Protein AF-0000000087108874 (afdb_homodimer)

Organism: NCBI:txid702518

Radius of gyration: 39.35 Å; Cα contacts (8 Å, |Δi|>4): 2096; chains: 2; bounding box: 82×120×80 Å

InterPro domains:
  IPR002938 FAD-binding domain [PF01494] (26-197)
  IPR036188 FAD/NAD(P)-binding domain superfamily [G3DSA:3.50.50.60] (26-410)
  IPR036188 FAD/NAD(P)-binding domain superfamily [SSF51905] (26-401)
  IPR050493 FAD-dependent Monooxygenases in Biosynthesis and Metabolism [PTHR13789] (12-429)

Nearest PDB structures (foldseek):
  7kpq-assembly1_A  TM=8.717E-01  e=5.412E-35  Penicillium citrinum
  6pvi-assembly1_A  TM=8.562E-01  e=9.817E-35  Penicillium fellutanum
  6pvh-assembly1_A  TM=8.301E-01  e=3.230E-34  Penicillium fellutanum
  8gsm-assembly3_I  TM=8.287E-01  e=2.647E-29  Boreostereum vibrans
  7koe-assembly1_G  TM=6.432E-01  e=9.049E-18  Thermotoga maritima MSB8

Foldseek 3Di:
DLPDPDPDADADAAAALPQFLAAAFEEEEEALALLRLLLLQSLLNNRYAAEYEEQAAALQPQWFKAKAFQLQQSSLCNPPVRVLLVVQCLQFAQFAFWEWEAAQARHGADIGGPDSDPVRSSRIGMHIRRVNSVSSNVSSVVSPYHYHYNWAFDAKDWDDDPPPDTKIWTATPVGDIDIGQFYEFAHAQQGPCCCHWAVDDRDFFQLQKKKKKFKDWQDPVNCVPPLLVVLQAQNHKHWYKYFFAQKIKIWTHDPRSTMIMMMIMHGPPVPVPQDPLNRSVVRNHHVSVVSVVVPTDPVGMDMGGQTADAADQAQFYDDLQTRYGYAACRHQVADCLLSCRSSRSSLLSNQLSLLSRVCSSRRSLSRLLSCLACPQQSLQSSLVRLQRSVQRNHDDRDSVVCVVVVCQPDNFDDCLSNSDHSNVSCVVRSVVLSVCSVVVPDDGSVVSHDHHPDFTWHDDPPDPDIDTGDRDRPCHPHHSVRVVVVVVVVVVVVVPPPVPVVVD/DLPDPDPDADADAAAALPQFLAAAFEEEEEALALLRLLLLQSLLNNRYAYEYEYQAAALQPQWFKAKAFQLQQSSLCNPPVRVLLVVQLLQFAQFAFWEWEAAQARHGADIGGPDSDPVRSSRIGMHIRRVNSVSSNVSSVVSPYHYHYNWAFDAKDWDDDPPPDTKIWTATPVGDIDIGQFYEFAHAQQGPCCCHWAVDDPDFFQLQKKKKKFKDWQDPVNCVPPLLVVLQAQNHKHWYKYFFAQKIKIWTHDPRSGMIMMMIMHGPPVPVPQDPLNRSVVRNHHVSVVSVVVVTDPVGMDMGGQTADAADQAQFYDDLQTRYGYAQCRHQVADCLLSCRSSRSSLLSNLLSLLSRVCSSRRSLSRLLSCQACVQQSLQSSLVRLQRSVQRNHDDRDSVVCVVVVCQPDNFDDCLSNSDHSNVSCVVRSVVLSVCSVVVPDDGSVVSHDHHPDFTWHDDPPDPDIDTGDRDRPCHPARSVRVVVVVVVVVVVVPPPPVPPVVD

Structure (mmCIF, N/CA/C/O backbone):
data_AF-0000000087108874-model_v1
#
loop_
_entity.id
_entity.type
_entity.pdbx_description
1 polymer 'FAD-binding domain-containing protein'
#
loop_
_atom_site.group_PDB
_atom_site.id
_atom_site.type_symbol
_atom_site.label_atom_id
_atom_site.label_alt_id
_atom_site.label_comp_id
_atom_site.label_asym_id
_atom_site.label_entity_id
_atom_site.label_seq_id
_atom_site.pdbx_PDB_ins_code
_atom_site.Cartn_x
_atom_site.Cartn_y
_atom_site.Cartn_z
_atom_site.occupancy
_atom_site.B_iso_or_equiv
_atom_site.auth_seq_id
_atom_site.auth_comp_id
_atom_site.auth_asym_id
_atom_site.auth_atom_id
_atom_site.pdbx_PDB_model_num
ATOM 1 N N . MET A 1 1 ? 23.781 21.188 5.633 1 32.12 1 MET A N 1
ATOM 2 C CA . MET A 1 1 ? 24.422 20.688 6.84 1 32.12 1 MET A CA 1
ATOM 3 C C . MET A 1 1 ? 23.406 20.406 7.934 1 32.12 1 MET A C 1
ATOM 5 O O . MET A 1 1 ? 22.594 21.266 8.273 1 32.12 1 MET A O 1
ATOM 9 N N . ALA A 1 2 ? 23.219 19.141 8.094 1 44.31 2 ALA A N 1
ATOM 10 C CA . ALA A 1 2 ? 22.328 18.766 9.188 1 44.31 2 ALA A CA 1
ATOM 11 C C . ALA A 1 2 ? 22.609 19.594 10.43 1 44.31 2 ALA A C 1
ATOM 13 O O . ALA A 1 2 ? 23.75 19.672 10.891 1 44.31 2 ALA A O 1
ATOM 14 N N . GLU A 1 3 ? 21.812 20.672 10.625 1 58.19 3 GLU A N 1
ATOM 15 C CA . GLU A 1 3 ? 22 21.375 11.891 1 58.19 3 GLU A CA 1
ATOM 16 C C . GLU A 1 3 ? 21.969 20.422 13.07 1 58.19 3 GLU A C 1
ATOM 18 O O . GLU A 1 3 ? 21.219 19.422 13.055 1 58.19 3 GLU A O 1
ATOM 23 N N . ASN A 1 4 ? 23 20.375 13.859 1 59.94 4 ASN A N 1
ATOM 24 C CA . ASN A 1 4 ? 23.109 19.547 15.055 1 59.94 4 ASN A CA 1
ATOM 25 C C . ASN A 1 4 ? 22.031 19.906 16.078 1 59.94 4 ASN A C 1
ATOM 27 O O . ASN A 1 4 ? 21.656 21.078 16.219 1 59.94 4 ASN A O 1
ATOM 31 N N . PRO A 1 5 ? 21.375 18.859 16.547 1 70.12 5 PRO A N 1
ATOM 32 C CA . PRO A 1 5 ? 20.406 19.156 17.594 1 70.12 5 PRO A CA 1
ATOM 33 C C . PRO A 1 5 ? 21 19.969 18.734 1 70.12 5 PRO A C 1
ATOM 35 O O . PRO A 1 5 ? 22.203 19.859 19.016 1 70.12 5 PRO A O 1
ATOM 38 N N . PRO A 1 6 ? 20.188 20.875 19.203 1 70 6 PRO A N 1
ATOM 39 C CA . PRO A 1 6 ? 20.672 21.578 20.391 1 70 6 PRO A CA 1
ATOM 40 C C . PRO A 1 6 ? 21.016 20.625 21.547 1 70 6 PRO A C 1
ATOM 42 O O . PRO A 1 6 ? 20.391 19.562 21.672 1 70 6 PRO A O 1
ATOM 45 N N . THR A 1 7 ? 22.047 20.75 22.203 1 63.59 7 THR A N 1
ATOM 46 C CA . THR A 1 7 ? 22.547 19.938 23.297 1 63.59 7 THR A CA 1
ATOM 47 C C . THR A 1 7 ? 21.5 19.766 24.375 1 63.59 7 THR A C 1
ATOM 49 O O . THR A 1 7 ? 21.312 18.656 24.906 1 63.59 7 THR A O 1
ATOM 52 N N . THR A 1 8 ? 20.797 20.875 24.734 1 74.31 8 THR A N 1
ATOM 53 C CA . THR A 1 8 ? 19.719 20.812 25.703 1 74.31 8 THR A CA 1
ATOM 54 C C . THR A 1 8 ? 18.422 21.359 25.109 1 74.31 8 THR A C 1
ATOM 56 O O . THR A 1 8 ? 18.328 22.531 24.766 1 74.31 8 THR A O 1
ATOM 59 N N . PRO A 1 9 ? 17.484 20.484 25.109 1 75.31 9 PRO A N 1
ATOM 60 C CA . PRO A 1 9 ? 16.219 20.953 24.547 1 75.31 9 PRO A CA 1
ATOM 61 C C . PRO A 1 9 ? 15.586 22.078 25.375 1 75.31 9 PRO A C 1
ATOM 63 O O . PRO A 1 9 ? 15.664 22.062 26.609 1 75.31 9 PRO A O 1
ATOM 66 N N . LEU A 1 10 ? 15.055 23.062 24.672 1 79.12 10 LEU A N 1
ATOM 67 C CA . LEU A 1 10 ? 14.328 24.125 25.344 1 79.12 10 LEU A CA 1
ATOM 68 C C . LEU A 1 10 ? 13.086 23.578 26.047 1 79.12 10 LEU A C 1
ATOM 70 O O . LEU A 1 10 ? 12.453 22.641 25.547 1 79.12 10 LEU A O 1
ATOM 74 N N . SER A 1 11 ? 12.922 24.016 27.266 1 77.44 11 SER A N 1
ATOM 75 C CA . SER A 1 11 ? 11.672 23.703 27.969 1 77.44 11 SER A CA 1
ATOM 76 C C . SER A 1 11 ? 10.945 24.984 28.391 1 77.44 11 SER A C 1
ATOM 78 O O . SER A 1 11 ? 11.547 25.859 29.016 1 77.44 11 SER A O 1
ATOM 80 N N . SER A 1 12 ? 9.727 25.062 27.938 1 82.69 12 SER A N 1
ATOM 81 C CA . SER A 1 12 ? 8.922 26.203 28.344 1 82.69 12 SER A CA 1
ATOM 82 C C . SER A 1 12 ? 8.18 25.922 29.656 1 82.69 12 SER A C 1
ATOM 84 O O . SER A 1 12 ? 7.727 24.797 29.891 1 82.69 12 SER A O 1
ATOM 86 N N . VAL A 1 13 ? 8.102 26.922 30.469 1 79.62 13 VAL A N 1
ATOM 87 C CA . VAL A 1 13 ? 7.434 26.75 31.75 1 79.62 13 VAL A CA 1
ATOM 88 C C . VAL A 1 13 ? 6.102 27.5 31.75 1 79.62 13 VAL A C 1
ATOM 90 O O . VAL A 1 13 ? 6.062 28.703 31.5 1 79.62 13 VAL A O 1
ATOM 93 N N . ALA A 1 14 ? 5.035 26.75 32.062 1 84.12 14 ALA A N 1
ATOM 94 C CA . ALA A 1 14 ? 3.711 27.375 32.125 1 84.12 14 ALA A CA 1
ATOM 95 C C . ALA A 1 14 ? 3.615 28.359 33.281 1 84.12 14 ALA A C 1
ATOM 97 O O . ALA A 1 14 ? 4.254 28.172 34.312 1 84.12 14 ALA A O 1
ATOM 98 N N . PRO A 1 15 ? 2.836 29.391 33 1 82.62 15 PRO A N 1
ATOM 99 C CA . PRO A 1 15 ? 2.625 30.312 34.125 1 82.62 15 PRO A CA 1
ATOM 100 C C . PRO A 1 15 ? 1.903 29.641 35.312 1 82.62 15 PRO A C 1
ATOM 102 O O . PRO A 1 15 ? 1.207 28.641 35.125 1 82.62 15 PRO A O 1
ATOM 105 N N . ASP A 1 16 ? 2.328 30.203 36.531 1 80.12 16 ASP A N 1
ATOM 106 C CA . ASP A 1 16 ? 1.62 29.781 37.719 1 80.12 16 ASP A CA 1
ATOM 107 C C . ASP A 1 16 ? 1.222 30.984 38.594 1 80.12 16 ASP A C 1
ATOM 109 O O . ASP A 1 16 ? 1.859 32.031 38.531 1 80.12 16 ASP A O 1
ATOM 113 N N . ALA A 1 17 ? 0.064 31.219 38.906 1 78.81 17 ALA A N 1
ATOM 114 C CA . ALA A 1 17 ? -0.542 32.375 39.594 1 78.81 17 ALA A CA 1
ATOM 115 C C . ALA A 1 17 ? 0.249 32.75 40.844 1 78.81 17 ALA A C 1
ATOM 117 O O . ALA A 1 17 ? -0.073 33.719 41.531 1 78.81 17 ALA A O 1
ATOM 118 N N . THR A 1 18 ? 1.306 32.062 41.219 1 74.75 18 THR A N 1
ATOM 119 C CA . THR A 1 18 ? 2.012 32.312 42.469 1 74.75 18 THR A CA 1
ATOM 120 C C . THR A 1 18 ? 2.664 33.688 42.438 1 74.75 18 THR A C 1
ATOM 122 O O . THR A 1 18 ? 2.633 34.406 43.438 1 74.75 18 THR A O 1
ATOM 125 N N . ASN A 1 19 ? 3.225 34.156 41.344 1 71.88 19 ASN A N 1
ATOM 126 C CA . ASN A 1 19 ? 3.859 35.469 41.25 1 71.88 19 ASN A CA 1
ATOM 127 C C . ASN A 1 19 ? 3.26 36.281 40.094 1 71.88 19 ASN A C 1
ATOM 129 O O . ASN A 1 19 ? 3.963 37.062 39.469 1 71.88 19 ASN A O 1
ATOM 133 N N . SER A 1 20 ? 1.943 36.188 40.125 1 83.56 20 SER A N 1
ATOM 134 C CA . SER A 1 20 ? 1.313 36.844 39 1 83.56 20 SER A CA 1
ATOM 135 C C . SER A 1 20 ? 1.12 38.344 39.25 1 83.56 20 SER A C 1
ATOM 137 O O . SER A 1 20 ? 0.797 38.75 40.375 1 83.56 20 SER A O 1
ATOM 139 N N . GLY A 1 21 ? 1.412 39.125 38.219 1 79.81 21 GLY A N 1
ATOM 140 C CA . GLY A 1 21 ? 1.289 40.562 38.344 1 79.81 21 GLY A CA 1
ATOM 141 C C . GLY A 1 21 ? -0.055 41.094 37.875 1 79.81 21 GLY A C 1
ATOM 142 O O . GLY A 1 21 ? -0.354 42.281 38 1 79.81 21 GLY A O 1
ATOM 143 N N . ALA A 1 22 ? -0.917 40.25 37.406 1 86 22 ALA A N 1
ATOM 144 C CA . ALA A 1 22 ? -2.158 40.75 36.812 1 86 22 ALA A CA 1
ATOM 145 C C . ALA A 1 22 ? -3.367 40 37.375 1 86 22 ALA A C 1
ATOM 147 O O . ALA A 1 22 ? -4.359 39.781 36.688 1 86 22 ALA A O 1
ATOM 148 N N . ILE A 1 23 ? -3.277 39.656 38.594 1 86.31 23 ILE A N 1
ATOM 149 C CA . ILE A 1 23 ? -4.375 38.938 39.219 1 86.31 23 ILE A CA 1
ATOM 150 C C . ILE A 1 23 ? -5.645 39.781 39.188 1 86.31 23 ILE A C 1
ATOM 152 O O . ILE A 1 23 ? -5.617 40.969 39.5 1 86.31 23 ILE A O 1
ATOM 156 N N . GLY A 1 24 ? -6.648 39.219 38.688 1 88.12 24 GLY A N 1
ATOM 157 C CA . GLY A 1 24 ? -7.949 39.844 38.688 1 88.12 24 GLY A CA 1
ATOM 158 C C . GLY A 1 24 ? -8.211 40.688 37.469 1 88.12 24 GLY A C 1
ATOM 159 O O . GLY A 1 24 ? -9.32 41.188 37.25 1 88.12 24 GLY A O 1
ATOM 160 N N . LEU A 1 25 ? -7.141 40.875 36.625 1 94.62 25 LEU A N 1
ATOM 161 C CA . LEU A 1 25 ? -7.363 41.594 35.375 1 94.62 25 LEU A CA 1
ATOM 162 C C . LEU A 1 25 ? -8.398 40.844 34.531 1 94.62 25 LEU A C 1
ATOM 164 O O . LEU A 1 25 ? -8.32 39.625 34.344 1 94.62 25 LEU A O 1
ATOM 168 N N . ARG A 1 26 ? -9.398 41.531 34.031 1 97.44 26 ARG A N 1
ATOM 169 C CA . ARG A 1 26 ? -10.438 40.906 33.25 1 97.44 26 ARG A CA 1
ATOM 170 C C . ARG A 1 26 ? -10.109 41 31.75 1 97.44 26 ARG A C 1
ATOM 172 O O . ARG A 1 26 ? -10.047 42.094 31.188 1 97.44 26 ARG A O 1
ATOM 179 N N . VAL A 1 27 ? -9.922 39.844 31.156 1 98.31 27 VAL A N 1
ATOM 180 C CA . VAL A 1 27 ? -9.508 39.719 29.766 1 98.31 27 VAL A CA 1
ATOM 181 C C . VAL A 1 27 ? -10.664 39.219 28.922 1 98.31 27 VAL A C 1
ATOM 183 O O . VAL A 1 27 ? -11.172 38.125 29.156 1 98.31 27 VAL A O 1
ATOM 186 N N . VAL A 1 28 ? -11.109 39.969 27.906 1 98.75 28 VAL A N 1
ATOM 187 C CA . VAL A 1 28 ? -12.125 39.562 26.938 1 98.75 28 VAL A CA 1
ATOM 188 C C . VAL A 1 28 ? -11.453 39.125 25.656 1 98.75 28 VAL A C 1
ATOM 190 O O . VAL A 1 28 ? -10.695 39.875 25.047 1 98.75 28 VAL A O 1
ATOM 193 N N . ILE A 1 29 ? -11.703 37.906 25.281 1 98.81 29 ILE A N 1
ATOM 194 C CA . ILE A 1 29 ? -11.086 37.344 24.094 1 98.81 29 ILE A CA 1
ATOM 195 C C . ILE A 1 29 ? -12.156 37.062 23.047 1 98.81 29 ILE A C 1
ATOM 197 O O . ILE A 1 29 ? -13.164 36.406 23.344 1 98.81 29 ILE A O 1
ATOM 201 N N . ILE A 1 30 ? -11.906 37.562 21.828 1 98.56 30 ILE A N 1
ATOM 202 C CA . ILE A 1 30 ? -12.844 37.344 20.734 1 98.56 30 ILE A CA 1
ATOM 203 C C . ILE A 1 30 ? -12.305 36.25 19.797 1 98.56 30 ILE A C 1
ATOM 205 O O . ILE A 1 30 ? -11.289 36.438 19.125 1 98.56 30 ILE A O 1
ATOM 209 N N . GLY A 1 31 ? -13.016 35.125 19.688 1 96.75 31 GLY A N 1
ATOM 210 C CA . GLY A 1 31 ? -12.594 34 18.875 1 96.75 31 GLY A CA 1
ATOM 211 C C . GLY A 1 31 ? -12 32.875 19.688 1 96.75 31 GLY A C 1
ATOM 212 O O . GLY A 1 31 ? -11.141 33.094 20.531 1 96.75 31 GLY A O 1
ATOM 213 N N . SER A 1 32 ? -12.438 31.688 19.422 1 95.12 32 SER A N 1
ATOM 214 C CA . SER A 1 32 ? -11.969 30.5 20.156 1 95.12 32 SER A CA 1
ATOM 215 C C . SER A 1 32 ? -11.062 29.641 19.281 1 95.12 32 SER A C 1
ATOM 217 O O . SER A 1 32 ? -11.086 28.406 19.391 1 95.12 32 SER A O 1
ATOM 219 N N . GLY A 1 33 ? -10.359 30.234 18.328 1 94.62 33 GLY A N 1
ATOM 220 C CA . GLY A 1 33 ? -9.289 29.5 17.656 1 94.62 33 GLY A CA 1
ATOM 221 C C . GLY A 1 33 ? -8.094 29.25 18.562 1 94.62 33 GLY A C 1
ATOM 222 O O . GLY A 1 33 ? -8.125 29.562 19.75 1 94.62 33 GLY A O 1
ATOM 223 N N . PHE A 1 34 ? -7.039 28.797 18.016 1 95.62 34 PHE A N 1
ATOM 224 C CA . PHE A 1 34 ? -5.902 28.391 18.828 1 95.62 34 PHE A CA 1
ATOM 225 C C . PHE A 1 34 ? -5.242 29.609 19.484 1 95.62 34 PHE A C 1
ATOM 227 O O . PHE A 1 34 ? -4.73 29.516 20.594 1 95.62 34 PHE A O 1
ATOM 234 N N . CYS A 1 35 ? -5.281 30.672 18.766 1 97.94 35 CYS A N 1
ATOM 235 C CA . CYS A 1 35 ? -4.754 31.891 19.391 1 97.94 35 CYS A CA 1
ATOM 236 C C . CYS A 1 35 ? -5.582 32.281 20.609 1 97.94 35 CYS A C 1
ATOM 238 O O . CYS A 1 35 ? -5.035 32.531 21.672 1 97.94 35 CYS A O 1
ATOM 240 N N . GLY A 1 36 ? -6.879 32.344 20.422 1 98.31 36 GLY A N 1
ATOM 241 C CA . GLY A 1 36 ? -7.773 32.688 21.516 1 98.31 36 GLY A CA 1
ATOM 242 C C . GLY A 1 36 ? -7.715 31.719 22.672 1 98.31 36 GLY A C 1
ATOM 243 O O . GLY A 1 36 ? -7.652 32.125 23.828 1 98.31 36 GLY A O 1
ATOM 244 N N . LEU A 1 37 ? -7.715 30.5 22.375 1 97.5 37 LEU A N 1
ATOM 245 C CA . LEU A 1 37 ? -7.695 29.469 23.406 1 97.5 37 LEU A CA 1
ATOM 246 C C . LEU A 1 37 ? -6.375 29.5 24.172 1 97.5 37 LEU A C 1
ATOM 248 O O . LEU A 1 37 ? -6.359 29.359 25.406 1 97.5 37 LEU A O 1
ATOM 252 N N . THR A 1 38 ? -5.305 29.625 23.453 1 98.44 38 THR A N 1
ATOM 253 C CA . THR A 1 38 ? -4.016 29.719 24.125 1 98.44 38 THR A CA 1
ATOM 254 C C . THR A 1 38 ? -3.957 30.953 25.031 1 98.44 38 THR A C 1
ATOM 256 O O . THR A 1 38 ? -3.494 30.875 26.172 1 98.44 38 THR A O 1
ATOM 259 N N . SER A 1 39 ? -4.422 32.062 24.516 1 98.69 39 SER A N 1
ATOM 260 C CA . SER A 1 39 ? -4.48 33.281 25.328 1 98.69 39 SER A CA 1
ATOM 261 C C . SER A 1 39 ? -5.309 33.031 26.578 1 98.69 39 SER A C 1
ATOM 263 O O . SER A 1 39 ? -4.91 33.469 27.672 1 98.69 39 SER A O 1
ATOM 265 N N . ALA A 1 40 ? -6.441 32.438 26.391 1 98.62 40 ALA A N 1
ATOM 266 C CA . ALA A 1 40 ? -7.352 32.156 27.516 1 98.62 40 ALA A CA 1
ATOM 267 C C . ALA A 1 40 ? -6.68 31.312 28.578 1 98.62 40 ALA A C 1
ATOM 269 O O . ALA A 1 40 ? -6.73 31.641 29.766 1 98.62 40 ALA A O 1
ATOM 270 N N . ILE A 1 41 ? -6.074 30.266 28.188 1 98.25 41 ILE A N 1
ATOM 271 C CA . ILE A 1 41 ? -5.438 29.328 29.109 1 98.25 41 ILE A CA 1
ATOM 272 C C . ILE A 1 41 ? -4.285 30.016 29.844 1 98.25 41 ILE A C 1
ATOM 274 O O . ILE A 1 41 ? -4.203 29.969 31.062 1 98.25 41 ILE A O 1
ATOM 278 N N . GLU A 1 42 ? -3.418 30.672 29.031 1 97.88 42 GLU A N 1
ATOM 279 C CA . GLU A 1 42 ? -2.242 31.328 29.609 1 97.88 42 GLU A CA 1
ATOM 280 C C . GLU A 1 42 ? -2.639 32.438 30.578 1 97.88 42 GLU A C 1
ATOM 282 O O . GLU A 1 42 ? -2.008 32.594 31.625 1 97.88 42 GLU A O 1
ATOM 287 N N . CYS A 1 43 ? -3.656 33.188 30.281 1 97.88 43 CYS A N 1
ATOM 288 C CA . CYS A 1 43 ? -4.145 34.219 31.172 1 97.88 43 CYS A CA 1
ATOM 289 C C . CYS A 1 43 ? -4.738 33.625 32.438 1 97.88 43 CYS A C 1
ATOM 291 O O . CYS A 1 43 ? -4.473 34.094 33.531 1 97.88 43 CYS A O 1
ATOM 293 N N . ARG A 1 44 ? -5.504 32.594 32.281 1 97.31 44 ARG A N 1
ATOM 294 C CA . ARG A 1 44 ? -6.098 31.953 33.438 1 97.31 44 ARG A CA 1
ATOM 295 C C . ARG A 1 44 ? -5.02 31.375 34.344 1 97.31 44 ARG A C 1
ATOM 297 O O . ARG A 1 44 ? -5.105 31.5 35.562 1 97.31 44 ARG A O 1
ATOM 304 N N . LEU A 1 45 ? -4.078 30.703 33.75 1 95.81 45 LEU A N 1
ATOM 305 C CA . LEU A 1 45 ? -2.973 30.156 34.531 1 95.81 45 LEU A CA 1
ATOM 306 C C . LEU A 1 45 ? -2.244 31.266 35.281 1 95.81 45 LEU A C 1
ATOM 308 O O . LEU A 1 45 ? -1.703 31.016 36.375 1 95.81 45 LEU A O 1
ATOM 312 N N . GLY A 1 46 ? -2.254 32.438 34.688 1 94.62 46 GLY A N 1
ATOM 313 C CA . GLY A 1 46 ? -1.638 33.594 35.344 1 94.62 46 GLY A CA 1
ATOM 314 C C . GLY A 1 46 ? -2.541 34.281 36.344 1 94.62 46 GLY A C 1
ATOM 315 O O . GLY A 1 46 ? -2.164 35.281 36.969 1 94.62 46 GLY A O 1
ATOM 316 N N . GLY A 1 47 ? -3.773 33.781 36.531 1 94.94 47 GLY A N 1
ATOM 317 C CA . GLY A 1 47 ? -4.664 34.281 37.562 1 94.94 47 GLY A CA 1
ATOM 318 C C . GLY A 1 47 ? -5.625 35.344 37.062 1 94.94 47 GLY A C 1
ATOM 319 O O . GLY A 1 47 ? -6.332 35.969 37.875 1 94.94 47 GLY A O 1
ATOM 320 N N . MET A 1 48 ? -5.695 35.562 35.844 1 97 48 MET A N 1
ATOM 321 C CA . MET A 1 48 ? -6.59 36.562 35.281 1 97 48 MET A CA 1
ATOM 322 C C . MET A 1 48 ? -7.988 36 35.062 1 97 48 MET A C 1
ATOM 324 O O . MET A 1 48 ? -8.172 34.781 35.062 1 97 48 MET A O 1
ATOM 328 N N . ASP A 1 49 ? -8.953 36.938 35.031 1 97.38 49 ASP A N 1
ATOM 329 C CA . ASP A 1 49 ? -10.328 36.531 34.719 1 97.38 49 ASP A CA 1
ATOM 330 C C . ASP A 1 49 ? -10.594 36.594 33.219 1 97.38 49 ASP A C 1
ATOM 332 O O . ASP A 1 49 ? -10.406 37.656 32.594 1 97.38 49 ASP A O 1
ATOM 336 N N . VAL A 1 50 ? -11.055 35.469 32.656 1 98.38 50 VAL A N 1
ATOM 337 C CA . VAL A 1 50 ? -11.086 35.406 31.219 1 98.38 50 VAL A CA 1
ATOM 338 C C . VAL A 1 50 ? -12.492 35.031 30.734 1 98.38 50 VAL A C 1
ATOM 340 O O . VAL A 1 50 ? -13.117 34.125 31.266 1 98.38 50 VAL A O 1
ATOM 343 N N . VAL A 1 51 ? -12.977 35.75 29.719 1 98.56 51 VAL A N 1
ATOM 344 C CA . VAL A 1 51 ? -14.188 35.406 28.984 1 98.56 51 VAL A CA 1
ATOM 345 C C . VAL A 1 51 ? -13.883 35.312 27.484 1 98.56 51 VAL A C 1
ATOM 347 O O . VAL A 1 51 ? -13.242 36.219 26.922 1 98.56 51 VAL A O 1
ATOM 350 N N . VAL A 1 52 ? -14.266 34.219 26.891 1 98.25 52 VAL A N 1
ATOM 351 C CA . VAL A 1 52 ? -14.094 34.031 25.453 1 98.25 52 VAL A CA 1
ATOM 352 C C . VAL A 1 52 ? -15.445 34.156 24.75 1 98.25 52 VAL A C 1
ATOM 354 O O . VAL A 1 52 ? -16.406 33.469 25.125 1 98.25 52 VAL A O 1
ATOM 357 N N . VAL A 1 53 ? -15.516 35 23.766 1 97.88 53 VAL A N 1
ATOM 358 C CA . VAL A 1 53 ? -16.719 35.156 22.953 1 97.88 53 VAL A CA 1
ATOM 359 C C . VAL A 1 53 ? -16.5 34.531 21.562 1 97.88 53 VAL A C 1
ATOM 361 O O . VAL A 1 53 ? -15.531 34.875 20.875 1 97.88 53 VAL A O 1
ATOM 364 N N . GLU A 1 54 ? -17.312 33.625 21.203 1 95.94 54 GLU A N 1
ATOM 365 C CA . GLU A 1 54 ? -17.156 32.875 19.953 1 95.94 54 GLU A CA 1
ATOM 366 C C . GLU A 1 54 ? -18.469 32.812 19.188 1 95.94 54 GLU A C 1
ATOM 368 O O . GLU A 1 54 ? -19.531 32.594 19.766 1 95.94 54 GLU A O 1
ATOM 373 N N . THR A 1 55 ? -18.328 33.062 17.906 1 94 55 THR A N 1
ATOM 374 C CA . THR A 1 55 ? -19.516 33.156 17.062 1 94 55 THR A CA 1
ATOM 375 C C . THR A 1 55 ? -20.125 31.766 16.828 1 94 55 THR A C 1
ATOM 377 O O . THR A 1 55 ? -21.344 31.641 16.703 1 94 55 THR A O 1
ATOM 380 N N . TYR A 1 56 ? -19.391 30.703 16.75 1 88.25 56 TYR A N 1
ATOM 381 C CA . TYR A 1 56 ? -19.906 29.375 16.453 1 88.25 56 TYR A CA 1
ATOM 382 C C . TYR A 1 56 ? -20.344 28.656 17.719 1 88.25 56 TYR A C 1
ATOM 384 O O . TYR A 1 56 ? -19.688 28.781 18.766 1 88.25 56 TYR A O 1
ATOM 392 N N . PRO A 1 57 ? -21.406 27.859 17.625 1 81.25 57 PRO A N 1
ATOM 393 C CA . PRO A 1 57 ? -21.938 27.188 18.812 1 81.25 57 PRO A CA 1
ATOM 394 C C . PRO A 1 57 ? -21.094 26 19.25 1 81.25 57 PRO A C 1
ATOM 396 O O . PRO A 1 57 ? -21.125 25.609 20.422 1 81.25 57 PRO A O 1
ATOM 399 N N . THR A 1 58 ? -20.719 25.234 18.125 1 66.5 58 THR A N 1
ATOM 400 C CA . THR A 1 58 ? -19.922 24.062 18.5 1 66.5 58 THR A CA 1
ATOM 401 C C . THR A 1 58 ? -18.562 24.109 17.828 1 66.5 58 THR A C 1
ATOM 403 O O . THR A 1 58 ? -18.406 24.672 16.734 1 66.5 58 THR A O 1
ATOM 406 N N . SER A 1 59 ? -17.531 23.906 18.547 1 54.28 59 SER A N 1
ATOM 407 C CA . SER A 1 59 ? -16.156 23.938 18.078 1 54.28 59 SER A CA 1
ATOM 408 C C . SER A 1 59 ? -15.828 22.734 17.203 1 54.28 59 SER A C 1
ATOM 410 O O . SER A 1 59 ? -14.789 22.688 16.547 1 54.28 59 SER A O 1
ATOM 412 N N . ARG A 1 60 ? -16.578 21.531 17.109 1 50.72 60 ARG A N 1
ATOM 413 C CA . ARG A 1 60 ? -16.125 20.188 16.781 1 50.72 60 ARG A CA 1
ATOM 414 C C . ARG A 1 60 ? -16.172 19.938 15.281 1 50.72 60 ARG A C 1
ATOM 416 O O . ARG A 1 60 ? -15.562 18.984 14.781 1 50.72 60 ARG A O 1
ATOM 423 N N . THR A 1 61 ? -17.094 20.703 14.547 1 51.22 61 THR A N 1
ATOM 424 C CA . THR A 1 61 ? -17.484 20.109 13.273 1 51.22 61 THR A CA 1
ATOM 425 C C . THR A 1 61 ? -16.422 20.375 12.211 1 51.22 61 THR A C 1
ATOM 427 O O . THR A 1 61 ? -16.516 19.859 11.094 1 51.22 61 THR A O 1
ATOM 430 N N . GLN A 1 62 ? -15.562 21.266 12.445 1 54.75 62 GLN A N 1
ATOM 431 C CA . GLN A 1 62 ? -14.75 21.641 11.289 1 54.75 62 GLN A CA 1
ATOM 432 C C . GLN A 1 62 ? -13.531 20.734 11.156 1 54.75 62 GLN A C 1
ATOM 434 O O . GLN A 1 62 ? -12.758 20.578 12.109 1 54.75 62 GLN A O 1
ATOM 439 N N . GLY A 1 63 ? -13.648 19.5 10.305 1 60.81 63 GLY A N 1
ATOM 440 C CA . GLY A 1 63 ? -12.711 18.406 10.492 1 60.81 63 GLY A CA 1
ATOM 441 C C . GLY A 1 63 ? -11.672 18.312 9.391 1 60.81 63 GLY A C 1
ATOM 442 O O . GLY A 1 63 ? -12.008 18.156 8.219 1 60.81 63 GLY A O 1
ATOM 443 N N . ASP A 1 64 ? -10.602 19.219 9.273 1 73.5 64 ASP A N 1
ATOM 444 C CA . ASP A 1 64 ? -9.438 18.922 8.438 1 73.5 64 ASP A CA 1
ATOM 445 C C . ASP A 1 64 ? -8.195 18.672 9.289 1 73.5 64 ASP A C 1
ATOM 447 O O . ASP A 1 64 ? -8.305 18.391 10.484 1 73.5 64 ASP A O 1
ATOM 451 N N . VAL A 1 65 ? -7.098 18.562 8.664 1 84.19 65 VAL A N 1
ATOM 452 C CA . VAL A 1 65 ? -5.824 18.266 9.312 1 84.19 65 VAL A CA 1
ATOM 453 C C . VAL A 1 65 ? -5.121 19.562 9.695 1 84.19 65 VAL A C 1
ATOM 455 O O . VAL A 1 65 ? -5.227 20.562 8.977 1 84.19 65 VAL A O 1
ATOM 458 N N . ILE A 1 66 ? -4.555 19.641 10.812 1 90.19 66 ILE A N 1
ATOM 459 C CA . ILE A 1 66 ? -3.775 20.781 11.266 1 90.19 66 ILE A CA 1
ATOM 460 C C . ILE A 1 66 ? -2.463 20.312 11.883 1 90.19 66 ILE A C 1
ATOM 462 O O . ILE A 1 66 ? -2.396 19.203 12.438 1 90.19 66 ILE A O 1
ATOM 466 N N . ASP A 1 67 ? -1.477 21.109 11.68 1 92.19 67 ASP A N 1
ATOM 467 C CA . ASP A 1 67 ? -0.166 20.766 12.234 1 92.19 67 ASP A CA 1
ATOM 468 C C . ASP A 1 67 ? 0.321 21.859 13.195 1 92.19 67 ASP A C 1
ATOM 470 O O . ASP A 1 67 ? 0.068 23.047 12.977 1 92.19 67 ASP A O 1
ATOM 474 N N . LEU A 1 68 ? 0.941 21.453 14.242 1 95.06 68 LEU A N 1
ATOM 475 C CA . LEU A 1 68 ? 1.652 22.312 15.18 1 95.06 68 LEU A CA 1
ATOM 476 C C . LEU A 1 68 ? 3.104 21.875 15.328 1 95.06 68 LEU A C 1
ATOM 478 O O . LEU A 1 68 ? 3.373 20.734 15.711 1 95.06 68 LEU A O 1
ATOM 482 N N . PHE A 1 69 ? 3.986 22.766 15.047 1 95.38 69 PHE A N 1
ATOM 483 C CA . PHE A 1 69 ? 5.406 22.469 15.164 1 95.38 69 PHE A CA 1
ATOM 484 C C . PHE A 1 69 ? 5.906 22.734 16.578 1 95.38 69 PHE A C 1
ATOM 486 O O . PHE A 1 69 ? 5.129 23.109 17.453 1 95.38 69 PHE A O 1
ATOM 493 N N . ALA A 1 70 ? 7.184 22.5 16.781 1 94.62 70 ALA A N 1
ATOM 494 C CA . ALA A 1 70 ? 7.773 22.453 18.109 1 94.62 70 ALA A CA 1
ATOM 495 C C . ALA A 1 70 ? 7.617 23.781 18.828 1 94.62 70 ALA A C 1
ATOM 497 O O . ALA A 1 70 ? 7.453 23.828 20.062 1 94.62 70 ALA A O 1
ATOM 498 N N . ASN A 1 71 ? 7.676 24.859 18.141 1 95.06 71 ASN A N 1
ATOM 499 C CA . ASN A 1 71 ? 7.57 26.172 18.766 1 95.06 71 ASN A CA 1
ATOM 500 C C . ASN A 1 71 ? 6.191 26.391 19.375 1 95.06 71 ASN A C 1
ATOM 502 O O . ASN A 1 71 ? 6.07 27 20.453 1 95.06 71 ASN A O 1
ATOM 506 N N . GLY A 1 72 ? 5.148 25.938 18.688 1 95.88 72 GLY A N 1
ATOM 507 C CA . GLY A 1 72 ? 3.814 25.984 19.266 1 95.88 72 GLY A CA 1
ATOM 508 C C . GLY A 1 72 ? 3.57 24.859 20.266 1 95.88 72 GLY A C 1
ATOM 509 O O . GLY A 1 72 ? 3.014 25.094 21.344 1 95.88 72 GLY A O 1
ATOM 510 N N . GLY A 1 73 ? 4.09 23.75 19.953 1 95.75 73 GLY A N 1
ATOM 511 C CA . GLY A 1 73 ? 3.854 22.562 20.766 1 95.75 73 GLY A CA 1
ATOM 512 C C . GLY A 1 73 ? 4.531 22.625 22.125 1 95.75 73 GLY A C 1
ATOM 513 O O . GLY A 1 73 ? 4.066 22 23.078 1 95.75 73 GLY A O 1
ATOM 514 N N . MET A 1 74 ? 5.602 23.344 22.234 1 95.19 74 MET A N 1
ATOM 515 C CA . MET A 1 74 ? 6.309 23.438 23.516 1 95.19 74 MET A CA 1
ATOM 516 C C . MET A 1 74 ? 5.434 24.078 24.578 1 95.19 74 MET A C 1
ATOM 518 O O . MET A 1 74 ? 5.566 23.781 25.766 1 95.19 74 MET A O 1
ATOM 522 N N . ILE A 1 75 ? 4.535 24.953 24.125 1 96.69 75 ILE A N 1
ATOM 523 C CA . ILE A 1 75 ? 3.584 25.578 25.047 1 96.69 75 ILE A CA 1
ATOM 524 C C . ILE A 1 75 ? 2.611 24.531 25.578 1 96.69 75 ILE A C 1
ATOM 526 O O . ILE A 1 75 ? 2.387 24.438 26.781 1 96.69 75 ILE A O 1
ATOM 530 N N . PHE A 1 76 ? 2.096 23.672 24.703 1 96.19 76 PHE A N 1
ATOM 531 C CA . PHE A 1 76 ? 1.208 22.578 25.094 1 96.19 76 PHE A CA 1
ATOM 532 C C . PHE A 1 76 ? 1.911 21.625 26.047 1 96.19 76 PHE A C 1
ATOM 534 O O . PHE A 1 76 ? 1.308 21.156 27.016 1 96.19 76 PHE A O 1
ATOM 541 N N . GLU A 1 77 ? 3.141 21.375 25.734 1 95.12 77 GLU A N 1
ATOM 542 C CA . GLU A 1 77 ? 3.947 20.453 26.531 1 95.12 77 GLU A CA 1
ATOM 543 C C . GLU A 1 77 ? 4.059 20.906 27.984 1 95.12 77 GLU A C 1
ATOM 545 O O . GLU A 1 77 ? 4.195 20.094 28.891 1 95.12 77 GLU A O 1
ATOM 550 N N . SER A 1 78 ? 3.924 22.172 28.219 1 95.44 78 SER A N 1
ATOM 551 C CA . SER A 1 78 ? 4.102 22.734 29.547 1 95.44 78 SER A CA 1
ATOM 552 C C . SER A 1 78 ? 2.797 22.719 30.344 1 95.44 78 SER A C 1
ATOM 554 O O . SER A 1 78 ? 2.803 22.891 31.562 1 95.44 78 SER A O 1
ATOM 556 N N . TRP A 1 79 ? 1.732 22.531 29.719 1 96.56 79 TRP A N 1
ATOM 557 C CA . TRP A 1 79 ? 0.431 22.656 30.375 1 96.56 79 TRP A CA 1
ATOM 558 C C . TRP A 1 79 ? 0.127 21.422 31.203 1 96.56 79 TRP A C 1
ATOM 560 O O . TRP A 1 79 ? 0.426 20.297 30.812 1 96.56 79 TRP A O 1
ATOM 570 N N . ASP A 1 80 ? -0.423 21.656 32.344 1 95.81 80 ASP A N 1
ATOM 571 C CA . ASP A 1 80 ? -0.933 20.625 33.25 1 95.81 80 ASP A CA 1
ATOM 572 C C . ASP A 1 80 ? 0.114 19.547 33.469 1 95.81 80 ASP A C 1
ATOM 574 O O . ASP A 1 80 ? -0.181 18.344 33.344 1 95.81 80 ASP A O 1
ATOM 578 N N . GLY A 1 81 ? 1.351 19.906 33.656 1 91.69 81 GLY A N 1
ATOM 579 C CA . GLY A 1 81 ? 2.434 18.984 33.969 1 91.69 81 GLY A CA 1
ATOM 580 C C . GLY A 1 81 ? 2.775 18.047 32.812 1 91.69 81 GLY A C 1
ATOM 581 O O . GLY A 1 81 ? 3.305 16.953 33.031 1 91.69 81 GLY A O 1
ATOM 582 N N . GLY A 1 82 ? 2.375 18.406 31.641 1 94 82 GLY A N 1
ATOM 583 C CA . GLY A 1 82 ? 2.693 17.594 30.484 1 94 82 GLY A CA 1
ATOM 584 C C . GLY A 1 82 ? 1.542 16.719 30.031 1 94 82 GLY A C 1
ATOM 585 O O . GLY A 1 82 ? 1.591 16.109 28.953 1 94 82 GLY A O 1
ATOM 586 N N . ARG A 1 83 ? 0.483 16.672 30.688 1 94.81 83 ARG A N 1
ATOM 587 C CA . ARG A 1 83 ? -0.623 15.75 30.422 1 94.81 83 ARG A CA 1
ATOM 588 C C . ARG A 1 83 ? -1.355 16.125 29.141 1 94.81 83 ARG A C 1
ATOM 590 O O . ARG A 1 83 ? -1.851 15.266 28.422 1 94.81 83 ARG A O 1
ATOM 597 N N . ILE A 1 84 ? -1.466 17.422 28.875 1 95.69 84 ILE A N 1
ATOM 598 C CA . ILE A 1 84 ? -2.143 17.875 27.672 1 95.69 84 ILE A CA 1
ATOM 599 C C . ILE A 1 84 ? -1.373 17.391 26.438 1 95.69 84 ILE A C 1
ATOM 601 O O . ILE A 1 84 ? -1.97 16.922 25.469 1 95.69 84 ILE A O 1
ATOM 605 N N . ALA A 1 85 ? -0.057 17.5 26.516 1 95.31 85 ALA A N 1
ATOM 606 C CA . ALA A 1 85 ? 0.785 17.047 25.422 1 95.31 85 ALA A CA 1
ATOM 607 C C . ALA A 1 85 ? 0.651 15.531 25.234 1 95.31 85 ALA A C 1
ATOM 609 O O . ALA A 1 85 ? 0.594 15.047 24.094 1 95.31 85 ALA A O 1
ATOM 610 N N . GLU A 1 86 ? 0.63 14.773 26.297 1 95.06 86 GLU A N 1
ATOM 611 C CA . GLU A 1 86 ? 0.491 13.32 26.219 1 95.06 86 GLU A CA 1
ATOM 612 C C . GLU A 1 86 ? -0.818 12.922 25.547 1 95.06 86 GLU A C 1
ATOM 614 O O . GLU A 1 86 ? -0.838 12.023 24.703 1 95.06 86 GLU A O 1
ATOM 619 N N . LYS A 1 87 ? -1.845 13.586 25.953 1 95.56 87 LYS A N 1
ATOM 620 C CA . LYS A 1 87 ? -3.152 13.305 25.375 1 95.56 87 LYS A CA 1
ATOM 621 C C . LYS A 1 87 ? -3.188 13.703 23.891 1 95.56 87 LYS A C 1
ATOM 623 O O . LYS A 1 87 ? -3.773 13 23.078 1 95.56 87 LYS A O 1
ATOM 628 N N . MET A 1 88 ? -2.602 14.82 23.625 1 95.81 88 MET A N 1
ATOM 629 C CA . MET A 1 88 ? -2.549 15.312 22.25 1 95.81 88 MET A CA 1
ATOM 630 C C . MET A 1 88 ? -1.834 14.312 21.344 1 95.81 88 MET A C 1
ATOM 632 O O . MET A 1 88 ? -2.271 14.062 20.219 1 95.81 88 MET A O 1
ATOM 636 N N . LEU A 1 89 ? -0.74 13.734 21.781 1 95.44 89 LEU A N 1
ATOM 637 C CA . LEU A 1 89 ? 0.059 12.797 21 1 95.44 89 LEU A CA 1
ATOM 638 C C . LEU A 1 89 ? -0.746 11.547 20.672 1 95.44 89 LEU A C 1
ATOM 640 O O . LEU A 1 89 ? -0.571 10.961 19.594 1 95.44 89 LEU A O 1
ATOM 644 N N . GLN A 1 90 ? -1.652 11.164 21.438 1 93.5 90 GLN A N 1
ATOM 645 C CA . GLN A 1 90 ? -2.436 9.945 21.25 1 93.5 90 GLN A CA 1
ATOM 646 C C . GLN A 1 90 ? -3.393 10.086 20.078 1 93.5 90 GLN A C 1
ATOM 648 O O . GLN A 1 90 ? -3.734 9.094 19.422 1 93.5 90 GLN A O 1
ATOM 653 N N . ILE A 1 91 ? -3.742 11.273 19.766 1 91.94 91 ILE A N 1
ATOM 654 C CA . ILE A 1 91 ? -4.73 11.453 18.703 1 91.94 91 ILE A CA 1
ATOM 655 C C . ILE A 1 91 ? -4.066 12.062 17.484 1 91.94 91 ILE A C 1
ATOM 657 O O . ILE A 1 91 ? -4.746 12.508 16.547 1 91.94 91 ILE A O 1
ATOM 661 N N . SER A 1 92 ? -2.74 12.188 17.484 1 94.81 92 SER A N 1
ATOM 662 C CA . SER A 1 92 ? -1.976 12.805 16.406 1 94.81 92 SER A CA 1
ATOM 663 C C . SER A 1 92 ? -1.149 11.766 15.656 1 94.81 92 SER A C 1
ATOM 665 O O . SER A 1 92 ? -1.112 10.594 16.047 1 94.81 92 SER A O 1
ATOM 667 N N . ILE A 1 93 ? -0.594 12.141 14.547 1 94.25 93 ILE A N 1
ATOM 668 C CA . ILE A 1 93 ? 0.405 11.344 13.852 1 94.25 93 ILE A CA 1
ATOM 669 C C . ILE A 1 93 ? 1.611 11.109 14.758 1 94.25 93 ILE A C 1
ATOM 671 O O . ILE A 1 93 ? 2.312 12.062 15.117 1 94.25 93 ILE A O 1
ATOM 675 N N . ASN A 1 94 ? 1.839 9.852 15.188 1 90.25 94 ASN A N 1
ATOM 676 C CA . ASN A 1 94 ? 2.879 9.594 16.172 1 90.25 94 ASN A CA 1
ATOM 677 C C . ASN A 1 94 ? 3.752 8.406 15.773 1 90.25 94 ASN A C 1
ATOM 679 O O . ASN A 1 94 ? 4.664 8.023 16.516 1 90.25 94 ASN A O 1
ATOM 683 N N . ARG A 1 95 ? 3.496 7.766 14.695 1 91.5 95 ARG A N 1
ATOM 684 C CA . ARG A 1 95 ? 4.305 6.66 14.188 1 91.5 95 ARG A CA 1
ATOM 685 C C . ARG A 1 95 ? 4.84 6.969 12.789 1 91.5 95 ARG A C 1
ATOM 687 O O . ARG A 1 95 ? 4.719 6.148 11.883 1 91.5 95 ARG A O 1
ATOM 694 N N . ASN A 1 96 ? 5.223 8.117 12.57 1 90.69 96 ASN A N 1
ATOM 695 C CA . ASN A 1 96 ? 5.738 8.57 11.281 1 90.69 96 ASN A CA 1
ATOM 696 C C . ASN A 1 96 ? 7.23 8.883 11.352 1 90.69 96 ASN A C 1
ATOM 698 O O . ASN A 1 96 ? 7.703 9.461 12.336 1 90.69 96 ASN A O 1
ATOM 702 N N . ASP A 1 97 ? 7.973 8.445 10.336 1 88.94 97 ASP A N 1
ATOM 703 C CA . ASP A 1 97 ? 9.414 8.688 10.344 1 88.94 97 ASP A CA 1
ATOM 704 C C . ASP A 1 97 ? 9.789 9.812 9.383 1 88.94 97 ASP A C 1
ATOM 706 O O . ASP A 1 97 ? 10.688 10.602 9.672 1 88.94 97 ASP A O 1
ATOM 710 N N . THR A 1 98 ? 9.117 9.828 8.281 1 93.06 98 THR A N 1
ATOM 711 C CA . THR A 1 98 ? 9.516 10.789 7.254 1 93.06 98 THR A CA 1
ATOM 712 C C . THR A 1 98 ? 8.289 11.422 6.602 1 93.06 98 THR A C 1
ATOM 714 O O . THR A 1 98 ? 7.188 10.875 6.68 1 93.06 98 THR A O 1
ATOM 717 N N . PHE A 1 99 ? 8.508 12.617 6.152 1 93.81 99 PHE A N 1
ATOM 718 C CA . PHE A 1 99 ? 7.586 13.281 5.242 1 93.81 99 PHE A CA 1
ATOM 719 C C . PHE A 1 99 ? 8 13.062 3.793 1 93.81 99 PHE A C 1
ATOM 721 O O . PHE A 1 99 ? 9.109 13.422 3.398 1 93.81 99 PHE A O 1
ATOM 728 N N . LYS A 1 100 ? 7.109 12.508 2.988 1 94.44 100 LYS A N 1
ATOM 729 C CA . LYS A 1 100 ? 7.48 12.102 1.636 1 94.44 100 LYS A CA 1
ATOM 730 C C . LYS A 1 100 ? 6.949 13.086 0.601 1 94.44 100 LYS A C 1
ATOM 732 O O . LYS A 1 100 ? 5.84 13.609 0.744 1 94.44 100 LYS A O 1
ATOM 737 N N . PHE A 1 101 ? 7.746 13.312 -0.45 1 94.5 101 PHE A N 1
ATOM 738 C CA . PHE A 1 101 ? 7.371 14.203 -1.547 1 94.5 101 PHE A CA 1
ATOM 739 C C . PHE A 1 101 ? 7.25 13.422 -2.852 1 94.5 101 PHE A C 1
ATOM 741 O O . PHE A 1 101 ? 8.125 12.625 -3.189 1 94.5 101 PHE A O 1
ATOM 748 N N . TYR A 1 102 ? 6.168 13.633 -3.488 1 94.69 102 TYR A N 1
ATOM 749 C CA . TYR A 1 102 ? 5.895 13.039 -4.789 1 94.69 102 TYR A CA 1
ATOM 750 C C . TYR A 1 102 ? 5.562 14.109 -5.824 1 94.69 102 TYR A C 1
ATOM 752 O O . TYR A 1 102 ? 5.137 15.211 -5.473 1 94.69 102 TYR A O 1
ATOM 760 N N . ASN A 1 103 ? 5.832 13.789 -7.098 1 93.75 103 ASN A N 1
ATOM 761 C CA . ASN A 1 103 ? 5.266 14.664 -8.125 1 93.75 103 ASN A CA 1
ATOM 762 C C . ASN A 1 103 ? 3.814 14.297 -8.43 1 93.75 103 ASN A C 1
ATOM 764 O O . ASN A 1 103 ? 3.258 13.383 -7.816 1 93.75 103 ASN A O 1
ATOM 768 N N . ALA A 1 104 ? 3.186 15.023 -9.328 1 92.38 104 ALA A N 1
ATOM 769 C CA . ALA A 1 104 ? 1.764 14.852 -9.617 1 92.38 104 ALA A CA 1
ATOM 770 C C . ALA A 1 104 ? 1.47 13.43 -10.102 1 92.38 104 ALA A C 1
ATOM 772 O O . ALA A 1 104 ? 0.402 12.883 -9.828 1 92.38 104 ALA A O 1
ATOM 773 N N . LYS A 1 105 ? 2.395 12.797 -10.734 1 89.88 105 LYS A N 1
ATOM 774 C CA . LYS A 1 105 ? 2.217 11.461 -11.297 1 89.88 105 LYS A CA 1
ATOM 775 C C . LYS A 1 105 ? 2.396 10.383 -10.234 1 89.88 105 LYS A C 1
ATOM 777 O O . LYS A 1 105 ? 2.152 9.203 -10.492 1 89.88 105 LYS A O 1
ATOM 782 N N . GLY A 1 106 ? 2.816 10.773 -9.062 1 92.38 106 GLY A N 1
ATOM 783 C CA . GLY A 1 106 ? 3.002 9.82 -7.977 1 92.38 106 GLY A CA 1
ATOM 784 C C . GLY A 1 106 ? 4.41 9.266 -7.906 1 92.38 106 GLY A C 1
ATOM 785 O O . GLY A 1 106 ? 4.66 8.273 -7.219 1 92.38 106 GLY A O 1
ATOM 786 N N . GLU A 1 107 ? 5.336 9.797 -8.648 1 91.81 107 GLU A N 1
ATOM 787 C CA . GLU A 1 107 ? 6.73 9.383 -8.562 1 91.81 107 GLU A CA 1
ATOM 788 C C . GLU A 1 107 ? 7.406 9.945 -7.316 1 91.81 107 GLU A C 1
ATOM 790 O O . GLU A 1 107 ? 7.238 11.125 -6.996 1 91.81 107 GLU A O 1
ATOM 795 N N . TYR A 1 108 ? 8.172 9.078 -6.691 1 93.25 108 TYR A N 1
ATOM 796 C CA . TYR A 1 108 ? 8.898 9.5 -5.496 1 93.25 108 TYR A CA 1
ATOM 797 C C . TYR A 1 108 ? 9.984 10.508 -5.848 1 93.25 108 TYR A C 1
ATOM 799 O O . TYR A 1 108 ? 10.789 10.273 -6.758 1 93.25 108 TYR A O 1
ATOM 807 N N . LEU A 1 109 ? 10.023 11.594 -5.082 1 93.19 109 LEU A N 1
ATOM 808 C CA . LEU A 1 109 ? 11.031 12.625 -5.316 1 93.19 109 LEU A CA 1
ATOM 809 C C . LEU A 1 109 ? 12.086 12.625 -4.211 1 93.19 109 LEU A C 1
ATOM 811 O O . LEU A 1 109 ? 13.273 12.477 -4.484 1 93.19 109 LEU A O 1
ATOM 815 N N . MET A 1 110 ? 11.641 12.766 -2.951 1 91.81 110 MET A N 1
ATOM 816 C CA . MET A 1 110 ? 12.523 12.797 -1.788 1 91.81 110 MET A CA 1
ATOM 817 C C . MET A 1 110 ? 11.727 12.641 -0.497 1 91.81 110 MET A C 1
ATOM 819 O O . MET A 1 110 ? 10.492 12.562 -0.527 1 91.81 110 MET A O 1
ATOM 823 N N . GLU A 1 111 ? 12.414 12.492 0.564 1 92 111 GLU A N 1
ATOM 824 C CA . GLU A 1 111 ? 11.773 12.484 1.872 1 92 111 GLU A CA 1
ATOM 825 C C . GLU A 1 111 ? 12.594 13.25 2.9 1 92 111 GLU A C 1
ATOM 827 O O . GLU A 1 111 ? 13.812 13.383 2.756 1 92 111 GLU A O 1
ATOM 832 N N . ASP A 1 112 ? 11.906 13.852 3.76 1 90.81 112 ASP A N 1
ATOM 833 C CA . ASP A 1 112 ? 12.5 14.586 4.875 1 90.81 112 ASP A CA 1
ATOM 834 C C . ASP A 1 112 ? 12.062 13.984 6.215 1 90.81 112 ASP A C 1
ATOM 836 O O . ASP A 1 112 ? 10.977 13.414 6.324 1 90.81 112 ASP A O 1
ATOM 840 N N . ALA A 1 113 ? 12.977 14.117 7.254 1 91.38 113 ALA A N 1
ATOM 841 C CA . ALA A 1 113 ? 12.625 13.609 8.578 1 91.38 113 ALA A CA 1
ATOM 842 C C . ALA A 1 113 ? 11.359 14.273 9.102 1 91.38 113 ALA A C 1
ATOM 844 O O . ALA A 1 113 ? 11.195 15.492 8.984 1 91.38 113 ALA A O 1
ATOM 845 N N . TRP A 1 114 ? 10.477 13.5 9.625 1 92.75 114 TRP A N 1
ATOM 846 C CA . TRP A 1 114 ? 9.25 14.047 10.195 1 92.75 114 TRP A CA 1
ATOM 847 C C . TRP A 1 114 ? 9.555 14.961 11.383 1 92.75 114 TRP A C 1
ATOM 849 O O . TRP A 1 114 ? 9.031 16.078 11.469 1 92.75 114 TRP A O 1
ATOM 859 N N . HIS A 1 115 ? 10.391 14.492 12.289 1 92.69 115 HIS A N 1
ATOM 860 C CA . HIS A 1 115 ? 10.922 15.297 13.383 1 92.69 115 HIS A CA 1
ATOM 861 C C . HIS A 1 115 ? 12.328 15.789 13.062 1 92.69 115 HIS A C 1
ATOM 863 O O . HIS A 1 115 ? 13.234 14.992 12.828 1 92.69 115 HIS A O 1
ATOM 869 N N . LYS A 1 116 ? 12.469 17.094 13.094 1 90.88 116 LYS A N 1
ATOM 870 C CA . LYS A 1 116 ? 13.797 17.641 12.828 1 90.88 116 LYS A CA 1
ATOM 871 C C . LYS A 1 116 ? 14.797 17.156 13.875 1 90.88 116 LYS A C 1
ATOM 873 O O . LYS A 1 116 ? 15.945 16.844 13.547 1 90.88 116 LYS A O 1
ATOM 878 N N . TYR A 1 117 ? 14.367 17.172 15.125 1 91.81 117 TYR A N 1
ATOM 879 C CA . TYR A 1 117 ? 15.164 16.688 16.25 1 91.81 117 TYR A CA 1
ATOM 880 C C . TYR A 1 117 ? 14.383 15.664 17.062 1 91.81 117 TYR A C 1
ATOM 882 O O . TYR A 1 117 ? 13.148 15.672 17.062 1 91.81 117 TYR A O 1
ATOM 890 N N . PRO A 1 118 ? 15.023 14.797 17.781 1 89.62 118 PRO A N 1
ATOM 891 C CA . PRO A 1 118 ? 14.344 13.734 18.547 1 89.62 118 PRO A CA 1
ATOM 892 C C . PRO A 1 118 ? 13.344 14.281 19.562 1 89.62 118 PRO A C 1
ATOM 894 O O . PRO A 1 118 ? 12.266 13.703 19.734 1 89.62 118 PRO A O 1
ATOM 897 N N . HIS A 1 119 ? 13.695 15.375 20.172 1 90.75 119 HIS A N 1
ATOM 898 C CA . HIS A 1 119 ? 12.836 15.883 21.234 1 90.75 119 HIS A CA 1
ATOM 899 C C . HIS A 1 119 ? 11.578 16.531 20.656 1 90.75 119 HIS A C 1
ATOM 901 O O . HIS A 1 119 ? 10.625 16.797 21.391 1 90.75 119 HIS A O 1
ATOM 907 N N . HIS A 1 120 ? 11.547 16.781 19.375 1 93.69 120 HIS A N 1
ATOM 908 C CA . HIS A 1 120 ? 10.344 17.312 18.734 1 93.69 120 HIS A CA 1
ATOM 909 C C . HIS A 1 120 ? 9.219 16.281 18.734 1 93.69 120 HIS A C 1
ATOM 911 O O . HIS A 1 120 ? 8.047 16.625 18.562 1 93.69 120 HIS A O 1
ATOM 917 N N . ALA A 1 121 ? 9.555 15.062 19 1 92.5 121 ALA A N 1
ATOM 918 C CA . ALA A 1 121 ? 8.562 13.992 19.016 1 92.5 121 ALA A CA 1
ATOM 919 C C . ALA A 1 121 ? 7.523 14.219 20.109 1 92.5 121 ALA A C 1
ATOM 921 O O . ALA A 1 121 ? 6.371 13.789 19.969 1 92.5 121 ALA A O 1
ATOM 922 N N . GLN A 1 122 ? 7.879 14.969 21.062 1 91.38 122 GLN A N 1
ATOM 923 C CA . GLN A 1 122 ? 6.977 15.18 22.188 1 91.38 122 GLN A CA 1
ATOM 924 C C . GLN A 1 122 ? 6.195 16.484 22.031 1 91.38 122 GLN A C 1
ATOM 926 O O . GLN A 1 122 ? 5.25 16.734 22.781 1 91.38 122 GLN A O 1
ATOM 931 N N . ARG A 1 123 ? 6.52 17.234 21.031 1 93.5 123 ARG A N 1
ATOM 932 C CA . ARG A 1 123 ? 5.879 18.547 21.016 1 93.5 123 ARG A CA 1
ATOM 933 C C . ARG A 1 123 ? 5.465 18.938 19.609 1 93.5 123 ARG A C 1
ATOM 935 O O . ARG A 1 123 ? 5.121 20.094 19.344 1 93.5 123 ARG A O 1
ATOM 942 N N . GLN A 1 124 ? 5.637 18.078 18.688 1 94.81 124 GLN A N 1
ATOM 943 C CA . GLN A 1 124 ? 5.066 18.281 17.359 1 94.81 124 GLN A CA 1
ATOM 944 C C . GLN A 1 124 ? 3.791 17.453 17.188 1 94.81 124 GLN A C 1
ATOM 946 O O . GLN A 1 124 ? 3.76 16.266 17.516 1 94.81 124 GLN A O 1
ATOM 951 N N . TYR A 1 125 ? 2.764 18.141 16.672 1 95.81 125 TYR A N 1
ATOM 952 C CA . TYR A 1 125 ? 1.469 17.484 16.562 1 95.81 125 TYR A CA 1
ATOM 953 C C . TYR A 1 125 ? 0.883 17.672 15.164 1 95.81 125 TYR A C 1
ATOM 955 O O . TYR A 1 125 ? 1.03 18.734 14.562 1 95.81 125 TYR A O 1
ATOM 963 N N . ALA A 1 126 ? 0.285 16.672 14.641 1 94.88 126 ALA A N 1
ATOM 964 C CA . ALA A 1 126 ? -0.5 16.719 13.414 1 94.88 126 ALA A CA 1
ATOM 965 C C . ALA A 1 126 ? -1.677 15.75 13.477 1 94.88 126 ALA A C 1
ATOM 967 O O . ALA A 1 126 ? -1.53 14.609 13.93 1 94.88 126 ALA A O 1
ATOM 968 N N . GLY A 1 127 ? -2.797 16.172 13.172 1 91.94 127 GLY A N 1
ATOM 969 C CA . GLY A 1 127 ? -3.982 15.336 13.242 1 91.94 127 GLY A CA 1
ATOM 970 C C . GLY A 1 127 ? -5.262 16.094 12.922 1 91.94 127 GLY A C 1
ATOM 971 O O . GLY A 1 127 ? -5.238 17.094 12.203 1 91.94 127 GLY A O 1
ATOM 972 N N . HIS A 1 128 ? -6.352 15.57 13.391 1 91.81 128 HIS A N 1
ATOM 973 C CA . HIS A 1 128 ? -7.66 16.156 13.125 1 91.81 128 HIS A CA 1
ATOM 974 C C . HIS A 1 128 ? -7.855 17.453 13.922 1 91.81 128 HIS A C 1
ATOM 976 O O . HIS A 1 128 ? -7.848 17.422 15.148 1 91.81 128 HIS A O 1
ATOM 982 N N . ARG A 1 129 ? -8.094 18.453 13.219 1 90.75 129 ARG A N 1
ATOM 983 C CA . ARG A 1 129 ? -8.203 19.781 13.805 1 90.75 129 ARG A CA 1
ATOM 984 C C . ARG A 1 129 ? -9.266 19.828 14.898 1 90.75 129 ARG A C 1
ATOM 986 O O . ARG A 1 129 ? -9.039 20.391 15.969 1 90.75 129 ARG A O 1
ATOM 993 N N . GLY A 1 130 ? -10.406 19.234 14.602 1 88.5 130 GLY A N 1
ATOM 994 C CA . GLY A 1 130 ? -11.508 19.266 15.547 1 88.5 130 GLY A CA 1
ATOM 995 C C . GLY A 1 130 ? -11.18 18.578 16.859 1 88.5 130 GLY A C 1
ATOM 996 O O . GLY A 1 130 ? -11.508 19.094 17.938 1 88.5 130 GLY A O 1
ATOM 997 N N . GLU A 1 131 ? -10.531 17.5 16.766 1 89.62 131 GLU A N 1
ATOM 998 C CA . GLU A 1 131 ? -10.172 16.766 17.969 1 89.62 131 GLU A CA 1
ATOM 999 C C . GLU A 1 131 ? -9.125 17.516 18.797 1 89.62 131 GLU A C 1
ATOM 1001 O O . GLU A 1 131 ? -9.219 17.562 20.031 1 89.62 131 GLU A O 1
ATOM 1006 N N . MET A 1 132 ? -8.203 18.078 18.188 1 92.62 132 MET A N 1
ATOM 1007 C CA . MET A 1 132 ? -7.16 18.828 18.875 1 92.62 132 MET A CA 1
ATOM 1008 C C . MET A 1 132 ? -7.73 20.078 19.516 1 92.62 132 MET A C 1
ATOM 1010 O O . MET A 1 132 ? -7.387 20.406 20.656 1 92.62 132 MET A O 1
ATOM 1014 N N . HIS A 1 133 ? -8.555 20.734 18.75 1 93.19 133 HIS A N 1
ATOM 1015 C CA . HIS A 1 133 ? -9.211 21.938 19.25 1 93.19 133 HIS A CA 1
ATOM 1016 C C . HIS A 1 133 ? -10.047 21.625 20.5 1 93.19 133 HIS A C 1
ATOM 1018 O O . HIS A 1 133 ? -10.008 22.391 21.469 1 93.19 133 HIS A O 1
ATOM 1024 N N . GLU A 1 134 ? -10.758 20.562 20.438 1 92.25 134 GLU A N 1
ATOM 1025 C CA . GLU A 1 134 ? -11.594 20.156 21.562 1 92.25 134 GLU A CA 1
ATOM 1026 C C . GLU A 1 134 ? -10.75 19.906 22.812 1 92.25 134 GLU A C 1
ATOM 1028 O O . GLU A 1 134 ? -11.148 20.281 23.906 1 92.25 134 GLU A O 1
ATOM 1033 N N . MET A 1 135 ? -9.688 19.359 22.641 1 93.06 135 MET A N 1
ATOM 1034 C CA . MET A 1 135 ? -8.805 19.062 23.766 1 93.06 135 MET A CA 1
ATOM 1035 C C . MET A 1 135 ? -8.336 20.344 24.438 1 93.06 135 MET A C 1
ATOM 1037 O O . MET A 1 135 ? -8.344 20.453 25.672 1 93.06 135 MET A O 1
ATOM 1041 N N . VAL A 1 136 ? -7.957 21.297 23.656 1 95.31 136 VAL A N 1
ATOM 1042 C CA . VAL A 1 136 ? -7.469 22.562 24.188 1 95.31 136 VAL A CA 1
ATOM 1043 C C . VAL A 1 136 ? -8.625 23.344 24.797 1 95.31 136 VAL A C 1
ATOM 1045 O O . VAL A 1 136 ? -8.477 23.969 25.859 1 95.31 136 VAL A O 1
ATOM 1048 N N . SER A 1 137 ? -9.734 23.312 24.156 1 95.12 137 SER A N 1
ATOM 1049 C CA . SER A 1 137 ? -10.922 23.984 24.656 1 95.12 137 SER A CA 1
ATOM 1050 C C . SER A 1 137 ? -11.359 23.422 26 1 95.12 137 SER A C 1
ATOM 1052 O O . SER A 1 137 ? -11.742 24.172 26.906 1 95.12 137 SER A O 1
ATOM 1054 N N . ASP A 1 138 ? -11.336 22.109 26.078 1 95.12 138 ASP A N 1
ATOM 1055 C CA . ASP A 1 138 ? -11.711 21.438 27.328 1 95.12 138 ASP A CA 1
ATOM 1056 C C . ASP A 1 138 ? -10.766 21.844 28.469 1 95.12 138 ASP A C 1
ATOM 1058 O O . ASP A 1 138 ? -11.203 22.047 29.594 1 95.12 138 ASP A O 1
ATOM 1062 N N . TYR A 1 139 ? -9.531 21.906 28.156 1 97.12 139 TYR A N 1
ATOM 1063 C CA . TYR A 1 139 ? -8.57 22.312 29.172 1 97.12 139 TYR A CA 1
ATOM 1064 C C . TYR A 1 139 ? -8.828 23.734 29.625 1 97.12 139 TYR A C 1
ATOM 1066 O O . TYR A 1 139 ? -8.805 24.031 30.828 1 97.12 139 TYR A O 1
ATOM 1074 N N . ALA A 1 140 ? -9.109 24.641 28.703 1 97.44 140 ALA A N 1
ATOM 1075 C CA . ALA A 1 140 ? -9.438 26.031 29.047 1 97.44 140 ALA A CA 1
ATOM 1076 C C . ALA A 1 140 ? -10.641 26.094 29.984 1 97.44 140 ALA A C 1
ATOM 1078 O O . ALA A 1 140 ? -10.625 26.812 30.969 1 97.44 140 ALA A O 1
ATOM 1079 N N . ALA A 1 141 ? -11.594 25.344 29.625 1 97 141 ALA A N 1
ATOM 1080 C CA . ALA A 1 141 ? -12.805 25.312 30.438 1 97 141 ALA A CA 1
ATOM 1081 C C . ALA A 1 141 ? -12.5 24.797 31.859 1 97 141 ALA A C 1
ATOM 1083 O O . ALA A 1 141 ? -13.039 25.328 32.844 1 97 141 ALA A O 1
ATOM 1084 N N . SER A 1 142 ? -11.695 23.828 31.922 1 97.44 142 SER A N 1
ATOM 1085 C CA . SER A 1 142 ? -11.359 23.234 33.219 1 97.44 142 SER A CA 1
ATOM 1086 C C . SER A 1 142 ? -10.625 24.219 34.094 1 97.44 142 SER A C 1
ATOM 1088 O O . SER A 1 142 ? -10.633 24.094 35.312 1 97.44 142 SER A O 1
ATOM 1090 N N . LEU A 1 143 ? -10.008 25.234 33.5 1 97 143 LEU A N 1
ATOM 1091 C CA . LEU A 1 143 ? -9.258 26.234 34.25 1 97 143 LEU A CA 1
ATOM 1092 C C . LEU A 1 143 ? -10.18 27.375 34.688 1 97 143 LEU A C 1
ATOM 1094 O O . LEU A 1 143 ? -9.742 28.281 35.406 1 97 143 LEU A O 1
ATOM 1098 N N . GLY A 1 144 ? -11.453 27.359 34.219 1 97 144 GLY A N 1
ATOM 1099 C CA . GLY A 1 144 ? -12.414 28.359 34.656 1 97 144 GLY A CA 1
ATOM 1100 C C . GLY A 1 144 ? -12.664 29.438 33.625 1 97 144 GLY A C 1
ATOM 1101 O O . GLY A 1 144 ? -13.273 30.453 33.906 1 97 144 GLY A O 1
ATOM 1102 N N . VAL A 1 145 ? -12.227 29.25 32.406 1 97.69 145 VAL A N 1
ATOM 1103 C CA . VAL A 1 145 ? -12.531 30.188 31.344 1 97.69 145 VAL A CA 1
ATOM 1104 C C . VAL A 1 145 ? -14.039 30.188 31.078 1 97.69 145 VAL A C 1
ATOM 1106 O O . VAL A 1 145 ? -14.664 29.141 31 1 97.69 145 VAL A O 1
ATOM 1109 N N . GLU A 1 146 ? -14.578 31.359 31.016 1 97.69 146 GLU A N 1
ATOM 1110 C CA . GLU A 1 146 ? -15.984 31.5 30.641 1 97.69 146 GLU A CA 1
ATOM 1111 C C . GLU A 1 146 ? -16.141 31.609 29.125 1 97.69 146 GLU A C 1
ATOM 1113 O O . GLU A 1 146 ? -15.531 32.469 28.484 1 97.69 146 GLU A O 1
ATOM 1118 N N . PHE A 1 147 ? -16.984 30.719 28.625 1 96.88 147 PHE A N 1
ATOM 1119 C CA . PHE A 1 147 ? -17.219 30.75 27.188 1 96.88 147 PHE A CA 1
ATOM 1120 C C . PHE A 1 147 ? -18.609 31.281 26.875 1 96.88 147 PHE A C 1
ATOM 1122 O O . PHE A 1 147 ? -19.594 30.844 27.484 1 96.88 147 PHE A O 1
ATOM 1129 N N . ARG A 1 148 ? -18.672 32.281 26.062 1 96.88 148 ARG A N 1
ATOM 1130 C CA . ARG A 1 148 ? -19.922 32.75 25.453 1 96.88 148 ARG A CA 1
ATOM 1131 C C . ARG A 1 148 ? -19.984 32.312 23.984 1 96.88 148 ARG A C 1
ATOM 1133 O O . ARG A 1 148 ? -19.656 33.094 23.094 1 96.88 148 ARG A O 1
ATOM 1140 N N . LEU A 1 149 ? -20.562 31.156 23.812 1 94 149 LEU A N 1
ATOM 1141 C CA . LEU A 1 149 ? -20.609 30.547 22.484 1 94 149 LEU A CA 1
ATOM 1142 C C . LEU A 1 149 ? -21.875 30.984 21.734 1 94 149 LEU A C 1
ATOM 1144 O O . LEU A 1 149 ? -22.891 31.328 22.359 1 94 149 LEU A O 1
ATOM 1148 N N . GLY A 1 150 ? -21.781 30.953 20.438 1 93.94 150 GLY A N 1
ATOM 1149 C CA . GLY A 1 150 ? -22.922 31.359 19.625 1 93.94 150 GLY A CA 1
ATOM 1150 C C . GLY A 1 150 ? -23.172 32.844 19.641 1 93.94 150 GLY A C 1
ATOM 1151 O O . GLY A 1 150 ? -24.266 33.312 19.297 1 93.94 150 GLY A O 1
ATOM 1152 N N . GLU A 1 151 ? -22.25 33.625 20.094 1 95.81 151 GLU A N 1
ATOM 1153 C CA . GLU A 1 151 ? -22.344 35.094 20.172 1 95.81 151 GLU A CA 1
ATOM 1154 C C . GLU A 1 151 ? -21.5 35.75 19.078 1 95.81 151 GLU A C 1
ATOM 1156 O O . GLU A 1 151 ? -20.281 35.625 19.078 1 95.81 151 GLU A O 1
ATOM 1161 N N . THR A 1 152 ? -22.172 36.469 18.234 1 96.31 152 THR A N 1
ATOM 1162 C CA . THR A 1 152 ? -21.484 37.125 17.156 1 96.31 152 THR A CA 1
ATOM 1163 C C . THR A 1 152 ? -21.188 38.594 17.516 1 96.31 152 THR A C 1
ATOM 1165 O O . THR A 1 152 ? -22.109 39.375 17.734 1 96.31 152 THR A O 1
ATOM 1168 N N . VAL A 1 153 ? -19.953 38.875 17.562 1 98 153 VAL A N 1
ATOM 1169 C CA . VAL A 1 153 ? -19.547 40.25 17.859 1 98 153 VAL A CA 1
ATOM 1170 C C . VAL A 1 153 ? -19.844 41.156 16.672 1 98 153 VAL A C 1
ATOM 1172 O O . VAL A 1 153 ? -19.5 40.844 15.539 1 98 153 VAL A O 1
ATOM 1175 N N . VAL A 1 154 ? -20.453 42.344 16.906 1 97.44 154 VAL A N 1
ATOM 1176 C CA . VAL A 1 154 ? -20.797 43.219 15.805 1 97.44 154 VAL A CA 1
ATOM 1177 C C . VAL A 1 154 ? -20.141 44.594 16 1 97.44 154 VAL A C 1
ATOM 1179 O O . VAL A 1 154 ? -20.047 45.375 15.062 1 97.44 154 VAL A O 1
ATOM 1182 N N . ASP A 1 155 ? -19.656 44.75 17.25 1 97.5 155 ASP A N 1
ATOM 1183 C CA . ASP A 1 155 ? -19 46.031 17.484 1 97.5 155 ASP A CA 1
ATOM 1184 C C . ASP A 1 155 ? -18.047 45.969 18.672 1 97.5 155 ASP A C 1
ATOM 1186 O O . ASP A 1 155 ? -18.156 45.062 19.5 1 97.5 155 ASP A O 1
ATOM 1190 N N . TYR A 1 156 ? -17.109 46.875 18.703 1 97.81 156 TYR A N 1
ATOM 1191 C CA . TYR A 1 156 ? -16.172 47.062 19.797 1 97.81 156 TYR A CA 1
ATOM 1192 C C . TYR A 1 156 ? -16.406 48.375 20.5 1 97.81 156 TYR A C 1
ATOM 1194 O O . TYR A 1 156 ? -16.688 49.406 19.859 1 97.81 156 TYR A O 1
ATOM 1202 N N . VAL A 1 157 ? -16.312 48.312 21.844 1 95.88 157 VAL A N 1
ATOM 1203 C CA . VAL A 1 157 ? -16.656 49.5 22.625 1 95.88 157 VAL A CA 1
ATOM 1204 C C . VAL A 1 157 ? -15.461 49.906 23.484 1 95.88 157 VAL A C 1
ATOM 1206 O O . VAL A 1 157 ? -14.789 49.062 24.062 1 95.88 157 VAL A O 1
ATOM 1209 N N . ASP A 1 158 ? -15.102 51.094 23.484 1 94.56 158 ASP A N 1
ATOM 1210 C CA . ASP A 1 158 ? -14.078 51.719 24.297 1 94.56 158 ASP A CA 1
ATOM 1211 C C . ASP A 1 158 ? -14.602 53 24.922 1 94.56 158 ASP A C 1
ATOM 1213 O O . ASP A 1 158 ? -14.805 54 24.234 1 94.56 158 ASP A O 1
ATOM 1217 N N . GLN A 1 159 ? -14.812 52.938 26.281 1 93.44 159 GLN A N 1
ATOM 1218 C CA . GLN A 1 159 ? -15.414 54.094 26.938 1 93.44 159 GLN A CA 1
ATOM 1219 C C . GLN A 1 159 ? -14.695 54.438 28.234 1 93.44 159 GLN A C 1
ATOM 1221 O O . GLN A 1 159 ? -13.977 53.594 28.781 1 93.44 159 GLN A O 1
ATOM 1226 N N . GLY A 1 160 ? -14.898 55.656 28.641 1 92.5 160 GLY A N 1
ATOM 1227 C CA . GLY A 1 160 ? -14.336 56.125 29.891 1 92.5 160 GLY A CA 1
ATOM 1228 C C . GLY A 1 160 ? -13.016 56.844 29.734 1 92.5 160 GLY A C 1
ATOM 1229 O O . GLY A 1 160 ? -12.594 57.125 28.609 1 92.5 160 GLY A O 1
ATOM 1230 N N . ARG A 1 161 ? -12.453 57.25 30.922 1 91.31 161 ARG A N 1
ATOM 1231 C CA . ARG A 1 161 ? -11.203 58 30.953 1 91.31 161 ARG A CA 1
ATOM 1232 C C . ARG A 1 161 ? -10.07 57.188 31.562 1 91.31 161 ARG A C 1
ATOM 1234 O O . ARG A 1 161 ? -10.25 56.531 32.594 1 91.31 161 ARG A O 1
ATOM 1241 N N . GLU A 1 162 ? -8.992 57.219 30.875 1 90.81 162 GLU A N 1
ATOM 1242 C CA . GLU A 1 162 ? -7.824 56.469 31.312 1 90.81 162 GLU A CA 1
ATOM 1243 C C . GLU A 1 162 ? -7.445 56.844 32.75 1 90.81 162 GLU A C 1
ATOM 1245 O O . GLU A 1 162 ? -7.375 58 33.094 1 90.81 162 GLU A O 1
ATOM 1250 N N . GLY A 1 163 ? -7.211 55.875 33.469 1 85.19 163 GLY A N 1
ATOM 1251 C CA . GLY A 1 163 ? -6.801 56.062 34.844 1 85.19 163 GLY A CA 1
ATOM 1252 C C . GLY A 1 163 ? -7.973 56.281 35.781 1 85.19 163 GLY A C 1
ATOM 1253 O O . GLY A 1 163 ? -7.789 56.375 37 1 85.19 163 GLY A O 1
ATOM 1254 N N . ILE A 1 164 ? -9.195 56.406 35.25 1 89.38 164 ILE A N 1
ATOM 1255 C CA . ILE A 1 164 ? -10.359 56.688 36.062 1 89.38 164 ILE A CA 1
ATOM 1256 C C . ILE A 1 164 ? -11.375 55.531 35.938 1 89.38 164 ILE A C 1
ATOM 1258 O O . ILE A 1 164 ? -11.508 54.719 36.844 1 89.38 164 ILE A O 1
ATOM 1262 N N . ASP A 1 165 ? -11.984 55.438 34.781 1 89.81 165 ASP A N 1
ATOM 1263 C CA . ASP A 1 165 ? -13.039 54.469 34.656 1 89.81 165 ASP A CA 1
ATOM 1264 C C . ASP A 1 165 ? -13.062 53.875 33.219 1 89.81 165 ASP A C 1
ATOM 1266 O O . ASP A 1 165 ? -14.133 53.562 32.688 1 89.81 165 ASP A O 1
ATOM 1270 N N . ARG A 1 166 ? -11.953 53.844 32.625 1 91.88 166 ARG A N 1
ATOM 1271 C CA . ARG A 1 166 ? -11.914 53.344 31.25 1 91.88 166 ARG A CA 1
ATOM 1272 C C . ARG A 1 166 ? -12.211 51.875 31.188 1 91.88 166 ARG A C 1
ATOM 1274 O O . ARG A 1 166 ? -11.656 51.062 31.953 1 91.88 166 ARG A O 1
ATOM 1281 N N . GLN A 1 167 ? -13.18 51.5 30.312 1 92.19 167 GLN A N 1
ATOM 1282 C CA . GLN A 1 167 ? -13.516 50.094 30.047 1 92.19 167 GLN A CA 1
ATOM 1283 C C . GLN A 1 167 ? -13.648 49.844 28.547 1 92.19 167 GLN A C 1
ATOM 1285 O O . GLN A 1 167 ? -14.102 50.719 27.797 1 92.19 167 GLN A O 1
ATOM 1290 N N . VAL A 1 168 ? -13.195 48.656 28.234 1 97.31 168 VAL A N 1
ATOM 1291 C CA . VAL A 1 168 ? -13.336 48.25 26.844 1 97.31 168 VAL A CA 1
ATOM 1292 C C . VAL A 1 168 ? -14.156 46.969 26.781 1 97.31 168 VAL A C 1
ATOM 1294 O O . VAL A 1 168 ? -14.297 46.25 27.781 1 97.31 168 VAL A O 1
ATOM 1297 N N . GLY A 1 169 ? -14.75 46.75 25.641 1 97.81 169 GLY A N 1
ATOM 1298 C CA . GLY A 1 169 ? -15.562 45.531 25.484 1 97.81 169 GLY A CA 1
ATOM 1299 C C . GLY A 1 169 ? -16.109 45.375 24.078 1 97.81 169 GLY A C 1
ATOM 1300 O O . GLY A 1 169 ? -15.578 45.938 23.125 1 97.81 169 GLY A O 1
ATOM 1301 N N . VAL A 1 170 ? -17.062 44.375 24 1 98.38 170 VAL A N 1
ATOM 1302 C CA . VAL A 1 170 ? -17.672 44.062 22.719 1 98.38 170 VAL A CA 1
ATOM 1303 C C . VAL A 1 170 ? -19.203 44.031 22.859 1 98.38 170 VAL A C 1
ATOM 1305 O O . VAL A 1 170 ? -19.719 43.781 23.953 1 98.38 170 VAL A O 1
ATOM 1308 N N . SER A 1 171 ? -19.828 44.344 21.781 1 98.12 171 SER A N 1
ATOM 1309 C CA . SER A 1 171 ? -21.266 44.156 21.641 1 98.12 171 SER A CA 1
ATOM 1310 C C . SER A 1 171 ? -21.594 43.031 20.656 1 98.12 171 SER A C 1
ATOM 1312 O O . SER A 1 171 ? -20.984 42.969 19.578 1 98.12 171 SER A O 1
ATOM 1314 N N . CYS A 1 172 ? -22.547 42.25 21.016 1 97.88 172 CYS A N 1
ATOM 1315 C CA . CYS A 1 172 ? -22.922 41.125 20.172 1 97.88 172 CYS A CA 1
ATOM 1316 C C . CYS A 1 172 ? -24.266 41.375 19.484 1 97.88 172 CYS A C 1
ATOM 1318 O O . CYS A 1 172 ? -25.016 42.281 19.875 1 97.88 172 CYS A O 1
ATOM 1320 N N . ALA A 1 173 ? -24.469 40.625 18.422 1 97.12 173 ALA A N 1
ATOM 1321 C CA . ALA A 1 173 ? -25.734 40.75 17.672 1 97.12 173 ALA A CA 1
ATOM 1322 C C . ALA A 1 173 ? -26.922 40.469 18.578 1 97.12 173 ALA A C 1
ATOM 1324 O O . ALA A 1 173 ? -28 41.031 18.406 1 97.12 173 ALA A O 1
ATOM 1325 N N . SER A 1 174 ? -26.812 39.656 19.562 1 96.69 174 SER A N 1
ATOM 1326 C CA . SER A 1 174 ? -27.875 39.281 20.484 1 96.69 174 SER A CA 1
ATOM 1327 C C . SER A 1 174 ? -28.219 40.406 21.438 1 96.69 174 SER A C 1
ATOM 1329 O O . SER A 1 174 ? -29.25 40.375 22.109 1 96.69 174 SER A O 1
ATOM 1331 N N . GLY A 1 175 ? -27.359 41.281 21.578 1 96.56 175 GLY A N 1
ATOM 1332 C CA . GLY A 1 175 ? -27.484 42.375 22.562 1 96.56 175 GLY A CA 1
ATOM 1333 C C . GLY A 1 175 ? -26.562 42.188 23.75 1 96.56 175 GLY A C 1
ATOM 1334 O O . GLY A 1 175 ? -26.406 43.125 24.547 1 96.56 175 GLY A O 1
ATOM 1335 N N . LEU A 1 176 ? -25.938 41.125 23.781 1 97 176 LEU A N 1
ATOM 1336 C CA . LEU A 1 176 ? -25 40.875 24.859 1 97 176 LEU A CA 1
ATOM 1337 C C . LEU A 1 176 ? -23.797 41.812 24.766 1 97 176 LEU A C 1
ATOM 1339 O O . LEU A 1 176 ? -23.266 42.031 23.688 1 97 176 LEU A O 1
ATOM 1343 N N . GLN A 1 177 ? -23.438 42.344 25.922 1 97.44 177 GLN A N 1
ATOM 1344 C CA . GLN A 1 177 ? -22.203 43.125 26.031 1 97.44 177 GLN A CA 1
ATOM 1345 C C . GLN A 1 177 ? -21.25 42.469 27.031 1 97.44 177 GLN A C 1
ATOM 1347 O O . GLN A 1 177 ? -21.672 41.969 28.078 1 97.44 177 GLN A O 1
ATOM 1352 N N . VAL A 1 178 ? -20.094 42.406 26.672 1 98.06 178 VAL A N 1
ATOM 1353 C CA . VAL A 1 178 ? -19.047 41.875 27.547 1 98.06 178 VAL A CA 1
ATOM 1354 C C . VAL A 1 178 ? -17.953 42.938 27.734 1 98.06 178 VAL A C 1
ATOM 1356 O O . VAL A 1 178 ? -17.375 43.406 26.75 1 98.06 178 VAL A O 1
ATOM 1359 N N . TRP A 1 179 ? -17.672 43.219 28.984 1 97.5 179 TRP A N 1
ATOM 1360 C CA . TRP A 1 179 ? -16.719 44.281 29.312 1 97.5 179 TRP A CA 1
ATOM 1361 C C . TRP A 1 179 ? -15.5 43.719 30.016 1 97.5 179 TRP A C 1
ATOM 1363 O O . TRP A 1 179 ? -15.57 42.656 30.656 1 97.5 179 TRP A O 1
ATOM 1373 N N . GLY A 1 180 ? -14.391 44.406 29.938 1 97.44 180 GLY A N 1
ATOM 1374 C CA . GLY A 1 180 ? -13.164 44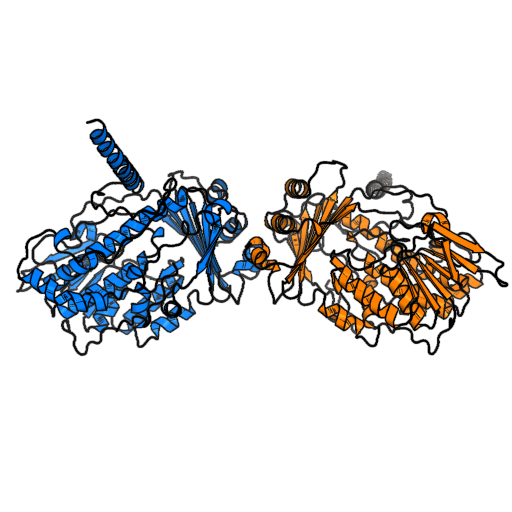.031 30.641 1 97.44 180 GLY A CA 1
ATOM 1375 C C . GLY A 1 180 ? -12.117 45.125 30.625 1 97.44 180 GLY A C 1
ATOM 1376 O O . GLY A 1 180 ? -12.414 46.281 30.312 1 97.44 180 GLY A O 1
ATOM 1377 N N . ASP A 1 181 ? -10.953 44.719 31.062 1 96.88 181 ASP A N 1
ATOM 1378 C CA . ASP A 1 181 ? -9.836 45.625 31.141 1 96.88 181 ASP A CA 1
ATOM 1379 C C . ASP A 1 181 ? -9.039 45.656 29.828 1 96.88 181 ASP A C 1
ATOM 1381 O O . ASP A 1 181 ? -8.328 46.594 29.547 1 96.88 181 ASP A O 1
ATOM 1385 N N . VAL A 1 182 ? -9.133 44.594 29.109 1 98.12 182 VAL A N 1
ATOM 1386 C CA . VAL A 1 182 ? -8.43 44.438 27.844 1 98.12 182 VAL A CA 1
ATOM 1387 C C . VAL A 1 182 ? -9.242 43.531 26.922 1 98.12 182 VAL A C 1
ATOM 1389 O O . VAL A 1 182 ? -9.922 42.594 27.391 1 98.12 182 VAL A O 1
ATOM 1392 N N . VAL A 1 183 ? -9.203 43.781 25.594 1 98.81 183 VAL A N 1
ATOM 1393 C CA . VAL A 1 183 ? -9.836 42.938 24.578 1 98.81 183 VAL A CA 1
ATOM 1394 C C . VAL A 1 183 ? -8.773 42.375 23.625 1 98.81 183 VAL A C 1
ATOM 1396 O O . VAL A 1 183 ? -8.039 43.125 23 1 98.81 183 VAL A O 1
ATOM 1399 N N . LEU A 1 184 ? -8.648 41.062 23.609 1 98.88 184 LEU A N 1
ATOM 1400 C CA . LEU A 1 184 ? -7.789 40.375 22.641 1 98.88 184 LEU A CA 1
ATOM 1401 C C . LEU A 1 184 ? -8.602 39.906 21.453 1 98.88 184 LEU A C 1
ATOM 1403 O O . LEU A 1 184 ? -9.414 38.969 21.594 1 98.88 184 LEU A O 1
ATOM 1407 N N . CYS A 1 185 ? -8.367 40.469 20.312 1 98.75 185 CYS A N 1
ATOM 1408 C CA . CYS A 1 185 ? -9.148 40.156 19.109 1 98.75 185 CYS A CA 1
ATOM 1409 C C . CYS A 1 185 ? -8.516 39.031 18.328 1 98.75 185 CYS A C 1
ATOM 1411 O O . CYS A 1 185 ? -7.707 39.25 17.422 1 98.75 185 CYS A O 1
ATOM 1413 N N . CYS A 1 186 ? -8.984 37.844 18.5 1 97.81 186 CYS A N 1
ATOM 1414 C CA . CYS A 1 186 ? -8.484 36.625 17.875 1 97.81 186 CYS A CA 1
ATOM 1415 C C . CYS A 1 186 ? -9.547 36 16.984 1 97.81 186 CYS A C 1
ATOM 1417 O O . CYS A 1 186 ? -9.734 34.781 17 1 97.81 186 CYS A O 1
ATOM 1419 N N . ASP A 1 187 ? -10.211 36.75 16.203 1 95.12 187 ASP A N 1
ATOM 1420 C CA . ASP A 1 187 ? -11.406 36.281 15.516 1 95.12 187 ASP A CA 1
ATOM 1421 C C . ASP A 1 187 ? -11.07 35.781 14.109 1 95.12 187 ASP A C 1
ATOM 1423 O O . ASP A 1 187 ? -11.953 35.688 13.258 1 95.12 187 ASP A O 1
ATOM 1427 N N . GLY A 1 188 ? -9.883 35.594 13.812 1 91.44 188 GLY A N 1
ATOM 1428 C CA . GLY A 1 188 ? -9.492 34.844 12.641 1 91.44 188 GLY A CA 1
ATOM 1429 C C . GLY A 1 188 ? -9.391 35.656 11.383 1 91.44 188 GLY A C 1
ATOM 1430 O O . GLY A 1 188 ? -9.305 36.906 11.445 1 91.44 188 GLY A O 1
ATOM 1431 N N . PRO A 1 189 ? -9.32 35 10.211 1 86.81 189 PRO A N 1
ATOM 1432 C CA . PRO A 1 189 ? -9.039 35.656 8.922 1 86.81 189 PRO A CA 1
ATOM 1433 C C . PRO A 1 189 ? -10.109 36.656 8.516 1 86.81 189 PRO A C 1
ATOM 1435 O O . PRO A 1 189 ? -9.828 37.594 7.777 1 86.81 189 PRO A O 1
ATOM 1438 N N . ARG A 1 190 ? -11.273 36.469 8.961 1 86.56 190 ARG A N 1
ATOM 1439 C CA . ARG A 1 190 ? -12.359 37.406 8.641 1 86.56 190 ARG A CA 1
ATOM 1440 C C . ARG A 1 190 ? -12.641 38.344 9.805 1 86.56 190 ARG A C 1
ATOM 1442 O O . ARG A 1 190 ? -13.797 38.656 10.086 1 86.56 190 ARG A O 1
ATOM 1449 N N . SER A 1 191 ? -11.695 38.75 10.305 1 92.38 191 SER A N 1
ATOM 1450 C CA . SER A 1 191 ? -11.734 39.5 11.539 1 92.38 191 SER A CA 1
ATOM 1451 C C . SER A 1 191 ? -12.461 40.844 11.352 1 92.38 191 SER A C 1
ATOM 1453 O O . SER A 1 191 ? -12.109 41.625 10.477 1 92.38 191 SER A O 1
ATOM 1455 N N . LEU A 1 192 ? -13.422 41.156 12.164 1 93.94 192 LEU A N 1
ATOM 1456 C CA . LEU A 1 192 ? -14.102 42.438 12.25 1 93.94 192 LEU A CA 1
ATOM 1457 C C . LEU A 1 192 ? -13.219 43.469 12.938 1 93.94 192 LEU A C 1
ATOM 1459 O O . LEU A 1 192 ? -13.336 44.656 12.672 1 93.94 192 LEU A O 1
ATOM 1463 N N . ALA A 1 193 ? -12.359 43.031 13.758 1 95.56 193 ALA A N 1
ATOM 1464 C CA . ALA A 1 193 ? -11.508 43.906 14.555 1 95.56 193 ALA A CA 1
ATOM 1465 C C . ALA A 1 193 ? -10.57 44.688 13.656 1 95.56 193 ALA A C 1
ATOM 1467 O O . ALA A 1 193 ? -10.18 45.812 14 1 95.56 193 ALA A O 1
ATOM 1468 N N . ARG A 1 194 ? -10.188 44.125 12.586 1 93.25 194 ARG A N 1
ATOM 1469 C CA . ARG A 1 194 ? -9.352 44.875 11.664 1 93.25 194 ARG A CA 1
ATOM 1470 C C . ARG A 1 194 ? -10.008 46.188 11.266 1 93.25 194 ARG A C 1
ATOM 1472 O O . ARG A 1 194 ? -9.352 47.219 11.188 1 93.25 194 ARG A O 1
ATOM 1479 N N . GLN A 1 195 ? -11.273 46.125 11.078 1 93.19 195 GLN A N 1
ATOM 1480 C CA . GLN A 1 195 ? -12.023 47.312 10.672 1 93.19 195 GLN A CA 1
ATOM 1481 C C . GLN A 1 195 ? -12.367 48.188 11.867 1 93.19 195 GLN A C 1
ATOM 1483 O O . GLN A 1 195 ? -12.172 49.406 11.836 1 93.19 195 GLN A O 1
ATOM 1488 N N . LYS A 1 196 ? -12.898 47.594 12.867 1 95.5 196 LYS A N 1
ATOM 1489 C CA . LYS A 1 196 ? -13.5 48.344 13.961 1 95.5 196 LYS A CA 1
ATOM 1490 C C . LYS A 1 196 ? -12.438 48.844 14.945 1 95.5 196 LYS A C 1
ATOM 1492 O O . LYS A 1 196 ? -12.586 49.906 15.555 1 95.5 196 LYS A O 1
ATOM 1497 N N . VAL A 1 197 ? -11.422 48.062 15.07 1 96 197 VAL A N 1
ATOM 1498 C CA . VAL A 1 197 ? -10.398 48.375 16.062 1 96 197 VAL A CA 1
ATOM 1499 C C . VAL A 1 197 ? -9.234 49.125 15.383 1 96 197 VAL A C 1
ATOM 1501 O O . VAL A 1 197 ? -8.773 50.156 15.875 1 96 197 VAL A O 1
ATOM 1504 N N . LEU A 1 198 ? -8.781 48.594 14.242 1 94.88 198 LEU A N 1
ATOM 1505 C CA . LEU A 1 198 ? -7.625 49.188 13.562 1 94.88 198 LEU A CA 1
ATOM 1506 C C . LEU A 1 198 ? -8.062 50.188 12.508 1 94.88 198 LEU A C 1
ATOM 1508 O O . LEU A 1 198 ? -7.227 50.906 11.945 1 94.88 198 LEU A O 1
ATOM 1512 N N . GLN A 1 199 ? -9.312 50.25 12.227 1 92.81 199 GLN A N 1
ATOM 1513 C CA . GLN A 1 199 ? -9.875 51.188 11.273 1 92.81 199 GLN A CA 1
ATOM 1514 C C . GLN A 1 199 ? -9.297 51 9.875 1 92.81 199 GLN A C 1
ATOM 1516 O O . GLN A 1 199 ? -8.906 51.938 9.211 1 92.81 199 GLN A O 1
ATOM 1521 N N . LEU A 1 200 ? -9.133 49.75 9.594 1 88.75 200 LEU A N 1
ATOM 1522 C CA . LEU A 1 200 ? -8.664 49.375 8.258 1 88.75 200 LEU A CA 1
ATOM 1523 C C . LEU A 1 200 ? -9.844 49.062 7.34 1 88.75 200 LEU A C 1
ATOM 1525 O O . LEU A 1 200 ? -10.875 48.562 7.797 1 88.75 200 LEU A O 1
ATOM 1529 N N . PRO A 1 201 ? -9.68 49.375 6.102 1 82.38 201 PRO A N 1
ATOM 1530 C CA . PRO A 1 201 ? -10.75 49.031 5.164 1 82.38 201 PRO A CA 1
ATOM 1531 C C . PRO A 1 201 ? -10.898 47.5 4.988 1 82.38 201 PRO A C 1
ATOM 1533 O O . PRO A 1 201 ? -9.945 46.75 5.191 1 82.38 201 PRO A O 1
ATOM 1536 N N . ASP A 1 202 ? -12.133 47.188 4.781 1 71.5 202 ASP A N 1
ATOM 1537 C CA . ASP A 1 202 ? -12.422 45.75 4.594 1 71.5 202 ASP A CA 1
ATOM 1538 C C . ASP A 1 202 ? -11.984 45.281 3.209 1 71.5 202 ASP A C 1
ATOM 1540 O O . ASP A 1 202 ? -12.766 45.312 2.258 1 71.5 202 ASP A O 1
ATOM 1544 N N . HIS A 1 203 ? -10.789 45.156 3.01 1 61.97 203 HIS A N 1
ATOM 1545 C CA . HIS A 1 203 ? -10.344 44.656 1.713 1 61.97 203 HIS A CA 1
ATOM 1546 C C . HIS A 1 203 ? -10.055 43.156 1.766 1 61.97 203 HIS A C 1
ATOM 1548 O O . HIS A 1 203 ? -9.125 42.75 2.449 1 61.97 203 HIS A O 1
ATOM 1554 N N . LYS A 1 204 ? -10.961 42.344 1.4 1 57.47 204 LYS A N 1
ATOM 1555 C CA . LYS A 1 204 ? -10.688 40.938 1.272 1 57.47 204 LYS A CA 1
ATOM 1556 C C . LYS A 1 204 ? -9.859 40.625 0.024 1 57.47 204 LYS A C 1
ATOM 1558 O O . LYS A 1 204 ? -10.211 41.062 -1.076 1 57.47 204 LYS A O 1
ATOM 1563 N N . VAL A 1 205 ? -8.617 40.5 0.234 1 58.84 205 VAL A N 1
ATOM 1564 C CA . VAL A 1 205 ? -7.82 40.156 -0.941 1 58.84 205 VAL A CA 1
ATOM 1565 C C . VAL A 1 205 ? -7.879 38.656 -1.206 1 58.84 205 VAL A C 1
ATOM 1567 O O . VAL A 1 205 ? -7.73 37.844 -0.284 1 58.84 205 VAL A O 1
ATOM 1570 N N . ASN A 1 206 ? -8.383 38.406 -2.377 1 61.72 206 ASN A N 1
ATOM 1571 C CA . ASN A 1 206 ? -8.383 37.031 -2.834 1 61.72 206 ASN A CA 1
ATOM 1572 C C . ASN A 1 206 ? -6.965 36.531 -3.102 1 61.72 206 ASN A C 1
ATOM 1574 O O . ASN A 1 206 ? -6.191 37.188 -3.807 1 61.72 206 ASN A O 1
ATOM 1578 N N . SER A 1 207 ? -6.496 35.531 -2.361 1 64 207 SER A N 1
ATOM 1579 C CA . SER A 1 207 ? -5.172 34.938 -2.559 1 64 207 SER A CA 1
ATOM 1580 C C . SER A 1 207 ? -5.004 34.438 -3.98 1 64 207 SER A C 1
ATOM 1582 O O . SER A 1 207 ? -3.883 34.219 -4.441 1 64 207 SER A O 1
ATOM 1584 N N . GLY A 1 208 ? -6.129 34.156 -4.625 1 72.25 208 GLY A N 1
ATOM 1585 C CA . GLY A 1 208 ? -6.105 33.5 -5.926 1 72.25 208 GLY A CA 1
ATOM 1586 C C . GLY A 1 208 ? -6.066 32 -5.836 1 72.25 208 GLY A C 1
ATOM 1587 O O . GLY A 1 208 ? -6.094 31.312 -6.859 1 72.25 208 GLY A O 1
ATOM 1588 N N . TYR A 1 209 ? -5.988 31.531 -4.609 1 78.69 209 TYR A N 1
ATOM 1589 C CA . TYR A 1 209 ? -5.969 30.078 -4.426 1 78.69 209 TYR A CA 1
ATOM 1590 C C . TYR A 1 209 ? -7.141 29.625 -3.562 1 78.69 209 TYR A C 1
ATOM 1592 O O . TYR A 1 209 ? -7.711 30.422 -2.812 1 78.69 209 TYR A O 1
ATOM 1600 N N . ALA A 1 210 ? -7.5 28.422 -3.762 1 84 210 ALA A N 1
ATOM 1601 C CA . ALA A 1 210 ? -8.523 27.766 -2.963 1 84 210 ALA A CA 1
ATOM 1602 C C . ALA A 1 210 ? -8.039 26.406 -2.469 1 84 210 ALA A C 1
ATOM 1604 O O . ALA A 1 210 ? -7.066 25.859 -2.992 1 84 210 ALA A O 1
ATOM 1605 N N . ILE A 1 211 ? -8.719 26 -1.436 1 87.62 211 ILE A N 1
ATOM 1606 C CA . ILE A 1 211 ? -8.289 24.75 -0.825 1 87.62 211 ILE A CA 1
ATOM 1607 C C . ILE A 1 211 ? -9.484 23.812 -0.65 1 87.62 211 ILE A C 1
ATOM 1609 O O . ILE A 1 211 ? -10.562 24.25 -0.244 1 87.62 211 ILE A O 1
ATOM 1613 N N . TYR A 1 212 ? -9.32 22.562 -1.133 1 88.94 212 TYR A N 1
ATOM 1614 C CA . TYR A 1 212 ? -10.188 21.469 -0.731 1 88.94 212 TYR A CA 1
ATOM 1615 C C . TYR A 1 212 ? -9.57 20.672 0.409 1 88.94 212 TYR A C 1
ATOM 1617 O O . TYR A 1 212 ? -8.367 20.406 0.412 1 88.94 212 TYR A O 1
ATOM 1625 N N . ARG A 1 213 ? -10.414 20.391 1.381 1 91.12 213 ARG A N 1
ATOM 1626 C CA . ARG A 1 213 ? -9.914 19.578 2.479 1 91.12 213 ARG A CA 1
ATOM 1627 C C . ARG A 1 213 ? -10.953 18.547 2.912 1 91.12 213 ARG A C 1
ATOM 1629 O O . ARG A 1 213 ? -12.156 18.781 2.756 1 91.12 213 ARG A O 1
ATOM 1636 N N . ALA A 1 214 ? -10.422 17.406 3.42 1 91.94 214 ALA A N 1
ATOM 1637 C CA . ALA A 1 214 ? -11.328 16.391 3.93 1 91.94 214 ALA A CA 1
ATOM 1638 C C . ALA A 1 214 ? -10.633 15.5 4.961 1 91.94 214 ALA A C 1
ATOM 1640 O O . ALA A 1 214 ? -9.406 15.406 4.984 1 91.94 214 ALA A O 1
ATOM 1641 N N . PHE A 1 215 ? -11.445 15.008 5.836 1 92.75 215 PHE A N 1
ATOM 1642 C CA . PHE A 1 215 ? -11.086 13.977 6.801 1 92.75 215 PHE A CA 1
ATOM 1643 C C . PHE A 1 215 ? -12.133 12.875 6.832 1 92.75 215 PHE A C 1
ATOM 1645 O O . PHE A 1 215 ? -13.336 13.148 6.785 1 92.75 215 PHE A O 1
ATOM 1652 N N . TYR A 1 216 ? -11.641 11.609 6.836 1 93.12 216 TYR A N 1
ATOM 1653 C CA . TYR A 1 216 ? -12.594 10.516 6.98 1 93.12 216 TYR A CA 1
ATOM 1654 C C . TYR A 1 216 ? -11.914 9.266 7.523 1 93.12 216 TYR A C 1
ATOM 1656 O O . TYR A 1 216 ? -10.688 9.148 7.473 1 93.12 216 TYR A O 1
ATOM 1664 N N . THR A 1 217 ? -12.703 8.453 8.141 1 94.12 217 THR A N 1
ATOM 1665 C CA . THR A 1 217 ? -12.227 7.168 8.648 1 94.12 217 THR A CA 1
ATOM 1666 C C . THR A 1 217 ? -12.336 6.086 7.578 1 94.12 217 THR A C 1
ATOM 1668 O O . THR A 1 217 ? -13.359 5.98 6.898 1 94.12 217 THR A O 1
ATOM 1671 N N . LEU A 1 218 ? -11.258 5.34 7.438 1 95.75 218 LEU A N 1
ATOM 1672 C CA . LEU A 1 218 ? -11.211 4.305 6.41 1 95.75 218 LEU A CA 1
ATOM 1673 C C . LEU A 1 218 ? -12.07 3.109 6.805 1 95.75 218 LEU A C 1
ATOM 1675 O O . LEU A 1 218 ? -11.828 2.482 7.84 1 95.75 218 LEU A O 1
ATOM 1679 N N . THR A 1 219 ? -13.062 2.74 5.984 1 95.44 219 THR A N 1
ATOM 1680 C CA . THR A 1 219 ? -13.938 1.599 6.215 1 95.44 219 THR A CA 1
ATOM 1681 C C . THR A 1 219 ? -13.297 0.311 5.703 1 95.44 219 THR A C 1
ATOM 1683 O O . THR A 1 219 ? -12.328 0.354 4.941 1 95.44 219 THR A O 1
ATOM 1686 N N . PRO A 1 220 ? -13.859 -0.844 6.113 1 92 220 PRO A N 1
ATOM 1687 C CA . PRO A 1 220 ? -13.352 -2.113 5.59 1 92 220 PRO A CA 1
ATOM 1688 C C . PRO A 1 220 ? -13.422 -2.191 4.066 1 92 220 PRO A C 1
ATOM 1690 O O . PRO A 1 220 ? -12.523 -2.748 3.43 1 92 220 PRO A O 1
ATOM 1693 N N . GLU A 1 221 ? -14.438 -1.677 3.471 1 91.44 221 GLU A N 1
ATOM 1694 C CA . GLU A 1 221 ? -14.586 -1.682 2.02 1 91.44 221 GLU A CA 1
ATOM 1695 C C . GLU A 1 221 ? -13.523 -0.818 1.35 1 91.44 221 GLU A C 1
ATOM 1697 O O . GLU A 1 221 ? -12.953 -1.207 0.328 1 91.44 221 GLU A O 1
ATOM 1702 N N . MET A 1 222 ? -13.234 0.315 1.964 1 93.81 222 MET A N 1
ATOM 1703 C CA . MET A 1 222 ? -12.227 1.218 1.414 1 93.81 222 MET A CA 1
ATOM 1704 C C . MET A 1 222 ? -10.844 0.577 1.448 1 93.81 222 MET A C 1
ATOM 1706 O O . MET A 1 222 ? -10.023 0.816 0.563 1 93.81 222 MET A O 1
ATOM 1710 N N . ARG A 1 223 ? -10.648 -0.262 2.416 1 92.44 223 ARG A N 1
ATOM 1711 C CA . ARG A 1 223 ? -9.352 -0.888 2.625 1 92.44 223 ARG A CA 1
ATOM 1712 C C . ARG A 1 223 ? -9.062 -1.923 1.543 1 92.44 223 ARG A C 1
ATOM 1714 O O . ARG A 1 223 ? -7.91 -2.328 1.356 1 92.44 223 ARG A O 1
ATOM 1721 N N . LYS A 1 224 ? -10.094 -2.344 0.855 1 88.94 224 LYS A N 1
ATOM 1722 C CA . LYS A 1 224 ? -9.914 -3.318 -0.219 1 88.94 224 LYS A CA 1
ATOM 1723 C C . LYS A 1 224 ? -9.367 -2.656 -1.478 1 88.94 224 LYS A C 1
ATOM 1725 O O . LYS A 1 224 ? -8.906 -3.34 -2.395 1 88.94 224 LYS A O 1
ATOM 1730 N N . ASN A 1 225 ? -9.477 -1.342 -1.59 1 92.94 225 ASN A N 1
ATOM 1731 C CA . ASN A 1 225 ? -8.898 -0.582 -2.691 1 92.94 225 ASN A CA 1
ATOM 1732 C C . ASN A 1 225 ? -7.371 -0.597 -2.639 1 92.94 225 ASN A C 1
ATOM 1734 O O . ASN A 1 225 ? -6.773 -0.084 -1.692 1 92.94 225 ASN A O 1
ATOM 1738 N N . ILE A 1 226 ? -6.754 -1.149 -3.66 1 91.75 226 ILE A N 1
ATOM 1739 C CA . ILE A 1 226 ? -5.32 -1.402 -3.637 1 91.75 226 ILE A CA 1
ATOM 1740 C C . ILE A 1 226 ? -4.562 -0.078 -3.561 1 91.75 226 ILE A C 1
ATOM 1742 O O . ILE A 1 226 ? -3.457 -0.018 -3.018 1 91.75 226 ILE A O 1
ATOM 1746 N N . TYR A 1 227 ? -5.137 1.026 -4.062 1 93.44 227 TYR A N 1
ATOM 1747 C CA . TYR A 1 227 ? -4.492 2.336 -4.039 1 93.44 227 TYR A CA 1
ATOM 1748 C C . TYR A 1 227 ? -4.414 2.881 -2.617 1 93.44 227 TYR A C 1
ATOM 1750 O O . TYR A 1 227 ? -3.645 3.803 -2.34 1 93.44 227 TYR A O 1
ATOM 1758 N N . MET A 1 228 ? -5.219 2.355 -1.687 1 94.62 228 MET A N 1
ATOM 1759 C CA . MET A 1 228 ? -5.289 2.857 -0.317 1 94.62 228 MET A CA 1
ATOM 1760 C C . MET A 1 228 ? -4.348 2.082 0.597 1 94.62 228 MET A C 1
ATOM 1762 O O . MET A 1 228 ? -4.215 2.404 1.778 1 94.62 228 MET A O 1
ATOM 1766 N N . SER A 1 229 ? -3.627 1.128 0.053 1 91.75 229 SER A N 1
ATOM 1767 C CA . SER A 1 229 ? -2.895 0.155 0.856 1 91.75 229 SER A CA 1
ATOM 1768 C C . SER A 1 229 ? -1.899 0.841 1.785 1 91.75 229 SER A C 1
ATOM 1770 O O . SER A 1 229 ? -1.782 0.477 2.957 1 91.75 229 SER A O 1
ATOM 1772 N N . ARG A 1 230 ? -1.197 1.833 1.257 1 92.81 230 ARG A N 1
ATOM 1773 C CA . ARG A 1 230 ? -0.183 2.504 2.062 1 92.81 230 ARG A CA 1
ATOM 1774 C C . ARG A 1 230 ? -0.816 3.23 3.246 1 92.81 230 ARG A C 1
ATOM 1776 O O . ARG A 1 230 ? -0.199 3.355 4.305 1 92.81 230 ARG A O 1
ATOM 1783 N N . PHE A 1 231 ? -2.023 3.658 3.107 1 96.25 231 PHE A N 1
ATOM 1784 C CA . PHE A 1 231 ? -2.676 4.508 4.098 1 96.25 231 PHE A CA 1
ATOM 1785 C C . PHE A 1 231 ? -3.371 3.662 5.16 1 96.25 231 PHE A C 1
ATOM 1787 O O . PHE A 1 231 ? -3.854 4.191 6.164 1 96.25 231 PHE A O 1
ATOM 1794 N N . CYS A 1 232 ? -3.404 2.357 4.941 1 93.81 232 CYS A N 1
ATOM 1795 C CA . CYS A 1 232 ? -4.113 1.453 5.84 1 93.81 232 CYS A CA 1
ATOM 1796 C C . CYS A 1 232 ? -3.146 0.748 6.781 1 93.81 232 CYS A C 1
ATOM 1798 O O . CYS A 1 232 ? -3.555 -0.1 7.578 1 93.81 232 CYS A O 1
ATOM 1800 N N . ASP A 1 233 ? -1.84 1.086 6.723 1 90.88 233 ASP A N 1
ATOM 1801 C CA . ASP A 1 233 ? -0.821 0.413 7.523 1 90.88 233 ASP A CA 1
ATOM 1802 C C . ASP A 1 233 ? -1.022 0.686 9.016 1 90.88 233 ASP A C 1
ATOM 1804 O O . ASP A 1 233 ? -0.951 1.835 9.453 1 90.88 233 ASP A O 1
ATOM 1808 N N . PRO A 1 234 ? -1.258 -0.333 9.852 1 90 234 PRO A N 1
ATOM 1809 C CA . PRO A 1 234 ? -1.514 -0.103 11.273 1 90 234 PRO A CA 1
ATOM 1810 C C . PRO A 1 234 ? -0.243 0.223 12.055 1 90 234 PRO A C 1
ATOM 1812 O O . PRO A 1 234 ? -0.318 0.703 13.195 1 90 234 PRO A O 1
ATOM 1815 N N . GLU A 1 235 ? 0.953 -0 11.453 1 89.38 235 GLU A N 1
ATOM 1816 C CA . GLU A 1 235 ? 2.195 0.13 12.203 1 89.38 235 GLU A CA 1
ATOM 1817 C C . GLU A 1 235 ? 2.918 1.43 11.859 1 89.38 235 GLU A C 1
ATOM 1819 O O . GLU A 1 235 ? 3.791 1.878 12.609 1 89.38 235 GLU A O 1
ATOM 1824 N N . ARG A 1 236 ? 2.561 1.963 10.734 1 90.94 236 ARG A N 1
ATOM 1825 C CA . ARG A 1 236 ? 3.27 3.16 10.297 1 90.94 236 ARG A CA 1
ATOM 1826 C C . ARG A 1 236 ? 2.301 4.199 9.742 1 90.94 236 ARG A C 1
ATOM 1828 O O . ARG A 1 236 ? 1.567 3.924 8.789 1 90.94 236 ARG A O 1
ATOM 1835 N N . ASP A 1 237 ? 2.293 5.391 10.289 1 95.56 237 ASP A N 1
ATOM 1836 C CA . ASP A 1 237 ? 1.534 6.508 9.734 1 95.56 237 ASP A CA 1
ATOM 1837 C C . ASP A 1 237 ? 2.143 6.988 8.414 1 95.56 237 ASP A C 1
ATOM 1839 O O . ASP A 1 237 ? 3.248 6.578 8.055 1 95.56 237 ASP A O 1
ATOM 1843 N N . PHE A 1 238 ? 1.34 7.699 7.695 1 95.94 238 PHE A N 1
ATOM 1844 C CA . PHE A 1 238 ? 1.832 8.234 6.43 1 95.94 238 PHE A CA 1
ATOM 1845 C C . PHE A 1 238 ? 1.625 9.742 6.359 1 95.94 238 PHE A C 1
ATOM 1847 O O . PHE A 1 238 ? 0.572 10.25 6.754 1 95.94 238 PHE A O 1
ATOM 1854 N N . THR A 1 239 ? 2.613 10.469 5.918 1 96.06 239 THR A N 1
ATOM 1855 C CA . THR A 1 239 ? 2.553 11.883 5.562 1 96.06 239 THR A CA 1
ATOM 1856 C C . THR A 1 239 ? 3.236 12.133 4.219 1 96.06 239 THR A C 1
ATOM 1858 O O . THR A 1 239 ? 4.398 11.766 4.031 1 96.06 239 THR A O 1
ATOM 1861 N N . GLY A 1 240 ? 2.506 12.734 3.34 1 95.19 240 GLY A N 1
ATOM 1862 C CA . GLY A 1 240 ? 3.076 12.961 2.021 1 95.19 240 GLY A CA 1
ATOM 1863 C C . GLY A 1 240 ? 2.467 14.156 1.304 1 95.19 240 GLY A C 1
ATOM 1864 O O . GLY A 1 240 ? 1.315 14.516 1.557 1 95.19 240 GLY A O 1
ATOM 1865 N N . MET A 1 241 ? 3.25 14.719 0.442 1 94.81 241 MET A N 1
ATOM 1866 C CA . MET A 1 241 ? 2.822 15.836 -0.401 1 94.81 241 MET A CA 1
ATOM 1867 C C . MET A 1 241 ? 3.02 15.5 -1.877 1 94.81 241 MET A C 1
ATOM 1869 O O . MET A 1 241 ? 4.035 14.914 -2.258 1 94.81 241 MET A O 1
ATOM 1873 N N . TRP A 1 242 ? 2.076 15.711 -2.658 1 95.25 242 TRP A N 1
ATOM 1874 C CA . TRP A 1 242 ? 2.139 15.648 -4.113 1 95.25 242 TRP A CA 1
ATOM 1875 C C . TRP A 1 242 ? 2.191 17.047 -4.719 1 95.25 242 TRP A C 1
ATOM 1877 O O . TRP A 1 242 ? 1.312 17.875 -4.465 1 95.25 242 TRP A O 1
ATOM 1887 N N . VAL A 1 243 ? 3.191 17.281 -5.512 1 92.06 243 VAL A N 1
ATOM 1888 C CA . VAL A 1 243 ? 3.361 18.609 -6.082 1 92.06 243 VAL A CA 1
ATOM 1889 C C . VAL A 1 243 ? 3.17 18.547 -7.598 1 92.06 243 VAL A C 1
ATOM 1891 O O . VAL A 1 243 ? 3.717 17.672 -8.266 1 92.06 243 VAL A O 1
ATOM 1894 N N . GLY A 1 244 ? 2.367 19.344 -8.07 1 89.12 244 GLY A N 1
ATOM 1895 C CA . GLY A 1 244 ? 2.143 19.531 -9.5 1 89.12 244 GLY A CA 1
ATOM 1896 C C . GLY A 1 244 ? 2.184 20.984 -9.93 1 89.12 244 GLY A C 1
ATOM 1897 O O . GLY A 1 244 ? 2.59 21.844 -9.156 1 89.12 244 GLY A O 1
ATOM 1898 N N . LYS A 1 245 ? 1.823 21.156 -11.195 1 83.38 245 LYS A N 1
ATOM 1899 C CA . LYS A 1 245 ? 1.789 22.516 -11.695 1 83.38 245 LYS A CA 1
ATOM 1900 C C . LYS A 1 245 ? 0.581 23.281 -11.148 1 83.38 245 LYS A C 1
ATOM 1902 O O . LYS A 1 245 ? -0.563 22.891 -11.391 1 83.38 245 LYS A O 1
ATOM 1907 N N . ASP A 1 246 ? 0.756 24.312 -10.383 1 81.62 246 ASP A N 1
ATOM 1908 C CA . ASP A 1 246 ? -0.238 25.219 -9.836 1 81.62 246 ASP A CA 1
ATOM 1909 C C . ASP A 1 246 ? -1.146 24.516 -8.836 1 81.62 246 ASP A C 1
ATOM 1911 O O . ASP A 1 246 ? -2.283 24.938 -8.609 1 81.62 246 ASP A O 1
ATOM 1915 N N . LEU A 1 247 ? -0.69 23.438 -8.438 1 87.5 247 LEU A N 1
ATOM 1916 C CA . LEU A 1 247 ? -1.48 22.703 -7.449 1 87.5 247 LEU A CA 1
ATOM 1917 C C . LEU A 1 247 ? -0.589 21.812 -6.594 1 87.5 247 LEU A C 1
ATOM 1919 O O . LEU A 1 247 ? 0.457 21.344 -7.051 1 87.5 247 LEU A O 1
ATOM 1923 N N . HIS A 1 248 ? -0.896 21.609 -5.359 1 91.44 248 HIS A N 1
ATOM 1924 C CA . HIS A 1 248 ? -0.252 20.609 -4.516 1 91.44 248 HIS A CA 1
ATOM 1925 C C . HIS A 1 248 ? -1.246 20 -3.535 1 91.44 248 HIS A C 1
ATOM 1927 O O . HIS A 1 248 ? -2.236 20.625 -3.168 1 91.44 248 HIS A O 1
ATOM 1933 N N . GLY A 1 249 ? -1.044 18.781 -3.26 1 93.31 249 GLY A N 1
ATOM 1934 C CA . GLY A 1 249 ? -1.902 18.031 -2.352 1 93.31 249 GLY A CA 1
ATOM 1935 C C . GLY A 1 249 ? -1.137 17.344 -1.245 1 93.31 249 GLY A C 1
ATOM 1936 O O . GLY A 1 249 ? 0.024 16.953 -1.427 1 93.31 249 GLY A O 1
ATOM 1937 N N . LEU A 1 250 ? -1.804 17.234 -0.142 1 95.31 250 LEU A N 1
ATOM 1938 C CA . LEU A 1 250 ? -1.269 16.516 1.001 1 95.31 250 LEU A CA 1
ATOM 1939 C C . LEU A 1 250 ? -2.188 15.352 1.386 1 95.31 250 LEU A C 1
ATOM 1941 O O . LEU A 1 250 ? -3.412 15.477 1.308 1 95.31 250 LEU A O 1
ATOM 1945 N N . ILE A 1 251 ? -1.587 14.211 1.763 1 96.44 251 ILE A N 1
ATOM 1946 C CA . ILE A 1 251 ? -2.322 13.102 2.361 1 96.44 251 ILE A CA 1
ATOM 1947 C C . ILE A 1 251 ? -1.652 12.688 3.67 1 96.44 251 ILE A C 1
ATOM 1949 O O . ILE A 1 251 ? -0.428 12.555 3.734 1 96.44 251 ILE A O 1
ATOM 1953 N N . TYR A 1 252 ? -2.428 12.562 4.676 1 96.38 252 TYR A N 1
ATOM 1954 C CA . TYR A 1 252 ? -2.012 12.031 5.969 1 96.38 252 TYR A CA 1
ATOM 1955 C C . TYR A 1 252 ? -2.873 10.836 6.371 1 96.38 252 TYR A C 1
ATOM 1957 O O . TYR A 1 252 ? -4.082 10.836 6.141 1 96.38 252 TYR A O 1
ATOM 1965 N N . SER A 1 253 ? -2.264 9.812 6.887 1 96.44 253 SER A N 1
ATOM 1966 C CA . SER A 1 253 ? -2.988 8.734 7.543 1 96.44 253 SER A CA 1
ATOM 1967 C C . SER A 1 253 ? -2.363 8.391 8.891 1 96.44 253 SER A C 1
ATOM 1969 O O . SER A 1 253 ? -1.139 8.398 9.031 1 96.44 253 SER A O 1
ATOM 1971 N N . TRP A 1 254 ? -3.17 8.227 9.898 1 95.38 254 TRP A N 1
ATOM 1972 C CA . TRP A 1 254 ? -2.703 7.934 11.25 1 95.38 254 TRP A CA 1
ATOM 1973 C C . TRP A 1 254 ? -3.738 7.117 12.023 1 95.38 254 TRP A C 1
ATOM 1975 O O . TRP A 1 254 ? -4.648 6.535 11.43 1 95.38 254 TRP A O 1
ATOM 1985 N N . ASN A 1 255 ? -3.543 6.98 13.391 1 94.31 255 ASN A N 1
ATOM 1986 C CA . ASN A 1 255 ? -4.422 6.184 14.234 1 94.31 255 ASN A CA 1
ATOM 198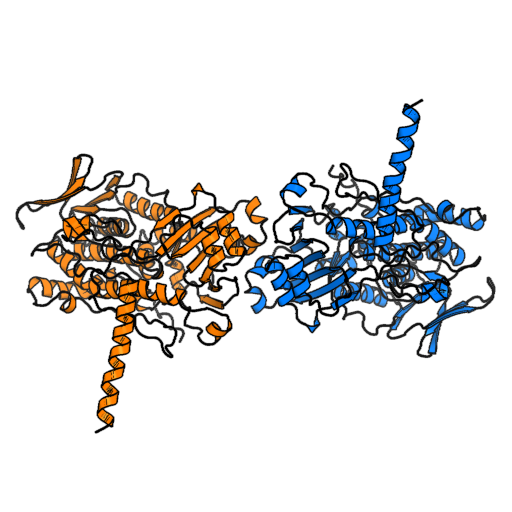7 C C . ASN A 1 255 ? -4.484 4.73 13.773 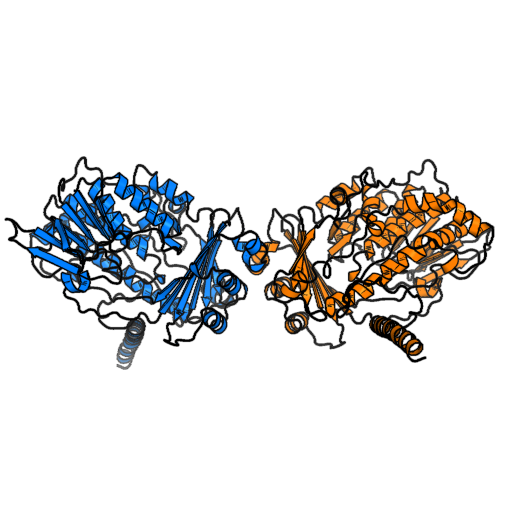1 94.31 255 ASN A C 1
ATOM 1989 O O . ASN A 1 255 ? -5.566 4.199 13.523 1 94.31 255 ASN A O 1
ATOM 1993 N N . LYS A 1 256 ? -3.301 4.176 13.539 1 93.31 256 LYS A N 1
ATOM 1994 C CA . LYS A 1 256 ? -3.121 2.781 13.148 1 93.31 256 LYS A CA 1
ATOM 1995 C C . LYS A 1 256 ? -3.814 2.492 11.82 1 93.31 256 LYS A C 1
ATOM 1997 O O . LYS A 1 256 ? -4.438 1.441 11.656 1 93.31 256 LYS A O 1
ATOM 2002 N N . GLY A 1 257 ? -3.793 3.486 10.945 1 93.56 257 GLY A N 1
ATOM 2003 C CA . GLY A 1 257 ? -4.316 3.316 9.602 1 93.56 257 GLY A CA 1
ATOM 2004 C C . GLY A 1 257 ? -5.824 3.475 9.523 1 93.56 257 GLY A C 1
ATOM 2005 O O . GLY A 1 257 ? -6.445 3.076 8.539 1 93.56 257 GLY A O 1
ATOM 2006 N N . HIS A 1 258 ? -6.441 4.027 10.492 1 94.69 258 HIS A N 1
ATOM 2007 C CA . HIS A 1 258 ? -7.895 4.148 10.523 1 94.69 258 HIS A CA 1
ATOM 2008 C C . HIS A 1 258 ? -8.344 5.5 9.984 1 94.69 258 HIS A C 1
ATOM 2010 O O . HIS A 1 258 ? -9.445 5.617 9.43 1 94.69 258 HIS A O 1
ATOM 2016 N N . ASP A 1 259 ? -7.559 6.496 10.211 1 94.56 259 ASP A N 1
ATOM 2017 C CA . ASP A 1 259 ? -7.969 7.848 9.836 1 94.56 259 ASP A CA 1
ATOM 2018 C C . ASP A 1 259 ? -7.113 8.383 8.695 1 94.56 259 ASP A C 1
ATOM 2020 O O . ASP A 1 259 ? -5.918 8.102 8.617 1 94.56 259 ASP A O 1
ATOM 2024 N N . LEU A 1 260 ? -7.766 9.109 7.812 1 95.94 260 LEU A N 1
ATOM 2025 C CA . LEU A 1 260 ? -7.09 9.703 6.664 1 95.94 260 LEU A CA 1
ATOM 2026 C C . LEU A 1 260 ? -7.566 11.141 6.434 1 95.94 260 LEU A C 1
ATOM 2028 O O . LEU A 1 260 ? -8.766 11.422 6.516 1 95.94 260 LEU A O 1
ATOM 2032 N N . GLY A 1 261 ? -6.664 12.062 6.281 1 95.06 261 GLY A N 1
ATOM 2033 C CA . GLY A 1 261 ? -6.938 13.43 5.887 1 95.06 261 GLY A CA 1
ATOM 2034 C C . GLY A 1 261 ? -6.148 13.867 4.664 1 95.06 261 GLY A C 1
ATOM 2035 O O . GLY A 1 261 ? -5.047 13.375 4.422 1 95.06 261 GLY A O 1
ATOM 2036 N N . TRP A 1 262 ? -6.805 14.688 3.92 1 94.62 262 TRP A N 1
ATOM 2037 C CA . TRP A 1 262 ? -6.074 15.219 2.771 1 94.62 262 TRP A CA 1
ATOM 2038 C C . TRP A 1 262 ? -6.453 16.672 2.504 1 94.62 262 TRP A C 1
ATOM 2040 O O . TRP A 1 262 ? -7.5 17.141 2.957 1 94.62 262 TRP A O 1
ATOM 2050 N N . VAL A 1 263 ? -5.535 17.391 1.87 1 93.25 263 VAL A N 1
ATOM 2051 C CA . VAL A 1 263 ? -5.688 18.797 1.489 1 93.25 263 VAL A CA 1
ATOM 2052 C C . VAL A 1 263 ? -5.215 19 0.052 1 93.25 263 VAL A C 1
ATOM 2054 O O . VAL A 1 263 ? -4.207 18.422 -0.362 1 93.25 263 VAL A O 1
ATOM 2057 N N . LEU A 1 264 ? -5.988 19.781 -0.703 1 91.88 264 LEU A N 1
ATOM 2058 C CA . LEU A 1 264 ? -5.598 20.141 -2.064 1 91.88 264 LEU A CA 1
ATOM 2059 C C . LEU A 1 264 ? -5.664 21.641 -2.271 1 91.88 264 LEU A C 1
ATOM 2061 O O . LEU A 1 264 ? -6.734 22.25 -2.145 1 91.88 264 LEU A O 1
ATOM 2065 N N . THR A 1 265 ? -4.566 22.188 -2.531 1 89.69 265 THR A N 1
ATOM 2066 C CA . THR A 1 265 ? -4.484 23.609 -2.873 1 89.69 265 THR A CA 1
ATOM 2067 C C . THR A 1 265 ? -4.418 23.797 -4.387 1 89.69 265 THR A C 1
ATOM 2069 O O . THR A 1 265 ? -3.592 23.172 -5.059 1 89.69 265 THR A O 1
ATOM 2072 N N . HIS A 1 266 ? -5.305 24.594 -4.875 1 86.62 266 HIS A N 1
ATOM 2073 C CA . HIS A 1 266 ? -5.367 24.828 -6.312 1 86.62 266 HIS A CA 1
ATOM 2074 C C . HIS A 1 266 ? -5.633 26.297 -6.621 1 86.62 266 HIS A C 1
ATOM 2076 O O . HIS A 1 266 ? -6.09 27.047 -5.758 1 86.62 266 HIS A O 1
ATOM 2082 N N . LYS A 1 267 ? -5.309 26.672 -7.844 1 81 267 LYS A N 1
ATOM 2083 C CA . LYS A 1 267 ? -5.59 28.047 -8.273 1 81 267 LYS A CA 1
ATOM 2084 C C . LYS A 1 267 ? -7.09 28.281 -8.391 1 81 267 LYS A C 1
ATOM 2086 O O . LYS A 1 267 ? -7.832 27.406 -8.836 1 81 267 LYS A O 1
ATOM 2091 N N . ASP A 1 268 ? -7.465 29.344 -7.875 1 75.75 268 ASP A N 1
ATOM 2092 C CA . ASP A 1 268 ? -8.875 29.719 -7.949 1 75.75 268 ASP A CA 1
ATOM 2093 C C . ASP A 1 268 ? -9.164 30.5 -9.219 1 75.75 268 ASP A C 1
ATOM 2095 O O . ASP A 1 268 ? -9.242 31.734 -9.195 1 75.75 268 ASP A O 1
ATOM 2099 N N . ASP A 1 269 ? -9.133 29.891 -10.414 1 62.38 269 ASP A N 1
ATOM 2100 C CA . ASP A 1 269 ? -9.344 30.625 -11.656 1 62.38 269 ASP A CA 1
ATOM 2101 C C . ASP A 1 269 ? -10.828 30.875 -11.898 1 62.38 269 ASP A C 1
ATOM 2103 O O . ASP A 1 269 ? -11.227 31.25 -13.008 1 62.38 269 ASP A O 1
ATOM 2107 N N . HIS A 1 270 ? -11.609 31.094 -10.883 1 55.31 270 HIS A N 1
ATOM 2108 C CA . HIS A 1 270 ? -12.992 31.547 -10.953 1 55.31 270 HIS A CA 1
ATOM 2109 C C . HIS A 1 270 ? -13.797 30.688 -11.922 1 55.31 270 HIS A C 1
ATOM 2111 O O . HIS A 1 270 ? -14.867 31.094 -12.375 1 55.31 270 HIS A O 1
ATOM 2117 N N . ASN A 1 271 ? -13.211 29.672 -12.43 1 51.34 271 ASN A N 1
ATOM 2118 C CA . ASN A 1 271 ? -14.016 28.875 -13.359 1 51.34 271 ASN A CA 1
ATOM 2119 C C . ASN A 1 271 ? -15.023 28.016 -12.617 1 51.34 271 ASN A C 1
ATOM 2121 O O . ASN A 1 271 ? -14.648 27.125 -11.852 1 51.34 271 ASN A O 1
ATOM 2125 N N . ILE A 1 272 ? -16.297 28.422 -12.453 1 48.81 272 ILE A N 1
ATOM 2126 C CA . ILE A 1 272 ? -17.484 27.984 -11.719 1 48.81 272 ILE A CA 1
ATOM 2127 C C . ILE A 1 272 ? -17.641 26.469 -11.883 1 48.81 272 ILE A C 1
ATOM 2129 O O . ILE A 1 272 ? -18.094 25.781 -10.961 1 48.81 272 ILE A O 1
ATOM 2133 N N . GLY A 1 273 ? -17.125 25.938 -12.961 1 49.75 273 GLY A N 1
ATOM 2134 C CA . GLY A 1 273 ? -17.562 24.562 -13.219 1 49.75 273 GLY A CA 1
ATOM 2135 C C . GLY A 1 273 ? -16.484 23.531 -12.977 1 49.75 273 GLY A C 1
ATOM 2136 O O . GLY A 1 273 ? -16.688 22.344 -13.234 1 49.75 273 GLY A O 1
ATOM 2137 N N . GLU A 1 274 ? -15.438 24.078 -12.414 1 62.88 274 GLU A N 1
ATOM 2138 C CA . GLU A 1 274 ? -14.359 23.094 -12.367 1 62.88 274 GLU A CA 1
ATOM 2139 C C . GLU A 1 274 ? -14.477 22.219 -11.117 1 62.88 274 GLU A C 1
ATOM 2141 O O . GLU A 1 274 ? -14.578 22.719 -10 1 62.88 274 GLU A O 1
ATOM 2146 N N . THR A 1 275 ? -14.805 20.953 -11.359 1 76.75 275 THR A N 1
ATOM 2147 C CA . THR A 1 275 ? -14.93 19.953 -10.32 1 76.75 275 THR A CA 1
ATOM 2148 C C . THR A 1 275 ? -13.562 19.547 -9.781 1 76.75 275 THR A C 1
ATOM 2150 O O . THR A 1 275 ? -12.539 19.781 -10.43 1 76.75 275 THR A O 1
ATOM 2153 N N . LEU A 1 276 ? -13.547 19.344 -8.523 1 86.81 276 LEU A N 1
ATOM 2154 C CA . LEU A 1 276 ? -12.375 18.828 -7.828 1 86.81 276 LEU A CA 1
ATOM 2155 C C . LEU A 1 276 ? -11.641 17.797 -8.68 1 86.81 276 LEU A C 1
ATOM 2157 O O . LEU A 1 276 ? -10.422 17.891 -8.859 1 86.81 276 LEU A O 1
ATOM 2161 N N . MET A 1 277 ? -12.344 16.953 -9.367 1 87.75 277 MET A N 1
ATOM 2162 C CA . MET A 1 277 ? -11.727 15.914 -10.172 1 87.75 277 MET A CA 1
ATOM 2163 C C . MET A 1 277 ? -11.117 16.484 -11.445 1 87.75 277 MET A C 1
ATOM 2165 O O . MET A 1 277 ? -10.07 16.031 -11.898 1 87.75 277 MET A O 1
ATOM 2169 N N . ALA A 1 278 ? -11.766 17.406 -11.969 1 86.38 278 ALA A N 1
ATOM 2170 C CA . ALA A 1 278 ? -11.219 18.078 -13.156 1 86.38 278 ALA A CA 1
ATOM 2171 C C . ALA A 1 278 ? -9.898 18.766 -12.844 1 86.38 278 ALA A C 1
ATOM 2173 O O . ALA A 1 278 ? -8.977 18.75 -13.664 1 86.38 278 ALA A O 1
ATOM 2174 N N . CYS A 1 279 ? -9.859 19.375 -11.68 1 87.38 279 CYS A N 1
ATOM 2175 C CA . CYS A 1 279 ? -8.617 20 -11.242 1 87.38 279 CYS A CA 1
ATOM 2176 C C . CYS A 1 279 ? -7.484 18.984 -11.156 1 87.38 279 CYS A C 1
ATOM 2178 O O . CYS A 1 279 ? -6.367 19.266 -11.594 1 87.38 279 CYS A O 1
ATOM 2180 N N . LEU A 1 280 ? -7.766 17.859 -10.625 1 91.75 280 LEU A N 1
ATOM 2181 C CA . LEU A 1 280 ? -6.766 16.812 -10.469 1 91.75 280 LEU A CA 1
ATOM 2182 C C . LEU A 1 280 ? -6.324 16.281 -11.828 1 91.75 280 LEU A C 1
ATOM 2184 O O . LEU A 1 280 ? -5.137 16.031 -12.047 1 91.75 280 LEU A O 1
ATOM 2188 N N . ASP A 1 281 ? -7.273 16.141 -12.719 1 89.94 281 ASP A N 1
ATOM 2189 C CA . ASP A 1 281 ? -6.965 15.664 -14.062 1 89.94 281 ASP A CA 1
ATOM 2190 C C . ASP A 1 281 ? -6.082 16.656 -14.812 1 89.94 281 ASP A C 1
ATOM 2192 O O . ASP A 1 281 ? -5.105 16.266 -15.453 1 89.94 281 ASP A O 1
ATOM 2196 N N . GLU A 1 282 ? -6.457 17.859 -14.719 1 87.31 282 GLU A N 1
ATOM 2197 C CA . GLU A 1 282 ? -5.699 18.922 -15.383 1 87.31 282 GLU A CA 1
ATOM 2198 C C . GLU A 1 282 ? -4.285 19.031 -14.812 1 87.31 282 GLU A C 1
ATOM 2200 O O . GLU A 1 282 ? -3.336 19.312 -15.547 1 87.31 282 GLU A O 1
ATOM 2205 N N . GLY A 1 283 ? -4.176 18.781 -13.57 1 89.06 283 GLY A N 1
ATOM 2206 C CA . GLY A 1 283 ? -2.879 18.844 -12.914 1 89.06 283 GLY A CA 1
ATOM 2207 C C . GLY A 1 283 ? -2.039 17.609 -13.133 1 89.06 283 GLY A C 1
ATOM 2208 O O . GLY A 1 283 ? -0.859 17.578 -12.773 1 89.06 283 GLY A O 1
ATOM 2209 N N . GLY A 1 284 ? -2.699 16.562 -13.703 1 90.56 284 GLY A N 1
ATOM 2210 C CA . GLY A 1 284 ? -1.978 15.336 -13.977 1 90.56 284 GLY A CA 1
ATOM 2211 C C . GLY A 1 284 ? -1.77 14.484 -12.742 1 90.56 284 GLY A C 1
ATOM 2212 O O . GLY A 1 284 ? -0.805 13.719 -12.664 1 90.56 284 GLY A O 1
ATOM 2213 N N . PHE A 1 285 ? -2.57 14.625 -11.812 1 93.69 285 PHE A N 1
ATOM 2214 C CA . PHE A 1 285 ? -2.402 13.859 -10.586 1 93.69 285 PHE A CA 1
ATOM 2215 C C . PHE A 1 285 ? -2.682 12.383 -10.82 1 93.69 285 PHE A C 1
ATOM 2217 O O . PHE A 1 285 ? -3.541 12.031 -11.633 1 93.69 285 PHE A O 1
ATOM 2224 N N . CYS A 1 286 ? -1.967 11.602 -10.109 1 93.25 286 CYS A N 1
ATOM 2225 C CA . CYS A 1 286 ? -2.02 10.156 -10.273 1 93.25 286 CYS A CA 1
ATOM 2226 C C . CYS A 1 286 ? -3.34 9.594 -9.758 1 93.25 286 CYS A C 1
ATOM 2228 O O . CYS A 1 286 ? -4.039 10.25 -8.984 1 93.25 286 CYS A O 1
ATOM 2230 N N . GLU A 1 287 ? -3.65 8.344 -10.195 1 92.94 287 GLU A N 1
ATOM 2231 C CA . GLU A 1 287 ? -4.902 7.68 -9.844 1 92.94 287 GLU A CA 1
ATOM 2232 C C . GLU A 1 287 ? -4.996 7.434 -8.336 1 92.94 287 GLU A C 1
ATOM 2234 O O . GLU A 1 287 ? -6.086 7.473 -7.762 1 92.94 287 GLU A O 1
ATOM 2239 N N . LEU A 1 288 ? -3.895 7.164 -7.734 1 94.38 288 LEU A N 1
ATOM 2240 C CA . LEU A 1 288 ? -3.873 6.953 -6.289 1 94.38 288 LEU A CA 1
ATOM 2241 C C . LEU A 1 288 ? -4.484 8.141 -5.555 1 94.38 288 LEU A C 1
ATOM 2243 O O . LEU A 1 288 ? -5.367 7.969 -4.711 1 94.38 288 LEU A O 1
ATOM 2247 N N . PHE A 1 289 ? -4.016 9.328 -5.855 1 96.38 289 PHE A N 1
ATOM 2248 C CA . PHE A 1 289 ? -4.547 10.531 -5.223 1 96.38 289 PHE A CA 1
ATOM 2249 C C . PHE A 1 289 ? -6.023 10.711 -5.559 1 96.38 289 PHE A C 1
ATOM 2251 O O . PHE A 1 289 ? -6.82 11.078 -4.691 1 96.38 289 PHE A O 1
ATOM 2258 N N . LYS A 1 290 ? -6.348 10.484 -6.773 1 94.81 290 LYS A N 1
ATOM 2259 C CA . LYS A 1 290 ? -7.73 10.617 -7.211 1 94.81 290 LYS A CA 1
ATOM 2260 C C . LYS A 1 290 ? -8.648 9.68 -6.441 1 94.81 290 LYS A C 1
ATOM 2262 O O . LYS A 1 290 ? -9.781 10.039 -6.105 1 94.81 290 LYS A O 1
ATOM 2267 N N . GLU A 1 291 ? -8.18 8.477 -6.199 1 94.88 291 GLU A N 1
ATOM 2268 C CA . GLU A 1 291 ? -8.984 7.512 -5.449 1 94.88 291 GLU A CA 1
ATOM 2269 C C . GLU A 1 291 ? -9.227 7.992 -4.023 1 94.88 291 GLU A C 1
ATOM 2271 O O . GLU A 1 291 ? -10.328 7.82 -3.486 1 94.88 291 GLU A O 1
ATOM 2276 N N . VAL A 1 292 ? -8.188 8.539 -3.381 1 96.12 292 VAL A N 1
ATOM 2277 C CA . VAL A 1 292 ? -8.328 9.094 -2.039 1 96.12 292 VAL A CA 1
ATOM 2278 C C . VAL A 1 292 ? -9.445 10.133 -2.023 1 96.12 292 VAL A C 1
ATOM 2280 O O . VAL A 1 292 ? -10.273 10.148 -1.104 1 96.12 292 VAL A O 1
ATOM 2283 N N . VAL A 1 293 ? -9.484 10.984 -3.027 1 95.25 293 VAL A N 1
ATOM 2284 C CA . VAL A 1 293 ? -10.484 12.039 -3.135 1 95.25 293 VAL A CA 1
ATOM 2285 C C . VAL A 1 293 ? -11.852 11.43 -3.441 1 95.25 293 VAL A C 1
ATOM 2287 O O . VAL A 1 293 ? -12.859 11.812 -2.842 1 95.25 293 VAL A O 1
ATOM 2290 N N . ARG A 1 294 ? -11.875 10.445 -4.348 1 94.12 294 ARG A N 1
ATOM 2291 C CA . ARG A 1 294 ? -13.125 9.82 -4.777 1 94.12 294 ARG A CA 1
ATOM 2292 C C . ARG A 1 294 ? -13.812 9.125 -3.607 1 94.12 294 ARG A C 1
ATOM 2294 O O . ARG A 1 294 ? -15.047 9.094 -3.539 1 94.12 294 ARG A O 1
ATOM 2301 N N . LEU A 1 295 ? -13.086 8.594 -2.734 1 94.38 295 LEU A N 1
ATOM 2302 C CA . LEU A 1 295 ? -13.633 7.828 -1.621 1 94.38 295 LEU A CA 1
ATOM 2303 C C . LEU A 1 295 ? -14.125 8.75 -0.512 1 94.38 295 LEU A C 1
ATOM 2305 O O . LEU A 1 295 ? -14.781 8.297 0.431 1 94.38 295 LEU A O 1
ATOM 2309 N N . THR A 1 296 ? -13.875 10.031 -0.598 1 93.88 296 THR A N 1
ATOM 2310 C CA . THR A 1 296 ? -14.266 10.992 0.427 1 93.88 296 THR A CA 1
ATOM 2311 C C . THR A 1 296 ? -15.789 11.125 0.494 1 93.88 296 THR A C 1
ATOM 2313 O O . THR A 1 296 ? -16.438 11.43 -0.51 1 93.88 296 THR A O 1
ATOM 2316 N N . PRO A 1 297 ? -16.328 10.883 1.672 1 91 297 PRO A N 1
ATOM 2317 C CA . PRO A 1 297 ? -17.75 11.188 1.807 1 91 297 PRO A CA 1
ATOM 2318 C C . PRO A 1 297 ? -18.062 12.648 1.513 1 91 297 PRO A C 1
ATOM 2320 O O . PRO A 1 297 ? -17.344 13.547 1.954 1 91 297 PRO A O 1
ATOM 2323 N N . GLU A 1 298 ? -19.109 12.875 0.809 1 87.69 298 GLU A N 1
ATOM 2324 C CA . GLU A 1 298 ? -19.469 14.219 0.353 1 87.69 298 GLU A CA 1
ATOM 2325 C C . GLU A 1 298 ? -19.641 15.172 1.53 1 87.69 298 GLU A C 1
ATOM 2327 O O . GLU A 1 298 ? -19.266 16.344 1.444 1 87.69 298 GLU A O 1
ATOM 2332 N N . GLU A 1 299 ? -20.125 14.68 2.582 1 86.06 299 GLU A N 1
ATOM 2333 C CA . GLU A 1 299 ? -20.406 15.516 3.744 1 86.06 299 GLU A CA 1
ATOM 2334 C C . GLU A 1 299 ? -19.125 15.961 4.426 1 86.06 299 GLU A C 1
ATOM 2336 O O . GLU A 1 299 ? -19.125 16.906 5.215 1 86.06 299 GLU A O 1
ATOM 2341 N N . ASN A 1 300 ? -18.062 15.336 4.102 1 87.62 300 ASN A N 1
ATOM 2342 C CA . ASN A 1 300 ? -16.781 15.625 4.754 1 87.62 300 ASN A CA 1
ATOM 2343 C C . ASN A 1 300 ? -15.914 16.547 3.9 1 87.62 300 ASN A C 1
ATOM 2345 O O . ASN A 1 300 ? -14.836 16.953 4.328 1 87.62 300 ASN A O 1
ATOM 2349 N N . LEU A 1 301 ? -16.344 16.812 2.73 1 88.06 301 LEU A N 1
ATOM 2350 C CA . LEU A 1 301 ? -15.562 17.656 1.831 1 88.06 301 LEU A CA 1
ATOM 2351 C C . LEU A 1 301 ? -15.805 19.125 2.123 1 88.06 301 LEU A C 1
ATOM 2353 O O . LEU A 1 301 ? -16.953 19.578 2.158 1 88.06 301 LEU A O 1
ATOM 2357 N N . VAL A 1 302 ? -14.727 19.828 2.395 1 82.88 302 VAL A N 1
ATOM 2358 C CA . VAL A 1 302 ? -14.797 21.266 2.664 1 82.88 302 VAL A CA 1
ATOM 2359 C C . VAL A 1 302 ? -14.055 22.031 1.57 1 82.88 302 VAL A C 1
ATOM 2361 O O . VAL A 1 302 ? -12.906 21.719 1.249 1 82.88 302 VAL A O 1
ATOM 2364 N N . ASP A 1 303 ? -14.719 22.844 0.968 1 80.69 303 ASP A N 1
ATOM 2365 C CA . ASP A 1 303 ? -14.148 23.75 -0.013 1 80.69 303 ASP A CA 1
ATOM 2366 C C . ASP A 1 303 ? -14.039 25.172 0.556 1 80.69 303 ASP A C 1
ATOM 2368 O O . ASP A 1 303 ? -15.047 25.766 0.938 1 80.69 303 ASP A O 1
ATOM 2372 N N . TYR A 1 304 ? -12.82 25.609 0.669 1 76.06 304 TYR A N 1
ATOM 2373 C CA . TYR A 1 304 ? -12.609 26.906 1.28 1 76.06 304 TYR A CA 1
ATOM 2374 C C . TYR A 1 304 ? -11.742 27.797 0.392 1 76.06 304 TYR A C 1
ATOM 2376 O O . TYR A 1 304 ? -10.703 27.344 -0.11 1 76.06 304 TYR A O 1
ATOM 2384 N N . LYS A 1 305 ? -12.258 28.922 0.114 1 74.06 305 LYS A N 1
ATOM 2385 C CA . LYS A 1 305 ? -11.414 29.906 -0.564 1 74.06 305 LYS A CA 1
ATOM 2386 C C . LYS A 1 305 ? -10.375 30.484 0.387 1 74.06 305 LYS A C 1
ATOM 2388 O O . LYS A 1 305 ? -10.703 30.875 1.511 1 74.06 305 LYS A O 1
ATOM 2393 N N . LEU A 1 306 ? -9.156 30.422 -0.017 1 74.75 306 LEU A N 1
ATOM 2394 C CA . LEU A 1 306 ? -8.078 30.938 0.821 1 74.75 306 LEU A CA 1
ATOM 2395 C C . LEU A 1 306 ? -8.078 32.469 0.828 1 74.75 306 LEU A C 1
ATOM 2397 O O . LEU A 1 306 ? -8.109 33.094 -0.233 1 74.75 306 LEU A O 1
ATOM 2401 N N . VAL A 1 307 ? -8.219 32.938 2.078 1 69.75 307 VAL A N 1
ATOM 2402 C CA . VAL A 1 307 ? -8.148 34.406 2.266 1 69.75 307 VAL A CA 1
ATOM 2403 C C . VAL A 1 307 ? -6.742 34.781 2.705 1 69.75 307 VAL A C 1
ATOM 2405 O O . VAL A 1 307 ? -6.133 34.125 3.541 1 69.75 307 VAL A O 1
ATOM 2408 N N . TRP A 1 308 ? -6.109 35.531 1.966 1 73.12 308 TRP A N 1
ATOM 2409 C CA . TRP A 1 308 ? -4.848 36.156 2.379 1 73.12 308 TRP A CA 1
ATOM 2410 C C . TRP A 1 308 ? -5 37.656 2.57 1 73.12 308 TRP A C 1
ATOM 2412 O O . TRP A 1 308 ? -5.711 38.312 1.81 1 73.12 308 TRP A O 1
ATOM 2422 N N . ARG A 1 309 ? -4.434 38.094 3.666 1 75.75 309 ARG A N 1
ATOM 2423 C CA . ARG A 1 309 ? -4.402 39.531 3.932 1 75.75 309 ARG A CA 1
ATOM 2424 C C . ARG A 1 309 ? -2.971 40.031 4.086 1 75.75 309 ARG A C 1
ATOM 2426 O O . ARG A 1 309 ? -2.137 39.344 4.699 1 75.75 309 ARG A O 1
ATOM 2433 N N . GLY A 1 310 ? -2.703 41.062 3.533 1 77.25 310 GLY A N 1
ATOM 2434 C CA . GLY A 1 310 ? -1.379 41.656 3.643 1 77.25 310 GLY A CA 1
ATOM 2435 C C . GLY A 1 310 ? -0.973 41.938 5.074 1 77.25 310 GLY A C 1
ATOM 2436 O O . GLY A 1 310 ? -1.825 42.062 5.961 1 77.25 310 GLY A O 1
ATOM 2437 N N . PRO A 1 311 ? 0.31 42.125 5.25 1 85.5 311 PRO A N 1
ATOM 2438 C CA . PRO A 1 311 ? 0.8 42.406 6.598 1 85.5 311 PRO A CA 1
ATOM 2439 C C . PRO A 1 311 ? 0.289 43.75 7.137 1 85.5 311 PRO A C 1
ATOM 2441 O O . PRO A 1 311 ? 0.123 44.688 6.371 1 85.5 311 PRO A O 1
ATOM 2444 N N . LEU A 1 312 ? 0.083 43.812 8.422 1 89.31 312 LEU A N 1
ATOM 2445 C CA . LEU A 1 312 ? -0.377 45.031 9.109 1 89.31 312 LEU A CA 1
ATOM 2446 C C . LEU A 1 312 ? 0.802 45.812 9.664 1 89.31 312 LEU A C 1
ATOM 2448 O O . LEU A 1 312 ? 1.77 45.219 10.156 1 89.31 312 LEU A O 1
ATOM 2452 N N . LYS A 1 313 ? 0.671 47.062 9.602 1 90.12 313 LYS A N 1
ATOM 2453 C CA . LYS A 1 313 ? 1.737 47.938 10.102 1 90.12 313 LYS A CA 1
ATOM 2454 C C . LYS A 1 313 ? 1.696 48.031 11.617 1 90.12 313 LYS A C 1
ATOM 2456 O O . LYS A 1 313 ? 2.682 48.438 12.25 1 90.12 313 LYS A O 1
ATOM 2461 N N . THR A 1 314 ? 0.564 47.812 12.164 1 94.62 314 THR A N 1
ATOM 2462 C CA . THR A 1 314 ? 0.371 47.75 13.609 1 94.62 314 THR A CA 1
ATOM 2463 C C . THR A 1 314 ? -0.821 46.875 13.969 1 94.62 314 THR A C 1
ATOM 2465 O O . THR A 1 314 ? -1.702 46.625 13.133 1 94.62 314 THR A O 1
ATOM 2468 N N . TRP A 1 315 ? -0.775 46.406 15.156 1 97.62 315 TRP A N 1
ATOM 2469 C CA . TRP A 1 315 ? -1.87 45.562 15.633 1 97.62 315 TRP A CA 1
ATOM 2470 C C . TRP A 1 315 ? -2.686 46.281 16.703 1 97.62 315 TRP A C 1
ATOM 2472 O O . TRP A 1 315 ? -3.561 45.688 17.328 1 97.62 315 TRP A O 1
ATOM 2482 N N . LEU A 1 316 ? -2.35 47.469 16.938 1 97.69 316 LEU A N 1
ATOM 2483 C CA . LEU A 1 316 ? -2.967 48.281 17.984 1 97.69 316 LEU A CA 1
ATOM 2484 C C . LEU A 1 316 ? -3.797 49.406 17.391 1 97.69 316 LEU A C 1
ATOM 2486 O O . LEU A 1 316 ? -3.482 49.906 16.312 1 97.69 316 LEU A O 1
ATOM 2490 N N . PRO A 1 317 ? -4.91 49.75 18.078 1 96.44 317 PRO A N 1
ATOM 2491 C CA . PRO A 1 317 ? -5.641 50.938 17.625 1 96.44 317 PRO A CA 1
ATOM 2492 C C . PRO A 1 317 ? -4.844 52.219 17.812 1 96.44 317 PRO A C 1
ATOM 2494 O O . PRO A 1 317 ? -3.871 52.25 18.578 1 96.44 317 PRO A O 1
ATOM 2497 N N . LYS A 1 318 ? -5.332 53.219 17.172 1 91.75 318 LYS A N 1
ATOM 2498 C CA . LYS A 1 318 ? -4.703 54.531 17.328 1 91.75 318 LYS A CA 1
ATOM 2499 C C . LYS A 1 318 ? -4.926 55.094 18.734 1 91.75 318 LYS A C 1
ATOM 2501 O O . LYS A 1 318 ? -5.953 54.812 19.359 1 91.75 318 LYS A O 1
ATOM 2506 N N . GLY A 1 319 ? -3.869 55.781 19.219 1 89.44 319 GLY A N 1
ATOM 2507 C CA . GLY A 1 319 ? -3.992 56.406 20.531 1 89.44 319 GLY A CA 1
ATOM 2508 C C . GLY A 1 319 ? -2.877 56.031 21.484 1 89.44 319 GLY A C 1
ATOM 2509 O O . GLY A 1 319 ? -2.16 55.062 21.25 1 89.44 319 GLY A O 1
ATOM 2510 N N . PRO A 1 320 ? -2.807 56.688 22.531 1 90.62 320 PRO A N 1
ATOM 2511 C CA . PRO A 1 320 ? -1.66 56.531 23.422 1 90.62 320 PRO A CA 1
ATOM 2512 C C . PRO A 1 320 ? -1.849 55.375 24.422 1 90.62 320 PRO A C 1
ATOM 2514 O O . PRO A 1 320 ? -0.871 54.875 24.969 1 90.62 320 PRO A O 1
ATOM 2517 N N . TYR A 1 321 ? -3.146 55.031 24.672 1 94.75 321 TYR A N 1
ATOM 2518 C CA . TYR A 1 321 ? -3.391 54 25.703 1 94.75 321 TYR A CA 1
ATOM 2519 C C . TYR A 1 321 ? -4.266 52.875 25.156 1 94.75 321 TYR A C 1
ATOM 2521 O O . TYR A 1 321 ? -5.387 52.688 25.625 1 94.75 321 TYR A O 1
ATOM 2529 N N . PRO A 1 322 ? -3.666 52.062 24.25 1 96.88 322 PRO A N 1
ATOM 2530 C CA . PRO A 1 322 ? -4.465 51 23.672 1 96.88 322 PRO A CA 1
ATOM 2531 C C . PRO A 1 322 ? -4.828 49.906 24.703 1 96.88 322 PRO A C 1
ATOM 2533 O O . PRO A 1 322 ? -3.998 49.531 25.531 1 96.88 322 PRO A O 1
ATOM 2536 N N . ARG A 1 323 ? -6.062 49.406 24.656 1 97.94 323 ARG A N 1
ATOM 2537 C CA . ARG A 1 323 ? -6.523 48.344 25.516 1 97.94 323 ARG A CA 1
ATOM 2538 C C . ARG A 1 323 ? -7.125 47.188 24.688 1 97.94 323 ARG A C 1
ATOM 2540 O O . ARG A 1 323 ? -7.777 46.312 25.234 1 97.94 323 ARG A O 1
ATOM 2547 N N . MET A 1 324 ? -6.988 47.312 23.406 1 98.38 324 MET A N 1
ATOM 2548 C CA . MET A 1 324 ? -7.355 46.25 22.469 1 98.38 324 MET A CA 1
ATOM 2549 C C . MET A 1 324 ? -6.199 45.938 21.531 1 98.38 324 MET A C 1
ATOM 2551 O O . MET A 1 324 ? -5.34 46.781 21.281 1 98.38 324 MET A O 1
ATOM 2555 N N . ILE A 1 325 ? -6.152 44.688 21.047 1 98.62 325 ILE A N 1
ATOM 2556 C CA . ILE A 1 325 ? -5.102 44.312 20.109 1 98.62 325 ILE A CA 1
ATOM 2557 C C . ILE A 1 325 ? -5.609 43.188 19.203 1 98.62 325 ILE A C 1
ATOM 2559 O O . ILE A 1 325 ? -6.367 42.312 19.641 1 98.62 325 ILE A O 1
ATOM 2563 N N . VAL A 1 326 ? -5.254 43.219 17.938 1 98.12 326 VAL A N 1
ATOM 2564 C CA . VAL A 1 326 ? -5.57 42.188 16.984 1 98.12 326 VAL A CA 1
ATOM 2565 C C . VAL A 1 326 ? -4.453 41.125 16.969 1 98.12 326 VAL A C 1
ATOM 2567 O O . VAL A 1 326 ? -3.273 41.5 16.859 1 98.12 326 VAL A O 1
ATOM 2570 N N . LEU A 1 327 ? -4.801 39.812 17.078 1 97.69 327 LEU A N 1
ATOM 2571 C CA . LEU A 1 327 ? -3.812 38.75 17.219 1 97.69 327 LEU A CA 1
ATOM 2572 C C . LEU A 1 327 ? -4.137 37.562 16.297 1 97.69 327 LEU A C 1
ATOM 2574 O O . LEU A 1 327 ? -5.25 37.5 15.766 1 97.69 327 LEU A O 1
ATOM 2578 N N . GLY A 1 328 ? -3.15 36.688 16.188 1 95.88 328 GLY A N 1
ATOM 2579 C CA . GLY A 1 328 ? -3.357 35.469 15.422 1 95.88 328 GLY A CA 1
ATOM 2580 C C . GLY A 1 328 ? -3.621 35.719 13.953 1 95.88 328 GLY A C 1
ATOM 2581 O O . GLY A 1 328 ? -3.041 36.625 13.359 1 95.88 328 GLY A O 1
ATOM 2582 N N . ASP A 1 329 ? -4.492 34.844 13.391 1 91.75 329 ASP A N 1
ATOM 2583 C CA . ASP A 1 329 ? -4.793 34.938 11.961 1 91.75 329 ASP A CA 1
ATOM 2584 C C . ASP A 1 329 ? -5.551 36.25 11.656 1 91.75 329 ASP A C 1
ATOM 2586 O O . ASP A 1 329 ? -5.609 36.656 10.5 1 91.75 329 ASP A O 1
ATOM 2590 N N . ALA A 1 330 ? -6.125 36.812 12.68 1 93.56 330 ALA A N 1
ATOM 2591 C CA . ALA A 1 330 ? -6.73 38.125 12.484 1 93.56 330 ALA A CA 1
ATOM 2592 C C . ALA A 1 330 ? -5.672 39.156 12.133 1 93.56 330 ALA A C 1
ATOM 2594 O O . ALA A 1 330 ? -5.938 40.094 11.367 1 93.56 330 ALA A O 1
ATOM 2595 N N . ALA A 1 331 ? -4.52 39.031 12.695 1 94 331 ALA A N 1
ATOM 2596 C CA . ALA A 1 331 ? -3.416 39.938 12.438 1 94 331 ALA A CA 1
ATOM 2597 C C . ALA A 1 331 ? -2.553 39.469 11.281 1 94 331 ALA A C 1
ATOM 2599 O O . ALA A 1 331 ? -2.18 40.25 10.406 1 94 331 ALA A O 1
ATOM 2600 N N . HIS A 1 332 ? -2.195 38.312 11.328 1 90.31 332 HIS A N 1
ATOM 2601 C CA . HIS A 1 332 ? -1.306 37.688 10.344 1 90.31 332 HIS A CA 1
ATOM 2602 C C . HIS A 1 332 ? -1.931 36.469 9.719 1 90.31 332 HIS A C 1
ATOM 2604 O O . HIS A 1 332 ? -1.583 35.344 10.086 1 90.31 332 HIS A O 1
ATOM 2610 N N . CYS A 1 333 ? -2.691 36.656 8.719 1 86.25 333 CYS A N 1
ATOM 2611 C CA . CYS A 1 333 ? -3.4 35.594 8.039 1 86.25 333 CYS A CA 1
ATOM 2612 C C . CYS A 1 333 ? -2.443 34.75 7.207 1 86.25 333 CYS A C 1
ATOM 2614 O O . CYS A 1 333 ? -2.199 35.031 6.035 1 86.25 333 CYS A O 1
ATOM 2616 N N . HIS A 1 334 ? -2.016 33.656 7.738 1 83.62 334 HIS A N 1
ATOM 2617 C CA . HIS A 1 334 ? -1.056 32.781 7.082 1 83.62 334 HIS A CA 1
ATOM 2618 C C . HIS A 1 334 ? -1.726 31.953 5.992 1 83.62 334 HIS A C 1
ATOM 2620 O O . HIS A 1 334 ? -2.867 31.516 6.152 1 83.62 334 HIS A O 1
ATOM 2626 N N . LEU A 1 335 ? -0.928 31.781 4.953 1 81.44 335 LEU A N 1
ATOM 2627 C CA . LEU A 1 335 ? -1.282 30.719 4.031 1 81.44 335 LEU A CA 1
ATOM 2628 C C . LEU A 1 335 ? -0.807 29.359 4.559 1 81.44 335 LEU A C 1
ATOM 2630 O O . LEU A 1 335 ? 0.167 29.297 5.312 1 81.44 335 LEU A O 1
ATOM 2634 N N . PRO A 1 336 ? -1.513 28.375 4.113 1 79.38 336 PRO A N 1
ATOM 2635 C CA . PRO A 1 336 ? -1.143 27.047 4.621 1 79.38 336 PRO A CA 1
ATOM 2636 C C . PRO A 1 336 ? 0.302 26.672 4.293 1 79.38 336 PRO A C 1
ATOM 2638 O O . PRO A 1 336 ? 0.905 25.859 4.996 1 79.38 336 PRO A O 1
ATOM 2641 N N . THR A 1 337 ? 0.885 27.219 3.371 1 77.69 337 THR A N 1
ATOM 2642 C CA . THR A 1 337 ? 2.215 26.859 2.896 1 77.69 337 THR A CA 1
ATOM 2643 C C . THR A 1 337 ? 3.285 27.312 3.885 1 77.69 337 THR A C 1
ATOM 2645 O O . THR A 1 337 ? 4.441 26.891 3.793 1 77.69 337 THR A O 1
ATOM 2648 N N . SER A 1 338 ? 2.908 28.094 4.773 1 77.44 338 SER A N 1
ATOM 2649 C CA . SER A 1 338 ? 3.871 28.422 5.82 1 77.44 338 SER A CA 1
ATOM 2650 C C . SER A 1 338 ? 4.016 27.266 6.809 1 77.44 338 SER A C 1
ATOM 2652 O O . SER A 1 338 ? 5.047 27.125 7.469 1 77.44 338 SER A O 1
ATOM 2654 N N . ALA A 1 339 ? 3.029 26.578 6.98 1 83.12 339 ALA A N 1
ATOM 2655 C CA . ALA A 1 339 ? 2.939 25.5 7.957 1 83.12 339 ALA A CA 1
ATOM 2656 C C . ALA A 1 339 ? 3.131 26.031 9.375 1 83.12 339 ALA A C 1
ATOM 2658 O O . ALA A 1 339 ? 3.537 25.281 10.273 1 83.12 339 ALA A O 1
ATOM 2659 N N . GLN A 1 340 ? 2.896 27.25 9.586 1 90.62 340 GLN A N 1
ATOM 2660 C CA . GLN A 1 340 ? 3.195 27.859 10.883 1 90.62 340 GLN A CA 1
ATOM 2661 C C . GLN A 1 340 ? 1.978 28.594 11.438 1 90.62 340 GLN A C 1
ATOM 2663 O O . GLN A 1 340 ? 1.999 29.062 12.57 1 90.62 340 GLN A O 1
ATOM 2668 N N . GLY A 1 341 ? 0.971 28.656 10.75 1 91.06 341 GLY A N 1
ATOM 2669 C CA . GLY A 1 341 ? -0.167 29.453 11.188 1 91.06 341 GLY A CA 1
ATOM 2670 C C . GLY A 1 341 ? -0.638 29.109 12.586 1 91.06 341 GLY A C 1
ATOM 2671 O O . GLY A 1 341 ? -0.737 29.984 13.453 1 91.06 341 GLY A O 1
ATOM 2672 N N . ALA A 1 342 ? -0.861 27.906 12.758 1 93.75 342 ALA A N 1
ATOM 2673 C CA . ALA A 1 342 ? -1.338 27.453 14.062 1 93.75 342 ALA A CA 1
ATOM 2674 C C . ALA A 1 342 ? -0.279 27.672 15.141 1 93.75 342 ALA A C 1
ATOM 2676 O O . ALA A 1 342 ? -0.592 28.125 16.25 1 93.75 342 ALA A O 1
ATOM 2677 N N . SER A 1 343 ? 0.922 27.391 14.844 1 96.5 343 SER A N 1
ATOM 2678 C CA . SER A 1 343 ? 2.006 27.547 15.812 1 96.5 343 SER A CA 1
ATOM 2679 C C . SER A 1 343 ? 2.211 29 16.188 1 96.5 343 SER A C 1
ATOM 2681 O O . SER A 1 343 ? 2.441 29.328 17.359 1 96.5 343 SER A O 1
ATOM 2683 N N . GLN A 1 344 ? 2.135 29.812 15.203 1 96 344 GLN A N 1
ATOM 2684 C CA . GLN A 1 344 ? 2.287 31.234 15.469 1 96 344 GLN A CA 1
ATOM 2685 C C . GLN A 1 344 ? 1.13 31.766 16.312 1 96 344 GLN A C 1
ATOM 2687 O O . GLN A 1 344 ? 1.315 32.656 17.141 1 96 344 GLN A O 1
ATOM 2692 N N . SER A 1 345 ? -0.024 31.25 16.062 1 96.88 345 SER A N 1
ATOM 2693 C CA . SER A 1 345 ? -1.181 31.609 16.891 1 96.88 345 SER A CA 1
ATOM 2694 C C . SER A 1 345 ? -0.953 31.25 18.344 1 96.88 345 SER A C 1
ATOM 2696 O O . SER A 1 345 ? -1.281 32.031 19.234 1 96.88 345 SER A O 1
ATOM 2698 N N . VAL A 1 346 ? -0.416 30.156 18.562 1 97.75 346 VAL A N 1
ATOM 2699 C CA . VAL A 1 346 ? -0.12 29.703 19.906 1 97.75 346 VAL A CA 1
ATOM 2700 C C . VAL A 1 346 ? 0.943 30.594 20.547 1 97.75 346 VAL A C 1
ATOM 2702 O O . VAL A 1 346 ? 0.82 31 21.703 1 97.75 346 VAL A O 1
ATOM 2705 N N . GLU A 1 347 ? 1.976 30.953 19.797 1 97.56 347 GLU A N 1
ATOM 2706 C CA . GLU A 1 347 ? 3.01 31.859 20.281 1 97.56 347 GLU A CA 1
ATOM 2707 C C . GLU A 1 347 ? 2.414 33.188 20.703 1 97.56 347 GLU A C 1
ATOM 2709 O O . GLU A 1 347 ? 2.766 33.75 21.766 1 97.56 347 GLU A O 1
ATOM 2714 N N . ASP A 1 348 ? 1.549 33.688 19.875 1 98.31 348 ASP A N 1
ATOM 2715 C CA . ASP A 1 348 ? 0.913 34.969 20.156 1 98.31 348 ASP A CA 1
ATOM 2716 C C . ASP A 1 348 ? 0.165 34.906 21.5 1 98.31 348 ASP A C 1
ATOM 2718 O O . ASP A 1 348 ? 0.292 35.812 22.312 1 98.31 348 ASP A O 1
ATOM 2722 N N . GLY A 1 349 ? -0.617 33.844 21.641 1 98.5 349 GLY A N 1
ATOM 2723 C CA . GLY A 1 349 ? -1.391 33.719 22.875 1 98.5 349 GLY A CA 1
ATOM 2724 C C . GLY A 1 349 ? -0.529 33.656 24.109 1 98.5 349 GLY A C 1
ATOM 2725 O O . GLY A 1 349 ? -0.81 34.344 25.109 1 98.5 349 GLY A O 1
ATOM 2726 N N . ALA A 1 350 ? 0.521 32.906 24.062 1 98.06 350 ALA A N 1
ATOM 2727 C CA . ALA A 1 350 ? 1.421 32.75 25.203 1 98.06 350 ALA A CA 1
ATOM 2728 C C . ALA A 1 350 ? 2.158 34.062 25.5 1 98.06 350 ALA A C 1
ATOM 2730 O O . ALA A 1 350 ? 2.293 34.469 26.656 1 98.06 350 ALA A O 1
ATOM 2731 N N . ALA A 1 351 ? 2.615 34.688 24.453 1 98.25 351 ALA A N 1
ATOM 2732 C CA . ALA A 1 351 ? 3.418 35.906 24.594 1 98.25 351 ALA A CA 1
ATOM 2733 C C . ALA A 1 351 ? 2.58 37.062 25.141 1 98.25 351 ALA A C 1
ATOM 2735 O O . ALA A 1 351 ? 3.031 37.812 26.016 1 98.25 351 ALA A O 1
ATOM 2736 N N . VAL A 1 352 ? 1.372 37.219 24.641 1 98.62 352 VAL A N 1
ATOM 2737 C CA . VAL A 1 352 ? 0.549 38.344 25.078 1 98.62 352 VAL A CA 1
ATOM 2738 C C . VAL A 1 352 ? 0.167 38.188 26.547 1 98.62 352 VAL A C 1
ATOM 2740 O O . VAL A 1 352 ? 0.138 39.156 27.312 1 98.62 352 VAL A O 1
ATOM 2743 N N . ALA A 1 353 ? -0.152 36.969 26.922 1 97.88 353 ALA A N 1
ATOM 2744 C CA . ALA A 1 353 ? -0.473 36.688 28.328 1 97.88 353 ALA A CA 1
ATOM 2745 C C . ALA A 1 353 ? 0.719 37 29.234 1 97.88 353 ALA A C 1
ATOM 2747 O O . ALA A 1 353 ? 0.556 37.562 30.312 1 97.88 353 ALA A O 1
ATOM 2748 N N . ALA A 1 354 ? 1.887 36.594 28.797 1 97.12 354 ALA A N 1
ATOM 2749 C CA . ALA A 1 354 ? 3.102 36.875 29.562 1 97.12 354 ALA A CA 1
ATOM 2750 C C . ALA A 1 354 ? 3.334 38.375 29.719 1 97.12 354 ALA A C 1
ATOM 2752 O O . ALA A 1 354 ? 3.736 38.844 30.781 1 97.12 354 ALA A O 1
ATOM 2753 N N . CYS A 1 355 ? 3.119 39.094 28.656 1 98.19 355 CYS A N 1
ATOM 2754 C CA . CYS A 1 355 ? 3.287 40.531 28.703 1 98.19 355 CYS A CA 1
ATOM 2755 C C . CYS A 1 355 ? 2.287 41.156 29.672 1 98.19 355 CYS A C 1
ATOM 2757 O O . CYS A 1 355 ? 2.637 42.062 30.422 1 98.19 355 CYS A O 1
ATOM 2759 N N . LEU A 1 356 ? 1.018 40.75 29.609 1 97.81 356 LEU A N 1
ATOM 2760 C CA . LEU A 1 356 ? -0.003 41.25 30.531 1 97.81 356 LEU A CA 1
ATOM 2761 C C . LEU A 1 356 ? 0.38 41 31.969 1 97.81 356 LEU A C 1
ATOM 2763 O O . LEU A 1 356 ? 0.193 41.844 32.844 1 97.81 356 LEU A O 1
ATOM 2767 N N . ASP A 1 357 ? 0.877 39.875 32.219 1 96.06 357 ASP A N 1
ATOM 2768 C CA . ASP A 1 357 ? 1.293 39.5 33.562 1 96.06 357 ASP A CA 1
ATOM 2769 C C . ASP A 1 357 ? 2.438 40.375 34.062 1 96.06 357 ASP A C 1
ATOM 2771 O O . ASP A 1 357 ? 2.395 40.906 35.156 1 96.06 357 ASP A O 1
ATOM 2775 N N . LYS A 1 358 ? 3.396 40.594 33.219 1 95.75 358 LYS A N 1
ATOM 2776 C CA . LYS A 1 358 ? 4.598 41.344 33.594 1 95.75 358 LYS A CA 1
ATOM 2777 C C . LYS A 1 358 ? 4.301 42.844 33.75 1 95.75 358 LYS A C 1
ATOM 2779 O O . LYS A 1 358 ? 4.988 43.531 34.5 1 95.75 358 LYS A O 1
ATOM 2784 N N . ALA A 1 359 ? 3.297 43.25 33.062 1 96.62 359 ALA A N 1
ATOM 2785 C CA . ALA A 1 359 ? 2.941 44.688 33.094 1 96.62 359 ALA A CA 1
ATOM 2786 C C . ALA A 1 359 ? 2.166 45 34.375 1 96.62 359 ALA A C 1
ATOM 2788 O O . ALA A 1 359 ? 1.898 46.188 34.656 1 96.62 359 ALA A O 1
ATOM 2789 N N . LYS A 1 360 ? 1.791 44.031 35.125 1 92.5 360 LYS A N 1
ATOM 2790 C CA . LYS A 1 360 ? 1.163 44.188 36.438 1 92.5 360 LYS A CA 1
ATOM 2791 C C . LYS A 1 360 ? -0.029 45.125 36.375 1 92.5 360 LYS A C 1
ATOM 2793 O O . LYS A 1 360 ? -0.117 46.062 37.156 1 92.5 360 LYS A O 1
ATOM 2798 N N . GLY A 1 361 ? -0.852 44.938 35.438 1 87.25 361 GLY A N 1
ATOM 2799 C CA . GLY A 1 361 ? -2.09 45.688 35.375 1 87.25 361 GLY A CA 1
ATOM 2800 C C . GLY A 1 361 ? -2.027 46.844 34.375 1 87.25 361 GLY A C 1
ATOM 2801 O O . GLY A 1 361 ? -3.061 47.406 33.969 1 87.25 361 GLY A O 1
ATOM 2802 N N . ASP A 1 362 ? -0.859 47.312 33.969 1 95.12 362 ASP A N 1
ATOM 2803 C CA . ASP A 1 362 ? -0.702 48.344 32.969 1 95.12 362 ASP A CA 1
ATOM 2804 C C . ASP A 1 362 ? -0.926 47.75 31.562 1 95.12 362 ASP A C 1
ATOM 2806 O O . ASP A 1 362 ? 0.033 47.469 30.844 1 95.12 362 ASP A O 1
ATOM 2810 N N . VAL A 1 363 ? -2.166 47.75 31.141 1 96.88 363 VAL A N 1
ATOM 2811 C CA . VAL A 1 363 ? -2.59 47.094 29.922 1 96.88 363 VAL A CA 1
ATOM 2812 C C . VAL A 1 363 ? -1.951 47.781 28.719 1 96.88 363 VAL A C 1
ATOM 2814 O O . VAL A 1 363 ? -1.377 47.125 27.844 1 96.88 363 VAL A O 1
ATOM 2817 N N . PRO A 1 364 ? -1.973 49.094 28.578 1 97.19 364 PRO A N 1
ATOM 2818 C CA . PRO A 1 364 ? -1.339 49.75 27.422 1 97.19 364 PRO A CA 1
ATOM 2819 C C . PRO A 1 364 ? 0.138 49.375 27.297 1 97.19 364 PRO A C 1
ATOM 2821 O O . PRO A 1 364 ? 0.613 49.125 26.188 1 97.19 364 PRO A O 1
ATOM 2824 N N . LEU A 1 365 ? 0.818 49.344 28.391 1 97.44 365 LEU A N 1
ATOM 2825 C CA . LEU A 1 365 ? 2.232 49 28.375 1 97.44 365 LEU A CA 1
ATOM 2826 C C . LEU A 1 365 ? 2.43 47.562 27.859 1 97.44 365 LEU A C 1
ATOM 2828 O O . LEU A 1 365 ? 3.299 47.312 27.031 1 97.44 365 LEU A O 1
ATOM 2832 N N . ALA A 1 366 ? 1.635 46.688 28.375 1 98.31 366 ALA A N 1
ATOM 2833 C CA . ALA A 1 366 ? 1.734 45.281 28.016 1 98.31 366 ALA A CA 1
ATOM 2834 C C . ALA A 1 366 ? 1.553 45.094 26.5 1 98.31 366 ALA A C 1
ATOM 2836 O O . ALA A 1 366 ? 2.328 44.375 25.859 1 98.31 366 ALA A O 1
ATOM 2837 N N . LEU A 1 367 ? 0.536 45.719 25.953 1 98.5 367 LEU A N 1
ATOM 2838 C CA . LEU A 1 367 ? 0.193 45.5 24.547 1 98.5 367 LEU A CA 1
ATOM 2839 C C . LEU A 1 367 ? 1.249 46.125 23.641 1 98.5 367 LEU A C 1
ATOM 2841 O O . LEU A 1 367 ? 1.603 45.562 22.609 1 98.5 367 LEU A O 1
ATOM 2845 N N . LYS A 1 368 ? 1.741 47.281 23.984 1 97.94 368 LYS A N 1
ATOM 2846 C CA . LYS A 1 368 ? 2.789 47.906 23.203 1 97.94 368 LYS A CA 1
ATOM 2847 C C . LYS A 1 368 ? 4.07 47.094 23.203 1 97.94 368 LYS A C 1
ATOM 2849 O O . LYS A 1 368 ? 4.723 46.938 22.156 1 97.94 368 LYS A O 1
ATOM 2854 N N . VAL A 1 369 ? 4.434 46.562 24.328 1 98.44 369 VAL A N 1
ATOM 2855 C CA . VAL A 1 369 ? 5.648 45.781 24.438 1 98.44 369 VAL A CA 1
ATOM 2856 C C . VAL A 1 369 ? 5.48 44.469 23.656 1 98.44 369 VAL A C 1
ATOM 2858 O O . VAL A 1 369 ? 6.402 44.031 22.969 1 98.44 369 VAL A O 1
ATOM 2861 N N . PHE A 1 370 ? 4.328 43.844 23.781 1 98.19 370 PHE A N 1
ATOM 2862 C CA . PHE A 1 370 ? 4.043 42.625 23.016 1 98.19 370 PHE A CA 1
ATOM 2863 C C . PHE A 1 370 ? 4.277 42.875 21.531 1 98.19 370 PHE A C 1
ATOM 2865 O O . PHE A 1 370 ? 4.953 42.094 20.875 1 98.19 370 PHE A O 1
ATOM 2872 N N . GLU A 1 371 ? 3.646 43.875 21 1 98.12 371 GLU A N 1
ATOM 2873 C CA . GLU A 1 371 ? 3.775 44.156 19.594 1 98.12 371 GLU A CA 1
ATOM 2874 C C . GLU A 1 371 ? 5.242 44.344 19.188 1 98.12 371 GLU A C 1
ATOM 2876 O O . GLU A 1 371 ? 5.66 43.844 18.141 1 98.12 371 GLU A O 1
ATOM 2881 N N . ARG A 1 372 ? 6.008 44.969 19.984 1 97.56 372 ARG A N 1
ATOM 2882 C CA . ARG A 1 372 ? 7.414 45.219 19.672 1 97.56 372 ARG A CA 1
ATOM 2883 C C . ARG A 1 372 ? 8.211 43.906 19.719 1 97.56 372 ARG A C 1
ATOM 2885 O O . ARG A 1 372 ? 9.203 43.781 19 1 97.56 372 ARG A O 1
ATOM 2892 N N . ILE A 1 373 ? 7.809 43 20.516 1 97.88 373 ILE A N 1
ATOM 2893 C CA . ILE A 1 373 ? 8.539 41.75 20.656 1 97.88 373 ILE A CA 1
ATOM 2894 C C . ILE A 1 373 ? 8.258 40.844 19.453 1 97.88 373 ILE A C 1
ATOM 2896 O O . ILE A 1 373 ? 9.172 40.219 18.906 1 97.88 373 ILE A O 1
ATOM 2900 N N . LYS A 1 374 ? 7.02 40.812 19.031 1 97.31 374 LYS A N 1
ATOM 2901 C CA . LYS A 1 374 ? 6.59 39.781 18.094 1 97.31 374 LYS A CA 1
ATOM 2902 C C . LYS A 1 374 ? 6.57 40.312 16.656 1 97.31 374 LYS A C 1
ATOM 2904 O O . LYS A 1 374 ? 6.539 39.531 15.703 1 97.31 374 LYS A O 1
ATOM 2909 N N . PHE A 1 375 ? 6.672 41.531 16.453 1 95.62 375 PHE A N 1
ATOM 2910 C CA . PHE A 1 375 ? 6.316 42.188 15.211 1 95.62 375 PHE A CA 1
ATOM 2911 C C . PHE A 1 375 ? 7.164 41.688 14.055 1 95.62 375 PHE A C 1
ATOM 2913 O O . PHE A 1 375 ? 6.633 41.125 13.086 1 95.62 375 PHE A O 1
ATOM 2920 N N . HIS A 1 376 ? 8.461 41.781 14.117 1 94.06 376 HIS A N 1
ATOM 2921 C CA . HIS A 1 376 ? 9.32 41.406 13 1 94.06 376 HIS A CA 1
ATOM 2922 C C . HIS A 1 376 ? 9.344 39.906 12.797 1 94.06 376 HIS A C 1
ATOM 2924 O O . HIS A 1 376 ? 9.352 39.438 11.664 1 94.06 376 HIS A O 1
ATOM 2930 N N . ARG A 1 377 ? 9.414 39.188 13.852 1 93.94 377 ARG A N 1
ATOM 2931 C CA . ARG A 1 377 ? 9.414 37.719 13.766 1 93.94 377 ARG A CA 1
ATOM 2932 C C . ARG A 1 377 ? 8.188 37.219 13.008 1 93.94 377 ARG A C 1
ATOM 2934 O O . ARG A 1 377 ? 8.312 36.438 12.062 1 93.94 377 ARG A O 1
ATOM 2941 N N . GLN A 1 378 ? 7.066 37.656 13.461 1 93 378 GLN A N 1
ATOM 2942 C CA . GLN A 1 378 ? 5.816 37.25 12.828 1 93 378 GLN A CA 1
ATOM 2943 C C . GLN A 1 378 ? 5.773 37.688 11.367 1 93 378 GLN A C 1
ATOM 2945 O O . GLN A 1 378 ? 5.262 36.938 10.516 1 93 378 GLN A O 1
ATOM 2950 N N . HIS A 1 379 ? 6.266 38.812 11.094 1 90.75 379 HIS A N 1
ATOM 2951 C CA . HIS A 1 379 ? 6.246 39.344 9.734 1 90.75 379 HIS A CA 1
ATOM 2952 C C . HIS A 1 379 ? 7.043 38.438 8.781 1 90.75 379 HIS A C 1
ATOM 2954 O O . HIS A 1 379 ? 6.566 38.094 7.695 1 90.75 379 HIS A O 1
ATOM 2960 N N . VAL A 1 380 ? 8.172 38.062 9.141 1 89.81 380 VAL A N 1
ATOM 2961 C CA . VAL A 1 380 ? 9.039 37.25 8.305 1 89.81 380 VAL A CA 1
ATOM 2962 C C . VAL A 1 380 ? 8.375 35.906 8.047 1 89.81 380 VAL A C 1
ATOM 2964 O O . VAL A 1 380 ? 8.367 35.406 6.914 1 89.81 380 VAL A O 1
ATOM 2967 N N . ILE A 1 381 ? 7.828 35.375 9.031 1 90.75 381 ILE A N 1
ATOM 2968 C CA . ILE A 1 381 ? 7.211 34.031 8.93 1 90.75 381 ILE A CA 1
ATOM 2969 C C . ILE A 1 381 ? 5.949 34.125 8.07 1 90.75 381 ILE A C 1
ATOM 2971 O O . ILE A 1 381 ? 5.699 33.25 7.23 1 90.75 381 ILE A O 1
ATOM 2975 N N . HIS A 1 382 ? 5.191 35.125 8.289 1 88.88 382 HIS A N 1
ATOM 2976 C CA . HIS A 1 382 ? 3.973 35.375 7.52 1 88.88 382 HIS A CA 1
ATOM 2977 C C . HIS A 1 382 ? 4.281 35.531 6.031 1 88.88 382 HIS A C 1
ATOM 2979 O O . HIS A 1 382 ? 3.639 34.906 5.191 1 88.88 382 HIS A O 1
ATOM 2985 N N . MET A 1 383 ? 5.266 36.219 5.703 1 84.56 383 MET A N 1
ATOM 2986 C CA . MET A 1 383 ? 5.613 36.5 4.309 1 84.56 383 MET A CA 1
ATOM 2987 C C . MET A 1 383 ? 6.176 35.25 3.637 1 84.56 383 MET A C 1
ATOM 2989 O O . MET A 1 383 ? 6.027 35.062 2.428 1 84.56 383 MET A O 1
ATOM 2993 N N . SER A 1 384 ? 6.746 34.469 4.336 1 82.88 384 SER A N 1
ATOM 2994 C CA . SER A 1 384 ? 7.285 33.219 3.779 1 82.88 384 SER A CA 1
ATOM 2995 C C . SER A 1 384 ? 6.176 32.344 3.23 1 82.88 384 SER A C 1
ATOM 2997 O O . SER A 1 384 ? 6.414 31.5 2.354 1 82.88 384 SER A O 1
ATOM 2999 N N . SER A 1 385 ? 5.051 32.438 3.744 1 79.94 385 SER A N 1
ATOM 3000 C CA . SER A 1 385 ? 3.934 31.609 3.279 1 79.94 385 SER A CA 1
ATOM 3001 C C . SER A 1 385 ? 3.631 31.875 1.809 1 79.94 385 SER A C 1
ATOM 3003 O O . SER A 1 385 ? 3.326 30.953 1.057 1 79.94 385 SER A O 1
ATOM 3005 N N . VAL A 1 386 ? 3.75 33.094 1.422 1 73.19 386 VAL A N 1
ATOM 3006 C CA . VAL A 1 386 ? 3.463 33.5 0.048 1 73.19 386 VAL A CA 1
ATOM 3007 C C . VAL A 1 386 ? 4.578 33 -0.875 1 73.19 386 VAL A C 1
ATOM 3009 O O . VAL A 1 386 ? 4.309 32.5 -1.966 1 73.19 386 VAL A O 1
ATOM 3012 N N . SER A 1 387 ? 5.703 33.156 -0.425 1 71.81 387 SER A N 1
ATOM 3013 C CA . SER A 1 387 ? 6.863 32.781 -1.219 1 71.81 387 SER A CA 1
ATOM 3014 C C . SER A 1 387 ? 6.875 31.266 -1.46 1 71.81 387 SER A C 1
ATOM 3016 O O . SER A 1 387 ? 7.164 30.812 -2.568 1 71.81 387 SER A O 1
ATOM 3018 N N . ASN A 1 388 ? 6.566 30.594 -0.432 1 71.19 388 ASN A N 1
ATOM 3019 C CA . ASN A 1 388 ? 6.543 29.141 -0.531 1 71.19 388 ASN A CA 1
ATOM 3020 C C . ASN A 1 388 ? 5.473 28.656 -1.511 1 71.19 388 ASN A C 1
ATOM 3022 O O . ASN A 1 388 ? 5.699 27.703 -2.266 1 71.19 388 ASN A O 1
ATOM 3026 N N . GLN A 1 389 ? 4.418 29.219 -1.437 1 69.75 389 GLN A N 1
ATOM 3027 C CA . GLN A 1 389 ? 3.33 28.828 -2.332 1 69.75 389 GLN A CA 1
ATOM 3028 C C . GLN A 1 389 ? 3.746 28.969 -3.793 1 69.75 389 GLN A C 1
ATOM 3030 O O . GLN A 1 389 ? 3.471 28.094 -4.609 1 69.75 389 GLN A O 1
ATOM 3035 N N . ASN A 1 390 ? 4.422 29.922 -4.082 1 68.06 390 ASN A N 1
ATOM 3036 C CA . ASN A 1 390 ? 4.848 30.188 -5.453 1 68.06 390 ASN A CA 1
ATOM 3037 C C . ASN A 1 390 ? 5.938 29.203 -5.895 1 68.06 390 ASN A C 1
ATOM 3039 O O . ASN A 1 390 ? 5.949 28.766 -7.043 1 68.06 390 ASN A O 1
ATOM 3043 N N . GLU A 1 391 ? 6.785 28.922 -5.047 1 68.56 391 GLU A N 1
ATOM 3044 C CA . GLU A 1 391 ? 7.887 28.016 -5.352 1 68.56 391 GLU A CA 1
ATOM 3045 C C . GLU A 1 391 ? 7.371 26.625 -5.719 1 68.56 391 GLU A C 1
ATOM 3047 O O . GLU A 1 391 ? 7.789 26.047 -6.723 1 68.56 391 GLU A O 1
ATOM 3052 N N . TYR A 1 392 ? 6.527 26.109 -5.035 1 72.12 392 TYR A N 1
ATOM 3053 C CA . TYR A 1 392 ? 6.02 24.766 -5.258 1 72.12 392 TYR A CA 1
ATOM 3054 C C . TYR A 1 392 ? 5.273 24.672 -6.582 1 72.12 392 TYR A C 1
ATOM 3056 O O . TYR A 1 392 ? 5.301 23.641 -7.25 1 72.12 392 TYR A O 1
ATOM 3064 N N . HIS A 1 393 ? 4.727 25.719 -7.031 1 74.69 393 HIS A N 1
ATOM 3065 C CA . HIS A 1 393 ? 3.76 25.656 -8.117 1 74.69 393 HIS A CA 1
ATOM 3066 C C . HIS A 1 393 ? 4.395 26.047 -9.453 1 74.69 393 HIS A C 1
ATOM 3068 O O . HIS A 1 393 ? 3.809 25.828 -10.508 1 74.69 393 HIS A O 1
ATOM 3074 N N . GLU A 1 394 ? 5.578 26.469 -9.406 1 72.38 394 GLU A N 1
ATOM 3075 C CA . GLU A 1 394 ? 6.148 26.984 -10.641 1 72.38 394 GLU A CA 1
ATOM 3076 C C . GLU A 1 394 ? 7.199 26.031 -11.203 1 72.38 394 GLU A C 1
ATOM 3078 O O . GLU A 1 394 ? 7.578 26.125 -12.375 1 72.38 394 GLU A O 1
ATOM 3083 N N . ILE A 1 395 ? 7.59 25.156 -10.508 1 72.94 395 ILE A N 1
ATOM 3084 C CA . ILE A 1 395 ? 8.648 24.234 -10.914 1 72.94 395 ILE A CA 1
ATOM 3085 C C . ILE A 1 395 ? 8.039 22.906 -11.336 1 72.94 395 ILE A C 1
ATOM 3087 O O . ILE A 1 395 ? 7.086 22.422 -10.711 1 72.94 395 ILE A O 1
ATOM 3091 N N . GLU A 1 396 ? 8.539 22.469 -12.438 1 80.44 396 GLU A N 1
ATOM 3092 C CA . GLU A 1 396 ? 8.25 21.078 -12.766 1 80.44 396 GLU A CA 1
ATOM 3093 C C . GLU A 1 396 ? 9.148 20.125 -11.984 1 80.44 396 GLU A C 1
ATOM 3095 O O . GLU A 1 396 ? 10.32 19.953 -12.328 1 80.44 396 GLU A O 1
ATOM 3100 N N . TRP A 1 397 ? 8.602 19.469 -11.109 1 84.5 397 TRP A N 1
ATOM 3101 C CA . TRP A 1 397 ? 9.375 18.641 -10.203 1 84.5 397 TRP A CA 1
ATOM 3102 C C . TRP A 1 397 ? 9.547 17.234 -10.766 1 84.5 397 TRP A C 1
ATOM 3104 O O . TRP A 1 397 ? 8.578 16.484 -10.898 1 84.5 397 TRP A O 1
ATOM 3114 N N . THR A 1 398 ? 10.719 16.922 -11.188 1 87.31 398 THR A N 1
ATOM 3115 C CA . THR A 1 398 ? 11.086 15.586 -11.641 1 87.31 398 THR A CA 1
ATOM 3116 C C . THR A 1 398 ? 12.125 14.977 -10.703 1 87.31 398 THR A C 1
ATOM 3118 O O . THR A 1 398 ? 12.812 15.688 -9.977 1 87.31 398 THR A O 1
ATOM 3121 N N . PRO A 1 399 ? 12.125 13.617 -10.695 1 87.69 399 PRO A N 1
ATOM 3122 C CA . PRO A 1 399 ? 13.164 12.984 -9.875 1 87.69 399 PRO A CA 1
ATOM 3123 C C . PRO A 1 399 ? 14.562 13.477 -10.211 1 87.69 399 PRO A C 1
ATOM 3125 O O . PRO A 1 399 ? 15.383 13.68 -9.312 1 87.69 399 PRO A O 1
ATOM 3128 N N . GLU A 1 400 ? 14.867 13.703 -11.406 1 87.88 400 GLU A N 1
ATOM 3129 C CA . GLU A 1 400 ? 16.172 14.188 -11.828 1 87.88 400 GLU A CA 1
ATOM 3130 C C . GLU A 1 400 ? 16.438 15.602 -11.312 1 87.88 400 GLU A C 1
ATOM 3132 O O . GLU A 1 400 ? 17.531 15.898 -10.844 1 87.88 400 GLU A O 1
ATOM 3137 N N . PHE A 1 401 ? 15.469 16.438 -11.383 1 85.5 401 PHE A N 1
ATOM 3138 C CA . PHE A 1 401 ? 15.602 17.812 -10.906 1 85.5 401 PHE A CA 1
ATOM 3139 C C . PHE A 1 401 ? 15.875 17.828 -9.406 1 85.5 401 PHE A C 1
ATOM 3141 O O . PHE A 1 401 ? 16.75 18.578 -8.938 1 85.5 401 PHE A O 1
ATOM 3148 N N . VAL A 1 402 ? 15.188 17.031 -8.711 1 87.5 402 VAL A N 1
ATOM 3149 C CA . VAL A 1 402 ? 15.312 17.016 -7.254 1 87.5 402 VAL A CA 1
ATOM 3150 C C . VAL A 1 402 ? 16.672 16.422 -6.863 1 87.5 402 VAL A C 1
ATOM 3152 O O . VAL A 1 402 ? 17.281 16.859 -5.879 1 87.5 402 VAL A O 1
ATOM 3155 N N . LYS A 1 403 ? 17.109 15.461 -7.617 1 86.19 403 LYS A N 1
ATOM 3156 C CA . LYS A 1 403 ? 18.438 14.914 -7.371 1 86.19 403 LYS A CA 1
ATOM 3157 C C . LYS A 1 403 ? 19.5 15.984 -7.523 1 86.19 403 LYS A C 1
ATOM 3159 O O . LYS A 1 403 ? 20.5 15.992 -6.793 1 86.19 403 LYS A O 1
ATOM 3164 N N . GLN A 1 404 ? 19.312 16.875 -8.406 1 84.25 404 GLN A N 1
ATOM 3165 C CA . GLN A 1 404 ? 20.25 17.969 -8.648 1 84.25 404 GLN A CA 1
ATOM 3166 C C . GLN A 1 404 ? 20.109 19.062 -7.598 1 84.25 404 GLN A C 1
ATOM 3168 O O . GLN A 1 404 ? 21.062 19.766 -7.281 1 84.25 404 GLN A O 1
ATOM 3173 N N . HIS A 1 405 ? 18.906 19.156 -7.105 1 83 405 HIS A N 1
ATOM 3174 C CA . HIS A 1 405 ? 18.609 20.188 -6.113 1 83 405 HIS A CA 1
ATOM 3175 C C . HIS A 1 405 ? 17.906 19.594 -4.902 1 83 405 HIS A C 1
ATOM 3177 O O . HIS A 1 405 ? 16.75 19.922 -4.625 1 83 405 HIS A O 1
ATOM 3183 N N . PRO A 1 406 ? 18.547 18.891 -4.094 1 78.25 406 PRO A N 1
ATOM 3184 C CA . PRO A 1 406 ? 17.922 18.094 -3.041 1 78.25 406 PRO A CA 1
ATOM 3185 C C . PRO A 1 406 ? 17.25 18.953 -1.972 1 78.25 406 PRO A C 1
ATOM 3187 O O . PRO A 1 406 ? 16.328 18.5 -1.291 1 78.25 406 PRO A O 1
ATOM 3190 N N . ASP A 1 407 ? 17.625 20.188 -1.854 1 78.25 407 ASP A N 1
ATOM 3191 C CA . ASP A 1 407 ? 17.094 21 -0.767 1 78.25 407 ASP A CA 1
ATOM 3192 C C . ASP A 1 407 ? 15.953 21.891 -1.253 1 78.25 407 ASP A C 1
ATOM 3194 O O . ASP A 1 407 ? 15.281 22.531 -0.449 1 78.25 407 ASP A O 1
ATOM 3198 N N . ALA A 1 408 ? 15.688 21.812 -2.482 1 77.25 408 ALA A N 1
ATOM 3199 C CA . ALA A 1 408 ? 14.727 22.75 -3.068 1 77.25 408 ALA A CA 1
ATOM 3200 C C . ALA A 1 408 ? 13.312 22.453 -2.586 1 77.25 408 ALA A C 1
ATOM 3202 O O . ALA A 1 408 ? 12.508 23.375 -2.412 1 77.25 408 ALA A O 1
ATOM 3203 N N . LEU A 1 409 ? 13.062 21.234 -2.309 1 81.56 409 LEU A N 1
ATOM 3204 C CA . LEU A 1 409 ? 11.703 20.828 -1.979 1 81.56 409 LEU A CA 1
ATOM 3205 C C . LEU A 1 409 ? 11.523 20.688 -0.472 1 81.56 409 LEU A C 1
ATOM 3207 O O . LEU A 1 409 ? 10.398 20.594 0.02 1 81.56 409 LEU A O 1
ATOM 3211 N N . LYS A 1 410 ? 12.562 20.812 0.217 1 78.94 410 LYS A N 1
ATOM 3212 C CA . LYS A 1 410 ? 12.492 20.594 1.66 1 78.94 410 LYS A CA 1
ATOM 3213 C C . LYS A 1 410 ? 11.719 21.719 2.346 1 78.94 410 LYS A C 1
ATOM 3215 O O . LYS A 1 410 ? 11.836 22.891 1.965 1 78.94 410 LYS A O 1
ATOM 3220 N N . LEU A 1 411 ? 10.922 21.312 3.273 1 77.19 411 LEU A N 1
ATOM 3221 C CA . LEU A 1 411 ? 10.25 22.312 4.105 1 77.19 411 LEU A CA 1
ATOM 3222 C C . LEU A 1 411 ? 11.266 23.125 4.906 1 77.19 411 LEU A C 1
ATOM 3224 O O . LEU A 1 411 ? 12.164 22.562 5.531 1 77.19 411 LEU A O 1
ATOM 3228 N N . ARG A 1 412 ? 11.141 24.391 4.844 1 79.94 412 ARG A N 1
ATOM 3229 C CA . ARG A 1 412 ? 12.039 25.266 5.574 1 79.94 412 ARG A CA 1
ATOM 3230 C C . ARG A 1 412 ? 11.641 25.375 7.043 1 79.94 412 ARG A C 1
ATOM 3232 O O . ARG A 1 412 ? 10.656 26.031 7.375 1 79.94 412 ARG A O 1
ATOM 3239 N N . ARG A 1 413 ? 12.43 24.781 7.836 1 85.88 413 ARG A N 1
ATOM 3240 C CA . ARG A 1 413 ? 12.164 24.734 9.266 1 85.88 413 ARG A CA 1
ATOM 3241 C C . ARG A 1 413 ? 13.398 25.156 10.062 1 85.88 413 ARG A C 1
ATOM 3243 O O . ARG A 1 413 ? 13.914 24.391 10.875 1 85.88 413 ARG A O 1
ATOM 3250 N N . PRO A 1 414 ? 13.664 26.422 9.945 1 88.75 414 PRO A N 1
ATOM 3251 C CA . PRO A 1 414 ? 14.867 26.844 10.648 1 88.75 414 PRO A CA 1
ATOM 3252 C C . PRO A 1 414 ? 14.719 26.781 12.172 1 88.75 414 PRO A C 1
ATOM 3254 O O . PRO A 1 414 ? 13.609 26.922 12.688 1 88.75 414 PRO A O 1
ATOM 3257 N N . ASP A 1 415 ? 15.82 26.75 12.891 1 90.69 415 ASP A N 1
ATOM 3258 C CA . ASP A 1 415 ? 15.836 26.578 14.344 1 90.69 415 ASP A CA 1
ATOM 3259 C C . ASP A 1 415 ? 15.234 27.797 15.047 1 90.69 415 ASP A C 1
ATOM 3261 O O . ASP A 1 415 ? 14.602 27.656 16.094 1 90.69 415 ASP A O 1
ATOM 3265 N N . TRP A 1 416 ? 15.492 28.875 14.492 1 92.62 416 TRP A N 1
ATOM 3266 C CA . TRP A 1 416 ? 15.016 30.078 15.18 1 92.62 416 TRP A CA 1
ATOM 3267 C C . TRP A 1 416 ? 13.484 30.109 15.219 1 92.62 416 TRP A C 1
ATOM 3269 O O . TRP A 1 416 ? 12.898 30.828 16.031 1 92.62 416 TRP A O 1
ATOM 3279 N N . ILE A 1 417 ? 12.891 29.344 14.328 1 93.25 417 ILE A N 1
ATOM 3280 C CA . ILE A 1 417 ? 11.438 29.219 14.367 1 93.25 417 ILE A CA 1
ATOM 3281 C C . ILE A 1 417 ? 11.039 28.078 15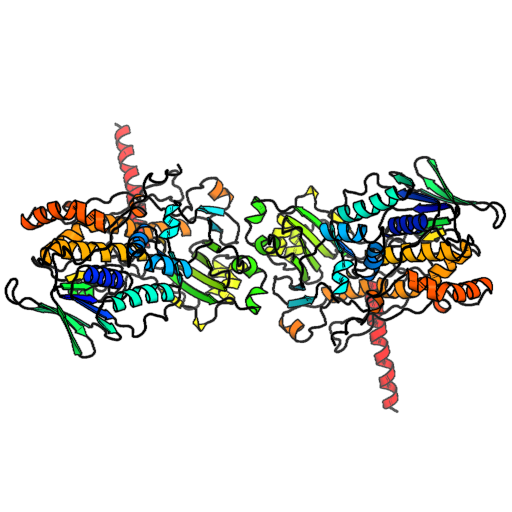.297 1 93.25 417 ILE A C 1
ATOM 3283 O O . ILE A 1 417 ? 10.289 28.281 16.266 1 93.25 417 ILE A O 1
ATOM 3287 N N . LEU A 1 418 ? 11.656 26.906 15.086 1 93.19 418 LEU A N 1
ATOM 3288 C CA . LEU A 1 418 ? 11.203 25.688 15.758 1 93.19 418 LEU A CA 1
ATOM 3289 C C . LEU A 1 418 ? 11.625 25.688 17.219 1 93.19 418 LEU A C 1
ATOM 3291 O O . LEU A 1 418 ? 10.945 25.109 18.062 1 93.19 418 LEU A O 1
ATOM 3295 N N . GLU A 1 419 ? 12.742 26.25 17.453 1 93 419 GLU A N 1
ATOM 3296 C CA . GLU A 1 419 ? 13.289 26.266 18.812 1 93 419 GLU A CA 1
ATOM 3297 C C . GLU A 1 419 ? 13.109 27.641 19.453 1 93 419 GLU A C 1
ATOM 3299 O O . GLU A 1 419 ? 14.07 28.219 19.953 1 93 419 GLU A O 1
ATOM 3304 N N . HIS A 1 420 ? 11.906 28.125 19.406 1 94.69 420 HIS A N 1
ATOM 3305 C CA . HIS A 1 420 ? 11.586 29.422 19.969 1 94.69 420 HIS A CA 1
ATOM 3306 C C . HIS A 1 420 ? 10.578 29.297 21.094 1 94.69 420 HIS A C 1
ATOM 3308 O O . HIS A 1 420 ? 9.445 28.859 20.891 1 94.69 420 HIS A O 1
ATOM 3314 N N . ASP A 1 421 ? 11 29.656 22.266 1 95.44 421 ASP A N 1
ATOM 3315 C CA . ASP A 1 421 ? 10.086 29.766 23.406 1 95.44 421 ASP A CA 1
ATOM 3316 C C . ASP A 1 421 ? 9.539 31.188 23.531 1 95.44 421 ASP A C 1
ATOM 3318 O O . ASP A 1 421 ? 10.219 32.062 24.047 1 95.44 421 ASP A O 1
ATOM 3322 N N . ALA A 1 422 ? 8.305 31.391 23.172 1 96.38 422 ALA A N 1
ATOM 3323 C CA . ALA A 1 422 ? 7.684 32.719 23.156 1 96.38 422 ALA A CA 1
ATOM 3324 C C . ALA A 1 422 ? 7.656 33.344 24.547 1 96.38 422 ALA A C 1
ATOM 3326 O O . ALA A 1 422 ? 7.82 34.562 24.688 1 96.38 422 ALA A O 1
ATOM 3327 N N . ARG A 1 423 ? 7.492 32.594 25.594 1 95.19 423 ARG A N 1
ATOM 3328 C CA . ARG A 1 423 ? 7.465 33.062 26.969 1 95.19 423 ARG A CA 1
ATOM 3329 C C . ARG A 1 423 ? 8.844 33.562 27.391 1 95.19 423 ARG A C 1
ATOM 3331 O O . ARG A 1 423 ? 8.969 34.625 27.984 1 95.19 423 ARG A O 1
ATOM 3338 N N . ALA A 1 424 ? 9.719 32.719 27.125 1 94.5 424 ALA A N 1
ATOM 3339 C CA . ALA A 1 424 ? 11.086 33.062 27.5 1 94.5 424 ALA A CA 1
ATOM 3340 C C . ALA A 1 424 ? 11.555 34.312 26.766 1 94.5 424 ALA A C 1
ATOM 3342 O O . ALA A 1 424 ? 12.312 35.125 27.312 1 94.5 424 ALA A O 1
ATOM 3343 N N . ASN A 1 425 ? 11.148 34.406 25.531 1 96.12 425 ASN A N 1
ATOM 3344 C CA . ASN A 1 425 ? 11.477 35.594 24.766 1 96.12 425 ASN A CA 1
ATOM 3345 C C . ASN A 1 425 ? 10.906 36.844 25.422 1 96.12 425 ASN A C 1
ATOM 3347 O O . ASN A 1 425 ? 11.578 37.875 25.469 1 96.12 425 ASN A O 1
ATOM 3351 N N . VAL A 1 426 ? 9.664 36.812 25.906 1 96.75 426 VAL A N 1
ATOM 3352 C CA . VAL A 1 426 ? 9.055 37.906 26.625 1 96.75 426 VAL A CA 1
ATOM 3353 C C . VAL A 1 426 ? 9.844 38.188 27.906 1 96.75 426 VAL A C 1
ATOM 3355 O O . VAL A 1 426 ? 10.141 39.344 28.234 1 96.75 426 VAL A O 1
ATOM 3358 N N . ASP A 1 427 ? 10.219 37.156 28.625 1 94.81 427 ASP A N 1
ATOM 3359 C CA . ASP A 1 427 ? 10.984 37.312 29.875 1 94.81 427 ASP A CA 1
ATOM 3360 C C . ASP A 1 427 ? 12.297 38.031 29.625 1 94.81 427 ASP A C 1
ATOM 3362 O O . ASP A 1 427 ? 12.727 38.844 30.438 1 94.81 427 ASP A O 1
ATOM 3366 N N . GLN A 1 428 ? 12.836 37.719 28.578 1 96 428 GLN A N 1
ATOM 3367 C CA . GLN A 1 428 ? 14.148 38.281 28.266 1 96 428 GLN A CA 1
ATOM 3368 C C . GLN A 1 428 ? 14.055 39.75 27.875 1 96 428 GLN A C 1
ATOM 3370 O O . GLN A 1 428 ? 14.953 40.531 28.172 1 96 428 GLN A O 1
ATOM 3375 N N . HIS A 1 429 ? 12.969 40.156 27.203 1 97.62 429 HIS A N 1
ATOM 3376 C CA . HIS A 1 429 ? 13.031 41.438 26.516 1 97.62 429 HIS A CA 1
ATOM 3377 C C . HIS A 1 429 ? 12.008 42.406 27.094 1 97.62 429 HIS A C 1
ATOM 3379 O O . HIS A 1 429 ? 12.047 43.594 26.797 1 97.62 429 HIS A O 1
ATOM 3385 N N . PHE A 1 430 ? 11.125 42 27.938 1 97.56 430 PHE A N 1
ATOM 3386 C CA . PHE A 1 430 ? 10 42.812 28.375 1 97.56 430 PHE A CA 1
ATOM 3387 C C . PHE A 1 430 ? 10.5 44.094 29.078 1 97.56 430 PHE A C 1
ATOM 3389 O O . PHE A 1 430 ? 10.055 45.188 28.766 1 97.56 430 PHE A O 1
ATOM 3396 N N . ASN A 1 431 ? 11.469 43.969 29.953 1 97.5 431 ASN A N 1
ATOM 3397 C CA . ASN A 1 431 ? 11.844 45.062 30.828 1 97.5 431 ASN A CA 1
ATOM 3398 C C . ASN A 1 431 ? 12.461 46.219 30.047 1 97.5 431 ASN A C 1
ATOM 3400 O O . ASN A 1 431 ? 12.062 47.375 30.219 1 97.5 431 ASN A O 1
ATOM 3404 N N . HIS A 1 432 ? 13.391 45.906 29.203 1 97.44 432 HIS A N 1
ATOM 3405 C CA . HIS A 1 432 ? 14.016 47.031 28.5 1 97.44 432 HIS A CA 1
ATOM 3406 C C . HIS A 1 432 ? 13.055 47.656 27.484 1 97.44 432 HIS A C 1
ATOM 3408 O O . HIS A 1 432 ? 13.094 48.875 27.25 1 97.44 432 HIS A O 1
ATOM 3414 N N . LEU A 1 433 ? 12.195 46.875 26.922 1 98.06 433 LEU A N 1
ATOM 3415 C CA . LEU A 1 433 ? 11.219 47.438 26 1 98.06 433 LEU A CA 1
ATOM 3416 C C . LEU A 1 433 ? 10.156 48.219 26.734 1 98.06 433 LEU A C 1
ATOM 3418 O O . LEU A 1 433 ? 9.648 49.219 26.219 1 98.06 433 LEU A O 1
ATOM 3422 N N . ALA A 1 434 ? 9.789 47.75 27.922 1 97.81 434 ALA A N 1
ATOM 3423 C CA . ALA A 1 434 ? 8.883 48.531 28.766 1 97.81 434 ALA A CA 1
ATOM 3424 C C . ALA A 1 434 ? 9.477 49.906 29.078 1 97.81 434 ALA A C 1
ATOM 3426 O O . ALA A 1 434 ? 8.766 50.906 29.078 1 97.81 434 ALA A O 1
ATOM 3427 N N . ASP A 1 435 ? 10.719 49.938 29.375 1 97.56 435 ASP A N 1
ATOM 3428 C CA . ASP A 1 435 ? 11.406 51.188 29.625 1 97.56 435 ASP A CA 1
ATOM 3429 C C . ASP A 1 435 ? 11.359 52.094 28.406 1 97.56 435 ASP A C 1
ATOM 3431 O O . ASP A 1 435 ? 11.18 53.312 28.531 1 97.56 435 ASP A O 1
ATOM 3435 N N . ASP A 1 436 ? 11.547 51.5 27.297 1 96.75 436 ASP A N 1
ATOM 3436 C CA . ASP A 1 436 ? 11.469 52.25 26.062 1 96.75 436 ASP A CA 1
ATOM 3437 C C . ASP A 1 436 ? 10.086 52.875 25.891 1 96.75 436 ASP A C 1
ATOM 3439 O O . ASP A 1 436 ? 9.961 54.031 25.484 1 96.75 436 ASP A O 1
ATOM 3443 N N . VAL A 1 437 ? 9.078 52.125 26.156 1 96.56 437 VAL A N 1
ATOM 3444 C CA . VAL A 1 437 ? 7.707 52.594 26 1 96.56 437 VAL A CA 1
ATOM 3445 C C . VAL A 1 437 ? 7.43 53.719 27.016 1 96.56 437 VAL A C 1
ATOM 3447 O O . VAL A 1 437 ? 6.859 54.75 26.656 1 96.56 437 VAL A O 1
ATOM 3450 N N . ARG A 1 438 ? 7.891 53.562 28.234 1 95.69 438 ARG A N 1
ATOM 3451 C CA . ARG A 1 438 ? 7.645 54.531 29.312 1 95.69 438 ARG A CA 1
ATOM 3452 C C . ARG A 1 438 ? 8.375 55.844 29.031 1 95.69 438 ARG A C 1
ATOM 3454 O O . ARG A 1 438 ? 7.859 56.906 29.359 1 95.69 438 ARG A O 1
ATOM 3461 N N . SER A 1 439 ? 9.508 55.688 28.438 1 95.19 439 SER A N 1
ATOM 3462 C CA . SER A 1 439 ? 10.312 56.875 28.188 1 95.19 439 SER A CA 1
ATOM 3463 C C . SER A 1 439 ? 9.867 57.594 26.906 1 95.19 439 SER A C 1
ATOM 3465 O O . SER A 1 439 ? 10.32 58.719 26.625 1 95.19 439 SER A O 1
ATOM 3467 N N . GLY A 1 440 ? 9.062 57 26.188 1 93 440 GLY A N 1
ATOM 3468 C CA . GLY A 1 440 ? 8.625 57.594 24.922 1 93 440 GLY A CA 1
ATOM 3469 C C . GLY A 1 440 ? 9.719 57.625 23.875 1 93 440 GLY A C 1
ATOM 3470 O O . GLY A 1 440 ? 9.828 58.594 23.109 1 93 440 GLY A O 1
ATOM 3471 N N . LYS A 1 441 ? 10.477 56.594 23.891 1 93.62 441 LYS A N 1
ATOM 3472 C CA . LYS A 1 441 ? 11.531 56.531 22.891 1 93.62 441 LYS A CA 1
ATOM 3473 C C . LYS A 1 441 ? 10.961 56.719 21.484 1 93.62 441 LYS A C 1
ATOM 3475 O O . LYS A 1 441 ? 10 56.062 21.094 1 93.62 441 LYS A O 1
ATOM 3480 N N . PRO A 1 442 ? 11.547 57.656 20.797 1 92.44 442 PRO A N 1
ATOM 3481 C CA . PRO A 1 442 ? 10.992 57.969 19.469 1 92.44 442 PRO A CA 1
ATOM 3482 C C . PRO A 1 442 ? 11.375 56.938 18.406 1 92.44 442 PRO A C 1
ATOM 3484 O O . PRO A 1 442 ? 12.445 56.344 18.484 1 92.44 442 PRO A O 1
ATOM 3487 N N . GLY A 1 443 ? 10.453 56.781 17.469 1 91.19 443 GLY A N 1
ATOM 3488 C CA . GLY A 1 443 ? 10.68 55.875 16.344 1 91.19 443 GLY A CA 1
ATOM 3489 C C . GLY A 1 443 ? 9.43 55.156 15.898 1 91.19 443 GLY A C 1
ATOM 3490 O O . GLY A 1 443 ? 8.438 55.094 16.625 1 91.19 443 GLY A O 1
ATOM 3491 N N . SER A 1 444 ? 9.562 54.625 14.719 1 90.62 444 SER A N 1
ATOM 3492 C CA . SER A 1 444 ? 8.469 53.781 14.219 1 90.62 444 SER A CA 1
ATOM 3493 C C . SER A 1 444 ? 8.516 52.406 14.828 1 90.62 444 SER A C 1
ATOM 3495 O O . SER A 1 444 ? 9.531 52 15.414 1 90.62 444 SER A O 1
ATOM 3497 N N . LEU A 1 445 ? 7.441 51.75 14.758 1 91.81 445 LEU A N 1
ATOM 3498 C CA . LEU A 1 445 ? 7.418 50.375 15.234 1 91.81 445 LEU A CA 1
ATOM 3499 C C . LEU A 1 445 ? 8.516 49.531 14.562 1 91.81 445 LEU A C 1
ATOM 3501 O O . LEU A 1 445 ? 9.117 48.688 15.203 1 91.81 445 LEU A O 1
ATOM 3505 N N . PHE A 1 446 ? 8.859 49.781 13.359 1 90 446 PHE A N 1
ATOM 3506 C CA . PHE A 1 446 ? 9.891 49.094 12.609 1 90 446 PHE A CA 1
ATOM 3507 C C . PHE A 1 446 ? 11.266 49.312 13.234 1 90 446 PHE A C 1
ATOM 3509 O O . PHE A 1 446 ? 12.102 48.406 13.234 1 90 446 PHE A O 1
ATOM 3516 N N . ASP A 1 447 ? 11.359 50.469 13.789 1 91 447 ASP A N 1
ATOM 3517 C CA . ASP A 1 447 ? 12.641 50.812 14.406 1 91 447 ASP A CA 1
ATOM 3518 C C . ASP A 1 447 ? 12.742 50.25 15.82 1 91 447 ASP A C 1
ATOM 3520 O O . ASP A 1 447 ? 13.82 49.875 16.266 1 91 447 ASP A O 1
ATOM 3524 N N . LEU A 1 448 ? 11.609 50.25 16.453 1 94.06 448 LEU A N 1
ATOM 3525 C CA . LEU A 1 448 ? 11.609 50.031 17.891 1 94.06 448 LEU A CA 1
ATOM 3526 C C . LEU A 1 448 ? 11.398 48.531 18.219 1 94.06 448 LEU A C 1
ATOM 3528 O O . LEU A 1 448 ? 11.695 48.094 19.344 1 94.06 448 LEU A O 1
ATOM 3532 N N . ALA A 1 449 ? 10.883 47.812 17.266 1 95.19 449 ALA A N 1
ATOM 3533 C CA . ALA A 1 449 ? 10.594 46.406 17.516 1 95.19 449 ALA A CA 1
ATOM 3534 C C . ALA A 1 449 ? 11.867 45.562 17.484 1 95.19 449 ALA A C 1
ATOM 3536 O O . ALA A 1 449 ? 12.859 45.938 16.859 1 95.19 449 ALA A O 1
ATOM 3537 N N . LEU A 1 450 ? 11.812 44.438 18.172 1 95.31 450 LEU A N 1
ATOM 3538 C CA . LEU A 1 450 ? 12.922 43.469 18.125 1 95.31 450 LEU A CA 1
ATOM 3539 C C . LEU A 1 450 ? 13.141 42.969 16.703 1 95.31 450 LEU A C 1
ATOM 3541 O O . LEU A 1 450 ? 12.18 42.781 15.953 1 95.31 450 LEU A O 1
ATOM 3545 N N . PRO A 1 451 ? 14.375 42.781 16.312 1 91.56 451 PRO A N 1
ATOM 3546 C CA . PRO A 1 451 ? 14.617 42.156 15.016 1 91.56 451 PRO A CA 1
ATOM 3547 C C . PRO A 1 451 ? 14.07 40.719 14.945 1 91.56 451 PRO A C 1
ATOM 3549 O O . PRO A 1 451 ? 13.867 40.094 15.984 1 91.56 451 PRO A O 1
ATOM 3552 N N . ALA A 1 452 ? 13.945 40.438 13.695 1 89.19 452 ALA A N 1
ATOM 3553 C CA . ALA A 1 452 ? 13.57 39.031 13.516 1 89.19 452 ALA A CA 1
ATOM 3554 C C . ALA A 1 452 ? 14.711 38.125 13.93 1 89.19 452 ALA A C 1
ATOM 3556 O O . ALA A 1 452 ? 15.883 38.5 13.906 1 89.19 452 ALA A O 1
ATOM 3557 N N . GLU A 1 453 ? 14.57 37.031 14.453 1 88.25 453 GLU A N 1
ATOM 3558 C CA . GLU A 1 453 ? 15.594 36.094 14.922 1 88.25 453 GLU A CA 1
ATOM 3559 C C . GLU A 1 453 ? 16.297 35.438 13.75 1 88.25 453 GLU A C 1
ATOM 3561 O O . GLU A 1 453 ? 17.359 34.812 13.922 1 88.25 453 GLU A O 1
ATOM 3566 N N . GLY A 1 454 ? 15.773 35.562 12.539 1 87.5 454 GLY A N 1
ATOM 3567 C CA . GLY A 1 454 ? 16.391 34.938 11.383 1 87.5 454 GLY A CA 1
ATOM 3568 C C . GLY A 1 454 ? 15.664 35.25 10.086 1 87.5 454 GLY A C 1
ATOM 3569 O O . GLY A 1 454 ? 14.797 36.125 10.047 1 87.5 454 GLY A O 1
ATOM 3570 N N . GLU A 1 455 ? 16.203 34.594 9.055 1 84.56 455 GLU A N 1
ATOM 3571 C CA . GLU A 1 455 ? 15.617 34.719 7.715 1 84.56 455 GLU A CA 1
ATOM 3572 C C . GLU A 1 455 ? 15.18 33.375 7.184 1 84.56 455 GLU A C 1
ATOM 3574 O O . GLU A 1 455 ? 15.656 32.312 7.645 1 84.56 455 GLU A O 1
ATOM 3579 N N . ILE A 1 456 ? 14.242 33.438 6.328 1 82.62 456 ILE A N 1
ATOM 3580 C CA . ILE A 1 456 ? 13.805 32.219 5.648 1 82.62 456 ILE A CA 1
ATOM 3581 C C . ILE A 1 456 ? 14.273 32.25 4.191 1 82.62 456 ILE A C 1
ATOM 3583 O O . ILE A 1 456 ? 14 33.219 3.465 1 82.62 456 ILE A O 1
ATOM 3587 N N . MET A 1 457 ? 15.008 31.172 3.846 1 78.69 457 MET A N 1
ATOM 3588 C CA . MET A 1 457 ? 15.57 31.094 2.502 1 78.69 457 MET A CA 1
ATOM 3589 C C . MET A 1 457 ? 14.594 30.438 1.535 1 78.69 457 MET A C 1
ATOM 3591 O O . MET A 1 457 ? 13.797 29.594 1.935 1 78.69 457 MET A O 1
ATOM 3595 N N . GLN A 1 458 ? 14.641 30.844 0.31 1 76.12 458 GLN A N 1
ATOM 3596 C CA . GLN A 1 458 ? 13.781 30.281 -0.727 1 76.12 458 GLN A CA 1
ATOM 3597 C C . GLN A 1 458 ? 14.57 29.984 -1.996 1 76.12 458 GLN A C 1
ATOM 3599 O O . GLN A 1 458 ? 15.547 30.672 -2.297 1 76.12 458 GLN A O 1
ATOM 3604 N N . PHE A 1 459 ? 14.117 28.891 -2.602 1 73.94 459 PHE A N 1
ATOM 3605 C CA . PHE A 1 459 ? 14.68 28.531 -3.902 1 73.94 459 PHE A CA 1
ATOM 3606 C C . PHE A 1 459 ? 13.766 29 -5.031 1 73.94 459 PHE A C 1
ATOM 3608 O O . PHE A 1 459 ? 12.555 28.781 -4.98 1 73.94 459 PHE A O 1
ATOM 3615 N N . ARG A 1 460 ? 14.273 29.766 -5.973 1 69.69 460 ARG A N 1
ATOM 3616 C CA . ARG A 1 460 ? 13.523 30.172 -7.152 1 69.69 460 ARG A CA 1
ATOM 3617 C C . ARG A 1 460 ? 14.102 29.547 -8.422 1 69.69 460 ARG A C 1
ATOM 3619 O O . ARG A 1 460 ? 15.32 29.453 -8.57 1 69.69 460 ARG A O 1
ATOM 3626 N N . PRO A 1 461 ? 13.047 29.062 -9.227 1 62.38 461 PRO A N 1
ATOM 3627 C CA . PRO A 1 461 ? 13.547 28.516 -10.492 1 62.38 461 PRO A CA 1
ATOM 3628 C C . PRO A 1 461 ? 14.422 29.516 -11.25 1 62.38 461 PRO A C 1
ATOM 3630 O O . PRO A 1 461 ? 14.086 30.703 -11.352 1 62.38 461 PRO A O 1
ATOM 3633 N N . GLY A 1 462 ? 15.477 29.094 -11.711 1 61.19 462 GLY A N 1
ATOM 3634 C CA . GLY A 1 462 ? 16.359 29.953 -12.477 1 61.19 462 GLY A CA 1
ATOM 3635 C C . GLY A 1 462 ? 17.531 30.484 -11.656 1 61.19 462 GLY A C 1
ATOM 3636 O O . GLY A 1 462 ? 18.531 30.922 -12.219 1 61.19 462 GLY A O 1
ATOM 3637 N N . ASP A 1 463 ? 17.25 30.438 -10.367 1 65.69 463 ASP A N 1
ATOM 3638 C CA . ASP A 1 463 ? 18.328 30.891 -9.5 1 65.69 463 ASP A CA 1
ATOM 3639 C C . ASP A 1 463 ? 19.312 29.75 -9.203 1 65.69 463 ASP A C 1
ATOM 3641 O O . ASP A 1 463 ? 18.922 28.578 -9.156 1 65.69 463 ASP A O 1
ATOM 3645 N N . ASP A 1 464 ? 20.562 30.031 -9.203 1 64.75 464 ASP A N 1
ATOM 3646 C CA . ASP A 1 464 ? 21.578 29.031 -8.898 1 64.75 464 ASP A CA 1
ATOM 3647 C C . ASP A 1 464 ? 21.672 28.797 -7.391 1 64.75 464 ASP A C 1
ATOM 3649 O O . ASP A 1 464 ? 22.219 27.781 -6.949 1 64.75 464 ASP A O 1
ATOM 3653 N N . LYS A 1 465 ? 21.25 29.984 -6.695 1 68.5 465 LYS A N 1
ATOM 3654 C CA . LYS A 1 465 ? 21.391 29.891 -5.246 1 68.5 465 LYS A CA 1
ATOM 3655 C C . LYS A 1 465 ? 20.094 30.312 -4.547 1 68.5 465 LYS A C 1
ATOM 3657 O O . LYS A 1 465 ? 19.297 31.062 -5.113 1 68.5 465 LYS A O 1
ATOM 3662 N N . GLU A 1 466 ? 19.875 29.859 -3.305 1 77.19 466 GLU A N 1
ATOM 3663 C CA . GLU A 1 466 ? 18.75 30.25 -2.479 1 77.19 466 GLU A CA 1
ATOM 3664 C C . GLU A 1 466 ? 18.859 31.703 -2.023 1 77.19 466 GLU A C 1
ATOM 3666 O O . GLU A 1 466 ? 19.969 32.219 -1.824 1 77.19 466 GLU A O 1
ATOM 3671 N N . LYS A 1 467 ? 17.75 32.406 -1.995 1 77.44 467 LYS A N 1
ATOM 3672 C CA . LYS A 1 467 ? 17.688 33.781 -1.504 1 77.44 467 LYS A CA 1
ATOM 3673 C C . LYS A 1 467 ? 16.688 33.906 -0.361 1 77.44 467 LYS A C 1
ATOM 3675 O O . LYS A 1 467 ? 15.75 33.125 -0.257 1 77.44 467 LYS A O 1
ATOM 3680 N N . ALA A 1 468 ? 17 34.875 0.444 1 77.31 468 ALA A N 1
ATOM 3681 C CA . ALA A 1 468 ? 16.062 35.156 1.54 1 77.31 468 ALA A CA 1
ATOM 3682 C C . ALA A 1 468 ? 14.734 35.688 1.016 1 77.31 468 ALA A C 1
ATOM 3684 O O . ALA A 1 468 ? 14.711 36.469 0.064 1 77.31 468 ALA A O 1
ATOM 3685 N N . VAL A 1 469 ? 13.672 35.344 1.656 1 77.06 469 VAL A N 1
ATOM 3686 C CA . VAL A 1 469 ? 12.336 35.812 1.327 1 77.06 469 VAL A CA 1
ATOM 3687 C C . VAL A 1 469 ? 12.273 37.344 1.482 1 77.06 469 VAL A C 1
ATOM 3689 O O . VAL A 1 469 ? 12.82 37.875 2.434 1 77.06 469 VAL A O 1
ATOM 3692 N N . ASP A 1 470 ? 11.594 38 0.583 1 69.81 470 ASP A N 1
ATOM 3693 C CA . ASP A 1 470 ? 11.406 39.438 0.649 1 69.81 470 ASP A CA 1
ATOM 3694 C C . ASP A 1 470 ? 10.398 39.812 1.735 1 69.81 470 ASP A C 1
ATOM 3696 O O . ASP A 1 470 ? 9.227 39.438 1.66 1 69.81 470 ASP A O 1
ATOM 3700 N N . THR A 1 471 ? 10.82 40.562 2.666 1 74.56 471 THR A N 1
ATOM 3701 C CA . THR A 1 471 ? 9.977 40.906 3.805 1 74.56 471 THR A CA 1
ATOM 3702 C C . THR A 1 471 ? 9.617 42.375 3.793 1 74.56 471 THR A C 1
ATOM 3704 O O . THR A 1 471 ? 9.367 42.969 4.844 1 74.56 471 THR A O 1
ATOM 3707 N N . SER A 1 472 ? 9.719 43.031 2.625 1 68.25 472 SER A N 1
ATOM 3708 C CA . SER A 1 472 ? 9.359 44.438 2.545 1 68.25 472 SER A CA 1
ATOM 3709 C C . SER A 1 472 ? 7.871 44.656 2.787 1 68.25 472 SER A C 1
ATOM 3711 O O . SER A 1 472 ? 7.051 43.812 2.408 1 68.25 472 SER A O 1
ATOM 3713 N N . PHE A 1 473 ? 7.426 45.562 3.686 1 61.12 473 PHE A N 1
ATOM 3714 C CA . PHE A 1 473 ? 6.047 45.844 4.066 1 61.12 473 PHE A CA 1
ATOM 3715 C C . PHE A 1 473 ? 5.285 46.469 2.916 1 61.12 473 PHE A C 1
ATOM 3717 O O . PHE A 1 473 ? 4.055 46.531 2.932 1 61.12 473 PHE A O 1
ATOM 3724 N N . GLU A 1 474 ? 5.895 47.156 1.938 1 52.53 474 GLU A N 1
ATOM 3725 C CA . GLU A 1 474 ? 5.164 47.938 0.95 1 52.53 474 GLU A CA 1
ATOM 3726 C C . GLU A 1 474 ? 4.078 47.125 0.278 1 52.53 474 GLU A C 1
ATOM 3728 O O . GLU A 1 474 ? 3.516 47.531 -0.741 1 52.53 474 GLU A O 1
ATOM 3733 N N . MET A 1 475 ? 3.609 46.156 0.873 1 48.88 475 MET A N 1
ATOM 3734 C CA . MET A 1 475 ? 2.711 45.312 0.087 1 48.88 475 MET A CA 1
ATOM 3735 C C . MET A 1 475 ? 1.254 45.688 0.346 1 48.88 475 MET A C 1
ATOM 3737 O O . MET A 1 475 ? 0.347 44.938 0.008 1 48.88 475 MET A O 1
ATOM 3741 N N . ASP A 1 476 ? 0.851 46.75 0.69 1 45.5 476 ASP A N 1
ATOM 3742 C CA . ASP A 1 476 ? -0.568 47.031 0.88 1 45.5 476 ASP A CA 1
ATOM 3743 C C . ASP A 1 476 ? -1.325 46.969 -0.444 1 45.5 476 ASP A C 1
ATOM 3745 O O . ASP A 1 476 ? -0.908 47.562 -1.438 1 45.5 476 ASP A O 1
ATOM 3749 N N . GLY A 1 477 ? -2.367 46.188 -0.656 1 48.88 477 GLY A N 1
ATOM 3750 C CA . GLY A 1 477 ? -3.371 46.031 -1.692 1 48.88 477 GLY A CA 1
ATOM 3751 C C . GLY A 1 477 ? -2.939 45.062 -2.789 1 48.88 477 GLY A C 1
ATOM 3752 O O . GLY A 1 477 ? -3.594 44.969 -3.83 1 48.88 477 GLY A O 1
ATOM 3753 N N . MET A 1 478 ? -1.762 44.625 -2.615 1 49.19 478 MET A N 1
ATOM 3754 C CA . MET A 1 478 ? -1.3 43.781 -3.709 1 49.19 478 MET A CA 1
ATOM 3755 C C . MET A 1 478 ? -1.692 42.344 -3.473 1 49.19 478 MET A C 1
ATOM 3757 O O . MET A 1 478 ? -1.756 41.875 -2.328 1 49.19 478 MET A O 1
ATOM 3761 N N . THR A 1 479 ? -2.193 41.688 -4.539 1 54.19 479 THR A N 1
ATOM 3762 C CA . THR A 1 479 ? -2.428 40.25 -4.527 1 54.19 479 THR A CA 1
ATOM 3763 C C . THR A 1 479 ? -1.12 39.5 -4.332 1 54.19 479 THR A C 1
ATOM 3765 O O . THR A 1 479 ? -0.041 40.031 -4.598 1 54.19 479 THR A O 1
ATOM 3768 N N . PRO A 1 480 ? -1.154 38.375 -3.754 1 54.94 480 PRO A N 1
ATOM 3769 C CA . PRO A 1 480 ? 0.073 37.562 -3.66 1 54.94 480 PRO A CA 1
ATOM 3770 C C . PRO A 1 480 ? 0.858 37.562 -4.973 1 54.94 480 PRO A C 1
ATOM 3772 O O . PRO A 1 480 ? 2.092 37.594 -4.957 1 54.94 480 PRO A O 1
ATOM 3775 N N . GLU A 1 481 ? 0.11 37.5 -5.996 1 54.34 481 GLU A N 1
ATOM 3776 C CA . GLU A 1 481 ? 0.761 37.531 -7.301 1 54.34 481 GLU A CA 1
ATOM 3777 C C . GLU A 1 481 ? 1.478 38.844 -7.527 1 54.34 481 GLU A C 1
ATOM 3779 O O . GLU A 1 481 ? 2.588 38.875 -8.062 1 54.34 481 GLU A O 1
ATOM 3784 N N . GLU A 1 482 ? 0.79 39.875 -7.141 1 52.44 482 GLU A N 1
ATOM 3785 C CA . GLU A 1 482 ? 1.354 41.219 -7.316 1 52.44 482 GLU A CA 1
ATOM 3786 C C . GLU A 1 482 ? 2.568 41.438 -6.418 1 52.44 482 GLU A C 1
ATOM 3788 O O . GLU A 1 482 ? 3.537 42.062 -6.816 1 52.44 482 GLU A O 1
ATOM 3793 N N . VAL A 1 483 ? 2.436 40.844 -5.352 1 51.81 483 VAL A N 1
ATOM 3794 C CA . VAL A 1 483 ? 3.572 40.875 -4.438 1 51.81 483 VAL A CA 1
ATOM 3795 C C . VAL A 1 483 ? 4.773 40.188 -5.062 1 51.81 483 VAL A C 1
ATOM 3797 O O . VAL A 1 483 ? 5.895 40.688 -5.016 1 51.81 483 VAL A O 1
ATOM 3800 N N . GLN A 1 484 ? 4.473 39.156 -5.766 1 53.41 484 GLN A N 1
ATOM 3801 C CA . GLN A 1 484 ? 5.5 38.375 -6.441 1 53.41 484 GLN A CA 1
ATOM 3802 C C . GLN A 1 484 ? 6.125 39.156 -7.594 1 53.41 484 GLN A C 1
ATOM 3804 O O . GLN A 1 484 ? 7.344 39.125 -7.781 1 53.41 484 GLN A O 1
ATOM 3809 N N . CYS A 1 485 ? 5.156 39.688 -8.414 1 48.03 485 CYS A N 1
ATOM 3810 C CA . CYS A 1 485 ? 5.629 40.5 -9.539 1 48.03 485 CYS A CA 1
ATOM 3811 C C . CYS A 1 485 ? 6.535 41.625 -9.062 1 48.03 485 CYS A C 1
ATOM 3813 O O . CYS A 1 485 ? 7.555 41.906 -9.695 1 48.03 485 CYS A O 1
ATOM 3815 N N . LYS A 1 486 ? 6.223 42.156 -8.109 1 48.06 486 LYS A N 1
ATOM 3816 C CA . LYS A 1 486 ? 7.039 43.25 -7.578 1 48.06 486 LYS A CA 1
ATOM 3817 C C . LYS A 1 486 ? 8.328 42.719 -6.965 1 48.06 486 LYS A C 1
ATOM 3819 O O . LYS A 1 486 ? 9.406 43.281 -7.16 1 48.06 486 LYS A O 1
ATOM 3824 N N . GLN A 1 487 ? 8.18 41.594 -6.297 1 48.78 487 GLN A N 1
ATOM 3825 C CA . GLN A 1 487 ? 9.383 41 -5.742 1 48.78 487 GLN A CA 1
ATOM 3826 C C . GLN A 1 487 ? 10.328 40.531 -6.848 1 48.78 487 GLN A C 1
ATOM 3828 O O . GLN A 1 487 ? 11.547 40.656 -6.715 1 48.78 487 GLN A O 1
ATOM 3833 N N . ALA A 1 488 ? 9.742 40.094 -7.805 1 48.47 488 ALA A N 1
ATOM 3834 C CA . ALA A 1 488 ? 10.539 39.688 -8.969 1 48.47 488 ALA A CA 1
ATOM 3835 C C . ALA A 1 488 ? 11.125 40.906 -9.664 1 48.47 488 ALA A C 1
ATOM 3837 O O . ALA A 1 488 ? 12.273 40.875 -10.117 1 48.47 488 ALA A O 1
ATOM 3838 N N . MET A 1 489 ? 10.461 42 -9.961 1 43.66 489 MET A N 1
ATOM 3839 C CA . MET A 1 489 ? 10.906 43.219 -10.602 1 43.66 489 MET A CA 1
ATOM 3840 C C . MET A 1 489 ? 11.992 43.906 -9.766 1 43.66 489 MET A C 1
ATOM 3842 O O . MET A 1 489 ? 12.93 44.469 -10.32 1 43.66 489 MET A O 1
ATOM 3846 N N . GLU A 1 490 ? 11.789 43.938 -8.57 1 44.16 490 GLU A N 1
ATOM 3847 C CA . GLU A 1 490 ? 12.789 44.562 -7.723 1 44.16 490 GLU A CA 1
ATOM 3848 C C . GLU A 1 490 ? 14.094 43.781 -7.699 1 44.16 490 GLU A C 1
ATOM 3850 O O . GLU A 1 490 ? 15.172 44.375 -7.566 1 44.16 490 GLU A O 1
AT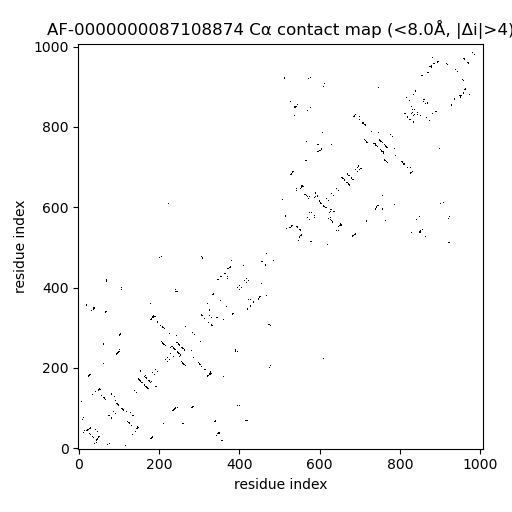OM 3855 N N . THR A 1 491 ? 14 42.594 -7.863 1 41.97 491 THR A N 1
ATOM 3856 C CA . THR A 1 491 ? 15.219 41.781 -7.977 1 41.97 491 THR A CA 1
ATOM 3857 C C . THR A 1 491 ? 15.859 41.969 -9.352 1 41.97 491 THR A C 1
ATOM 3859 O O . THR A 1 491 ? 17.094 41.938 -9.477 1 41.97 491 THR A O 1
ATOM 3862 N N . GLN A 1 492 ? 15.156 42.188 -10.383 1 39.12 492 GLN A N 1
ATOM 3863 C CA . GLN A 1 492 ? 15.742 42.5 -11.688 1 39.12 492 GLN A CA 1
ATOM 3864 C C . GLN A 1 492 ? 16.328 43.906 -11.719 1 39.12 492 GLN A C 1
ATOM 3866 O O . GLN A 1 492 ? 17.281 44.156 -12.453 1 39.12 492 GLN A O 1
ATOM 3871 N N . GLY A 1 493 ? 15.789 44.938 -11.055 1 37 493 GLY A N 1
ATOM 3872 C CA . GLY A 1 493 ? 16.359 46.281 -11.086 1 37 493 GLY A CA 1
ATOM 3873 C C . GLY A 1 493 ? 17.734 46.375 -10.469 1 37 493 GLY A C 1
ATOM 3874 O O . GLY A 1 493 ? 18.422 47.375 -10.617 1 37 493 GLY A O 1
ATOM 3875 N N . GLY A 1 494 ? 18.141 45.594 -9.602 1 30.22 494 GLY A N 1
ATOM 3876 C CA . GLY A 1 494 ? 19.5 45.719 -9.094 1 30.22 494 GLY A CA 1
ATOM 3877 C C . GLY A 1 494 ? 20.547 45.312 -10.102 1 30.22 494 GLY A C 1
ATOM 3878 O O . GLY A 1 494 ? 21.75 45.469 -9.836 1 30.22 494 GLY A O 1
ATOM 3879 N N . VAL A 1 495 ? 20.188 44.656 -11.18 1 36.56 495 VAL A N 1
ATOM 3880 C CA . VAL A 1 495 ? 21.281 44.281 -12.078 1 36.56 495 VAL A CA 1
ATOM 3881 C C . VAL A 1 495 ? 21.625 45.438 -12.992 1 36.56 495 VAL A C 1
ATOM 3883 O O . VAL A 1 495 ? 22.719 45.5 -13.562 1 36.56 495 VAL A O 1
ATOM 3886 N N . ASP A 1 496 ? 20.781 46.344 -13.25 1 31.02 496 ASP A N 1
ATOM 3887 C CA . ASP A 1 496 ? 21.188 47.312 -14.25 1 31.02 496 ASP A CA 1
ATOM 3888 C C . ASP A 1 496 ? 22.203 48.312 -13.672 1 31.02 496 ASP A C 1
ATOM 3890 O O . ASP A 1 496 ? 22.844 49.062 -14.414 1 31.02 496 ASP A O 1
ATOM 3894 N N . SER A 1 497 ? 22.297 48.562 -12.359 1 27.62 497 SER A N 1
ATOM 3895 C CA . SER A 1 497 ? 23.172 49.656 -11.984 1 27.62 497 SER A CA 1
ATOM 3896 C C . SER A 1 497 ? 24.641 49.25 -12.016 1 27.62 497 SER A C 1
ATOM 3898 O O . SER A 1 497 ? 25.547 50.062 -11.914 1 27.62 497 SER A O 1
ATOM 3900 N N . GLN A 1 498 ? 25.031 48.031 -11.961 1 23.69 498 GLN A N 1
ATOM 3901 C CA . GLN A 1 498 ? 26.469 47.812 -11.859 1 23.69 498 GLN A CA 1
ATOM 3902 C C . GLN A 1 498 ? 27.125 47.812 -13.234 1 23.69 498 GLN A C 1
ATOM 3904 O O . GLN A 1 498 ? 28.359 47.719 -13.344 1 23.69 498 GLN A O 1
ATOM 3909 N N . VAL A 1 499 ? 26.375 47.719 -14.344 1 28.2 499 VAL A N 1
ATOM 3910 C CA . VAL A 1 499 ? 27.172 47.688 -15.57 1 28.2 499 VAL A CA 1
ATOM 3911 C C . VAL A 1 499 ? 27.703 49.062 -15.906 1 28.2 499 VAL A C 1
ATOM 3913 O O . VAL A 1 499 ? 28.547 49.219 -16.781 1 28.2 499 VAL A O 1
ATOM 3916 N N . ALA A 1 500 ? 27.234 50.125 -15.344 1 27.88 500 ALA A N 1
ATOM 3917 C CA . ALA A 1 500 ? 27.688 51.406 -15.875 1 27.88 500 ALA A CA 1
ATOM 3918 C C . ALA A 1 500 ? 29.109 51.719 -15.398 1 27.88 500 ALA A C 1
ATOM 3920 O O . ALA A 1 500 ? 29.781 52.594 -15.961 1 27.88 500 ALA A O 1
ATOM 3921 N N . VAL A 1 501 ? 29.594 51.188 -14.203 1 25.86 501 VAL A N 1
ATOM 3922 C CA . VAL A 1 501 ? 30.812 51.812 -13.758 1 25.86 501 VAL A CA 1
ATOM 3923 C C . VAL A 1 501 ? 32 51.281 -14.555 1 25.86 501 VAL A C 1
ATOM 3925 O O . VAL A 1 501 ? 33.094 51.844 -14.492 1 25.86 501 VAL A O 1
ATOM 3928 N N . MET A 1 502 ? 31.797 50.094 -15.203 1 25.3 502 MET A N 1
ATOM 3929 C CA . MET A 1 502 ? 33.094 49.719 -15.781 1 25.3 502 MET A CA 1
ATOM 3930 C C . MET A 1 502 ? 33.344 50.5 -17.062 1 25.3 502 MET A C 1
ATOM 3932 O O . MET A 1 502 ? 34.344 50.281 -17.734 1 25.3 502 MET A O 1
ATOM 3936 N N . ALA A 1 503 ? 32.375 51.094 -17.703 1 27.28 503 ALA A N 1
ATOM 3937 C CA . ALA A 1 503 ? 32.812 51.719 -18.938 1 27.28 503 ALA A CA 1
ATOM 3938 C C . ALA A 1 503 ? 33.625 53 -18.656 1 27.28 503 ALA A C 1
ATOM 3940 O O . ALA A 1 503 ? 34.219 53.562 -19.578 1 27.28 503 ALA A O 1
ATOM 3941 N N . SER A 1 504 ? 33.625 53.562 -17.312 1 21.72 504 SER A N 1
ATOM 3942 C CA . SER A 1 504 ? 34.625 54.625 -17.328 1 21.72 504 SER A CA 1
ATOM 3943 C C . SER A 1 504 ? 36.031 54.062 -17.047 1 21.72 504 SER A C 1
ATOM 3945 O O . SER A 1 504 ? 36.188 53.156 -16.25 1 21.72 504 SER A O 1
ATOM 3947 N N . MET B 1 1 ? -22.875 -22.406 -3.27 1 32.38 1 MET B N 1
ATOM 3948 C CA . MET B 1 1 ? -22.922 -23.047 -1.959 1 32.38 1 MET B CA 1
ATOM 3949 C C . MET B 1 1 ? -21.531 -23.469 -1.496 1 32.38 1 MET B C 1
ATOM 3951 O O . MET B 1 1 ? -20.812 -24.156 -2.223 1 32.38 1 MET B O 1
ATOM 3955 N N . ALA B 1 2 ? -21.094 -22.703 -0.555 1 44.44 2 ALA B N 1
ATOM 3956 C CA . ALA B 1 2 ? -19.812 -23.078 0.022 1 44.44 2 ALA B CA 1
ATOM 3957 C C . ALA B 1 2 ? -19.734 -24.594 0.242 1 44.44 2 ALA B C 1
ATOM 3959 O O . ALA B 1 2 ? -20.609 -25.172 0.88 1 44.44 2 ALA B O 1
ATOM 3960 N N . GLU B 1 3 ? -19.141 -25.297 -0.738 1 57.91 3 GLU B N 1
ATOM 3961 C CA . GLU B 1 3 ? -18.938 -26.719 -0.457 1 57.91 3 GLU B CA 1
ATOM 3962 C C . GLU B 1 3 ? -18.312 -26.922 0.918 1 57.91 3 GLU B C 1
ATOM 3964 O O . GLU B 1 3 ? -17.469 -26.141 1.349 1 57.91 3 GLU B O 1
ATOM 3969 N N . ASN B 1 4 ? -18.953 -27.656 1.79 1 59.34 4 ASN B N 1
ATOM 3970 C CA . ASN B 1 4 ? -18.469 -27.984 3.127 1 59.34 4 ASN B CA 1
ATOM 3971 C C . ASN B 1 4 ? -17.156 -28.781 3.07 1 59.34 4 ASN B C 1
ATOM 3973 O O . ASN B 1 4 ? -16.969 -29.594 2.176 1 59.34 4 ASN B O 1
ATOM 3977 N N . PRO B 1 5 ? -16.219 -28.281 3.85 1 69.81 5 PRO B N 1
ATOM 3978 C CA . PRO B 1 5 ? -14.984 -29.078 3.9 1 69.81 5 PRO B CA 1
ATOM 3979 C C . PRO B 1 5 ? -15.242 -30.547 4.184 1 69.81 5 PRO B C 1
ATOM 3981 O O . PRO B 1 5 ? -16.203 -30.891 4.871 1 69.81 5 PRO B O 1
ATOM 3984 N N . PRO B 1 6 ? -14.453 -31.344 3.508 1 69.75 6 PRO B N 1
ATOM 3985 C CA . PRO B 1 6 ? -14.57 -32.75 3.871 1 69.75 6 PRO B CA 1
ATOM 3986 C C . PRO B 1 6 ? -14.297 -33.031 5.352 1 69.75 6 PRO B C 1
ATOM 3988 O O . PRO B 1 6 ? -13.5 -32.312 5.965 1 69.75 6 PRO B O 1
ATOM 3991 N N . THR B 1 7 ? -15.023 -33.75 6.031 1 62.72 7 THR B N 1
ATOM 3992 C CA . THR B 1 7 ? -14.953 -34.094 7.449 1 62.72 7 THR B CA 1
ATOM 3993 C C . THR B 1 7 ? -13.555 -34.562 7.82 1 62.72 7 THR B C 1
ATOM 3995 O O . THR B 1 7 ? -13.016 -34.188 8.867 1 62.72 7 THR B O 1
ATOM 3998 N N . THR B 1 8 ? -12.938 -35.438 6.957 1 73.81 8 THR B N 1
ATOM 3999 C CA . THR B 1 8 ? -11.578 -35.938 7.172 1 73.81 8 THR B CA 1
ATOM 4000 C C . THR B 1 8 ? -10.711 -35.656 5.949 1 73.81 8 THR B C 1
ATOM 4002 O O . THR B 1 8 ? -10.961 -36.188 4.867 1 73.81 8 THR B O 1
ATOM 4005 N N . PRO B 1 9 ? -9.711 -34.906 6.234 1 74.69 9 PRO B N 1
ATOM 4006 C CA . PRO B 1 9 ? -8.836 -34.594 5.098 1 74.69 9 PRO B CA 1
ATOM 4007 C C . PRO B 1 9 ? -8.148 -35.844 4.535 1 74.69 9 PRO B C 1
ATOM 4009 O O . PRO B 1 9 ? -7.754 -36.719 5.293 1 74.69 9 PRO B O 1
ATOM 4012 N N . LEU B 1 10 ? -8.109 -35.906 3.223 1 77.25 10 LEU B N 1
ATOM 4013 C CA . LEU B 1 10 ? -7.379 -36.969 2.576 1 77.25 10 LEU B CA 1
ATOM 4014 C C . LEU B 1 10 ? -5.891 -36.906 2.916 1 77.25 10 LEU B C 1
ATOM 4016 O O . LEU B 1 10 ? -5.34 -35.812 3.07 1 77.25 10 LEU B O 1
ATOM 4020 N N . SER B 1 11 ? -5.348 -38.062 3.27 1 78 11 SER B N 1
ATOM 4021 C CA . SER B 1 11 ? -3.902 -38.156 3.438 1 78 11 SER B CA 1
ATOM 4022 C C . SER B 1 11 ? -3.295 -39.188 2.496 1 78 11 SER B C 1
ATOM 4024 O O . SER B 1 11 ? -3.768 -40.312 2.428 1 78 11 SER B O 1
ATOM 4026 N N . SER B 1 12 ? -2.363 -38.688 1.719 1 82.31 12 SER B N 1
ATOM 4027 C CA . SER B 1 12 ? -1.669 -39.625 0.827 1 82.31 12 SER B CA 1
ATOM 4028 C C . SER B 1 12 ? -0.458 -40.25 1.512 1 82.31 12 SER B C 1
ATOM 4030 O O . SER B 1 12 ? 0.227 -39.594 2.297 1 82.31 12 SER B O 1
ATOM 4032 N N . VAL B 1 13 ? -0.235 -41.5 1.242 1 79 13 VAL B N 1
ATOM 4033 C CA . VAL B 1 13 ? 0.882 -42.188 1.865 1 79 13 VAL B CA 1
ATOM 4034 C C . VAL B 1 13 ? 1.965 -42.469 0.825 1 79 13 VAL B C 1
ATOM 4036 O O . VAL B 1 13 ? 1.7 -43.094 -0.206 1 79 13 VAL B O 1
ATOM 4039 N N . ALA B 1 14 ? 3.176 -42.031 1.158 1 83.5 14 ALA B N 1
ATOM 4040 C CA . ALA B 1 14 ? 4.297 -42.281 0.25 1 83.5 14 ALA B CA 1
ATOM 4041 C C . ALA B 1 14 ? 4.652 -43.75 0.183 1 83.5 14 ALA B C 1
ATOM 4043 O O . ALA B 1 14 ? 4.484 -44.469 1.162 1 83.5 14 ALA B O 1
ATOM 4044 N N . PRO B 1 15 ? 5.094 -44.125 -1.006 1 82.81 15 PRO B N 1
ATOM 4045 C CA . PRO B 1 15 ? 5.559 -45.5 -1.082 1 82.81 15 PRO B CA 1
ATOM 4046 C C . PRO B 1 15 ? 6.762 -45.781 -0.184 1 82.81 15 PRO B C 1
ATOM 4048 O O . PRO B 1 15 ? 7.492 -44.844 0.173 1 82.81 15 PRO B O 1
ATOM 4051 N N . ASP B 1 16 ? 6.734 -47.125 0.339 1 79.38 16 ASP B N 1
ATOM 4052 C CA . ASP B 1 16 ? 7.891 -47.562 1.109 1 79.38 16 ASP B CA 1
ATOM 4053 C C . ASP B 1 16 ? 8.383 -48.906 0.622 1 79.38 16 ASP B C 1
ATOM 4055 O O . ASP B 1 16 ? 7.621 -49.688 0.046 1 79.38 16 ASP B O 1
ATOM 4059 N N . ALA B 1 17 ? 9.461 -49.094 0.039 1 78.25 17 ALA B N 1
ATOM 4060 C CA . ALA B 1 17 ? 10.094 -50.25 -0.599 1 78.25 17 ALA B CA 1
ATOM 4061 C C . ALA B 1 17 ? 9.781 -51.531 0.157 1 78.25 17 ALA B C 1
ATOM 4063 O O . ALA B 1 17 ? 10.172 -52.625 -0.268 1 78.25 17 ALA B O 1
ATOM 4064 N N . THR B 1 18 ? 9.055 -51.531 1.267 1 74.25 18 THR B N 1
ATOM 4065 C CA . THR B 1 18 ? 8.844 -52.75 2.074 1 74.25 18 THR B CA 1
ATOM 4066 C C . THR B 1 18 ? 8.008 -53.75 1.311 1 74.25 18 THR B C 1
ATOM 4068 O O . THR B 1 18 ? 8.297 -54.969 1.357 1 74.25 18 THR B O 1
ATOM 4071 N N . ASN B 1 19 ? 7.008 -53.375 0.546 1 71.12 19 ASN B N 1
ATOM 4072 C CA . ASN B 1 19 ? 6.18 -54.281 -0.222 1 71.12 19 ASN B CA 1
ATOM 4073 C C . ASN B 1 19 ? 6.164 -53.938 -1.704 1 71.12 19 ASN B C 1
ATOM 4075 O O . ASN B 1 19 ? 5.148 -54.125 -2.381 1 71.12 19 ASN B O 1
ATOM 4079 N N . SER B 1 20 ? 7.398 -53.656 -2.105 1 83.31 20 SER B N 1
ATOM 4080 C CA . SER B 1 20 ? 7.438 -53.188 -3.482 1 83.31 20 SER B CA 1
ATOM 4081 C C . SER B 1 20 ? 7.453 -54.344 -4.473 1 83.31 20 SER B C 1
ATOM 4083 O O . SER B 1 20 ? 8.086 -55.375 -4.227 1 83.31 20 SER B O 1
ATOM 4085 N N . GLY B 1 21 ? 6.672 -54.156 -5.523 1 79.56 21 GLY B N 1
ATOM 4086 C CA . GLY B 1 21 ? 6.574 -55.188 -6.555 1 79.56 21 GLY B CA 1
ATOM 4087 C C . GLY B 1 21 ? 7.535 -54.969 -7.707 1 79.56 21 GLY B C 1
ATOM 4088 O O . GLY B 1 21 ? 7.648 -55.812 -8.602 1 79.56 21 GLY B O 1
ATOM 4089 N N . ALA B 1 22 ? 8.312 -53.938 -7.68 1 85.69 22 ALA B N 1
ATOM 4090 C CA . ALA B 1 22 ? 9.133 -53.625 -8.844 1 85.69 22 ALA B CA 1
ATOM 4091 C C . ALA B 1 22 ? 10.578 -53.344 -8.43 1 85.69 22 ALA B C 1
ATOM 4093 O O . ALA B 1 22 ? 11.258 -52.531 -9.055 1 85.69 22 ALA B O 1
ATOM 4094 N N . ILE B 1 23 ? 11.008 -54 -7.441 1 86.25 23 ILE B N 1
ATOM 4095 C CA . ILE B 1 23 ? 12.367 -53.781 -6.965 1 86.25 23 ILE B CA 1
ATOM 4096 C C . ILE B 1 23 ? 13.359 -54.094 -8.086 1 86.25 23 ILE B C 1
ATOM 4098 O O . ILE B 1 23 ? 13.242 -55.125 -8.766 1 86.25 23 ILE B O 1
ATOM 4102 N N . GLY B 1 24 ? 14.18 -53.188 -8.328 1 87.62 24 GLY B N 1
ATOM 4103 C CA . GLY B 1 24 ? 15.266 -53.406 -9.273 1 87.62 24 GLY B CA 1
ATOM 4104 C C . GLY B 1 24 ? 14.898 -53.031 -10.695 1 87.62 24 GLY B C 1
ATOM 4105 O O . GLY B 1 24 ? 15.758 -53.031 -11.586 1 87.62 24 GLY B O 1
ATOM 4106 N N . LEU B 1 25 ? 13.586 -52.75 -10.914 1 94.56 25 LEU B N 1
ATOM 4107 C CA . LEU B 1 25 ? 13.203 -52.25 -12.227 1 94.56 25 LEU B CA 1
ATOM 4108 C C . LEU B 1 25 ? 13.953 -50.969 -12.578 1 94.56 25 LEU B C 1
ATOM 4110 O O . LEU B 1 25 ? 14.031 -50.062 -11.766 1 94.56 25 LEU B O 1
ATOM 4114 N N . ARG B 1 26 ? 14.57 -50.906 -13.734 1 97.44 26 ARG B N 1
ATOM 4115 C CA . ARG B 1 26 ? 15.328 -49.719 -14.133 1 97.44 26 ARG B CA 1
ATOM 4116 C C . ARG B 1 26 ? 14.461 -48.781 -14.938 1 97.44 26 ARG B C 1
ATOM 4118 O O . ARG B 1 26 ? 14.008 -49.094 -16.031 1 97.44 26 ARG B O 1
ATOM 4125 N N . VAL B 1 27 ? 14.258 -47.594 -14.383 1 98.31 27 VAL B N 1
ATOM 4126 C CA . VAL B 1 27 ? 13.375 -46.594 -14.961 1 98.31 27 VAL B CA 1
ATOM 4127 C C . VAL B 1 27 ? 14.203 -45.438 -15.516 1 98.31 27 VAL B C 1
ATOM 4129 O O . VAL B 1 27 ? 14.945 -44.781 -14.773 1 98.31 27 VAL B O 1
ATOM 4132 N N . VAL B 1 28 ? 14.109 -45.156 -16.812 1 98.75 28 VAL B N 1
ATOM 4133 C CA . VAL B 1 28 ? 14.75 -44 -17.453 1 98.75 28 VAL B CA 1
ATOM 4134 C C . VAL B 1 28 ? 13.734 -42.875 -17.641 1 98.75 28 VAL B C 1
ATOM 4136 O O . VAL B 1 28 ? 12.688 -43.062 -18.266 1 98.75 28 VAL B O 1
ATOM 4139 N N . ILE B 1 29 ? 14.023 -41.781 -17.078 1 98.81 29 ILE B N 1
ATOM 4140 C CA . ILE B 1 29 ? 13.117 -40.625 -17.125 1 98.81 29 ILE B CA 1
ATOM 4141 C C . ILE B 1 29 ? 13.75 -39.5 -17.938 1 98.81 29 ILE B C 1
ATOM 4143 O O . ILE B 1 29 ? 14.891 -39.125 -17.672 1 98.81 29 ILE B O 1
ATOM 4147 N N . ILE B 1 30 ? 12.984 -39 -18.906 1 98.56 30 ILE B N 1
ATOM 4148 C CA . ILE B 1 30 ? 13.477 -37.906 -19.734 1 98.56 30 ILE B CA 1
ATOM 4149 C C . ILE B 1 30 ? 12.82 -36.594 -19.297 1 98.56 30 ILE B C 1
ATOM 4151 O O . ILE B 1 30 ? 11.617 -36.406 -19.453 1 98.56 30 ILE B O 1
ATOM 4155 N N . GLY B 1 31 ? 13.609 -35.656 -18.812 1 96.75 31 GLY B N 1
ATOM 4156 C CA . GLY B 1 31 ? 13.117 -34.375 -18.328 1 96.75 31 GLY B CA 1
ATOM 4157 C C . GLY B 1 31 ? 13.07 -34.312 -16.812 1 96.75 31 GLY B C 1
ATOM 4158 O O . GLY B 1 31 ? 12.555 -35.219 -16.156 1 96.75 31 GLY B O 1
ATOM 4159 N N . SER B 1 32 ? 13.57 -33.25 -16.266 1 95.06 32 SER B N 1
ATOM 4160 C CA . SER B 1 32 ? 13.617 -33.062 -14.82 1 95.06 32 SER B CA 1
ATOM 4161 C C . SER B 1 32 ? 12.617 -32 -14.359 1 95.06 32 SER B C 1
ATOM 4163 O O . SER B 1 32 ? 12.883 -31.25 -13.43 1 95.06 32 SER B O 1
ATOM 4165 N N . GLY B 1 33 ? 11.516 -31.844 -15.086 1 94.56 33 GLY B N 1
ATOM 4166 C CA . GLY B 1 33 ? 10.406 -31.047 -14.555 1 94.56 33 GLY B CA 1
ATOM 4167 C C . GLY B 1 33 ? 9.695 -31.719 -13.398 1 94.56 33 GLY B C 1
ATOM 4168 O O . GLY B 1 33 ? 10.117 -32.781 -12.93 1 94.56 33 GLY B O 1
ATOM 4169 N N . PHE B 1 34 ? 8.609 -31.203 -13.008 1 95.5 34 PHE B N 1
ATOM 4170 C CA . PHE B 1 34 ? 7.941 -31.719 -11.82 1 95.5 34 PHE B CA 1
ATOM 4171 C C . PHE B 1 34 ? 7.375 -33.094 -12.07 1 95.5 34 PHE B C 1
ATOM 4173 O O . PHE B 1 34 ? 7.336 -33.938 -11.164 1 95.5 34 PHE B O 1
ATOM 4180 N N . CYS B 1 35 ? 6.961 -33.312 -13.258 1 97.94 35 CYS B N 1
ATOM 4181 C CA . CYS B 1 35 ? 6.508 -34.656 -13.586 1 97.94 35 CYS B CA 1
ATOM 4182 C C . CYS B 1 35 ? 7.648 -35.656 -13.469 1 97.94 35 CYS B C 1
ATOM 4184 O O . CYS B 1 35 ? 7.504 -36.688 -12.82 1 97.94 35 CYS B O 1
ATOM 4186 N N . GLY B 1 36 ? 8.758 -35.344 -14.102 1 98.25 36 GLY B N 1
ATOM 4187 C CA . GLY B 1 36 ? 9.914 -36.219 -14.047 1 98.25 36 GLY B CA 1
ATOM 4188 C C . GLY B 1 36 ? 10.461 -36.406 -12.648 1 98.25 36 GLY B C 1
ATOM 4189 O O . GLY B 1 36 ? 10.758 -37.531 -12.242 1 98.25 36 GLY B O 1
ATOM 4190 N N . LEU B 1 37 ? 10.555 -35.375 -11.938 1 97.5 37 LEU B N 1
ATOM 4191 C CA . LEU B 1 37 ? 11.094 -35.438 -10.586 1 97.5 37 LEU B CA 1
ATOM 4192 C C . LEU B 1 37 ? 10.172 -36.25 -9.672 1 97.5 37 LEU B C 1
ATOM 4194 O O . LEU B 1 37 ? 10.641 -37.031 -8.844 1 97.5 37 LEU B O 1
ATOM 4198 N N . THR B 1 38 ? 8.898 -35.969 -9.781 1 98.44 38 THR B N 1
ATOM 4199 C CA . THR B 1 38 ? 7.957 -36.75 -8.977 1 98.44 38 THR B CA 1
ATOM 4200 C C . THR B 1 38 ? 8.031 -38.25 -9.328 1 98.44 38 THR B C 1
ATOM 4202 O O . THR B 1 38 ? 8.047 -39.094 -8.438 1 98.44 38 THR B O 1
ATOM 4205 N N . SER B 1 39 ? 8.078 -38.531 -10.602 1 98.69 39 SER B N 1
ATOM 4206 C CA . SER B 1 39 ? 8.234 -39.906 -11.031 1 98.69 39 SER B CA 1
ATOM 4207 C C . SER B 1 39 ? 9.492 -40.531 -10.438 1 98.69 39 SER B C 1
ATOM 4209 O O . SER B 1 39 ? 9.469 -41.656 -9.953 1 98.69 39 SER B O 1
ATOM 4211 N N . ALA B 1 40 ? 10.562 -39.781 -10.516 1 98.62 40 ALA B N 1
ATOM 4212 C CA . ALA B 1 40 ? 11.852 -40.281 -10.016 1 98.62 40 ALA B CA 1
ATOM 4213 C C . ALA B 1 40 ? 11.773 -40.594 -8.531 1 98.62 40 ALA B C 1
ATOM 4215 O O . ALA B 1 40 ? 12.211 -41.656 -8.094 1 98.62 40 ALA B O 1
ATOM 4216 N N . ILE B 1 41 ? 11.266 -39.688 -7.773 1 98.25 41 ILE B N 1
ATOM 4217 C CA . ILE B 1 41 ? 11.18 -39.844 -6.324 1 98.25 41 ILE B CA 1
ATOM 4218 C C . ILE B 1 41 ? 10.281 -41.031 -5.969 1 98.25 41 ILE B C 1
ATOM 4220 O O . ILE B 1 41 ? 10.672 -41.875 -5.191 1 98.25 41 ILE B O 1
ATOM 4224 N N . GLU B 1 42 ? 9.078 -41.031 -6.582 1 97.81 42 GLU B N 1
ATOM 4225 C CA . GLU B 1 42 ? 8.109 -42.094 -6.289 1 97.81 42 GLU B CA 1
ATOM 4226 C C . GLU B 1 42 ? 8.648 -43.469 -6.66 1 97.81 42 GLU B C 1
ATOM 4228 O O . GLU B 1 42 ? 8.438 -44.438 -5.934 1 97.81 42 GLU B O 1
ATOM 4233 N N . CYS B 1 43 ? 9.336 -43.562 -7.762 1 97.88 43 CYS B N 1
ATOM 4234 C CA . CYS B 1 43 ? 9.938 -44.812 -8.172 1 97.88 43 CYS B CA 1
ATOM 4235 C C . CYS B 1 43 ? 11.055 -45.25 -7.223 1 97.88 43 CYS B C 1
ATOM 4237 O O . CYS B 1 43 ? 11.141 -46.406 -6.824 1 97.88 43 CYS B O 1
ATOM 4239 N N . ARG B 1 44 ? 11.867 -44.312 -6.863 1 97.25 44 ARG B N 1
ATOM 4240 C CA . ARG B 1 44 ? 12.953 -44.625 -5.934 1 97.25 44 ARG B CA 1
ATOM 4241 C C . ARG B 1 44 ? 12.406 -45.062 -4.586 1 97.25 44 ARG B C 1
ATOM 4243 O O . ARG B 1 44 ? 12.906 -46.031 -3.994 1 97.25 44 ARG B O 1
ATOM 4250 N N . LEU B 1 45 ? 11.422 -44.344 -4.121 1 95.69 45 LEU B N 1
ATOM 4251 C CA . LEU B 1 45 ? 10.797 -44.719 -2.859 1 95.69 45 LEU B CA 1
ATOM 4252 C C . LEU B 1 45 ? 10.227 -46.125 -2.939 1 95.69 45 LEU B C 1
ATOM 4254 O O . LEU B 1 45 ? 10.18 -46.844 -1.933 1 95.69 45 LEU B O 1
ATOM 4258 N N . GLY B 1 46 ? 9.828 -46.5 -4.129 1 94.56 46 GLY B N 1
ATOM 4259 C CA . GLY B 1 46 ? 9.305 -47.844 -4.363 1 94.56 46 GLY B CA 1
ATOM 4260 C C . GLY B 1 46 ? 10.391 -48.875 -4.59 1 94.56 46 GLY B C 1
ATOM 4261 O O . GLY B 1 46 ? 10.102 -50.062 -4.828 1 94.56 46 GLY B O 1
ATOM 4262 N N . GLY B 1 47 ? 11.664 -48.469 -4.586 1 94.81 47 GLY B N 1
ATOM 4263 C CA . GLY B 1 47 ? 12.773 -49.406 -4.672 1 94.81 47 GLY B CA 1
ATOM 4264 C C . GLY B 1 47 ? 13.289 -49.594 -6.086 1 94.81 47 GLY B C 1
ATOM 4265 O O . GLY B 1 47 ? 14.125 -50.469 -6.336 1 94.81 47 GLY B O 1
ATOM 4266 N N . MET B 1 48 ? 12.859 -48.844 -6.984 1 96.94 48 MET B N 1
ATOM 4267 C CA . MET B 1 48 ? 13.297 -48.938 -8.375 1 96.94 48 MET B CA 1
ATOM 4268 C C . MET B 1 48 ? 14.594 -48.188 -8.602 1 96.94 48 MET B C 1
ATOM 4270 O O . MET B 1 48 ? 14.969 -47.344 -7.785 1 96.94 48 MET B O 1
ATOM 4274 N N . ASP B 1 49 ? 15.32 -48.625 -9.648 1 97.38 49 ASP B N 1
ATOM 4275 C CA . ASP B 1 49 ? 16.516 -47.906 -10.062 1 97.38 49 ASP B CA 1
ATOM 4276 C C . ASP B 1 49 ? 16.188 -46.812 -11.086 1 97.38 49 ASP B C 1
ATOM 4278 O O . ASP B 1 49 ? 15.625 -47.094 -12.141 1 97.38 49 ASP B O 1
ATOM 4282 N N . VAL B 1 50 ? 16.578 -45.594 -10.773 1 98.38 50 VAL B N 1
ATOM 4283 C CA . VAL B 1 50 ? 16.078 -44.469 -11.586 1 98.38 50 VAL B CA 1
ATOM 4284 C C . VAL B 1 50 ? 17.234 -43.656 -12.125 1 98.38 50 VAL B C 1
ATOM 4286 O O . VAL B 1 50 ? 18.156 -43.312 -11.383 1 98.38 50 VAL B O 1
ATOM 4289 N N . VAL B 1 51 ? 17.188 -43.312 -13.398 1 98.5 51 VAL B N 1
ATOM 4290 C CA . VAL B 1 51 ? 18.078 -42.344 -14.031 1 98.5 51 VAL B CA 1
ATOM 4291 C C . VAL B 1 51 ? 17.266 -41.25 -14.734 1 98.5 51 VAL B C 1
ATOM 4293 O O . VAL B 1 51 ? 16.312 -41.562 -15.461 1 98.5 51 VAL B O 1
ATOM 4296 N N . VAL B 1 52 ? 17.562 -40.031 -14.438 1 98.25 52 VAL B N 1
ATOM 4297 C CA . VAL B 1 52 ? 16.906 -38.906 -15.078 1 98.25 52 VAL B CA 1
ATOM 4298 C C . VAL B 1 52 ? 17.859 -38.219 -16.062 1 98.25 52 VAL B C 1
ATOM 4300 O O . VAL B 1 52 ? 19 -37.875 -15.711 1 98.25 52 VAL B O 1
ATOM 4303 N N . VAL B 1 53 ? 17.438 -38.062 -17.281 1 97.88 53 VAL B N 1
ATOM 4304 C CA . VAL B 1 53 ? 18.203 -37.375 -18.312 1 97.88 53 VAL B CA 1
ATOM 4305 C C . VAL B 1 53 ? 17.578 -36 -18.594 1 97.88 53 VAL B C 1
ATOM 4307 O O . VAL B 1 53 ? 16.391 -35.906 -18.891 1 97.88 53 VAL B O 1
ATOM 4310 N N . GLU B 1 54 ? 18.344 -35 -18.438 1 95.88 54 GLU B N 1
ATOM 4311 C CA . GLU B 1 54 ? 17.875 -33.625 -18.578 1 95.88 54 GLU B CA 1
ATOM 4312 C C . GLU B 1 54 ? 18.797 -32.812 -19.469 1 95.88 54 GLU B C 1
ATOM 4314 O O . GLU B 1 54 ? 20.016 -32.906 -19.359 1 95.88 54 GLU B O 1
ATOM 4319 N N . THR B 1 55 ? 18.172 -32.062 -20.328 1 94.06 55 THR B N 1
ATOM 4320 C CA . THR B 1 55 ? 18.906 -31.312 -21.328 1 94.06 55 THR B CA 1
ATOM 4321 C C . THR B 1 55 ? 19.609 -30.125 -20.688 1 94.06 55 THR B C 1
ATOM 4323 O O . THR B 1 55 ? 20.703 -29.734 -21.109 1 94.06 55 THR B O 1
ATOM 4326 N N . TYR B 1 56 ? 19.094 -29.484 -19.703 1 88.31 56 TYR B N 1
ATOM 4327 C CA . TYR B 1 56 ? 19.672 -28.281 -19.109 1 88.31 56 TYR B CA 1
ATOM 4328 C C . TYR B 1 56 ? 20.656 -28.641 -18 1 88.31 56 TYR B C 1
ATOM 4330 O O . TYR B 1 56 ? 20.422 -29.578 -17.219 1 88.31 56 TYR B O 1
ATOM 4338 N N . PRO B 1 57 ? 21.734 -27.875 -17.875 1 81.06 57 PRO B N 1
ATOM 4339 C CA . PRO B 1 57 ? 22.766 -28.203 -16.875 1 81.06 57 PRO B CA 1
ATOM 4340 C C . PRO B 1 57 ? 22.359 -27.844 -15.453 1 81.06 57 PRO B C 1
ATOM 4342 O O . PRO B 1 57 ? 22.859 -28.438 -14.492 1 81.06 57 PRO B O 1
ATOM 4345 N N . THR B 1 58 ? 21.75 -26.578 -15.445 1 66.44 58 THR B N 1
ATOM 4346 C CA . THR B 1 58 ? 21.375 -26.172 -14.094 1 66.44 58 THR B CA 1
ATOM 4347 C C . THR B 1 58 ? 19.859 -25.922 -14.008 1 66.44 58 THR B C 1
ATOM 4349 O O . THR B 1 58 ? 19.234 -25.531 -15 1 66.44 58 THR B O 1
ATOM 4352 N N . SER B 1 59 ? 19.203 -26.5 -13.094 1 54.41 59 SER B N 1
ATOM 4353 C CA . SER B 1 59 ? 17.766 -26.406 -12.898 1 54.41 59 SER B CA 1
ATOM 4354 C C . SER B 1 59 ? 17.359 -25.016 -12.414 1 54.41 59 SER B C 1
ATOM 4356 O O . SER B 1 59 ? 16.172 -24.672 -12.391 1 54.41 59 SER B O 1
ATOM 4358 N N . ARG B 1 60 ? 18.219 -24.016 -11.844 1 50.88 60 ARG B N 1
ATOM 4359 C CA . ARG B 1 60 ? 17.891 -22.969 -10.891 1 50.88 60 ARG B CA 1
ATOM 4360 C C . ARG B 1 60 ? 17.422 -21.703 -11.602 1 50.88 60 ARG B C 1
ATOM 4362 O O . ARG B 1 60 ? 16.828 -20.812 -10.984 1 50.88 60 ARG B O 1
ATOM 4369 N N . THR B 1 61 ? 17.859 -21.531 -12.938 1 51.28 61 THR B N 1
ATOM 4370 C CA . THR B 1 61 ? 17.828 -20.141 -13.383 1 51.28 61 THR B CA 1
ATOM 4371 C C . THR B 1 61 ? 16.422 -19.734 -13.805 1 51.28 61 THR B C 1
ATOM 4373 O O . THR B 1 61 ? 16.172 -18.578 -14.109 1 51.28 61 THR B O 1
ATOM 4376 N N . GLN B 1 62 ? 15.562 -20.672 -13.977 1 54.81 62 GLN B N 1
ATOM 4377 C CA . GLN B 1 62 ? 14.32 -20.234 -14.609 1 54.81 62 GLN B CA 1
ATOM 4378 C C . GLN B 1 62 ? 13.328 -19.719 -13.57 1 54.81 62 GLN B C 1
ATOM 4380 O O . GLN B 1 62 ? 12.992 -20.438 -12.625 1 54.81 62 GLN B O 1
ATOM 4385 N N . GLY B 1 63 ? 13.344 -18.281 -13.234 1 60.91 63 GLY B N 1
ATOM 4386 C CA . GLY B 1 63 ? 12.758 -17.844 -11.969 1 60.91 63 GLY B CA 1
ATOM 4387 C C . GLY B 1 63 ? 11.422 -17.156 -12.133 1 60.91 63 GLY B C 1
ATOM 4388 O O . GLY B 1 63 ? 11.336 -16.094 -12.75 1 60.91 63 GLY B O 1
ATOM 4389 N N . ASP B 1 64 ? 10.266 -17.875 -12.531 1 73.62 64 ASP B N 1
ATOM 4390 C CA . ASP B 1 64 ? 8.945 -17.25 -12.375 1 73.62 64 ASP B CA 1
ATOM 4391 C C . ASP B 1 64 ? 8.172 -17.922 -11.234 1 73.62 64 ASP B C 1
ATOM 4393 O O . ASP B 1 64 ? 8.758 -18.547 -10.359 1 73.62 64 ASP B O 1
ATOM 4397 N N . VAL B 1 65 ? 6.938 -17.594 -11.117 1 84.31 65 VAL B N 1
ATOM 4398 C CA . VAL B 1 65 ? 6.066 -18.078 -10.055 1 84.31 65 VAL B CA 1
ATOM 4399 C C . VAL B 1 65 ? 5.344 -19.344 -10.508 1 84.31 65 VAL B C 1
ATOM 4401 O O . VAL B 1 65 ? 5.016 -19.484 -11.688 1 84.31 65 VAL B O 1
ATOM 4404 N N . ILE B 1 66 ? 5.215 -20.281 -9.68 1 90.06 66 ILE B N 1
ATOM 4405 C CA . ILE B 1 66 ? 4.477 -21.5 -9.953 1 90.06 66 ILE B CA 1
ATOM 4406 C C . ILE B 1 66 ? 3.588 -21.844 -8.758 1 90.06 66 ILE B C 1
ATOM 4408 O O . ILE B 1 66 ? 3.924 -21.531 -7.613 1 90.06 66 ILE B O 1
ATOM 4412 N N . ASP B 1 67 ? 2.482 -22.422 -9.094 1 92.12 67 ASP B N 1
ATOM 4413 C CA . ASP B 1 67 ? 1.55 -22.812 -8.047 1 92.12 67 ASP B CA 1
ATOM 4414 C C . ASP B 1 67 ? 1.276 -24.312 -8.086 1 92.12 67 ASP B C 1
ATOM 4416 O O . ASP B 1 67 ? 1.235 -24.906 -9.156 1 92.12 67 ASP B O 1
ATOM 4420 N N . LEU B 1 68 ? 1.153 -24.906 -6.957 1 95.06 68 LEU B N 1
ATOM 4421 C CA . LEU B 1 68 ? 0.71 -26.281 -6.762 1 95.06 68 LEU B CA 1
ATOM 4422 C C . LEU B 1 68 ? -0.485 -26.344 -5.816 1 95.06 68 LEU B C 1
ATOM 4424 O O . LEU B 1 68 ? -0.399 -25.891 -4.672 1 95.06 68 LEU B O 1
ATOM 4428 N N . PHE B 1 69 ? -1.542 -26.906 -6.301 1 95.31 69 PHE B N 1
ATOM 4429 C CA . PHE B 1 69 ? -2.746 -27.016 -5.488 1 95.31 69 PHE B CA 1
ATOM 4430 C C . PHE B 1 69 ? -2.721 -28.297 -4.664 1 95.31 69 PHE B C 1
ATOM 4432 O O . PHE B 1 69 ? -1.749 -29.062 -4.715 1 95.31 69 PHE B O 1
ATOM 4439 N N . ALA B 1 70 ? -3.77 -28.5 -3.898 1 94.62 70 ALA B N 1
ATOM 4440 C CA . ALA B 1 70 ? -3.805 -29.531 -2.863 1 94.62 70 ALA B CA 1
ATOM 4441 C C . ALA B 1 70 ? -3.621 -30.922 -3.467 1 94.62 70 ALA B C 1
ATOM 4443 O O . ALA B 1 70 ? -3.023 -31.797 -2.844 1 94.62 70 ALA B O 1
ATOM 4444 N N . ASN B 1 71 ? -4.121 -31.156 -4.641 1 95 71 ASN B N 1
ATOM 4445 C CA . ASN B 1 71 ? -4.012 -32.469 -5.254 1 95 71 ASN B CA 1
ATOM 4446 C C . ASN B 1 71 ? -2.559 -32.812 -5.562 1 95 71 ASN B C 1
ATOM 4448 O O . ASN B 1 71 ? -2.152 -33.969 -5.41 1 95 71 ASN B O 1
ATOM 4452 N N . GLY B 1 72 ? -1.785 -31.844 -6.039 1 95.88 72 GLY B N 1
ATOM 4453 C CA . GLY B 1 72 ? -0.359 -32.062 -6.219 1 95.88 72 GLY B CA 1
ATOM 4454 C C . GLY B 1 72 ? 0.424 -32 -4.922 1 95.88 72 GLY B C 1
ATOM 4455 O O . GLY B 1 72 ? 1.289 -32.844 -4.668 1 95.88 72 GLY B O 1
ATOM 4456 N N . GLY B 1 73 ? 0.021 -31.109 -4.098 1 95.81 73 GLY B N 1
ATOM 4457 C CA . GLY B 1 73 ? 0.739 -30.859 -2.855 1 95.81 73 GLY B CA 1
ATOM 4458 C C . GLY B 1 73 ? 0.615 -32 -1.858 1 95.81 73 GLY B C 1
ATOM 4459 O O . GLY B 1 73 ? 1.497 -32.188 -1.021 1 95.81 73 GLY B O 1
ATOM 4460 N N . MET B 1 74 ? -0.439 -32.75 -1.907 1 95.19 74 MET B N 1
ATOM 4461 C CA . MET B 1 74 ? -0.627 -33.844 -0.965 1 95.19 74 MET B CA 1
ATOM 4462 C C . MET B 1 74 ? 0.46 -34.906 -1.137 1 95.19 74 MET B C 1
ATOM 4464 O O . MET B 1 74 ? 0.832 -35.562 -0.177 1 95.19 74 MET B O 1
ATOM 4468 N N . ILE B 1 75 ? 0.961 -35 -2.367 1 96.62 75 ILE B N 1
ATOM 4469 C CA . ILE B 1 75 ? 2.064 -35.938 -2.635 1 96.62 75 ILE B CA 1
ATOM 4470 C C . ILE B 1 75 ? 3.326 -35.438 -1.929 1 96.62 75 ILE B C 1
ATOM 4472 O O . ILE B 1 75 ? 3.996 -36.188 -1.234 1 96.62 75 ILE B O 1
ATOM 4476 N N . PHE B 1 76 ? 3.623 -34.125 -2.02 1 96.19 76 PHE B N 1
ATOM 4477 C CA . PHE B 1 76 ? 4.762 -33.531 -1.334 1 96.19 76 PHE B CA 1
ATOM 4478 C C . PHE B 1 76 ? 4.641 -33.719 0.175 1 96.19 76 PHE B C 1
ATOM 4480 O O . PHE B 1 76 ? 5.629 -34 0.856 1 96.19 76 PHE B O 1
ATOM 4487 N N . GLU B 1 77 ? 3.441 -33.531 0.628 1 95.12 77 GLU B N 1
ATOM 4488 C CA . GLU B 1 77 ? 3.156 -33.594 2.057 1 95.12 77 GLU B CA 1
ATOM 4489 C C . GLU B 1 77 ? 3.514 -35 2.607 1 95.12 77 GLU B C 1
ATOM 4491 O O . GLU B 1 77 ? 3.867 -35.125 3.781 1 95.12 77 GLU B O 1
ATOM 4496 N N . SER B 1 78 ? 3.506 -35.969 1.79 1 95.44 78 SER B N 1
ATOM 4497 C CA . SER B 1 78 ? 3.74 -37.344 2.221 1 95.44 78 SER B CA 1
ATOM 4498 C C . SER B 1 78 ? 5.23 -37.688 2.219 1 95.44 78 SER B C 1
ATOM 4500 O O . SER B 1 78 ? 5.648 -38.688 2.803 1 95.44 78 SER B O 1
ATOM 4502 N N . TRP B 1 79 ? 6.008 -36.938 1.598 1 96.5 79 TRP B N 1
ATO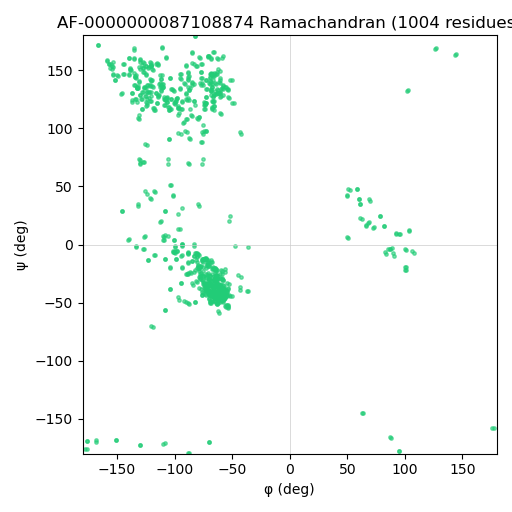M 4503 C CA . TRP B 1 79 ? 7.414 -37.25 1.409 1 96.5 79 TRP B CA 1
ATOM 4504 C C . TRP B 1 79 ? 8.211 -37 2.682 1 96.5 79 TRP B C 1
ATOM 4506 O O . TRP B 1 79 ? 7.98 -36 3.365 1 96.5 79 TRP B O 1
ATOM 4516 N N . ASP B 1 80 ? 9.102 -37.875 2.963 1 95.75 80 ASP B N 1
ATOM 4517 C CA . ASP B 1 80 ? 10.07 -37.75 4.043 1 95.75 80 ASP B CA 1
ATOM 4518 C C . ASP B 1 80 ? 9.383 -37.375 5.355 1 95.75 80 ASP B C 1
ATOM 4520 O O . ASP B 1 80 ? 9.812 -36.438 6.039 1 95.75 80 ASP B O 1
ATOM 4524 N N . GLY B 1 81 ? 8.273 -37.938 5.66 1 91.75 81 GLY B N 1
ATOM 4525 C CA . GLY B 1 81 ? 7.547 -37.75 6.902 1 91.75 81 GLY B CA 1
ATOM 4526 C C . GLY B 1 81 ? 6.965 -36.344 7.023 1 91.75 81 GLY B C 1
ATOM 4527 O O . GLY B 1 81 ? 6.746 -35.844 8.133 1 91.75 81 GLY B O 1
ATOM 4528 N N . GLY B 1 82 ? 6.824 -35.656 5.941 1 94 82 GLY B N 1
ATOM 4529 C CA . GLY B 1 82 ? 6.238 -34.344 5.969 1 94 82 GLY B CA 1
ATOM 4530 C C . GLY B 1 82 ? 7.273 -33.219 5.918 1 94 82 GLY B C 1
ATOM 4531 O O . GLY B 1 82 ? 6.93 -32.062 5.738 1 94 82 GLY B O 1
ATOM 4532 N N . ARG B 1 83 ? 8.508 -33.5 5.938 1 94.88 83 ARG B N 1
ATOM 4533 C CA . ARG B 1 83 ? 9.57 -32.5 6.035 1 94.88 83 ARG B CA 1
ATOM 4534 C C . ARG B 1 83 ? 9.703 -31.703 4.738 1 94.88 83 ARG B C 1
ATOM 4536 O O . ARG B 1 83 ? 10.031 -30.516 4.762 1 94.88 83 ARG B O 1
ATOM 4543 N N . ILE B 1 84 ? 9.469 -32.375 3.615 1 95.62 84 ILE B N 1
ATOM 4544 C CA . ILE B 1 84 ? 9.562 -31.672 2.332 1 95.62 84 ILE B CA 1
ATOM 4545 C C . ILE B 1 84 ? 8.484 -30.594 2.244 1 95.62 84 ILE B C 1
ATOM 4547 O O . ILE B 1 84 ? 8.758 -29.469 1.805 1 95.62 84 ILE B O 1
ATOM 4551 N N . ALA B 1 85 ? 7.305 -30.953 2.709 1 95.38 85 ALA B N 1
ATOM 4552 C CA . ALA B 1 85 ? 6.203 -30 2.713 1 95.38 85 ALA B CA 1
ATOM 4553 C C . ALA B 1 85 ? 6.508 -28.812 3.637 1 95.38 85 ALA B C 1
ATOM 4555 O O . ALA B 1 85 ? 6.223 -27.672 3.301 1 95.38 85 ALA B O 1
ATOM 4556 N N . GLU B 1 86 ? 7.047 -29.062 4.793 1 95.12 86 GLU B N 1
ATOM 4557 C CA . GLU B 1 86 ? 7.395 -28.016 5.754 1 95.12 86 GLU B CA 1
ATOM 4558 C C . GLU B 1 86 ? 8.406 -27.047 5.164 1 95.12 86 GLU B C 1
ATOM 4560 O O . GLU B 1 86 ? 8.266 -25.828 5.305 1 95.12 86 GLU B O 1
ATOM 4565 N N . LYS B 1 87 ? 9.391 -27.609 4.539 1 95.56 87 LYS B N 1
ATOM 4566 C CA . LYS B 1 87 ? 10.414 -26.781 3.908 1 95.56 87 LYS B CA 1
ATOM 4567 C C . LYS B 1 87 ? 9.828 -25.969 2.75 1 95.56 87 LYS B C 1
ATOM 4569 O O . LYS B 1 87 ? 10.18 -24.812 2.561 1 95.56 87 LYS B O 1
ATOM 4574 N N . MET B 1 88 ? 8.992 -26.625 2 1 95.81 88 MET B N 1
ATOM 4575 C CA . MET B 1 88 ? 8.352 -25.969 0.863 1 95.81 88 MET B CA 1
ATOM 4576 C C . MET B 1 88 ? 7.531 -24.766 1.319 1 95.81 88 MET B C 1
ATOM 4578 O O . MET B 1 88 ? 7.555 -23.719 0.681 1 95.81 88 MET B O 1
ATOM 4582 N N . LEU B 1 89 ? 6.797 -24.891 2.398 1 95.44 89 LEU B N 1
ATOM 4583 C CA . LEU B 1 89 ? 5.934 -23.844 2.92 1 95.44 89 LEU B CA 1
ATOM 4584 C C . LEU B 1 89 ? 6.754 -22.625 3.33 1 95.44 89 LEU B C 1
ATOM 4586 O O . LEU B 1 89 ? 6.297 -21.484 3.197 1 95.44 89 LEU B O 1
ATOM 4590 N N . GLN B 1 90 ? 7.934 -22.75 3.73 1 93.5 90 GLN B N 1
ATOM 4591 C CA . GLN B 1 90 ? 8.789 -21.672 4.207 1 93.5 90 GLN B CA 1
ATOM 4592 C C . GLN B 1 90 ? 9.195 -20.75 3.062 1 93.5 90 GLN B C 1
ATOM 4594 O O . GLN B 1 90 ? 9.445 -19.547 3.273 1 93.5 90 GLN B O 1
ATOM 4599 N N . ILE B 1 91 ? 9.211 -21.266 1.888 1 91.94 91 ILE B N 1
ATOM 4600 C CA . ILE B 1 91 ? 9.688 -20.469 0.771 1 91.94 91 ILE B CA 1
ATOM 4601 C C . ILE B 1 91 ? 8.516 -20.094 -0.141 1 91.94 91 ILE B C 1
ATOM 4603 O O . ILE B 1 91 ? 8.719 -19.609 -1.256 1 91.94 91 ILE B O 1
ATOM 4607 N N . SER B 1 92 ? 7.293 -20.406 0.271 1 94.81 92 SER B N 1
ATOM 4608 C CA . SER B 1 92 ? 6.09 -20.172 -0.519 1 94.81 92 SER B CA 1
ATOM 4609 C C . SER B 1 92 ? 5.23 -19.078 0.101 1 94.81 92 SER B C 1
ATOM 4611 O O . SER B 1 92 ? 5.543 -18.578 1.184 1 94.81 92 SER B O 1
ATOM 4613 N N . ILE B 1 93 ? 4.242 -18.641 -0.612 1 94.25 93 ILE B N 1
ATOM 4614 C CA . ILE B 1 93 ? 3.205 -17.766 -0.071 1 94.25 93 ILE B CA 1
ATOM 4615 C C . ILE B 1 93 ? 2.479 -18.469 1.071 1 94.25 93 ILE B C 1
ATOM 4617 O O . ILE B 1 93 ? 1.814 -19.484 0.856 1 94.25 93 ILE B O 1
ATOM 4621 N N . ASN B 1 94 ? 2.639 -17.953 2.322 1 90.38 94 ASN B N 1
ATOM 4622 C CA . ASN B 1 94 ? 2.102 -18.672 3.473 1 90.38 94 ASN B CA 1
ATOM 4623 C C . ASN B 1 94 ? 1.35 -17.734 4.414 1 90.38 94 ASN B C 1
ATOM 4625 O O . ASN B 1 94 ? 0.854 -18.172 5.461 1 90.38 94 ASN B O 1
ATOM 4629 N N . ARG B 1 95 ? 1.302 -16.5 4.164 1 91.31 95 ARG B N 1
ATOM 4630 C CA . ARG B 1 95 ? 0.563 -15.523 4.961 1 91.31 95 ARG B CA 1
ATOM 4631 C C . ARG B 1 95 ? -0.495 -14.812 4.125 1 91.31 95 ARG B C 1
ATOM 4633 O O . ARG B 1 95 ? -0.585 -13.586 4.137 1 91.31 95 ARG B O 1
ATOM 4640 N N . ASN B 1 96 ? -1.122 -15.5 3.305 1 90.69 96 ASN B N 1
ATOM 4641 C CA . ASN B 1 96 ? -2.148 -14.953 2.422 1 90.69 96 ASN B CA 1
ATOM 4642 C C . ASN B 1 96 ? -3.537 -15.477 2.791 1 90.69 96 ASN B C 1
ATOM 4644 O O . ASN B 1 96 ? -3.699 -16.656 3.117 1 90.69 96 ASN B O 1
ATOM 4648 N N . ASP B 1 97 ? -4.527 -14.57 2.783 1 88.88 97 ASP B N 1
ATOM 4649 C CA . ASP B 1 97 ? -5.879 -14.984 3.146 1 88.88 97 ASP B CA 1
ATOM 4650 C C . ASP B 1 97 ? -6.766 -15.109 1.909 1 88.88 97 ASP B C 1
ATOM 4652 O O . ASP B 1 97 ? -7.621 -15.992 1.84 1 88.88 97 ASP B O 1
ATOM 4656 N N . THR B 1 98 ? -6.559 -14.211 1.008 1 93.06 98 THR B N 1
ATOM 4657 C CA . THR B 1 98 ? -7.465 -14.172 -0.134 1 93.06 98 THR B CA 1
ATOM 4658 C C . THR B 1 98 ? -6.695 -13.914 -1.428 1 93.06 98 THR B C 1
ATOM 4660 O O . THR B 1 98 ? -5.566 -13.422 -1.397 1 93.06 98 THR B O 1
ATOM 4663 N N . PHE B 1 99 ? -7.266 -14.43 -2.467 1 93.81 99 PHE B N 1
ATOM 4664 C CA . PHE B 1 99 ? -6.871 -14.055 -3.822 1 93.81 99 PHE B CA 1
ATOM 4665 C C . PHE B 1 99 ? -7.75 -12.93 -4.355 1 93.81 99 PHE B C 1
ATOM 4667 O O . PHE B 1 99 ? -8.969 -13.078 -4.434 1 93.81 99 PHE B O 1
ATOM 4674 N N . LYS B 1 100 ? -7.137 -11.836 -4.754 1 94.44 100 LYS B N 1
ATOM 4675 C CA . LYS B 1 100 ? -7.91 -10.648 -5.113 1 94.44 100 LYS B CA 1
ATOM 4676 C C . LYS B 1 100 ? -7.977 -10.477 -6.629 1 94.44 100 LYS B C 1
ATOM 4678 O O . LYS B 1 100 ? -7 -10.742 -7.332 1 94.44 100 LYS B O 1
ATOM 4683 N N . PHE B 1 101 ? -9.133 -10.008 -7.121 1 94.56 101 PHE B N 1
ATOM 4684 C CA . PHE B 1 101 ? -9.352 -9.75 -8.539 1 94.56 101 PHE B CA 1
ATOM 4685 C C . PHE B 1 101 ? -9.594 -8.266 -8.789 1 94.56 101 PHE B C 1
ATOM 4687 O O . PHE B 1 101 ? -10.391 -7.637 -8.086 1 94.56 101 PHE B O 1
ATOM 4694 N N . TYR B 1 102 ? -8.883 -7.762 -9.719 1 94.75 102 TYR B N 1
ATOM 4695 C CA . TYR B 1 102 ? -9.016 -6.375 -10.141 1 94.75 102 TYR B CA 1
ATOM 4696 C C . TYR B 1 102 ? -9.281 -6.289 -11.641 1 94.75 102 TYR B C 1
ATOM 4698 O O . TYR B 1 102 ? -8.938 -7.211 -12.391 1 94.75 102 TYR B O 1
ATOM 4706 N N . ASN B 1 103 ? -9.938 -5.219 -12.055 1 93.88 103 ASN B N 1
ATOM 4707 C CA . ASN B 1 103 ? -9.953 -4.965 -13.492 1 93.88 103 ASN B CA 1
ATOM 4708 C C . ASN B 1 103 ? -8.68 -4.254 -13.945 1 93.88 103 ASN B C 1
ATOM 4710 O O . ASN B 1 103 ? -7.793 -3.984 -13.133 1 93.88 103 ASN B O 1
ATOM 4714 N N . ALA B 1 104 ? -8.555 -3.98 -15.234 1 92.44 104 ALA B N 1
ATOM 4715 C CA . ALA B 1 104 ? -7.336 -3.418 -15.805 1 92.44 104 ALA B CA 1
ATOM 4716 C C . ALA B 1 104 ? -7.012 -2.064 -15.18 1 92.44 104 ALA B C 1
ATOM 4718 O O . ALA B 1 104 ? -5.84 -1.715 -15.016 1 92.44 104 ALA B O 1
ATOM 4719 N N . LYS B 1 105 ? -7.977 -1.337 -14.742 1 89.94 105 LYS B N 1
ATOM 4720 C CA . LYS B 1 105 ? -7.801 -0.001 -14.18 1 89.94 105 LYS B CA 1
ATOM 4721 C C . LYS B 1 105 ? -7.391 -0.073 -12.711 1 89.94 105 LYS B C 1
ATOM 4723 O O . LYS B 1 105 ? -7.07 0.95 -12.102 1 89.94 105 LYS B O 1
ATOM 4728 N N . GLY B 1 106 ? -7.406 -1.249 -12.148 1 92.44 106 GLY B N 1
ATOM 4729 C CA . GLY B 1 106 ? -7.012 -1.42 -10.758 1 92.44 106 GLY B CA 1
ATOM 4730 C C . GLY B 1 106 ? -8.18 -1.338 -9.789 1 92.44 106 GLY B C 1
ATOM 4731 O O . GLY B 1 106 ? -7.98 -1.208 -8.578 1 92.44 106 GLY B O 1
ATOM 4732 N N . GLU B 1 107 ? -9.383 -1.332 -10.273 1 92 107 GLU B N 1
ATOM 4733 C CA . GLU B 1 107 ? -10.555 -1.348 -9.406 1 92 107 GLU B CA 1
ATOM 4734 C C . GLU B 1 107 ? -10.805 -2.74 -8.836 1 92 107 GLU B C 1
ATOM 4736 O O . GLU B 1 107 ? -10.734 -3.736 -9.562 1 92 107 GLU B O 1
ATOM 4741 N N . TYR B 1 108 ? -11.133 -2.738 -7.555 1 93.31 108 TYR B N 1
ATOM 4742 C CA . TYR B 1 108 ? -11.422 -4.008 -6.891 1 93.31 108 TYR B CA 1
ATOM 4743 C C . TYR B 1 108 ? -12.719 -4.613 -7.422 1 93.31 108 TYR B C 1
ATOM 4745 O O . TYR B 1 108 ? -13.75 -3.939 -7.488 1 93.31 108 TYR B O 1
ATOM 4753 N N . LEU B 1 109 ? -12.641 -5.898 -7.742 1 93.25 109 LEU B N 1
ATOM 4754 C CA . LEU B 1 109 ? -13.82 -6.594 -8.25 1 93.25 109 LEU B CA 1
ATOM 4755 C C . LEU B 1 109 ? -14.367 -7.566 -7.211 1 93.25 109 LEU B C 1
ATOM 4757 O O . LEU B 1 109 ? -15.531 -7.473 -6.82 1 93.25 109 LEU B O 1
ATOM 4761 N N . MET B 1 110 ? -13.523 -8.5 -6.738 1 91.94 110 MET B N 1
ATOM 4762 C CA . MET B 1 110 ? -13.898 -9.508 -5.754 1 91.94 110 MET B CA 1
ATOM 4763 C C . MET B 1 110 ? -12.664 -10.203 -5.184 1 91.94 110 MET B C 1
ATOM 4765 O O . MET B 1 110 ? -11.539 -9.922 -5.602 1 91.94 110 MET B O 1
ATOM 4769 N N . GLU B 1 111 ? -12.891 -10.984 -4.207 1 91.94 111 GLU B N 1
ATOM 4770 C CA . GLU B 1 111 ? -11.812 -11.812 -3.676 1 91.94 111 GLU B CA 1
ATOM 4771 C C . GLU B 1 111 ? -12.312 -13.211 -3.328 1 91.94 111 GLU B C 1
ATOM 4773 O O . GLU B 1 111 ? -13.5 -13.398 -3.066 1 91.94 111 GLU B O 1
ATOM 4778 N N . ASP B 1 112 ? -11.453 -14.109 -3.506 1 90.81 112 ASP B N 1
ATOM 4779 C CA . ASP B 1 112 ? -11.703 -15.508 -3.164 1 90.81 112 ASP B CA 1
ATOM 4780 C C . ASP B 1 112 ? -10.711 -16 -2.113 1 90.81 112 ASP B C 1
ATOM 4782 O O . ASP B 1 112 ? -9.578 -15.508 -2.037 1 90.81 112 ASP B O 1
ATOM 4786 N N . ALA B 1 113 ? -11.18 -17 -1.271 1 91.5 113 ALA B N 1
ATOM 4787 C CA . ALA B 1 113 ? -10.281 -17.547 -0.257 1 91.5 113 ALA B CA 1
ATOM 4788 C C . ALA B 1 113 ? -9.039 -18.156 -0.896 1 91.5 113 ALA B C 1
ATOM 4790 O O . ALA B 1 113 ? -9.133 -18.859 -1.906 1 91.5 113 ALA B O 1
ATOM 4791 N N . TRP B 1 114 ? -7.91 -17.859 -0.366 1 92.81 114 TRP B N 1
ATOM 4792 C CA . TRP B 1 114 ? -6.668 -18.438 -0.876 1 92.81 114 TRP B CA 1
ATOM 4793 C C . TRP B 1 114 ? -6.664 -19.953 -0.733 1 92.81 114 TRP B C 1
ATOM 4795 O O . TRP B 1 114 ? -6.34 -20.672 -1.681 1 92.81 114 TRP B O 1
ATOM 4805 N N . HIS B 1 115 ? -7.016 -20.438 0.437 1 92.75 115 HIS B N 1
ATOM 4806 C CA . HIS B 1 115 ? -7.234 -21.859 0.692 1 92.75 115 HIS B CA 1
ATOM 4807 C C . HIS B 1 115 ? -8.719 -22.203 0.669 1 92.75 115 HIS B C 1
ATOM 4809 O O . HIS B 1 115 ? -9.5 -21.641 1.443 1 92.75 115 HIS B O 1
ATOM 4815 N N . LYS B 1 116 ? -9.047 -23.125 -0.205 1 91 116 LYS B N 1
ATOM 4816 C CA . LYS B 1 116 ? -10.453 -23.531 -0.256 1 91 116 LYS B CA 1
ATOM 4817 C C . LYS B 1 116 ? -10.898 -24.141 1.07 1 91 116 LYS B C 1
ATOM 4819 O O . LYS B 1 116 ? -12.016 -23.875 1.533 1 91 116 LYS B O 1
ATOM 4824 N N . TYR B 1 117 ? -10.047 -24.969 1.634 1 91.94 117 TYR B N 1
ATOM 4825 C CA . TYR B 1 117 ? -10.273 -25.578 2.939 1 91.94 117 TYR B CA 1
ATOM 4826 C C . TYR B 1 117 ? -9.086 -25.344 3.863 1 91.94 117 TYR B C 1
ATOM 4828 O O . TYR B 1 117 ? -7.957 -25.141 3.4 1 91.94 117 TYR B O 1
ATOM 4836 N N . PRO B 1 118 ? -9.25 -25.406 5.152 1 89.75 118 PRO B N 1
ATOM 4837 C CA . PRO B 1 118 ? -8.172 -25.109 6.105 1 89.75 118 PRO B CA 1
ATOM 4838 C C . PRO B 1 118 ? -6.973 -26.047 5.93 1 89.75 118 PRO B C 1
ATOM 4840 O O . PRO B 1 118 ? -5.824 -25.609 6.047 1 89.75 118 PRO B O 1
ATOM 4843 N N . HIS B 1 119 ? -7.246 -27.281 5.633 1 90.81 119 HIS B N 1
ATOM 4844 C CA . HIS B 1 119 ? -6.152 -28.234 5.562 1 90.81 119 HIS B CA 1
ATOM 4845 C C . HIS B 1 119 ? -5.328 -28.047 4.293 1 90.81 119 HIS B C 1
ATOM 4847 O O . HIS B 1 119 ? -4.23 -28.594 4.172 1 90.81 119 HIS B O 1
ATOM 4853 N N . HIS B 1 120 ? -5.82 -27.281 3.344 1 93.75 120 HIS B N 1
ATOM 4854 C CA . HIS B 1 120 ? -5.047 -26.984 2.146 1 93.75 120 HIS B CA 1
ATOM 4855 C C . HIS B 1 120 ? -3.848 -26.094 2.475 1 93.75 120 HIS B C 1
ATOM 4857 O O . HIS B 1 120 ? -2.908 -26 1.684 1 93.75 120 HIS B O 1
ATOM 4863 N N . ALA B 1 121 ? -3.848 -25.531 3.637 1 92.56 121 ALA B N 1
ATOM 4864 C CA . ALA B 1 121 ? -2.758 -24.641 4.051 1 92.56 121 ALA B CA 1
ATOM 4865 C C . ALA B 1 121 ? -1.44 -25.406 4.145 1 92.56 121 ALA B C 1
ATOM 4867 O O . ALA B 1 121 ? -0.365 -24.828 3.967 1 92.56 121 ALA B O 1
ATOM 4868 N N . GLN B 1 122 ? -1.547 -26.688 4.285 1 91.44 122 GLN B N 1
ATOM 4869 C CA . GLN B 1 122 ? -0.341 -27.484 4.457 1 91.44 122 GLN B CA 1
ATOM 4870 C C . GLN B 1 122 ? 0.098 -28.109 3.133 1 91.44 122 GLN B C 1
ATOM 4872 O O . GLN B 1 122 ? 1.193 -28.656 3.037 1 91.44 122 GLN B O 1
ATOM 4877 N N . ARG B 1 123 ? -0.698 -27.938 2.123 1 93.56 123 ARG B N 1
ATOM 4878 C CA . ARG B 1 123 ? -0.338 -28.703 0.93 1 93.56 123 ARG B CA 1
ATOM 4879 C C . ARG B 1 123 ? -0.553 -27.875 -0.332 1 93.56 123 ARG B C 1
ATOM 4881 O O . ARG B 1 123 ? -0.514 -28.406 -1.443 1 93.56 123 ARG B O 1
ATOM 4888 N N . GLN B 1 124 ? -0.911 -26.672 -0.18 1 94.88 124 GLN B N 1
ATOM 4889 C CA . GLN B 1 124 ? -0.915 -25.75 -1.306 1 94.88 124 GLN B CA 1
ATOM 4890 C C . GLN B 1 124 ? 0.325 -24.859 -1.29 1 94.88 124 GLN B C 1
ATOM 4892 O O . GLN B 1 124 ? 0.677 -24.297 -0.252 1 94.88 124 GLN B O 1
ATOM 4897 N N . TYR B 1 125 ? 0.958 -24.766 -2.467 1 95.81 125 TYR B N 1
ATOM 4898 C CA . TYR B 1 125 ? 2.209 -24.016 -2.539 1 95.81 125 TYR B CA 1
ATOM 4899 C C . TYR B 1 125 ? 2.193 -23.031 -3.707 1 95.81 125 TYR B C 1
ATOM 4901 O O . TYR B 1 125 ? 1.65 -23.344 -4.773 1 95.81 125 TYR B O 1
ATOM 4909 N N . ALA B 1 126 ? 2.709 -21.891 -3.51 1 94.88 126 ALA B N 1
ATOM 4910 C CA . ALA B 1 126 ? 2.961 -20.906 -4.555 1 94.88 126 ALA B CA 1
ATOM 4911 C C . ALA B 1 126 ? 4.219 -20.094 -4.254 1 94.88 126 ALA B C 1
ATOM 4913 O O . ALA B 1 126 ? 4.441 -19.688 -3.113 1 94.88 126 ALA B O 1
ATOM 4914 N N . GLY B 1 127 ? 5.07 -19.984 -5.152 1 91.94 127 GLY B N 1
ATOM 4915 C CA . GLY B 1 127 ? 6.316 -19.266 -4.941 1 91.94 127 GLY B CA 1
ATOM 4916 C C . GLY B 1 127 ? 7.238 -19.312 -6.145 1 91.94 127 GLY B C 1
ATOM 4917 O O . GLY B 1 127 ? 6.785 -19.453 -7.281 1 91.94 127 GLY B O 1
ATOM 4918 N N . HIS B 1 128 ? 8.492 -19.109 -5.898 1 91.81 128 HIS B N 1
ATOM 4919 C CA . HIS B 1 128 ? 9.492 -19.094 -6.965 1 91.81 128 HIS B CA 1
ATOM 4920 C C . HIS B 1 128 ? 9.75 -20.5 -7.508 1 91.81 128 HIS B C 1
ATOM 4922 O O . HIS B 1 128 ? 10.203 -21.375 -6.773 1 91.81 128 HIS B O 1
ATOM 4928 N N . ARG B 1 129 ? 9.539 -20.625 -8.727 1 90.75 129 ARG B N 1
ATOM 4929 C CA . ARG B 1 129 ? 9.625 -21.922 -9.391 1 90.75 129 ARG B CA 1
ATOM 4930 C C . ARG B 1 129 ? 10.992 -22.562 -9.172 1 90.75 129 ARG B C 1
ATOM 4932 O O . ARG B 1 129 ? 11.094 -23.75 -8.875 1 90.75 129 ARG B O 1
ATOM 4939 N N . GLY B 1 130 ? 12.031 -21.75 -9.352 1 88.5 130 GLY B N 1
ATOM 4940 C CA . GLY B 1 130 ? 13.383 -22.266 -9.219 1 88.5 130 GLY B CA 1
ATOM 4941 C C . GLY B 1 130 ? 13.68 -22.828 -7.84 1 88.5 130 GLY B C 1
ATOM 4942 O O . GLY B 1 130 ? 14.281 -23.891 -7.711 1 88.5 130 GLY B O 1
ATOM 4943 N N . GLU B 1 131 ? 13.242 -22.141 -6.875 1 89.62 131 GLU B N 1
ATOM 4944 C CA . GLU B 1 131 ? 13.484 -22.578 -5.5 1 89.62 131 GLU B CA 1
ATOM 4945 C C . GLU B 1 131 ? 12.711 -23.844 -5.176 1 89.62 131 GLU B C 1
ATOM 4947 O O . GLU B 1 131 ? 13.242 -24.75 -4.535 1 89.62 131 GLU B O 1
ATOM 4952 N N . MET B 1 132 ? 11.539 -23.938 -5.598 1 92.62 132 MET B N 1
ATOM 4953 C CA . MET B 1 132 ? 10.719 -25.125 -5.348 1 92.62 132 MET B CA 1
ATOM 4954 C C . MET B 1 132 ? 11.266 -26.328 -6.09 1 92.62 132 MET B C 1
ATOM 4956 O O . MET B 1 132 ? 11.32 -27.438 -5.531 1 92.62 132 MET B O 1
ATOM 4960 N N . HIS B 1 133 ? 11.625 -26.078 -7.309 1 93.12 133 HIS B N 1
ATOM 4961 C CA . HIS B 1 133 ? 12.211 -27.125 -8.133 1 93.12 133 HIS B CA 1
ATOM 4962 C C . HIS B 1 133 ? 13.484 -27.688 -7.5 1 93.12 133 HIS B C 1
ATOM 4964 O O . HIS B 1 133 ? 13.68 -28.891 -7.457 1 93.12 133 HIS B O 1
ATOM 4970 N N . GLU B 1 134 ? 14.289 -26.797 -7.031 1 92.25 134 GLU B N 1
ATOM 4971 C CA . GLU B 1 134 ? 15.539 -27.188 -6.391 1 92.25 134 GLU B CA 1
ATOM 4972 C C . GLU B 1 134 ? 15.281 -28.062 -5.172 1 92.25 134 GLU B C 1
ATOM 4974 O O . GLU B 1 134 ? 15.984 -29.062 -4.953 1 92.25 134 GLU B O 1
ATOM 4979 N N . MET B 1 135 ? 14.336 -27.766 -4.48 1 93 135 MET B N 1
ATOM 4980 C CA . MET B 1 135 ? 14 -28.531 -3.281 1 93 135 MET B CA 1
ATOM 4981 C C . MET B 1 135 ? 13.602 -29.953 -3.643 1 93 135 MET B C 1
ATOM 4983 O O . MET B 1 135 ? 14.047 -30.906 -3.002 1 93 135 MET B O 1
ATOM 4987 N N . VAL B 1 136 ? 12.797 -30.094 -4.633 1 95.31 136 VAL B N 1
ATOM 4988 C CA . VAL B 1 136 ? 12.328 -31.406 -5.059 1 95.31 136 VAL B CA 1
ATOM 4989 C C . VAL B 1 136 ? 13.484 -32.188 -5.699 1 95.31 136 VAL B C 1
ATOM 4991 O O . VAL B 1 136 ? 13.633 -33.375 -5.473 1 95.31 136 VAL B O 1
ATOM 4994 N N . SER B 1 137 ? 14.273 -31.5 -6.465 1 95.19 137 SER B N 1
ATOM 4995 C CA . SER B 1 137 ? 15.422 -32.125 -7.109 1 95.19 137 SER B CA 1
ATOM 4996 C C . SER B 1 137 ? 16.422 -32.625 -6.074 1 95.19 137 SER B C 1
ATOM 4998 O O . SER B 1 137 ? 16.984 -33.719 -6.227 1 95.19 137 SER B O 1
ATOM 5000 N N . ASP B 1 138 ? 16.641 -31.797 -5.059 1 95.06 138 ASP B N 1
ATOM 5001 C CA . ASP B 1 138 ? 17.562 -32.188 -3.992 1 95.06 138 ASP B CA 1
ATOM 5002 C C . ASP B 1 138 ? 17.047 -33.438 -3.27 1 95.06 138 ASP B C 1
ATOM 5004 O O . ASP B 1 138 ? 17.844 -34.312 -2.918 1 95.06 138 ASP B O 1
ATOM 5008 N N . TYR B 1 139 ? 15.805 -33.469 -3.035 1 97.12 139 TYR B N 1
ATOM 5009 C CA . TYR B 1 139 ? 15.234 -34.656 -2.379 1 97.12 139 TYR B CA 1
ATOM 5010 C C . TYR B 1 139 ? 15.398 -35.906 -3.244 1 97.12 139 TYR B C 1
ATOM 5012 O O . TYR B 1 139 ? 15.773 -36.969 -2.748 1 97.12 139 TYR B O 1
ATOM 5020 N N . ALA B 1 140 ? 15.156 -35.781 -4.535 1 97.44 140 ALA B N 1
ATOM 5021 C CA . ALA B 1 140 ? 15.352 -36.906 -5.457 1 97.44 140 ALA B CA 1
ATOM 5022 C C . ALA B 1 140 ? 16.797 -37.406 -5.406 1 97.44 140 ALA B C 1
ATOM 5024 O O . ALA B 1 140 ? 17.031 -38.625 -5.336 1 97.44 140 ALA B O 1
ATOM 5025 N N . ALA B 1 141 ? 17.656 -36.5 -5.434 1 97 141 ALA B N 1
ATOM 5026 C CA . ALA B 1 141 ? 19.078 -36.844 -5.383 1 97 141 ALA B CA 1
ATOM 5027 C C . ALA B 1 141 ? 19.406 -37.594 -4.086 1 97 141 ALA B C 1
ATOM 5029 O O . ALA B 1 141 ? 20.172 -38.562 -4.09 1 97 141 ALA B O 1
ATOM 5030 N N . SER B 1 142 ? 18.859 -37.125 -3.035 1 97.38 142 SER B N 1
ATOM 5031 C CA . SER B 1 142 ? 19.125 -37.688 -1.728 1 97.38 142 SER B CA 1
ATOM 5032 C C . SER B 1 142 ? 18.625 -39.125 -1.653 1 97.38 142 SER B C 1
ATOM 5034 O O . SER B 1 142 ? 19.125 -39.938 -0.849 1 97.38 142 SER B O 1
ATOM 5036 N N . LEU B 1 143 ? 17.672 -39.5 -2.502 1 96.94 143 LEU B N 1
ATOM 5037 C CA . LEU B 1 143 ? 17.094 -40.844 -2.52 1 96.94 143 LEU B CA 1
ATOM 5038 C C . LEU B 1 143 ? 17.906 -41.75 -3.424 1 96.94 143 LEU B C 1
ATOM 5040 O O . LEU B 1 143 ? 17.609 -42.938 -3.521 1 96.94 143 LEU B O 1
ATOM 5044 N N . GLY B 1 144 ? 18.891 -41.188 -4.156 1 97 144 GLY B N 1
ATOM 5045 C CA . GLY B 1 144 ? 19.766 -42 -4.98 1 97 144 GLY B CA 1
ATOM 5046 C C . GLY B 1 144 ? 19.438 -41.938 -6.457 1 97 144 GLY B C 1
ATOM 5047 O O . GLY B 1 144 ? 19.938 -42.719 -7.246 1 97 144 GLY B O 1
ATOM 5048 N N . VAL B 1 145 ? 18.609 -41.031 -6.859 1 97.69 145 VAL B N 1
ATOM 5049 C CA . VAL B 1 145 ? 18.344 -40.812 -8.281 1 97.69 145 VAL B CA 1
ATOM 5050 C C . VAL B 1 145 ? 19.609 -40.375 -9 1 97.69 145 VAL B C 1
ATOM 5052 O O . VAL B 1 145 ? 20.344 -39.5 -8.516 1 97.69 145 VAL B O 1
ATOM 5055 N N . GLU B 1 146 ? 19.875 -41.031 -10.086 1 97.62 146 GLU B N 1
ATOM 5056 C CA . GLU B 1 146 ? 21 -40.625 -10.93 1 97.62 146 GLU B CA 1
ATOM 5057 C C . GLU B 1 146 ? 20.562 -39.562 -11.953 1 97.62 146 GLU B C 1
ATOM 5059 O O . GLU B 1 146 ? 19.625 -39.812 -12.727 1 97.62 146 GLU B O 1
ATOM 5064 N N . PHE B 1 147 ? 21.281 -38.469 -11.898 1 96.88 147 PHE B N 1
ATOM 5065 C CA . PHE B 1 147 ? 20.969 -37.406 -12.852 1 96.88 147 PHE B CA 1
ATOM 5066 C C . PHE B 1 147 ? 22.031 -37.312 -13.93 1 96.88 147 PHE B C 1
ATOM 5068 O O . PHE B 1 147 ? 23.234 -37.281 -13.625 1 96.88 147 PHE B O 1
ATOM 5075 N N . ARG B 1 148 ? 21.625 -37.375 -15.141 1 96.75 148 ARG B N 1
ATOM 5076 C CA . ARG B 1 148 ? 22.453 -37.031 -16.297 1 96.75 148 ARG B CA 1
ATOM 5077 C C . ARG B 1 148 ? 22.047 -35.688 -16.875 1 96.75 148 ARG B C 1
ATOM 5079 O O . ARG B 1 148 ? 21.281 -35.625 -17.828 1 96.75 148 ARG B O 1
ATOM 5086 N N . LEU B 1 149 ? 22.719 -34.688 -16.344 1 94 149 LEU B N 1
ATOM 5087 C CA . LEU B 1 149 ? 22.375 -33.312 -16.703 1 94 149 LEU B CA 1
ATOM 5088 C C . LEU B 1 149 ? 23.172 -32.844 -17.922 1 94 149 LEU B C 1
ATOM 5090 O O . LEU B 1 149 ? 24.266 -33.344 -18.172 1 94 149 LEU B O 1
ATOM 5094 N N . GLY B 1 150 ? 22.609 -31.922 -18.625 1 93.94 150 GLY B N 1
ATOM 5095 C CA . GLY B 1 150 ? 23.266 -31.406 -19.812 1 93.94 150 GLY B CA 1
ATOM 5096 C C . GLY B 1 150 ? 23.25 -32.375 -20.984 1 93.94 150 GLY B C 1
ATOM 5097 O O . GLY B 1 150 ? 24.047 -32.25 -21.906 1 93.94 150 GLY B O 1
ATOM 5098 N N . GLU B 1 151 ? 22.438 -33.375 -20.938 1 95.75 151 GLU B N 1
ATOM 5099 C CA . GLU B 1 151 ? 22.312 -34.375 -21.984 1 95.75 151 GLU B CA 1
ATOM 5100 C C . GLU B 1 151 ? 21.016 -34.188 -22.781 1 95.75 151 GLU B C 1
ATOM 5102 O O . GLU B 1 151 ? 19.922 -34.312 -22.234 1 95.75 151 GLU B O 1
ATOM 5107 N N . THR B 1 152 ? 21.203 -33.938 -24.031 1 96.25 152 THR B N 1
ATOM 5108 C CA . THR B 1 152 ? 20.047 -33.719 -24.906 1 96.25 152 THR B CA 1
ATOM 5109 C C . THR B 1 152 ? 19.672 -35 -25.625 1 96.25 152 THR B C 1
ATOM 5111 O O . THR B 1 152 ? 20.453 -35.531 -26.422 1 96.25 152 THR B O 1
ATOM 5114 N N . VAL B 1 153 ? 18.516 -35.438 -25.359 1 98 153 VAL B N 1
ATOM 5115 C CA . VAL B 1 153 ? 18.031 -36.656 -26.016 1 98 153 VAL B CA 1
ATOM 5116 C C . VAL B 1 153 ? 17.703 -36.344 -27.484 1 98 153 VAL B C 1
ATOM 5118 O O . VAL B 1 153 ? 17.016 -35.375 -27.781 1 98 153 VAL B O 1
ATOM 5121 N N . VAL B 1 154 ? 18.156 -37.219 -28.422 1 97.44 154 VAL B N 1
ATOM 5122 C CA . VAL B 1 154 ? 17.922 -36.938 -29.828 1 97.44 154 VAL B CA 1
ATOM 5123 C C . VAL B 1 154 ? 17.156 -38.125 -30.453 1 97.44 154 VAL B C 1
ATOM 5125 O O . VAL B 1 154 ? 16.594 -37.969 -31.547 1 97.44 154 VAL B O 1
ATOM 5128 N N . ASP B 1 155 ? 17.141 -39.219 -29.672 1 97.5 155 ASP B N 1
ATOM 5129 C CA . ASP B 1 155 ? 16.422 -40.344 -30.203 1 97.5 155 ASP B CA 1
ATOM 5130 C C . ASP B 1 155 ? 16.016 -41.312 -29.094 1 97.5 155 ASP B C 1
ATOM 5132 O O . ASP B 1 155 ? 16.562 -41.281 -28 1 97.5 155 ASP B O 1
ATOM 5136 N N . TYR B 1 156 ? 15 -42.125 -29.391 1 97.88 156 TYR B N 1
ATOM 5137 C CA . TYR B 1 156 ? 14.516 -43.188 -28.531 1 97.88 156 TYR B CA 1
ATOM 5138 C C . TYR B 1 156 ? 14.766 -44.562 -29.156 1 97.88 156 TYR B C 1
ATOM 5140 O O . TYR B 1 156 ? 14.617 -44.719 -30.375 1 97.88 156 TYR B O 1
ATOM 5148 N N . VAL B 1 157 ? 15.195 -45.5 -28.297 1 95.88 157 VAL B N 1
ATOM 5149 C CA . VAL B 1 157 ? 15.602 -46.781 -28.828 1 95.88 157 VAL B CA 1
ATOM 5150 C C . VAL B 1 157 ? 14.766 -47.906 -28.172 1 95.88 157 VAL B C 1
ATOM 5152 O O . VAL B 1 157 ? 14.508 -47.844 -26.969 1 95.88 157 VAL B O 1
ATOM 5155 N N . ASP B 1 158 ? 14.242 -48.75 -28.906 1 94.56 158 ASP B N 1
ATOM 5156 C CA . ASP B 1 158 ? 13.5 -49.938 -28.5 1 94.56 158 ASP B CA 1
ATOM 5157 C C . ASP B 1 158 ? 14 -51.188 -29.25 1 94.56 158 ASP B C 1
ATOM 5159 O O . ASP B 1 158 ? 13.766 -51.312 -30.453 1 94.56 158 ASP B O 1
ATOM 5163 N N . GLN B 1 159 ? 14.703 -52.062 -28.484 1 93.44 159 GLN B N 1
ATOM 5164 C CA . GLN B 1 159 ? 15.305 -53.219 -29.156 1 93.44 159 GLN B CA 1
ATOM 5165 C C . GLN B 1 159 ? 15.07 -54.5 -28.359 1 93.44 159 GLN B C 1
ATOM 5167 O O . GLN B 1 159 ? 14.75 -54.438 -27.172 1 93.44 159 GLN B O 1
ATOM 5172 N N . GLY B 1 160 ? 15.219 -55.594 -29.094 1 92.5 160 GLY B N 1
ATOM 5173 C CA . GLY B 1 160 ? 15.086 -56.906 -28.484 1 92.5 160 GLY B CA 1
ATOM 5174 C C . GLY B 1 160 ? 13.688 -57.469 -28.625 1 92.5 160 GLY B C 1
ATOM 5175 O O . GLY B 1 160 ? 12.844 -56.906 -29.312 1 92.5 160 GLY B O 1
ATOM 5176 N N . ARG B 1 161 ? 13.586 -58.688 -28 1 91.62 161 ARG B N 1
ATOM 5177 C CA . ARG B 1 161 ? 12.328 -59.438 -28.078 1 91.62 161 ARG B CA 1
ATOM 5178 C C . ARG B 1 161 ? 11.648 -59.5 -26.719 1 91.62 161 ARG B C 1
ATOM 5180 O O . ARG B 1 161 ? 12.297 -59.812 -25.703 1 91.62 161 ARG B O 1
ATOM 5187 N N . GLU B 1 162 ? 10.367 -59.219 -26.734 1 90.81 162 GLU B N 1
ATOM 5188 C CA . GLU B 1 162 ? 9.586 -59.219 -25.5 1 90.81 162 GLU B CA 1
ATOM 5189 C C . GLU B 1 162 ? 9.719 -60.562 -24.797 1 90.81 162 GLU B C 1
ATOM 5191 O O . GLU B 1 162 ? 9.594 -61.625 -25.406 1 90.81 162 GLU B O 1
ATOM 5196 N N . GLY B 1 163 ? 9.914 -60.5 -23.578 1 85.38 163 GLY B N 1
ATOM 5197 C CA . GLY B 1 163 ? 10.016 -61.719 -22.781 1 85.38 163 GLY B CA 1
ATOM 5198 C C . GLY B 1 163 ? 11.406 -62.312 -22.812 1 85.38 163 GLY B C 1
ATOM 5199 O O . GLY B 1 163 ? 11.672 -63.281 -22.109 1 85.38 163 GLY B O 1
ATOM 5200 N N . ILE B 1 164 ? 12.305 -61.781 -23.656 1 89.38 164 ILE B N 1
ATOM 5201 C CA . ILE B 1 164 ? 13.633 -62.375 -23.797 1 89.38 164 ILE B CA 1
ATOM 5202 C C . ILE B 1 164 ? 14.703 -61.344 -23.422 1 89.38 164 ILE B C 1
ATOM 5204 O O . ILE B 1 164 ? 15.305 -61.438 -22.344 1 89.38 164 ILE B O 1
ATOM 5208 N N . ASP B 1 165 ? 14.859 -60.344 -24.25 1 89.81 165 ASP B N 1
ATOM 5209 C CA . ASP B 1 165 ? 15.938 -59.375 -24.016 1 89.81 165 ASP B CA 1
ATOM 5210 C C . ASP B 1 165 ? 15.523 -57.969 -24.438 1 89.81 165 ASP B C 1
ATOM 5212 O O . ASP B 1 165 ? 16.359 -57.188 -24.922 1 89.81 165 ASP B O 1
ATOM 5216 N N . ARG B 1 166 ? 14.273 -57.719 -24.359 1 92.06 166 ARG B N 1
ATOM 5217 C CA . ARG B 1 166 ? 13.805 -56.406 -24.781 1 92.06 166 ARG B CA 1
ATOM 5218 C C . ARG B 1 166 ? 14.312 -55.312 -23.859 1 92.06 166 ARG B C 1
ATOM 5220 O O . ARG B 1 166 ? 14.219 -55.438 -22.641 1 92.06 166 ARG B O 1
ATOM 5227 N N . GLN B 1 167 ? 14.945 -54.281 -24.469 1 92.25 167 GLN B N 1
ATOM 5228 C CA . GLN B 1 167 ? 15.383 -53.094 -23.734 1 92.25 167 GLN B CA 1
ATOM 5229 C C . GLN B 1 167 ? 15 -51.812 -24.484 1 92.25 167 GLN B C 1
ATOM 5231 O O . GLN B 1 167 ? 14.984 -51.781 -25.719 1 92.25 167 GLN B O 1
ATOM 5236 N N . VAL B 1 168 ? 14.664 -50.875 -23.656 1 97.38 168 VAL B N 1
ATOM 5237 C CA . VAL B 1 168 ? 14.344 -49.562 -24.219 1 97.38 168 VAL B CA 1
ATOM 5238 C C . VAL B 1 168 ? 15.281 -48.5 -23.641 1 97.38 168 VAL B C 1
ATOM 5240 O O . VAL B 1 168 ? 15.898 -48.719 -22.594 1 97.38 168 VAL B O 1
ATOM 5243 N N . GLY B 1 169 ? 15.453 -47.406 -24.375 1 97.88 169 GLY B N 1
ATOM 5244 C CA . GLY B 1 169 ? 16.328 -46.375 -23.891 1 97.88 169 GLY B CA 1
ATOM 5245 C C . GLY B 1 169 ? 16.344 -45.156 -24.797 1 97.88 169 GLY B C 1
ATOM 5246 O O . GLY B 1 169 ? 15.406 -44.938 -25.562 1 97.88 169 GLY B O 1
ATOM 5247 N N . VAL B 1 170 ? 17.359 -44.25 -24.484 1 98.38 170 VAL B N 1
ATOM 5248 C CA . VAL B 1 170 ? 17.484 -43.031 -25.25 1 98.38 170 VAL B CA 1
ATOM 5249 C C . VAL B 1 170 ? 18.922 -42.844 -25.688 1 98.38 170 VAL B C 1
ATOM 5251 O O . VAL B 1 170 ? 19.844 -43.375 -25.078 1 98.38 170 VAL B O 1
ATOM 5254 N N . SER B 1 171 ? 19.047 -42.156 -26.781 1 98.12 171 SER B N 1
ATOM 5255 C CA . SER B 1 171 ? 20.344 -41.688 -27.266 1 98.12 171 SER B CA 1
ATOM 5256 C C . SER B 1 171 ? 20.453 -40.188 -27.156 1 98.12 171 SER B C 1
ATOM 5258 O O . SER B 1 171 ? 19.516 -39.469 -27.5 1 98.12 171 SER B O 1
ATOM 5260 N N . CYS B 1 172 ? 21.609 -39.75 -26.719 1 97.88 172 CYS B N 1
ATOM 5261 C CA . CYS B 1 172 ? 21.812 -38.312 -26.547 1 97.88 172 CYS B CA 1
ATOM 5262 C C . CYS B 1 172 ? 22.734 -37.781 -27.641 1 97.88 172 CYS B C 1
ATOM 5264 O O . CYS B 1 172 ? 23.406 -38.531 -28.328 1 97.88 172 CYS B O 1
ATOM 5266 N N . ALA B 1 173 ? 22.656 -36.469 -27.797 1 97.12 173 ALA B N 1
ATOM 5267 C CA . ALA B 1 173 ? 23.5 -35.781 -28.781 1 97.12 173 ALA B CA 1
ATOM 5268 C C . ALA B 1 173 ? 24.984 -36.031 -28.484 1 97.12 173 ALA B C 1
ATOM 5270 O O . ALA B 1 173 ? 25.797 -36.125 -29.406 1 97.12 173 ALA B O 1
ATOM 5271 N N . SER B 1 174 ? 25.375 -36.25 -27.281 1 96.69 174 SER B N 1
ATOM 5272 C CA . SER B 1 174 ? 26.766 -36.469 -26.875 1 96.69 174 SER B CA 1
ATOM 5273 C C . SER B 1 174 ? 27.234 -37.875 -27.266 1 96.69 174 SER B C 1
ATOM 5275 O O . SER B 1 174 ? 28.438 -38.156 -27.25 1 96.69 174 SER B O 1
ATOM 5277 N N . GLY B 1 175 ? 26.344 -38.719 -27.5 1 96.56 175 GLY B N 1
ATOM 5278 C CA . GLY B 1 175 ? 26.656 -40.094 -27.75 1 96.56 175 GLY B CA 1
ATOM 5279 C C . GLY B 1 175 ? 26.281 -41.031 -26.594 1 96.56 175 GLY B C 1
ATOM 5280 O O . GLY B 1 175 ? 26.266 -42.25 -26.734 1 96.56 175 GLY B O 1
ATOM 5281 N N . LEU B 1 176 ? 25.906 -40.438 -25.578 1 97 176 LEU B N 1
ATOM 5282 C CA . LEU B 1 176 ? 25.5 -41.188 -24.406 1 97 176 LEU B CA 1
ATOM 5283 C C . LEU B 1 176 ? 24.203 -41.969 -24.688 1 97 176 LEU B C 1
ATOM 5285 O O . LEU B 1 176 ? 23.266 -41.406 -25.281 1 97 176 LEU B O 1
ATOM 5289 N N . GLN B 1 177 ? 24.219 -43.188 -24.266 1 97.5 177 GLN B N 1
ATOM 5290 C CA . GLN B 1 177 ? 23 -44 -24.297 1 97.5 177 GLN B CA 1
ATOM 5291 C C . GLN B 1 177 ? 22.609 -44.469 -22.891 1 97.5 177 GLN B C 1
ATOM 5293 O O . GLN B 1 177 ? 23.469 -44.812 -22.094 1 97.5 177 GLN B O 1
ATOM 5298 N N . VAL B 1 178 ? 21.438 -44.375 -22.641 1 98.06 178 VAL B N 1
ATOM 5299 C CA . VAL B 1 178 ? 20.906 -44.812 -21.359 1 98.06 178 VAL B CA 1
ATOM 5300 C C . VAL B 1 178 ? 19.781 -45.844 -21.594 1 98.06 178 VAL B C 1
ATOM 5302 O O . VAL B 1 178 ? 18.828 -45.562 -22.297 1 98.06 178 VAL B O 1
ATOM 5305 N N . TRP B 1 179 ? 19.953 -47 -20.969 1 97.5 179 TRP B N 1
ATOM 5306 C CA . TRP B 1 179 ? 19.016 -48.094 -21.188 1 97.5 179 TRP B CA 1
ATOM 5307 C C . TRP B 1 179 ? 18.266 -48.438 -19.906 1 97.5 179 TRP B C 1
ATOM 5309 O O . TRP B 1 179 ? 18.75 -48.156 -18.812 1 97.5 179 TRP B O 1
ATOM 5319 N N . GLY B 1 180 ? 17.109 -49.031 -20.047 1 97.5 180 GLY B N 1
ATOM 5320 C CA . GLY B 1 180 ? 16.328 -49.5 -18.906 1 97.5 180 GLY B CA 1
ATOM 5321 C C . GLY B 1 180 ? 15.172 -50.406 -19.312 1 97.5 180 GLY B C 1
ATOM 5322 O O . GLY B 1 180 ? 15.133 -50.906 -20.438 1 97.5 180 GLY B O 1
ATOM 5323 N N . ASP B 1 181 ? 14.344 -50.625 -18.328 1 96.88 181 ASP B N 1
ATOM 5324 C CA . ASP B 1 181 ? 13.188 -51.5 -18.531 1 96.88 181 ASP B CA 1
ATOM 5325 C C . ASP B 1 181 ? 11.977 -50.688 -19.016 1 96.88 181 ASP B C 1
ATOM 5327 O O . ASP B 1 181 ? 11.055 -51.25 -19.609 1 96.88 181 ASP B O 1
ATOM 5331 N N . VAL B 1 182 ? 11.969 -49.469 -18.703 1 98.12 182 VAL B N 1
ATOM 5332 C CA . VAL B 1 182 ? 10.883 -48.531 -19.062 1 98.12 182 VAL B CA 1
ATOM 5333 C C . VAL B 1 182 ? 11.43 -47.125 -19.25 1 98.12 182 VAL B C 1
ATOM 5335 O O . VAL B 1 182 ? 12.383 -46.75 -18.578 1 98.12 182 VAL B O 1
ATOM 5338 N N . VAL B 1 183 ? 10.867 -46.344 -20.203 1 98.81 183 VAL B N 1
ATOM 5339 C CA . VAL B 1 183 ? 11.219 -44.938 -20.422 1 98.81 183 VAL B CA 1
ATOM 5340 C C . VAL B 1 183 ? 9.992 -44.062 -20.172 1 98.81 183 VAL B C 1
ATOM 5342 O O . VAL B 1 183 ? 8.953 -44.25 -20.812 1 98.81 183 VAL B O 1
ATOM 5345 N N . LEU B 1 184 ? 10.078 -43.188 -19.188 1 98.88 184 LEU B N 1
ATOM 5346 C CA . LEU B 1 184 ? 9.055 -42.188 -18.938 1 98.88 184 LEU B CA 1
ATOM 5347 C C . LEU B 1 184 ? 9.43 -40.844 -19.578 1 98.88 184 LEU B C 1
ATOM 5349 O O . LEU B 1 184 ? 10.375 -40.188 -19.141 1 98.88 184 LEU B O 1
ATOM 5353 N N . CYS B 1 185 ? 8.703 -40.469 -20.578 1 98.75 185 CYS B N 1
ATOM 5354 C CA . CYS B 1 185 ? 9.023 -39.281 -21.344 1 98.75 185 CYS B CA 1
ATOM 5355 C C . CYS B 1 185 ? 8.344 -38.031 -20.75 1 98.75 185 CYS B C 1
ATOM 5357 O O . CYS B 1 185 ? 7.23 -37.688 -21.156 1 98.75 185 CYS B O 1
ATOM 5359 N N . CYS B 1 186 ? 9.031 -37.312 -19.984 1 97.81 186 CYS B N 1
ATOM 5360 C CA . CYS B 1 186 ? 8.547 -36.125 -19.281 1 97.81 186 CYS B CA 1
ATOM 5361 C C . CYS B 1 186 ? 9.305 -34.875 -19.734 1 97.81 186 CYS B C 1
ATOM 5363 O O . CYS B 1 186 ? 9.688 -34.031 -18.922 1 97.81 186 CYS B O 1
ATOM 5365 N N . ASP B 1 187 ? 9.484 -34.688 -20.984 1 95.06 187 ASP B N 1
ATOM 5366 C CA . ASP B 1 187 ? 10.406 -33.688 -21.484 1 95.06 187 ASP B CA 1
ATOM 5367 C C . ASP B 1 187 ? 9.664 -32.406 -21.828 1 95.06 187 ASP B C 1
ATOM 5369 O O . ASP B 1 187 ? 10.172 -31.562 -22.578 1 95.06 187 ASP B O 1
ATOM 5373 N N . GLY B 1 188 ? 8.492 -32.281 -21.422 1 91.31 188 GLY B N 1
ATOM 5374 C CA . GLY B 1 188 ? 7.832 -30.969 -21.406 1 91.31 188 GLY B CA 1
ATOM 5375 C C . GLY B 1 188 ? 7.129 -30.641 -22.703 1 91.31 188 GLY B C 1
ATOM 5376 O O . GLY B 1 188 ? 6.871 -31.531 -23.531 1 91.31 188 GLY B O 1
ATOM 5377 N N . PRO B 1 189 ? 6.738 -29.359 -22.875 1 86.69 189 PRO B N 1
ATOM 5378 C CA . PRO B 1 189 ? 5.891 -28.906 -23.984 1 86.69 189 PRO B CA 1
ATOM 5379 C C . PRO B 1 189 ? 6.547 -29.109 -25.359 1 86.69 189 PRO B C 1
ATOM 5381 O O . PRO B 1 189 ? 5.855 -29.25 -26.359 1 86.69 189 PRO B O 1
ATOM 5384 N N . ARG B 1 190 ? 7.809 -29.109 -25.406 1 86.5 190 ARG B N 1
ATOM 5385 C CA . ARG B 1 190 ? 8.523 -29.312 -26.656 1 86.5 190 ARG B CA 1
ATOM 5386 C C . ARG B 1 190 ? 9.055 -30.734 -26.766 1 86.5 190 ARG B C 1
ATOM 5388 O O . ARG B 1 190 ? 10.156 -30.953 -27.266 1 86.5 190 ARG B O 1
ATOM 5395 N N . SER B 1 191 ? 8.305 -31.516 -26.406 1 92.31 191 SER B N 1
ATOM 5396 C CA . SER B 1 191 ? 8.672 -32.906 -26.25 1 92.31 191 SER B CA 1
ATOM 5397 C C . SER B 1 191 ? 9.047 -33.531 -27.594 1 92.31 191 SER B C 1
ATOM 5399 O O . SER B 1 191 ? 8.266 -33.5 -28.547 1 92.31 191 SER B O 1
ATOM 5401 N N . LEU B 1 192 ? 10.172 -34.188 -27.703 1 93.81 192 LEU B N 1
ATOM 5402 C CA . LEU B 1 192 ? 10.602 -35 -28.828 1 93.81 192 LEU B CA 1
ATOM 5403 C C . LEU B 1 192 ? 9.883 -36.344 -28.859 1 93.81 192 LEU B C 1
ATOM 5405 O O . LEU B 1 192 ? 9.688 -36.906 -29.922 1 93.81 192 LEU B O 1
ATOM 5409 N N . ALA B 1 193 ? 9.484 -36.781 -27.734 1 95.5 193 ALA B N 1
ATOM 5410 C CA . ALA B 1 193 ? 8.852 -38.062 -27.594 1 95.5 193 ALA B CA 1
ATOM 5411 C C . ALA B 1 193 ? 7.523 -38.125 -28.344 1 95.5 193 ALA B C 1
ATOM 5413 O O . ALA B 1 193 ? 7.105 -39.188 -28.812 1 95.5 193 ALA B O 1
ATOM 5414 N N . ARG B 1 194 ? 6.871 -37.031 -28.406 1 93.19 194 ARG B N 1
ATOM 5415 C CA . ARG B 1 194 ? 5.629 -37 -29.172 1 93.19 194 ARG B CA 1
ATOM 5416 C C . ARG B 1 194 ? 5.863 -37.5 -30.609 1 93.19 194 ARG B C 1
ATOM 5418 O O . ARG B 1 194 ? 5.055 -38.25 -31.156 1 93.19 194 ARG B O 1
ATOM 5425 N N . GLN B 1 195 ? 6.961 -37.094 -31.141 1 92.94 195 GLN B N 1
ATOM 5426 C CA . GLN B 1 195 ? 7.293 -37.469 -32.5 1 92.94 195 GLN B CA 1
ATOM 5427 C C . GLN B 1 195 ? 7.91 -38.844 -32.562 1 92.94 195 GLN B C 1
ATOM 5429 O O . GLN B 1 195 ? 7.508 -39.688 -33.375 1 92.94 195 GLN B O 1
ATOM 5434 N N . LYS B 1 196 ? 8.867 -39.094 -31.766 1 95.44 196 LYS B N 1
ATOM 5435 C CA . LYS B 1 196 ? 9.695 -40.281 -31.891 1 95.44 196 LYS B CA 1
ATOM 5436 C C . LYS B 1 196 ? 9.008 -41.5 -31.266 1 95.44 196 LYS B C 1
ATOM 5438 O O . LYS B 1 196 ? 9.195 -42.625 -31.734 1 95.44 196 LYS B O 1
ATOM 5443 N N . VAL B 1 197 ? 8.242 -41.25 -30.25 1 95.94 197 VAL B N 1
ATOM 5444 C CA . VAL B 1 197 ? 7.625 -42.344 -29.531 1 95.94 197 VAL B CA 1
ATOM 5445 C C . VAL B 1 197 ? 6.191 -42.562 -30.016 1 95.94 197 VAL B C 1
ATOM 5447 O O . VAL B 1 197 ? 5.773 -43.688 -30.312 1 95.94 197 VAL B O 1
ATOM 5450 N N . LEU B 1 198 ? 5.441 -41.438 -30.156 1 94.81 198 LEU B N 1
ATOM 5451 C CA . LEU B 1 198 ? 4.035 -41.531 -30.531 1 94.81 198 LEU B CA 1
ATOM 5452 C C . LEU B 1 198 ? 3.875 -41.375 -32.031 1 94.81 198 LEU B C 1
ATOM 5454 O O . LEU B 1 198 ? 2.783 -41.594 -32.594 1 94.81 198 LEU B O 1
ATOM 5458 N N . GLN B 1 199 ? 4.902 -41 -32.719 1 92.62 199 GLN B N 1
ATOM 5459 C CA . GLN B 1 199 ? 4.906 -40.844 -34.188 1 92.62 199 GLN B CA 1
ATOM 5460 C C . GLN B 1 199 ? 3.891 -39.812 -34.625 1 92.62 199 GLN B C 1
ATOM 5462 O O . GLN B 1 199 ? 3.125 -40.031 -35.562 1 92.62 199 GLN B O 1
ATOM 5467 N N . LEU B 1 200 ? 3.838 -38.812 -33.844 1 88.69 200 LEU B N 1
ATOM 5468 C CA . LEU B 1 200 ? 2.973 -37.688 -34.188 1 88.69 200 LEU B CA 1
ATOM 5469 C C . LEU B 1 200 ? 3.752 -36.594 -34.906 1 88.69 200 LEU B C 1
ATOM 5471 O O . LEU B 1 200 ? 4.953 -36.406 -34.688 1 88.69 200 LEU B O 1
ATOM 5475 N N . PRO B 1 201 ? 3.08 -35.938 -35.812 1 82.06 201 PRO B N 1
ATOM 5476 C CA . PRO B 1 201 ? 3.764 -34.844 -36.5 1 82.06 201 PRO B CA 1
ATOM 5477 C C . PRO B 1 201 ? 4.105 -33.688 -35.594 1 82.06 201 PRO B C 1
ATOM 5479 O O . PRO B 1 201 ? 3.441 -33.5 -34.562 1 82.06 201 PRO B O 1
ATOM 5482 N N . ASP B 1 202 ? 5.219 -33.094 -35.938 1 71.12 202 ASP B N 1
ATOM 5483 C CA . ASP B 1 202 ? 5.66 -31.969 -35.125 1 71.12 202 ASP B CA 1
ATOM 5484 C C . ASP B 1 202 ? 4.832 -30.719 -35.438 1 71.12 202 ASP B C 1
ATOM 5486 O O . ASP B 1 202 ? 5.207 -29.906 -36.281 1 71.12 202 ASP B O 1
ATOM 5490 N N . HIS B 1 203 ? 3.621 -30.75 -35.062 1 62.16 203 HIS B N 1
ATOM 5491 C CA . HIS B 1 203 ? 2.818 -29.547 -35.312 1 62.16 203 HIS B CA 1
ATOM 5492 C C . HIS B 1 203 ? 2.826 -28.641 -34.094 1 62.16 203 HIS B C 1
ATOM 5494 O O . HIS B 1 203 ? 2.342 -29.016 -33.031 1 62.16 203 HIS B O 1
ATOM 5500 N N . LYS B 1 204 ? 3.779 -27.641 -34.125 1 57.19 204 LYS B N 1
ATOM 5501 C CA . LYS B 1 204 ? 3.732 -26.656 -33.062 1 57.19 204 LYS B CA 1
ATOM 5502 C C . LYS B 1 204 ? 2.574 -25.672 -33.281 1 57.19 204 LYS B C 1
ATOM 5504 O O . LYS B 1 204 ? 2.414 -25.125 -34.344 1 57.19 204 LYS B O 1
ATOM 5509 N N . VAL B 1 205 ? 1.493 -25.922 -32.469 1 59.34 205 VAL B N 1
ATOM 5510 C CA . VAL B 1 205 ? 0.383 -25 -32.594 1 59.34 205 VAL B CA 1
ATOM 5511 C C . VAL B 1 205 ? 0.589 -23.797 -31.672 1 59.34 205 VAL B C 1
ATOM 5513 O O . VAL B 1 205 ? 0.935 -23.969 -30.5 1 59.34 205 VAL B O 1
ATOM 5516 N N . ASN B 1 206 ? 0.698 -22.688 -32.344 1 61.91 206 ASN B N 1
ATOM 5517 C CA . ASN B 1 206 ? 0.75 -21.438 -31.609 1 61.91 206 ASN B CA 1
ATOM 5518 C C . ASN B 1 206 ? -0.566 -21.156 -30.891 1 61.91 206 ASN B C 1
ATOM 5520 O O . ASN B 1 206 ? -1.637 -21.219 -31.5 1 61.91 206 ASN B O 1
ATOM 5524 N N . SER B 1 207 ? -0.579 -21.125 -29.547 1 64.06 207 SER B N 1
ATOM 5525 C CA . SER B 1 207 ? -1.773 -20.812 -28.766 1 64.06 207 SER B CA 1
ATOM 5526 C C . SER B 1 207 ? -2.365 -19.469 -29.156 1 64.06 207 SER B C 1
ATOM 5528 O O . SER B 1 207 ? -3.531 -19.188 -28.875 1 64.06 207 SER B O 1
ATOM 5530 N N . GLY B 1 208 ? -1.533 -18.641 -29.766 1 72.56 208 GLY B N 1
ATOM 5531 C CA . GLY B 1 208 ? -1.93 -17.266 -30.047 1 72.56 208 GLY B CA 1
ATOM 5532 C C . GLY B 1 208 ? -1.681 -16.328 -28.891 1 72.56 208 GLY B C 1
ATOM 5533 O O . GLY B 1 208 ? -1.923 -15.117 -29 1 72.56 208 GLY B O 1
ATOM 5534 N N . TYR B 1 209 ? -1.223 -16.906 -27.797 1 78.88 209 TYR B N 1
ATOM 5535 C CA . TYR B 1 209 ? -0.931 -16.078 -26.641 1 78.88 209 TYR B CA 1
ATOM 5536 C C . TYR B 1 209 ? 0.534 -16.188 -26.234 1 78.88 209 TYR B C 1
ATOM 5538 O O . TYR B 1 209 ? 1.202 -17.172 -26.578 1 78.88 209 TYR B O 1
ATOM 5546 N N . ALA B 1 210 ? 1.001 -15.188 -25.625 1 83.94 210 ALA B N 1
ATOM 5547 C CA . ALA B 1 210 ? 2.346 -15.141 -25.047 1 83.94 210 ALA B CA 1
ATOM 5548 C C . ALA B 1 210 ? 2.314 -14.664 -23.594 1 83.94 210 ALA B C 1
ATOM 5550 O O . ALA B 1 210 ? 1.321 -14.086 -23.156 1 83.94 210 ALA B O 1
ATOM 5551 N N . ILE B 1 211 ? 3.385 -15.023 -22.953 1 87.62 211 ILE B N 1
ATOM 5552 C CA . ILE B 1 211 ? 3.426 -14.695 -21.531 1 87.62 211 ILE B CA 1
ATOM 5553 C C . ILE B 1 211 ? 4.742 -13.992 -21.203 1 87.62 211 ILE B C 1
ATOM 5555 O O . ILE B 1 211 ? 5.805 -14.398 -21.672 1 87.62 211 ILE B O 1
ATOM 5559 N N . TYR B 1 212 ? 4.617 -12.828 -20.531 1 88.94 212 TYR B N 1
ATOM 5560 C CA . TYR B 1 212 ? 5.75 -12.234 -19.828 1 88.94 212 TYR B CA 1
ATOM 5561 C C . TYR B 1 212 ? 5.746 -12.625 -18.344 1 88.94 212 TYR B C 1
ATOM 5563 O O . TYR B 1 212 ? 4.688 -12.656 -17.719 1 88.94 212 TYR B O 1
ATOM 5571 N N . ARG B 1 213 ? 6.918 -13.016 -17.906 1 91.19 213 ARG B N 1
ATOM 5572 C CA . ARG B 1 213 ? 7.008 -13.336 -16.484 1 91.19 213 ARG B CA 1
ATOM 5573 C C . ARG B 1 213 ? 8.297 -12.789 -15.875 1 91.19 213 ARG B C 1
ATOM 5575 O O . ARG B 1 213 ? 9.297 -12.617 -16.578 1 91.19 213 ARG B O 1
ATOM 5582 N N . ALA B 1 214 ? 8.188 -12.469 -14.555 1 91.94 214 ALA B N 1
ATOM 5583 C CA . ALA B 1 214 ? 9.375 -11.992 -13.859 1 91.94 214 ALA B CA 1
ATOM 5584 C C . ALA B 1 214 ? 9.281 -12.266 -12.359 1 91.94 214 ALA B C 1
ATOM 5586 O O . ALA B 1 214 ? 8.18 -12.438 -11.82 1 91.94 214 ALA B O 1
ATOM 5587 N N . PHE B 1 215 ? 10.43 -12.43 -11.797 1 92.69 215 PHE B N 1
ATOM 5588 C CA . PHE B 1 215 ? 10.633 -12.5 -10.352 1 92.69 215 PHE B CA 1
ATOM 5589 C C . PHE B 1 215 ? 11.789 -11.602 -9.922 1 92.69 215 PHE B C 1
ATOM 5591 O O . PHE B 1 215 ? 12.82 -11.555 -10.594 1 92.69 215 PHE B O 1
ATOM 5598 N N . TYR B 1 216 ? 11.562 -10.844 -8.828 1 93.12 216 TYR B N 1
ATOM 5599 C CA . TYR B 1 216 ? 12.672 -10.055 -8.305 1 93.12 216 TYR B CA 1
ATOM 5600 C C . TYR B 1 216 ? 12.461 -9.719 -6.836 1 93.12 216 TYR B C 1
ATOM 5602 O O . TYR B 1 216 ? 11.344 -9.812 -6.324 1 93.12 216 TYR B O 1
ATOM 5610 N N . THR B 1 217 ? 13.547 -9.484 -6.188 1 94.12 217 THR B N 1
ATOM 5611 C CA . THR B 1 217 ? 13.531 -9.07 -4.789 1 94.12 217 THR B CA 1
ATOM 5612 C C . THR B 1 217 ? 13.406 -7.551 -4.676 1 94.12 217 THR B C 1
ATOM 5614 O O . THR B 1 217 ? 14.102 -6.812 -5.379 1 94.12 217 THR B O 1
ATOM 5617 N N . LEU B 1 218 ? 12.492 -7.129 -3.807 1 95.69 218 LEU B N 1
ATOM 5618 C CA . LEU B 1 218 ? 12.25 -5.703 -3.641 1 95.69 218 LEU B CA 1
ATOM 5619 C C . LEU B 1 218 ? 13.383 -5.043 -2.863 1 95.69 218 LEU B C 1
ATOM 5621 O O . LEU B 1 218 ? 13.664 -5.422 -1.725 1 95.69 218 LEU B O 1
ATOM 5625 N N . THR B 1 219 ? 14.039 -4.035 -3.434 1 95.44 219 THR B N 1
ATOM 5626 C CA . THR B 1 219 ? 15.117 -3.283 -2.803 1 95.44 219 THR B CA 1
ATOM 5627 C C . THR B 1 219 ? 14.562 -2.158 -1.936 1 95.44 219 THR B C 1
ATOM 5629 O O . THR B 1 219 ? 13.383 -1.805 -2.049 1 95.44 219 THR B O 1
ATOM 5632 N N . PRO B 1 220 ? 15.422 -1.595 -1.067 1 91.88 220 PRO B N 1
ATOM 5633 C CA . PRO B 1 220 ? 14.984 -0.45 -0.269 1 91.88 220 PRO B CA 1
ATOM 5634 C C . PRO B 1 220 ? 14.5 0.716 -1.128 1 91.88 220 PRO B C 1
ATOM 5636 O O . PRO B 1 220 ? 13.539 1.397 -0.765 1 91.88 220 PRO B O 1
ATOM 5639 N N . GLU B 1 221 ? 15.109 0.972 -2.227 1 91.31 221 GLU B N 1
ATOM 5640 C CA . GLU B 1 221 ? 14.711 2.049 -3.127 1 91.31 221 GLU B CA 1
ATOM 5641 C C . GLU B 1 221 ? 13.344 1.775 -3.746 1 91.31 221 GLU B C 1
ATOM 5643 O O . GLU B 1 221 ? 12.516 2.68 -3.852 1 91.31 221 GLU B O 1
ATOM 5648 N N . MET B 1 222 ? 13.117 0.531 -4.094 1 93.81 222 MET B N 1
ATOM 5649 C CA . MET B 1 222 ? 11.844 0.153 -4.695 1 93.81 222 MET B CA 1
ATOM 5650 C C . MET B 1 222 ? 10.703 0.325 -3.703 1 93.81 222 MET B C 1
ATOM 5652 O O . MET B 1 222 ? 9.578 0.665 -4.09 1 93.81 222 MET B O 1
ATOM 5656 N N . ARG B 1 223 ? 11.016 0.155 -2.461 1 92.38 223 ARG B N 1
ATOM 5657 C CA . ARG B 1 223 ? 10.008 0.209 -1.407 1 92.38 223 ARG B CA 1
ATOM 5658 C C . ARG B 1 223 ? 9.516 1.637 -1.191 1 92.38 223 ARG B C 1
ATOM 5660 O O . ARG B 1 223 ? 8.469 1.853 -0.585 1 92.38 223 ARG B O 1
ATOM 5667 N N . LYS B 1 224 ? 10.281 2.596 -1.666 1 88.75 224 LYS B N 1
ATOM 5668 C CA . LYS B 1 224 ? 9.891 3.996 -1.533 1 88.75 224 LYS B CA 1
ATOM 5669 C C . LYS B 1 224 ? 8.812 4.363 -2.543 1 88.75 224 LYS B C 1
ATOM 5671 O O . LYS B 1 224 ? 8.164 5.406 -2.418 1 88.75 224 LYS B O 1
ATOM 5676 N N . ASN B 1 225 ? 8.648 3.572 -3.596 1 93.06 225 ASN B N 1
ATOM 5677 C CA . ASN B 1 225 ? 7.578 3.756 -4.574 1 93.06 225 ASN B CA 1
ATOM 5678 C C . ASN B 1 225 ? 6.207 3.471 -3.965 1 93.06 225 ASN B C 1
ATOM 5680 O O . ASN B 1 225 ? 5.926 2.34 -3.561 1 93.06 225 ASN B O 1
ATOM 5684 N N . ILE B 1 226 ? 5.359 4.48 -3.932 1 91.88 226 ILE B N 1
ATOM 5685 C CA . ILE B 1 226 ? 4.098 4.391 -3.201 1 91.88 226 ILE B CA 1
ATOM 5686 C C . ILE B 1 226 ? 3.213 3.318 -3.834 1 91.88 226 ILE B C 1
ATOM 5688 O O . ILE B 1 226 ? 2.395 2.699 -3.15 1 91.88 226 ILE B O 1
ATOM 5692 N N . TYR B 1 227 ? 3.363 3.027 -5.137 1 93.56 227 TYR B N 1
ATOM 5693 C CA . TYR B 1 227 ? 2.562 2.023 -5.828 1 93.56 227 TYR B CA 1
ATOM 5694 C C . TYR B 1 227 ? 2.928 0.619 -5.359 1 93.56 227 TYR B C 1
ATOM 5696 O O . TYR B 1 227 ? 2.172 -0.331 -5.582 1 93.56 227 TYR B O 1
ATOM 5704 N N . MET B 1 228 ? 4.09 0.436 -4.738 1 94.69 228 MET B N 1
ATOM 5705 C CA . MET B 1 228 ? 4.578 -0.877 -4.324 1 94.69 228 MET B CA 1
ATOM 5706 C C . MET B 1 228 ? 4.184 -1.175 -2.881 1 94.69 228 MET B C 1
ATOM 5708 O O . MET B 1 228 ? 4.449 -2.266 -2.373 1 94.69 228 MET B O 1
ATOM 5712 N N . SER B 1 229 ? 3.492 -0.264 -2.244 1 91.75 229 SER B N 1
ATOM 5713 C CA . SER B 1 229 ? 3.281 -0.313 -0.801 1 91.75 229 SER B CA 1
ATOM 5714 C C . SER B 1 229 ? 2.602 -1.612 -0.385 1 91.75 229 SER B C 1
ATOM 5716 O O . SER B 1 229 ? 2.992 -2.236 0.604 1 91.75 229 SER B O 1
ATOM 5718 N N . ARG B 1 230 ? 1.597 -2.02 -1.148 1 92.75 230 ARG B N 1
ATOM 5719 C CA . ARG B 1 230 ? 0.857 -3.225 -0.784 1 92.75 230 ARG B CA 1
ATOM 5720 C C . ARG B 1 230 ? 1.751 -4.457 -0.854 1 92.75 230 ARG B C 1
ATOM 5722 O O . ARG B 1 230 ? 1.561 -5.414 -0.097 1 92.75 230 ARG B O 1
ATOM 5729 N N . PHE B 1 231 ? 2.727 -4.438 -1.692 1 96.31 231 PHE B N 1
ATOM 5730 C CA . PHE B 1 231 ? 3.547 -5.613 -1.969 1 96.31 231 PHE B CA 1
ATOM 5731 C C . PHE B 1 231 ? 4.715 -5.699 -0.996 1 96.31 231 PHE B C 1
ATOM 5733 O O . PHE B 1 231 ? 5.438 -6.699 -0.969 1 96.31 231 PHE B O 1
ATOM 5740 N N . CYS B 1 232 ? 4.891 -4.648 -0.196 1 93.75 232 CYS B N 1
ATOM 5741 C CA . CYS B 1 232 ? 6.027 -4.574 0.718 1 93.75 232 CYS B CA 1
ATOM 5742 C C . CYS B 1 232 ? 5.609 -4.945 2.137 1 93.75 232 CYS B C 1
ATOM 5744 O O . CYS B 1 232 ? 6.422 -4.879 3.062 1 93.75 232 CYS B O 1
ATOM 5746 N N . ASP B 1 233 ? 4.336 -5.348 2.344 1 90.81 233 ASP B N 1
ATOM 5747 C CA . ASP B 1 233 ? 3.816 -5.648 3.676 1 90.81 233 ASP B CA 1
ATOM 5748 C C . ASP B 1 233 ? 4.512 -6.871 4.273 1 90.81 233 ASP B C 1
ATOM 5750 O O . ASP B 1 233 ? 4.418 -7.973 3.725 1 90.81 233 ASP B O 1
ATOM 5754 N N . PRO B 1 234 ? 5.211 -6.734 5.414 1 89.94 234 PRO B N 1
ATOM 5755 C CA . PRO B 1 234 ? 5.938 -7.871 5.98 1 89.94 234 PRO B CA 1
ATOM 5756 C C . PRO B 1 234 ? 5.016 -8.875 6.676 1 89.94 234 PRO B C 1
ATOM 5758 O O . PRO B 1 234 ? 5.43 -10 6.965 1 89.94 234 PRO B O 1
ATOM 5761 N N . GLU B 1 235 ? 3.738 -8.508 6.926 1 89.31 235 GLU B N 1
ATOM 5762 C CA . GLU B 1 235 ? 2.865 -9.352 7.734 1 89.31 235 GLU B CA 1
ATOM 5763 C C . GLU B 1 235 ? 1.861 -10.102 6.863 1 89.31 235 GLU B C 1
ATOM 5765 O O . GLU B 1 235 ? 1.268 -11.086 7.301 1 89.31 235 GLU B O 1
ATOM 5770 N N . ARG B 1 236 ? 1.689 -9.586 5.691 1 90.94 236 ARG B N 1
ATOM 5771 C CA . ARG B 1 236 ? 0.675 -10.188 4.836 1 90.94 236 ARG B CA 1
ATOM 5772 C C . ARG B 1 236 ? 1.176 -10.32 3.4 1 90.94 236 ARG B C 1
ATOM 5774 O O . ARG B 1 236 ? 1.545 -9.328 2.771 1 90.94 236 ARG B O 1
ATOM 5781 N N . ASP B 1 237 ? 1.164 -11.516 2.84 1 95.56 237 ASP B N 1
ATOM 5782 C CA . ASP B 1 237 ? 1.462 -11.742 1.429 1 95.56 237 ASP B CA 1
ATOM 5783 C C . ASP B 1 237 ? 0.337 -11.211 0.541 1 95.56 237 ASP B C 1
ATOM 5785 O O . ASP B 1 237 ? -0.74 -10.867 1.032 1 95.56 237 ASP B O 1
ATOM 5789 N N . PHE B 1 238 ? 0.684 -11.023 -0.69 1 95.81 238 PHE B N 1
ATOM 5790 C CA . PHE B 1 238 ? -0.325 -10.555 -1.632 1 95.81 238 PHE B CA 1
ATOM 5791 C C . PHE B 1 238 ? -0.416 -11.484 -2.836 1 95.81 238 PHE B C 1
ATOM 5793 O O . PHE B 1 238 ? 0.606 -11.922 -3.365 1 95.81 238 PHE B O 1
ATOM 5800 N N . THR B 1 239 ? -1.612 -11.812 -3.256 1 96.12 239 THR B N 1
ATOM 5801 C CA . THR B 1 239 ? -1.928 -12.5 -4.504 1 96.12 239 THR B CA 1
ATOM 5802 C C . THR B 1 239 ? -3.094 -11.82 -5.215 1 96.12 239 THR B C 1
ATOM 5804 O O . THR B 1 239 ? -4.164 -11.633 -4.629 1 96.12 239 THR B O 1
ATOM 5807 N N . GLY B 1 240 ? -2.846 -11.477 -6.426 1 95.12 240 GLY B N 1
ATOM 5808 C CA . GLY B 1 240 ? -3.896 -10.773 -7.148 1 95.12 240 GLY B CA 1
ATOM 5809 C C . GLY B 1 240 ? -3.807 -10.953 -8.656 1 95.12 240 GLY B C 1
ATOM 5810 O O . GLY B 1 240 ? -2.725 -11.188 -9.195 1 95.12 240 GLY B O 1
ATOM 5811 N N . MET B 1 241 ? -4.941 -10.836 -9.281 1 94.88 241 MET B N 1
ATOM 5812 C CA . MET B 1 241 ? -5.055 -10.906 -10.734 1 94.88 241 MET B CA 1
ATOM 5813 C C . MET B 1 241 ? -5.727 -9.656 -11.289 1 94.88 241 MET B C 1
ATOM 5815 O O . MET B 1 241 ? -6.695 -9.156 -10.711 1 94.88 241 MET B O 1
ATOM 5819 N N . TRP B 1 242 ? -5.191 -9.07 -12.242 1 95.31 242 TRP B N 1
ATOM 5820 C CA . TRP B 1 242 ? -5.781 -7.988 -13.016 1 95.31 242 TRP B CA 1
ATOM 5821 C C . TRP B 1 242 ? -6.289 -8.5 -14.359 1 95.31 242 TRP B C 1
ATOM 5823 O O . TRP B 1 242 ? -5.531 -9.086 -15.133 1 95.31 242 TRP B O 1
ATOM 5833 N N . VAL B 1 243 ? -7.535 -8.258 -14.633 1 92.12 243 VAL B N 1
ATOM 5834 C CA . VAL B 1 243 ? -8.125 -8.766 -15.867 1 92.12 243 VAL B CA 1
ATOM 5835 C C . VAL B 1 243 ? -8.508 -7.602 -16.781 1 92.12 243 VAL B C 1
ATOM 5837 O O . VAL B 1 243 ? -9.102 -6.621 -16.328 1 92.12 243 VAL B O 1
ATOM 5840 N N . GLY B 1 244 ? -8.078 -7.652 -17.922 1 89.06 244 GLY B N 1
ATOM 5841 C CA . GLY B 1 244 ? -8.43 -6.703 -18.969 1 89.06 244 GLY B CA 1
ATOM 5842 C C . GLY B 1 244 ? -8.875 -7.371 -20.25 1 89.06 244 GLY B C 1
ATOM 5843 O O . GLY B 1 244 ? -9.125 -8.578 -20.281 1 89.06 244 GLY B O 1
ATOM 5844 N N . LYS B 1 245 ? -9.039 -6.512 -21.25 1 83.38 245 LYS B N 1
ATOM 5845 C CA . LYS B 1 245 ? -9.422 -7.066 -22.547 1 83.38 245 LYS B CA 1
ATOM 5846 C C . LYS B 1 245 ? -8.242 -7.766 -23.219 1 83.38 245 LYS B C 1
ATOM 5848 O O . LYS B 1 245 ? -7.223 -7.141 -23.5 1 83.38 245 LYS B O 1
ATOM 5853 N N . ASP B 1 246 ? -8.305 -9.039 -23.453 1 81.5 246 ASP B N 1
ATOM 5854 C CA . ASP B 1 246 ? -7.348 -9.891 -24.172 1 81.5 246 ASP B CA 1
ATOM 5855 C C . ASP B 1 246 ? -6.027 -9.984 -23.406 1 81.5 246 ASP B C 1
ATOM 5857 O O . ASP B 1 246 ? -4.977 -10.227 -24.016 1 81.5 246 ASP B O 1
ATOM 5861 N N . LEU B 1 247 ? -6.105 -9.625 -22.219 1 87.5 247 LEU B N 1
ATOM 5862 C CA . LEU B 1 247 ? -4.895 -9.711 -21.406 1 87.5 247 LEU B CA 1
ATOM 5863 C C . LEU B 1 247 ? -5.238 -9.883 -19.938 1 87.5 247 LEU B C 1
ATOM 5865 O O . LEU B 1 247 ? -6.289 -9.422 -19.484 1 87.5 247 LEU B O 1
ATOM 5869 N N . HIS B 1 248 ? -4.473 -10.594 -19.188 1 91.5 248 HIS B N 1
ATOM 5870 C CA . HIS B 1 248 ? -4.578 -10.641 -17.734 1 91.5 248 HIS B CA 1
ATOM 5871 C C . HIS B 1 248 ? -3.201 -10.758 -17.078 1 91.5 248 HIS B C 1
ATOM 5873 O O . HIS B 1 248 ? -2.268 -11.281 -17.688 1 91.5 248 HIS B O 1
ATOM 5879 N N . GLY B 1 249 ? -3.078 -10.18 -15.969 1 93.38 249 GLY B N 1
ATOM 5880 C CA . GLY B 1 249 ? -1.833 -10.18 -15.219 1 93.38 249 GLY B CA 1
ATOM 5881 C C . GLY B 1 249 ? -2 -10.641 -13.781 1 93.38 249 GLY B C 1
ATOM 5882 O O . GLY B 1 249 ? -3.064 -10.453 -13.188 1 93.38 249 GLY B O 1
ATOM 5883 N N . LEU B 1 250 ? -0.961 -11.258 -13.312 1 95.31 250 LEU B N 1
ATOM 5884 C CA . LEU B 1 250 ? -0.902 -11.68 -11.914 1 95.31 250 LEU B CA 1
ATOM 5885 C C . LEU B 1 250 ? 0.274 -11.023 -11.203 1 95.31 250 LEU B C 1
ATOM 5887 O O . LEU B 1 250 ? 1.344 -10.844 -11.789 1 95.31 250 LEU B O 1
ATOM 5891 N N . ILE B 1 251 ? 0.05 -10.633 -9.938 1 96.38 251 ILE B N 1
ATOM 5892 C CA . ILE B 1 251 ? 1.132 -10.195 -9.062 1 96.38 251 ILE B CA 1
ATOM 5893 C C . ILE B 1 251 ? 1.077 -10.969 -7.75 1 96.38 251 ILE B C 1
ATOM 5895 O O . ILE B 1 251 ? 0.005 -11.133 -7.164 1 96.38 251 ILE B O 1
ATOM 5899 N N . TYR B 1 252 ? 2.184 -11.477 -7.348 1 96.38 252 TYR B N 1
ATOM 5900 C CA . TYR B 1 252 ? 2.379 -12.125 -6.059 1 96.38 252 TYR B CA 1
ATOM 5901 C C . TYR B 1 252 ? 3.512 -11.461 -5.281 1 96.38 252 TYR B C 1
ATOM 5903 O O . TYR B 1 252 ? 4.531 -11.086 -5.863 1 96.38 252 TYR B O 1
ATOM 5911 N N . SER B 1 253 ? 3.32 -11.258 -4.02 1 96.44 253 SER B N 1
ATOM 5912 C CA . SER B 1 253 ? 4.41 -10.883 -3.125 1 96.44 253 SER B CA 1
ATOM 5913 C C . SER B 1 253 ? 4.398 -11.727 -1.857 1 96.44 253 SER B C 1
ATOM 5915 O O . SER B 1 253 ? 3.332 -12.047 -1.326 1 96.44 253 SER B O 1
ATOM 5917 N N . TRP B 1 254 ? 5.543 -12.211 -1.448 1 95.44 254 TRP B N 1
ATOM 5918 C CA . TRP B 1 254 ? 5.668 -13.07 -0.274 1 95.44 254 TRP B CA 1
ATOM 5919 C C . TRP B 1 254 ? 7.035 -12.906 0.378 1 95.44 254 TRP B C 1
ATOM 5921 O O . TRP B 1 254 ? 7.742 -11.922 0.118 1 95.44 254 TRP B O 1
ATOM 5931 N N . ASN B 1 255 ? 7.379 -13.836 1.354 1 94.31 255 ASN B N 1
ATOM 5932 C CA . ASN B 1 255 ? 8.633 -13.758 2.096 1 94.31 255 ASN B CA 1
ATOM 5933 C C . ASN B 1 255 ? 8.766 -12.445 2.852 1 94.31 255 ASN B C 1
ATOM 5935 O O . ASN B 1 255 ? 9.75 -11.727 2.689 1 94.31 255 ASN B O 1
ATOM 5939 N N . LYS B 1 256 ? 7.691 -12.102 3.564 1 93.31 256 LYS B N 1
ATOM 5940 C CA . LYS B 1 256 ? 7.621 -10.914 4.406 1 93.31 256 LYS B CA 1
ATOM 5941 C C . LYS B 1 256 ? 7.805 -9.641 3.578 1 93.31 256 LYS B C 1
ATOM 5943 O O . LYS B 1 256 ? 8.492 -8.711 4.004 1 93.31 256 LYS B O 1
ATOM 5948 N N . GLY B 1 257 ? 7.293 -9.688 2.354 1 93.56 257 GLY B N 1
ATOM 5949 C CA . GLY B 1 257 ? 7.301 -8.516 1.49 1 93.56 257 GLY B CA 1
ATOM 5950 C C . GLY B 1 257 ? 8.625 -8.312 0.772 1 93.56 257 GLY B C 1
ATOM 5951 O O . GLY B 1 257 ? 8.891 -7.227 0.249 1 93.56 257 GLY B O 1
ATOM 5952 N N . HIS B 1 258 ? 9.453 -9.266 0.712 1 94.75 258 HIS B N 1
ATOM 5953 C CA . HIS B 1 258 ? 10.773 -9.125 0.103 1 94.75 258 HIS B CA 1
ATOM 5954 C C . HIS B 1 258 ? 10.758 -9.562 -1.356 1 94.75 258 HIS B C 1
ATOM 5956 O O . HIS B 1 258 ? 11.531 -9.062 -2.172 1 94.75 258 HIS B O 1
ATOM 5962 N N . ASP B 1 259 ? 9.945 -10.539 -1.648 1 94.56 259 ASP B N 1
ATOM 5963 C CA . ASP B 1 259 ? 9.953 -11.102 -2.994 1 94.56 259 ASP B CA 1
ATOM 5964 C C . ASP B 1 259 ? 8.656 -10.781 -3.734 1 94.56 259 ASP B C 1
ATOM 5966 O O . ASP B 1 259 ? 7.586 -10.75 -3.129 1 94.56 259 ASP B O 1
ATOM 5970 N N . LEU B 1 260 ? 8.805 -10.516 -5.023 1 95.94 260 LEU B N 1
ATOM 5971 C CA . LEU B 1 260 ? 7.66 -10.203 -5.875 1 95.94 260 LEU B CA 1
ATOM 5972 C C . LEU B 1 260 ? 7.766 -10.914 -7.215 1 95.94 260 LEU B C 1
ATOM 5974 O O . LEU B 1 260 ? 8.844 -10.961 -7.816 1 95.94 260 LEU B O 1
ATOM 5978 N N . GLY B 1 261 ? 6.723 -11.578 -7.625 1 95.06 261 GLY B N 1
ATOM 5979 C CA . GLY B 1 261 ? 6.59 -12.164 -8.953 1 95.06 261 GLY B CA 1
ATOM 5980 C C . GLY B 1 261 ? 5.344 -11.711 -9.688 1 95.06 261 GLY B C 1
ATOM 5981 O O . GLY B 1 261 ? 4.328 -11.398 -9.062 1 95.06 261 GLY B O 1
ATOM 5982 N N . TRP B 1 262 ? 5.535 -11.625 -10.961 1 94.62 262 TRP B N 1
ATOM 5983 C CA . TRP B 1 262 ? 4.352 -11.273 -11.734 1 94.62 262 TRP B CA 1
ATOM 5984 C C . TRP B 1 262 ? 4.352 -11.992 -13.086 1 94.62 262 TRP B C 1
ATOM 5986 O O . TRP B 1 262 ? 5.395 -12.453 -13.547 1 94.62 262 TRP B O 1
ATOM 5996 N N . VAL B 1 263 ? 3.152 -12.164 -13.633 1 93.25 263 VAL B N 1
ATOM 5997 C CA . VAL B 1 263 ? 2.916 -12.805 -14.922 1 93.25 263 VAL B CA 1
ATOM 5998 C C . VAL B 1 263 ? 1.914 -11.984 -15.734 1 93.25 263 VAL B C 1
ATOM 6000 O O . VAL B 1 263 ? 0.935 -11.477 -15.188 1 93.25 263 VAL B O 1
ATOM 6003 N N . LEU B 1 264 ? 2.207 -11.836 -17.031 1 91.88 264 LEU B N 1
ATOM 6004 C CA . LEU B 1 264 ? 1.286 -11.156 -17.938 1 91.88 264 LEU B CA 1
ATOM 6005 C C . LEU B 1 264 ? 1.015 -12.008 -19.172 1 91.88 264 LEU B C 1
ATOM 6007 O O . LEU B 1 264 ? 1.936 -12.328 -19.922 1 91.88 264 LEU B O 1
ATOM 6011 N N . THR B 1 265 ? -0.179 -12.383 -19.312 1 89.75 265 THR B N 1
ATOM 6012 C CA . THR B 1 265 ? -0.618 -13.102 -20.5 1 89.75 265 THR B CA 1
ATOM 6013 C C . THR B 1 265 ? -1.269 -12.148 -21.5 1 89.75 265 THR B C 1
ATOM 6015 O O . THR B 1 265 ? -2.168 -11.383 -21.141 1 89.75 265 THR B O 1
ATOM 6018 N N . HIS B 1 266 ? -0.774 -12.188 -22.688 1 86.75 266 HIS B N 1
ATOM 6019 C CA . HIS B 1 266 ? -1.291 -11.297 -23.719 1 86.75 266 HIS B CA 1
ATOM 6020 C C . HIS B 1 266 ? -1.412 -12.016 -25.062 1 86.75 266 HIS B C 1
ATOM 6022 O O . HIS B 1 266 ? -0.796 -13.062 -25.266 1 86.75 266 HIS B O 1
ATOM 6028 N N . LYS B 1 267 ? -2.225 -11.445 -25.922 1 81.31 267 LYS B N 1
ATOM 6029 C CA . LYS B 1 267 ? -2.359 -12 -27.266 1 81.31 267 LYS B CA 1
ATOM 6030 C C . LYS B 1 267 ? -1.071 -11.82 -28.078 1 81.31 267 LYS B C 1
ATOM 6032 O O . LYS B 1 267 ? -0.408 -10.789 -27.969 1 81.31 267 LYS B O 1
ATOM 6037 N N . ASP B 1 268 ? -0.717 -12.852 -28.672 1 76 268 ASP B N 1
ATOM 6038 C CA . ASP B 1 268 ? 0.48 -12.812 -29.516 1 76 268 ASP B CA 1
ATOM 6039 C C . ASP B 1 268 ? 0.143 -12.367 -30.938 1 76 268 ASP B C 1
ATOM 6041 O O . ASP B 1 268 ? 0.014 -13.203 -31.844 1 76 268 ASP B O 1
ATOM 6045 N N . ASP B 1 269 ? -0.228 -11.102 -31.172 1 62.38 269 ASP B N 1
ATOM 6046 C CA . ASP B 1 269 ? -0.618 -10.664 -32.531 1 62.38 269 ASP B CA 1
ATOM 6047 C C . ASP B 1 269 ? 0.608 -10.422 -33.406 1 62.38 269 ASP B C 1
ATOM 6049 O O . ASP B 1 269 ? 0.503 -9.82 -34.469 1 62.38 269 ASP B O 1
ATOM 6053 N N . HIS B 1 270 ? 1.669 -11.18 -33.219 1 55.47 270 HIS B N 1
ATOM 6054 C CA . HIS B 1 270 ? 2.838 -11.203 -34.094 1 55.47 270 HIS B CA 1
ATOM 6055 C C . HIS B 1 270 ? 3.361 -9.789 -34.375 1 55.47 270 HIS B C 1
ATOM 6057 O O . HIS B 1 270 ? 4.117 -9.57 -35.312 1 55.47 270 HIS B O 1
ATOM 6063 N N . ASN B 1 271 ? 2.799 -8.828 -33.719 1 51.38 271 ASN B N 1
ATOM 6064 C CA . ASN B 1 271 ? 3.33 -7.496 -33.969 1 51.38 271 ASN B CA 1
ATOM 6065 C C . ASN B 1 271 ? 4.668 -7.273 -33.281 1 51.38 271 ASN B C 1
ATOM 6067 O O . ASN B 1 271 ? 4.742 -7.301 -32.062 1 51.38 271 ASN B O 1
ATOM 6071 N N . ILE B 1 272 ? 5.832 -7.477 -33.938 1 48.69 272 ILE B N 1
ATOM 6072 C CA . ILE B 1 272 ? 7.254 -7.5 -33.594 1 48.69 272 ILE B CA 1
ATOM 6073 C C . ILE B 1 272 ? 7.582 -6.34 -32.656 1 48.69 272 ILE B C 1
ATOM 6075 O O . ILE B 1 272 ? 8.445 -6.469 -31.797 1 48.69 272 ILE B O 1
ATOM 6079 N N . GLY B 1 273 ? 6.828 -5.277 -32.75 1 49.91 273 GLY B N 1
ATOM 6080 C CA . GLY B 1 273 ? 7.352 -4.094 -32.094 1 49.91 273 GLY B CA 1
ATOM 6081 C C . GLY B 1 273 ? 6.629 -3.762 -30.797 1 49.91 273 GLY B C 1
ATOM 6082 O O . GLY B 1 273 ? 6.898 -2.732 -30.172 1 49.91 273 GLY B O 1
ATOM 6083 N N . GLU B 1 274 ? 5.781 -4.703 -30.469 1 62.91 274 GLU B N 1
ATOM 6084 C CA . GLU B 1 274 ? 4.988 -4.254 -29.328 1 62.91 274 GLU B CA 1
ATOM 6085 C C . GLU B 1 274 ? 5.707 -4.539 -28 1 62.91 274 GLU B C 1
ATOM 6087 O O . GLU B 1 274 ? 6.137 -5.668 -27.75 1 62.91 274 GLU B O 1
ATOM 6092 N N . THR B 1 275 ? 6.121 -3.461 -27.375 1 76.69 275 THR B N 1
ATOM 6093 C CA . THR B 1 275 ? 6.793 -3.51 -26.078 1 76.69 275 THR B CA 1
ATOM 6094 C C . THR B 1 275 ? 5.805 -3.857 -24.969 1 76.69 275 THR B C 1
ATOM 6096 O O . THR B 1 275 ? 4.594 -3.717 -25.141 1 76.69 275 THR B O 1
ATOM 6099 N N . LEU B 1 276 ? 6.285 -4.633 -24.078 1 86.88 276 LEU B N 1
ATOM 6100 C CA . LEU B 1 276 ? 5.547 -4.988 -22.875 1 86.88 276 LEU B CA 1
ATOM 6101 C C . LEU B 1 276 ? 4.738 -3.799 -22.359 1 86.88 276 LEU B C 1
ATOM 6103 O O . LEU B 1 276 ? 3.549 -3.93 -22.078 1 86.88 276 LEU B O 1
ATOM 6107 N N . MET B 1 277 ? 5.273 -2.627 -22.406 1 87.69 277 MET B N 1
ATOM 6108 C CA . MET B 1 277 ? 4.59 -1.44 -21.906 1 87.69 277 MET B CA 1
ATOM 6109 C C . MET B 1 277 ? 3.463 -1.02 -22.828 1 87.69 277 MET B C 1
ATOM 6111 O O . MET B 1 277 ? 2.414 -0.56 -22.375 1 87.69 277 MET B O 1
ATOM 6115 N N . ALA B 1 278 ? 3.701 -1.153 -24.062 1 86.25 278 ALA B N 1
ATOM 6116 C CA . ALA B 1 278 ? 2.656 -0.837 -25.031 1 86.25 278 ALA B CA 1
ATOM 6117 C C . ALA B 1 278 ? 1.445 -1.749 -24.844 1 86.25 278 ALA B C 1
ATOM 6119 O O . ALA B 1 278 ? 0.301 -1.305 -24.969 1 86.25 278 ALA B O 1
ATOM 6120 N N . CYS B 1 279 ? 1.734 -3.006 -24.594 1 87.31 279 CYS B N 1
ATOM 6121 C CA . CYS B 1 279 ? 0.661 -3.959 -24.328 1 87.31 279 CYS B CA 1
ATOM 6122 C C . CYS B 1 279 ? -0.17 -3.525 -23.125 1 87.31 279 CYS B C 1
ATOM 6124 O O . CYS B 1 279 ? -1.4 -3.582 -23.156 1 87.31 279 CYS B O 1
ATOM 6126 N N . LEU B 1 280 ? 0.477 -3.102 -22.109 1 91.69 280 LEU B N 1
ATOM 6127 C CA . LEU B 1 280 ? -0.198 -2.672 -20.875 1 91.69 280 LEU B CA 1
ATOM 6128 C C . LEU B 1 280 ? -1.018 -1.409 -21.125 1 91.69 280 LEU B C 1
ATOM 6130 O O . LEU B 1 280 ? -2.141 -1.286 -20.641 1 91.69 280 LEU B O 1
ATOM 6134 N N . ASP B 1 281 ? -0.452 -0.521 -21.906 1 89.88 281 ASP B N 1
ATOM 6135 C CA . ASP B 1 281 ? -1.152 0.718 -22.219 1 89.88 281 ASP B CA 1
ATOM 6136 C C . ASP B 1 281 ? -2.406 0.442 -23.047 1 89.88 281 ASP B C 1
ATOM 6138 O O . ASP B 1 281 ? -3.469 1.006 -22.781 1 89.88 281 ASP B O 1
ATOM 6142 N N . GLU B 1 282 ? -2.232 -0.377 -24.016 1 87.31 282 GLU B N 1
ATOM 6143 C CA . GLU B 1 282 ? -3.355 -0.728 -24.875 1 87.31 282 GLU B CA 1
ATOM 6144 C C . GLU B 1 282 ? -4.449 -1.453 -24.094 1 87.31 282 GLU B C 1
ATOM 6146 O O . GLU B 1 282 ? -5.637 -1.283 -24.375 1 87.31 282 GLU B O 1
ATOM 6151 N N . GLY B 1 283 ? -4.047 -2.205 -23.156 1 89 283 GLY B N 1
ATOM 6152 C CA . GLY B 1 283 ? -4.992 -2.941 -22.344 1 89 283 GLY B CA 1
ATOM 6153 C C . GLY B 1 283 ? -5.633 -2.094 -21.25 1 89 283 GLY B C 1
ATOM 6154 O O . GLY B 1 283 ? -6.562 -2.535 -20.578 1 89 283 GLY B O 1
ATOM 6155 N N . GLY B 1 284 ? -5.059 -0.869 -21.078 1 90.5 284 GLY B N 1
ATOM 6156 C CA . GLY B 1 284 ? -5.613 0.032 -20.078 1 90.5 284 GLY B CA 1
ATOM 6157 C C . GLY B 1 284 ? -5.199 -0.32 -18.656 1 90.5 284 GLY B C 1
ATOM 6158 O O . GLY B 1 284 ? -5.918 -0.027 -17.703 1 90.5 284 GLY B O 1
ATOM 6159 N N . PHE B 1 285 ? -4.152 -0.957 -18.531 1 93.69 285 PHE B N 1
ATOM 6160 C CA . PHE B 1 285 ? -3.717 -1.359 -17.188 1 93.69 285 PHE B CA 1
ATOM 6161 C C . PHE B 1 285 ? -3.305 -0.146 -16.375 1 93.69 285 PHE B C 1
ATOM 6163 O O . PHE B 1 285 ? -2.756 0.818 -16.906 1 93.69 285 PHE B O 1
ATOM 6170 N N . CYS B 1 286 ? -3.562 -0.255 -15.125 1 93.19 286 CYS B N 1
ATOM 6171 C CA . CYS B 1 286 ? -3.334 0.847 -14.195 1 93.19 286 CYS B CA 1
ATOM 6172 C C . CYS B 1 286 ? -1.843 1.078 -13.977 1 93.19 286 CYS B C 1
ATOM 6174 O O . CYS B 1 286 ? -1.027 0.197 -14.258 1 93.19 286 CYS B O 1
ATOM 6176 N N . GLU B 1 287 ? -1.509 2.273 -13.453 1 92.88 287 GLU B N 1
ATOM 6177 C CA . GLU B 1 287 ? -0.123 2.676 -13.234 1 92.88 287 GLU B CA 1
ATOM 6178 C C . GLU B 1 287 ? 0.56 1.772 -12.211 1 92.88 287 GLU B C 1
ATOM 6180 O O . GLU B 1 287 ? 1.762 1.516 -12.305 1 92.88 287 GLU B O 1
ATOM 6185 N N . LEU B 1 288 ? -0.185 1.334 -11.258 1 94.38 288 LEU B N 1
ATOM 6186 C CA . LEU B 1 288 ? 0.367 0.433 -10.25 1 94.38 288 LEU B CA 1
ATOM 6187 C C . LEU B 1 288 ? 0.999 -0.791 -10.906 1 94.38 288 LEU B C 1
ATOM 6189 O O . LEU B 1 288 ? 2.148 -1.13 -10.617 1 94.38 288 LEU B O 1
ATOM 6193 N N . PHE B 1 289 ? 0.264 -1.448 -11.766 1 96.31 289 PHE B N 1
ATOM 6194 C CA . PHE B 1 289 ? 0.784 -2.621 -12.461 1 96.31 289 PHE B CA 1
ATOM 6195 C C . PHE B 1 289 ? 1.979 -2.248 -13.328 1 96.31 289 PHE B C 1
ATOM 6197 O O . PHE B 1 289 ? 2.967 -2.982 -13.383 1 96.31 289 PHE B O 1
ATOM 6204 N N . LYS B 1 290 ? 1.863 -1.164 -14 1 94.69 290 LYS B N 1
ATOM 6205 C CA . LYS B 1 290 ? 2.941 -0.705 -14.867 1 94.69 290 LYS B CA 1
ATOM 6206 C C . LYS B 1 290 ? 4.227 -0.471 -14.078 1 94.69 290 LYS B C 1
ATOM 6208 O O . LYS B 1 290 ? 5.32 -0.765 -14.562 1 94.69 290 LYS B O 1
ATOM 6213 N N . GLU B 1 291 ? 4.086 0.088 -12.891 1 94.81 291 GLU B N 1
ATOM 6214 C CA . GLU B 1 291 ? 5.258 0.331 -12.055 1 94.81 291 GLU B CA 1
ATOM 6215 C C . GLU B 1 291 ? 5.934 -0.979 -11.656 1 94.81 291 GLU B C 1
ATOM 6217 O O . GLU B 1 291 ? 7.164 -1.065 -11.625 1 94.81 291 GLU B O 1
ATOM 6222 N N . VAL B 1 292 ? 5.125 -1.991 -11.289 1 96.12 292 VAL B N 1
ATOM 6223 C CA . VAL B 1 292 ? 5.66 -3.309 -10.961 1 96.12 292 VAL B CA 1
ATOM 6224 C C . VAL B 1 292 ? 6.516 -3.824 -12.117 1 96.12 292 VAL B C 1
ATOM 6226 O O . VAL B 1 292 ? 7.605 -4.359 -11.898 1 96.12 292 VAL B O 1
ATOM 6229 N N . VAL B 1 293 ? 6.035 -3.668 -13.328 1 95.25 293 VAL B N 1
ATOM 6230 C CA . VAL B 1 293 ? 6.73 -4.129 -14.523 1 95.25 293 VAL B CA 1
ATOM 6231 C C . VAL B 1 293 ? 7.965 -3.268 -14.773 1 95.25 293 VAL B C 1
ATOM 6233 O O . VAL B 1 293 ? 9.047 -3.785 -15.07 1 95.25 293 VAL B O 1
ATOM 6236 N N . ARG B 1 294 ? 7.82 -1.945 -14.602 1 94.06 294 ARG B N 1
ATOM 6237 C CA . ARG B 1 294 ? 8.906 -1.008 -14.859 1 94.06 294 ARG B CA 1
ATOM 6238 C C . ARG B 1 294 ? 10.094 -1.27 -13.938 1 94.06 294 ARG B C 1
ATOM 6240 O O . ARG B 1 294 ? 11.242 -1.09 -14.328 1 94.06 294 ARG B O 1
ATOM 6247 N N . LEU B 1 295 ? 9.836 -1.671 -12.773 1 94.31 295 LEU B N 1
ATOM 6248 C CA . LEU B 1 295 ? 10.875 -1.865 -11.766 1 94.31 295 LEU B CA 1
ATOM 6249 C C . LEU B 1 295 ? 11.578 -3.201 -11.969 1 94.31 295 LEU B C 1
ATOM 6251 O O . LEU B 1 295 ? 12.602 -3.469 -11.336 1 94.31 295 LEU B O 1
ATOM 6255 N N . THR B 1 296 ? 11.094 -4.043 -12.852 1 93.81 296 THR B N 1
ATOM 6256 C CA . THR B 1 296 ? 11.672 -5.359 -13.102 1 93.81 296 THR B CA 1
ATOM 6257 C C . THR B 1 296 ? 13.062 -5.234 -13.719 1 93.81 296 THR B C 1
ATOM 6259 O O . THR B 1 296 ? 13.227 -4.605 -14.766 1 93.81 296 THR B O 1
ATOM 6262 N N . PRO B 1 297 ? 14.047 -5.828 -13.055 1 90.94 297 PRO B N 1
ATOM 6263 C CA . PRO B 1 297 ? 15.344 -5.887 -13.727 1 90.94 297 PRO B CA 1
ATOM 6264 C C . PRO B 1 297 ? 15.281 -6.602 -15.07 1 90.94 297 PRO B C 1
ATOM 6266 O O . PRO B 1 297 ? 14.633 -7.645 -15.188 1 90.94 297 PRO B O 1
ATOM 6269 N N . GLU B 1 298 ? 15.922 -6.066 -16.047 1 87.5 298 GLU B N 1
ATOM 6270 C CA . GLU B 1 298 ? 15.852 -6.574 -17.406 1 87.5 298 GLU B CA 1
ATOM 6271 C C . GLU B 1 298 ? 16.281 -8.039 -17.469 1 87.5 298 GLU B C 1
ATOM 6273 O O . GLU B 1 298 ? 15.711 -8.828 -18.234 1 87.5 298 GLU B O 1
ATOM 6278 N N . GLU B 1 299 ? 17.203 -8.383 -16.688 1 86 299 GLU B N 1
ATOM 6279 C CA . GLU B 1 299 ? 17.75 -9.734 -16.719 1 86 299 GLU B CA 1
ATOM 6280 C C . GLU B 1 299 ? 16.75 -10.75 -16.156 1 86 299 GLU B C 1
ATOM 6282 O O . GLU B 1 299 ? 16.891 -11.953 -16.375 1 86 299 GLU B O 1
ATOM 6287 N N . ASN B 1 300 ? 15.766 -10.273 -15.5 1 87.62 300 ASN B N 1
ATOM 6288 C CA . ASN B 1 300 ? 14.797 -11.164 -14.859 1 87.62 300 ASN B CA 1
ATOM 6289 C C . ASN B 1 300 ? 13.531 -11.305 -15.695 1 87.62 300 ASN B C 1
ATOM 6291 O O . ASN B 1 300 ? 12.633 -12.078 -15.344 1 87.62 300 ASN B O 1
ATOM 6295 N N . LEU B 1 301 ? 13.445 -10.57 -16.734 1 88 301 LEU B N 1
ATOM 6296 C CA . LEU B 1 301 ? 12.25 -10.609 -17.578 1 88 301 LEU B CA 1
ATOM 6297 C C . LEU B 1 301 ? 12.328 -11.773 -18.562 1 88 301 LEU B C 1
ATOM 6299 O O . LEU B 1 301 ? 13.312 -11.914 -19.281 1 88 301 LEU B O 1
ATOM 6303 N N . VAL B 1 302 ? 11.312 -12.617 -18.5 1 82.94 302 VAL B N 1
ATOM 6304 C CA . VAL B 1 302 ? 11.234 -13.758 -19.406 1 82.94 302 VAL B CA 1
ATOM 6305 C C . VAL B 1 302 ? 10.023 -13.609 -20.328 1 82.94 302 VAL B C 1
ATOM 6307 O O . VAL B 1 302 ? 8.906 -13.367 -19.859 1 82.94 302 VAL B O 1
ATOM 6310 N N . ASP B 1 303 ? 10.281 -13.609 -21.5 1 80.62 303 ASP B N 1
ATOM 6311 C CA . ASP B 1 303 ? 9.242 -13.617 -22.531 1 80.62 303 ASP B CA 1
ATOM 6312 C C . ASP B 1 303 ? 9.117 -14.992 -23.172 1 80.62 303 ASP B C 1
ATOM 6314 O O . ASP B 1 303 ? 10.078 -15.508 -23.75 1 80.62 303 ASP B O 1
ATOM 6318 N N . TYR B 1 304 ? 7.969 -15.562 -22.969 1 76.06 304 TYR B N 1
ATOM 6319 C CA . TYR B 1 304 ? 7.789 -16.922 -23.469 1 76.06 304 TYR B CA 1
ATOM 6320 C C . TYR B 1 304 ? 6.516 -17.031 -24.297 1 76.06 304 TYR B C 1
ATOM 6322 O O . TYR B 1 304 ? 5.453 -16.547 -23.891 1 76.06 304 TYR B O 1
ATOM 6330 N N . LYS B 1 305 ? 6.695 -17.5 -25.484 1 73.94 305 LYS B N 1
ATOM 6331 C CA . LYS B 1 305 ? 5.508 -17.812 -26.281 1 73.94 305 LYS B CA 1
ATOM 6332 C C . LYS B 1 305 ? 4.816 -19.062 -25.75 1 73.94 305 LYS B C 1
ATOM 6334 O O . LYS B 1 305 ? 5.469 -20.078 -25.484 1 73.94 305 LYS B O 1
ATOM 6339 N N . LEU B 1 306 ? 3.561 -18.938 -25.484 1 74.81 306 LEU B N 1
ATOM 6340 C CA . LEU B 1 306 ? 2.805 -20.078 -24.969 1 74.81 306 LEU B CA 1
ATOM 6341 C C . LEU B 1 306 ? 2.551 -21.094 -26.062 1 74.81 306 LEU B C 1
ATOM 6343 O O . LEU B 1 306 ? 2.082 -20.75 -27.156 1 74.81 306 LEU B O 1
ATOM 6347 N N . VAL B 1 307 ? 3.059 -22.297 -25.734 1 69.56 307 VAL B N 1
ATOM 6348 C CA . VAL B 1 307 ? 2.822 -23.422 -26.641 1 69.56 307 VAL B CA 1
ATOM 6349 C C . VAL B 1 307 ? 1.633 -24.25 -26.156 1 69.56 307 VAL B C 1
ATOM 6351 O O . VAL B 1 307 ? 1.503 -24.5 -24.953 1 69.56 307 VAL B O 1
ATOM 6354 N N . TRP B 1 308 ? 0.652 -24.312 -26.891 1 72.94 308 TRP B N 1
ATOM 6355 C CA . TRP B 1 308 ? -0.447 -25.234 -26.625 1 72.94 308 TRP B CA 1
ATOM 6356 C C . TRP B 1 308 ? -0.485 -26.359 -27.656 1 72.94 308 TRP B C 1
ATOM 6358 O O . TRP B 1 308 ? -0.222 -26.125 -28.828 1 72.94 308 TRP B O 1
ATOM 6368 N N . ARG B 1 309 ? -0.669 -27.531 -27.109 1 75.56 309 ARG B N 1
ATOM 6369 C CA . ARG B 1 309 ? -0.833 -28.688 -27.984 1 75.56 309 ARG B CA 1
ATOM 6370 C C . ARG B 1 309 ? -2.168 -29.375 -27.719 1 75.56 309 ARG B C 1
ATOM 6372 O O . ARG B 1 309 ? -2.596 -29.5 -26.578 1 75.56 309 ARG B O 1
ATOM 6379 N N . GLY B 1 310 ? -2.789 -29.734 -28.703 1 77.06 310 GLY B N 1
ATOM 6380 C CA . GLY B 1 310 ? -4.059 -30.438 -28.594 1 77.06 310 GLY B CA 1
ATOM 6381 C C . GLY B 1 310 ? -3.949 -31.734 -27.812 1 77.06 310 GLY B C 1
ATOM 6382 O O . GLY B 1 310 ? -2.859 -32.281 -27.672 1 77.06 310 GLY B O 1
ATOM 6383 N N . PRO B 1 311 ? -5.094 -32.188 -27.344 1 85.19 311 PRO B N 1
ATOM 6384 C CA . PRO B 1 311 ? -5.09 -33.438 -26.578 1 85.19 311 PRO B CA 1
ATOM 6385 C C . PRO B 1 311 ? -4.656 -34.625 -27.422 1 85.19 311 PRO B C 1
ATOM 6387 O O . PRO B 1 311 ? -4.953 -34.688 -28.625 1 85.19 311 PRO B O 1
ATOM 6390 N N . LEU B 1 312 ? -3.986 -35.562 -26.797 1 89.12 312 LEU B N 1
ATOM 6391 C CA . LEU B 1 312 ? -3.518 -36.781 -27.438 1 89.12 312 LEU B CA 1
ATOM 6392 C C . LEU B 1 312 ? -4.52 -37.938 -27.25 1 89.12 312 LEU B C 1
ATOM 6394 O O . LEU B 1 312 ? -5.117 -38.062 -26.188 1 89.12 312 LEU B O 1
ATOM 6398 N N . LYS B 1 313 ? -4.652 -38.719 -28.25 1 89.88 313 LYS B N 1
ATOM 6399 C CA . LYS B 1 313 ? -5.582 -39.812 -28.188 1 89.88 313 LYS B CA 1
ATOM 6400 C C . LYS B 1 313 ? -4.996 -41 -27.375 1 89.88 313 LYS B C 1
ATOM 6402 O O . LYS B 1 313 ? -5.73 -41.875 -26.922 1 89.88 313 LYS B O 1
ATOM 6407 N N . THR B 1 314 ? -3.717 -41.031 -27.297 1 94.5 314 THR B N 1
ATOM 6408 C CA . THR B 1 314 ? -2.994 -42 -26.5 1 94.5 314 THR B CA 1
ATOM 6409 C C . THR B 1 314 ? -1.622 -41.469 -26.094 1 94.5 314 THR B C 1
ATOM 6411 O O . THR B 1 314 ? -1.085 -40.562 -26.75 1 94.5 314 THR B O 1
ATOM 6414 N N . TRP B 1 315 ? -1.15 -42 -25.047 1 97.56 315 TRP B N 1
ATOM 6415 C CA . TRP B 1 315 ? 0.168 -41.594 -24.562 1 97.56 315 TRP B CA 1
ATOM 6416 C C . TRP B 1 315 ? 1.188 -42.719 -24.766 1 97.56 315 TRP B C 1
ATOM 6418 O O . TRP B 1 315 ? 2.322 -42.625 -24.297 1 97.56 315 TRP B O 1
ATOM 6428 N N . LEU B 1 316 ? 0.764 -43.75 -25.375 1 97.62 316 LEU B N 1
ATOM 6429 C CA . LEU B 1 316 ? 1.581 -44.938 -25.562 1 97.62 316 LEU B CA 1
ATOM 6430 C C . LEU B 1 316 ? 1.923 -45.125 -27.047 1 97.62 316 LEU B C 1
ATOM 6432 O O . LEU B 1 316 ? 1.146 -44.75 -27.922 1 97.62 316 LEU B O 1
ATOM 6436 N N . PRO B 1 317 ? 3.139 -45.656 -27.312 1 96.44 317 PRO B N 1
ATOM 6437 C CA . PRO B 1 317 ? 3.439 -46 -28.703 1 96.44 317 PRO B CA 1
ATOM 6438 C C . PRO B 1 317 ? 2.562 -47.156 -29.219 1 96.44 317 PRO B C 1
ATOM 6440 O O . PRO B 1 317 ? 1.95 -47.875 -28.438 1 96.44 317 PRO B O 1
ATOM 6443 N N . LYS B 1 318 ? 2.596 -47.281 -30.5 1 91.81 318 LYS B N 1
ATOM 6444 C CA . LYS B 1 318 ? 1.859 -48.375 -31.125 1 91.81 318 LYS B CA 1
ATOM 6445 C C . LYS B 1 318 ? 2.492 -49.719 -30.797 1 91.81 318 LYS B C 1
ATOM 6447 O O . LYS B 1 318 ? 3.709 -49.812 -30.625 1 91.81 318 LYS B O 1
ATOM 6452 N N . GLY B 1 319 ? 1.601 -50.719 -30.625 1 89.5 319 GLY B N 1
ATOM 6453 C CA . GLY B 1 319 ? 2.098 -52.062 -30.359 1 89.5 319 GLY B CA 1
ATOM 6454 C C . GLY B 1 319 ? 1.498 -52.688 -29.109 1 89.5 319 GLY B C 1
ATOM 6455 O O . GLY B 1 319 ? 0.915 -51.969 -28.281 1 89.5 319 GLY B O 1
ATOM 6456 N N . PRO B 1 320 ? 1.713 -53.906 -28.953 1 90.62 320 PRO B N 1
ATOM 6457 C CA . PRO B 1 320 ? 1.028 -54.625 -27.891 1 90.62 320 PRO B CA 1
ATOM 6458 C C . PRO B 1 320 ? 1.757 -54.531 -26.547 1 90.62 320 PRO B C 1
ATOM 6460 O O . PRO B 1 320 ? 1.153 -54.781 -25.5 1 90.62 320 PRO B O 1
ATOM 6463 N N . TYR B 1 321 ? 3.102 -54.281 -26.609 1 94.81 321 TYR B N 1
ATOM 6464 C CA . TYR B 1 321 ? 3.873 -54.281 -25.375 1 94.81 321 TYR B CA 1
ATOM 6465 C C . TYR B 1 321 ? 4.66 -53 -25.203 1 94.81 321 TYR B C 1
ATOM 6467 O O . TYR B 1 321 ? 5.895 -53 -25.188 1 94.81 321 TYR B O 1
ATOM 6475 N N . PRO B 1 322 ? 3.904 -51.906 -24.922 1 96.94 322 PRO B N 1
ATOM 6476 C CA . PRO B 1 322 ? 4.605 -50.625 -24.766 1 96.94 322 PRO B CA 1
ATOM 6477 C C . PRO B 1 322 ? 5.5 -50.562 -23.531 1 96.94 322 PRO B C 1
ATOM 6479 O O . PRO B 1 322 ? 5.113 -51.062 -22.469 1 96.94 322 PRO B O 1
ATOM 6482 N N . ARG B 1 323 ? 6.703 -50 -23.656 1 97.88 323 ARG B N 1
ATOM 6483 C CA . ARG B 1 323 ? 7.625 -49.812 -22.531 1 97.88 323 ARG B CA 1
ATOM 6484 C C . ARG B 1 323 ? 8.055 -48.344 -22.422 1 97.88 323 ARG B C 1
ATOM 6486 O O . ARG B 1 323 ? 9.008 -48.031 -21.703 1 97.88 323 ARG B O 1
ATOM 6493 N N . MET B 1 324 ? 7.441 -47.531 -23.203 1 98.38 324 MET B N 1
ATOM 6494 C CA . MET B 1 324 ? 7.605 -46.094 -23.125 1 98.38 324 MET B CA 1
ATOM 6495 C C . MET B 1 324 ? 6.254 -45.375 -23.016 1 98.38 324 MET B C 1
ATOM 6497 O O . MET B 1 324 ? 5.234 -45.938 -23.453 1 98.38 324 MET B O 1
ATOM 6501 N N . ILE B 1 325 ? 6.227 -44.188 -22.375 1 98.62 325 ILE B N 1
ATOM 6502 C CA . ILE B 1 325 ? 4.984 -43.438 -22.266 1 98.62 325 ILE B CA 1
ATOM 6503 C C . ILE B 1 325 ? 5.297 -41.938 -22.172 1 98.62 325 ILE B C 1
ATOM 6505 O O . ILE B 1 325 ? 6.297 -41.562 -21.562 1 98.62 325 ILE B O 1
ATOM 6509 N N . VAL B 1 326 ? 4.516 -41.125 -22.797 1 98.06 326 VAL B N 1
ATOM 6510 C CA . VAL B 1 326 ? 4.625 -39.688 -22.719 1 98.06 326 VAL B CA 1
ATOM 6511 C C . VAL B 1 326 ? 3.766 -39.156 -21.562 1 98.06 326 VAL B C 1
ATOM 6513 O O . VAL B 1 326 ? 2.592 -39.531 -21.453 1 98.06 326 VAL B O 1
ATOM 6516 N N . LEU B 1 327 ? 4.348 -38.281 -20.672 1 97.69 327 LEU B N 1
ATOM 6517 C CA . LEU B 1 327 ? 3.678 -37.844 -19.453 1 97.69 327 LEU B CA 1
ATOM 6518 C C . LEU B 1 327 ? 3.824 -36.344 -19.266 1 97.69 327 LEU B C 1
ATOM 6520 O O . LEU B 1 327 ? 4.66 -35.719 -19.922 1 97.69 327 LEU B O 1
ATOM 6524 N N . GLY B 1 328 ? 3.047 -35.844 -18.312 1 95.81 328 GLY B N 1
ATOM 6525 C CA . GLY B 1 328 ? 3.156 -34.438 -17.953 1 95.81 328 GLY B CA 1
ATOM 6526 C C . GLY B 1 328 ? 2.805 -33.5 -19.094 1 95.81 328 GLY B C 1
ATOM 6527 O O . GLY B 1 328 ? 1.899 -33.781 -19.875 1 95.81 328 GLY B O 1
ATOM 6528 N N . ASP B 1 329 ? 3.52 -32.375 -19.125 1 91.62 329 ASP B N 1
ATOM 6529 C CA . ASP B 1 329 ? 3.248 -31.344 -20.141 1 91.62 329 ASP B CA 1
ATOM 6530 C C . ASP B 1 329 ? 3.604 -31.859 -21.531 1 91.62 329 ASP B C 1
ATOM 6532 O O . ASP B 1 329 ? 3.154 -31.312 -22.531 1 91.62 329 ASP B O 1
ATOM 6536 N N . ALA B 1 330 ? 4.426 -32.875 -21.562 1 93.44 330 ALA B N 1
ATOM 6537 C CA . ALA B 1 330 ? 4.68 -33.531 -22.859 1 93.44 330 ALA B CA 1
ATOM 6538 C C . ALA B 1 330 ? 3.408 -34.156 -23.422 1 93.44 330 ALA B C 1
ATOM 6540 O O . ALA B 1 330 ? 3.203 -34.156 -24.641 1 93.44 330 ALA B O 1
ATOM 6541 N N . ALA B 1 331 ? 2.59 -34.656 -22.547 1 93.88 331 ALA B N 1
ATOM 6542 C CA . ALA B 1 331 ? 1.333 -35.281 -22.953 1 93.88 331 ALA B CA 1
ATOM 6543 C C . ALA B 1 331 ? 0.192 -34.281 -22.969 1 93.88 331 ALA B C 1
ATOM 6545 O O . ALA B 1 331 ? -0.606 -34.219 -23.906 1 93.88 331 ALA B O 1
ATOM 6546 N N . HIS B 1 332 ? 0.086 -33.594 -21.969 1 90.25 332 HIS B N 1
ATOM 6547 C CA . HIS B 1 332 ? -0.992 -32.625 -21.781 1 90.25 332 HIS B CA 1
ATOM 6548 C C . HIS B 1 332 ? -0.442 -31.234 -21.469 1 90.25 332 HIS B C 1
ATOM 6550 O O . HIS B 1 332 ? -0.434 -30.812 -20.312 1 90.25 332 HIS B O 1
ATOM 6556 N N . CYS B 1 333 ? -0.148 -30.516 -22.5 1 86 333 CYS B N 1
ATOM 6557 C CA . CYS B 1 333 ? 0.429 -29.172 -22.375 1 86 333 CYS B CA 1
ATOM 6558 C C . CYS B 1 333 ? -0.612 -28.172 -21.891 1 86 333 CYS B C 1
ATOM 6560 O O . CYS B 1 333 ? -1.328 -27.578 -22.703 1 86 333 CYS B O 1
ATOM 6562 N N . HIS B 1 334 ? -0.623 -27.906 -20.641 1 83.56 334 HIS B N 1
ATOM 6563 C CA . HIS B 1 334 ? -1.597 -27.016 -20.031 1 83.56 334 HIS B CA 1
ATOM 6564 C C . HIS B 1 334 ? -1.253 -25.547 -20.328 1 83.56 334 HIS B C 1
ATOM 6566 O O . HIS B 1 334 ? -0.078 -25.188 -20.344 1 83.56 334 HIS B O 1
ATOM 6572 N N . LEU B 1 335 ? -2.334 -24.828 -20.516 1 81.19 335 LEU B N 1
ATOM 6573 C CA . LEU B 1 335 ? -2.174 -23.375 -20.406 1 81.19 335 LEU B CA 1
ATOM 6574 C C . LEU B 1 335 ? -2.18 -22.938 -18.953 1 81.19 335 LEU B C 1
ATOM 6576 O O . LEU B 1 335 ? -2.779 -23.594 -18.094 1 81.19 335 LEU B O 1
ATOM 6580 N N . PRO B 1 336 ? -1.54 -21.844 -18.766 1 79.44 336 PRO B N 1
ATOM 6581 C CA . PRO B 1 336 ? -1.465 -21.375 -17.375 1 79.44 336 PRO B CA 1
ATOM 6582 C C . PRO B 1 336 ? -2.842 -21.141 -16.766 1 79.44 336 PRO B C 1
ATOM 6584 O O . PRO B 1 336 ? -2.992 -21.203 -15.539 1 79.44 336 PRO B O 1
ATOM 6587 N N . THR B 1 337 ? -3.801 -20.938 -17.484 1 77.75 337 THR B N 1
ATOM 6588 C CA . THR B 1 337 ? -5.129 -20.578 -17 1 77.75 337 THR B CA 1
ATOM 6589 C C . THR B 1 337 ? -5.816 -21.781 -16.359 1 77.75 337 THR B C 1
ATOM 6591 O O . THR B 1 337 ? -6.832 -21.625 -15.672 1 77.75 337 THR B O 1
ATOM 6594 N N . SER B 1 338 ? -5.281 -22.891 -16.531 1 77.56 338 SER B N 1
ATOM 6595 C CA . SER B 1 338 ? -5.824 -24.016 -15.797 1 77.56 338 SER B CA 1
ATOM 6596 C C . SER B 1 338 ? -5.395 -23.984 -14.336 1 77.56 338 SER B C 1
ATOM 6598 O O . SER B 1 338 ? -6.066 -24.547 -13.469 1 77.56 338 SER B O 1
ATOM 6600 N N . ALA B 1 339 ? -4.316 -23.484 -14.117 1 82.88 339 ALA B N 1
ATOM 6601 C CA . ALA B 1 339 ? -3.689 -23.438 -12.797 1 82.88 339 ALA B CA 1
ATOM 6602 C C . ALA B 1 339 ? -3.418 -24.844 -12.281 1 82.88 339 ALA B C 1
ATOM 6604 O O . ALA B 1 339 ? -3.314 -25.062 -11.07 1 82.88 339 ALA B O 1
ATOM 6605 N N . GLN B 1 340 ? -3.346 -25.781 -13.133 1 90.62 340 GLN B N 1
ATOM 6606 C CA . GLN B 1 340 ? -3.234 -27.172 -12.703 1 90.62 340 GLN B CA 1
ATOM 6607 C C . GLN B 1 340 ? -2.041 -27.859 -13.359 1 90.62 340 GLN B C 1
ATOM 6609 O O . GLN B 1 340 ? -1.719 -29 -13.031 1 90.62 340 GLN B O 1
ATOM 6614 N N . GLY B 1 341 ? -1.392 -27.234 -14.172 1 91 341 GLY B N 1
ATOM 6615 C CA . GLY B 1 341 ? -0.323 -27.891 -14.914 1 91 341 GLY B CA 1
ATOM 6616 C C . GLY B 1 341 ? 0.688 -28.578 -14.016 1 91 341 GLY B C 1
ATOM 6617 O O . GLY B 1 341 ? 0.952 -29.781 -14.18 1 91 341 GLY B O 1
ATOM 6618 N N . ALA B 1 342 ? 1.155 -27.859 -13.133 1 93.69 342 ALA B N 1
ATOM 6619 C CA . ALA B 1 342 ? 2.152 -28.422 -12.219 1 93.69 342 ALA B CA 1
ATOM 6620 C C . ALA B 1 342 ? 1.549 -29.531 -11.359 1 93.69 342 ALA B C 1
ATOM 6622 O O . ALA B 1 342 ? 2.168 -30.578 -11.156 1 93.69 342 ALA B O 1
ATOM 6623 N N . SER B 1 343 ? 0.389 -29.344 -10.891 1 96.5 343 SER B N 1
ATOM 6624 C CA . SER B 1 343 ? -0.264 -30.312 -10.031 1 96.5 343 SER B CA 1
ATOM 6625 C C . SER B 1 343 ? -0.556 -31.609 -10.789 1 96.5 343 SER B C 1
ATOM 6627 O O . SER B 1 343 ? -0.383 -32.719 -10.258 1 96.5 343 SER B O 1
ATOM 6629 N N . GLN B 1 344 ? -0.991 -31.422 -11.977 1 96 344 GLN B N 1
ATOM 6630 C CA . GLN B 1 344 ? -1.271 -32.594 -12.789 1 96 344 GLN B CA 1
ATOM 6631 C C . GLN B 1 344 ? 0.011 -33.375 -13.109 1 96 344 GLN B C 1
ATOM 6633 O O . GLN B 1 344 ? -0.002 -34.594 -13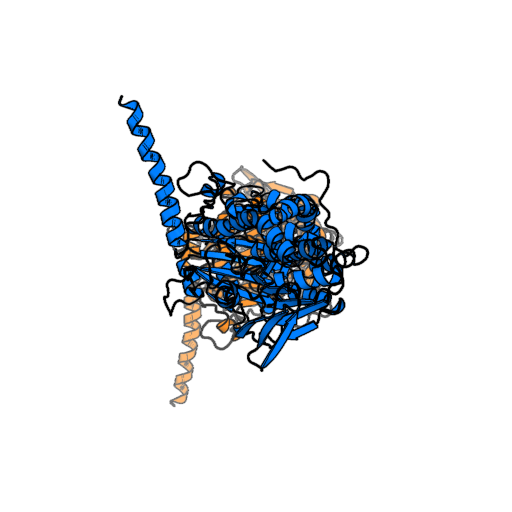.211 1 96 344 GLN B O 1
ATOM 6638 N N . SER B 1 345 ? 1.063 -32.656 -13.32 1 96.81 345 SER B N 1
ATOM 6639 C CA . SER B 1 345 ? 2.363 -33.281 -13.531 1 96.81 345 SER B CA 1
ATOM 6640 C C . SER B 1 345 ? 2.76 -34.125 -12.328 1 96.81 345 SER B C 1
ATOM 6642 O O . SER B 1 345 ? 3.26 -35.25 -12.5 1 96.81 345 SER B O 1
ATOM 6644 N N . VAL B 1 346 ? 2.537 -33.625 -11.219 1 97.75 346 VAL B N 1
ATOM 6645 C CA . VAL B 1 346 ? 2.848 -34.344 -9.992 1 97.75 346 VAL B CA 1
ATOM 6646 C C . VAL B 1 346 ? 1.959 -35.594 -9.883 1 97.75 346 VAL B C 1
ATOM 6648 O O . VAL B 1 346 ? 2.434 -36.688 -9.539 1 97.75 346 VAL B O 1
ATOM 6651 N N . GLU B 1 347 ? 0.673 -35.469 -10.172 1 97.56 347 GLU B N 1
ATOM 6652 C CA . GLU B 1 347 ? -0.244 -36.594 -10.164 1 97.56 347 GLU B CA 1
ATOM 6653 C C . GLU B 1 347 ? 0.232 -37.719 -11.102 1 97.56 347 GLU B C 1
ATOM 6655 O O . GLU B 1 347 ? 0.213 -38.875 -10.742 1 97.56 347 GLU B O 1
ATOM 6660 N N . ASP B 1 348 ? 0.639 -37.281 -12.258 1 98.25 348 ASP B N 1
ATOM 6661 C CA . ASP B 1 348 ? 1.111 -38.25 -13.25 1 98.25 348 ASP B CA 1
ATOM 6662 C C . ASP B 1 348 ? 2.297 -39.031 -12.711 1 98.25 348 ASP B C 1
ATOM 6664 O O . ASP B 1 348 ? 2.33 -40.281 -12.836 1 98.25 348 ASP B O 1
ATOM 6668 N N . GLY B 1 349 ? 3.248 -38.312 -12.156 1 98.5 349 GLY B N 1
ATOM 6669 C CA . GLY B 1 349 ? 4.434 -38.969 -11.633 1 98.5 349 GLY B CA 1
ATOM 6670 C C . GLY B 1 349 ? 4.121 -39.969 -10.539 1 98.5 349 GLY B C 1
ATOM 6671 O O . GLY B 1 349 ? 4.625 -41.094 -10.555 1 98.5 349 GLY B O 1
ATOM 6672 N N . ALA B 1 350 ? 3.264 -39.625 -9.641 1 98.06 350 ALA B N 1
ATOM 6673 C CA . ALA B 1 350 ? 2.893 -40.5 -8.531 1 98.06 350 ALA B CA 1
ATOM 6674 C C . ALA B 1 350 ? 2.105 -41.719 -9.031 1 98.06 350 ALA B C 1
ATOM 6676 O O . ALA B 1 350 ? 2.346 -42.844 -8.586 1 98.06 350 ALA B O 1
ATOM 6677 N N . ALA B 1 351 ? 1.186 -41.438 -9.922 1 98.25 351 ALA B N 1
ATOM 6678 C CA . ALA B 1 351 ? 0.303 -42.5 -10.414 1 98.25 351 ALA B CA 1
ATOM 6679 C C . ALA B 1 351 ? 1.077 -43.531 -11.234 1 98.25 351 ALA B C 1
ATOM 6681 O O . ALA B 1 351 ? 0.866 -44.719 -11.102 1 98.25 351 ALA B O 1
ATOM 6682 N N . VAL B 1 352 ? 1.976 -43.062 -12.102 1 98.62 352 VAL B N 1
ATOM 6683 C CA . VAL B 1 352 ? 2.697 -44 -12.961 1 98.62 352 VAL B CA 1
ATOM 6684 C C . VAL B 1 352 ? 3.623 -44.875 -12.125 1 98.62 352 VAL B C 1
ATOM 6686 O O . VAL B 1 352 ? 3.771 -46.062 -12.391 1 98.62 352 VAL B O 1
ATOM 6689 N N . ALA B 1 353 ? 4.258 -44.281 -11.156 1 97.88 353 ALA B N 1
ATOM 6690 C CA . ALA B 1 353 ? 5.117 -45.062 -10.258 1 97.88 353 ALA B CA 1
ATOM 6691 C C . ALA B 1 353 ? 4.312 -46.125 -9.5 1 97.88 353 ALA B C 1
ATOM 6693 O O . ALA B 1 353 ? 4.773 -47.25 -9.336 1 97.88 353 ALA B O 1
ATOM 6694 N N . ALA B 1 354 ? 3.15 -45.719 -9.031 1 97.19 354 ALA B N 1
ATOM 6695 C CA . ALA B 1 354 ? 2.281 -46.688 -8.328 1 97.19 354 ALA B CA 1
ATOM 6696 C C . ALA B 1 354 ? 1.878 -47.844 -9.227 1 97.19 354 ALA B C 1
ATOM 6698 O O . ALA B 1 354 ? 1.833 -49 -8.789 1 97.19 354 ALA B O 1
ATOM 6699 N N . CYS B 1 355 ? 1.547 -47.5 -10.461 1 98.19 355 CYS B N 1
ATOM 6700 C CA . CYS B 1 355 ? 1.169 -48.531 -11.414 1 98.19 355 CYS B CA 1
ATOM 6701 C C . CYS B 1 355 ? 2.332 -49.5 -11.672 1 98.19 355 CYS B C 1
ATOM 6703 O O . CYS B 1 355 ? 2.143 -50.719 -11.75 1 98.19 355 CYS B O 1
ATOM 6705 N N . LEU B 1 356 ? 3.555 -48.969 -11.867 1 97.75 356 LEU B N 1
ATOM 6706 C CA . LEU B 1 356 ? 4.738 -49.781 -12.078 1 97.75 356 LEU B CA 1
ATOM 6707 C C . LEU B 1 356 ? 4.973 -50.719 -10.898 1 97.75 356 LEU B C 1
ATOM 6709 O O . LEU B 1 356 ? 5.316 -51.906 -11.086 1 97.75 356 LEU B O 1
ATOM 6713 N N . ASP B 1 357 ? 4.801 -50.219 -9.766 1 96.06 357 ASP B N 1
ATOM 6714 C CA . ASP B 1 357 ? 4.984 -51.031 -8.555 1 96.06 357 ASP B CA 1
ATOM 6715 C C . ASP B 1 357 ? 3.969 -52.156 -8.492 1 96.06 357 ASP B C 1
ATOM 6717 O O . ASP B 1 357 ? 4.332 -53.312 -8.234 1 96.06 357 ASP B O 1
ATOM 6721 N N . LYS B 1 358 ? 2.742 -51.875 -8.773 1 95.75 358 LYS B N 1
ATOM 6722 C CA . LYS B 1 358 ? 1.658 -52.844 -8.648 1 95.75 358 LYS B CA 1
ATOM 6723 C C . LYS B 1 358 ? 1.733 -53.906 -9.75 1 95.75 358 LYS B C 1
ATOM 6725 O O . LYS B 1 358 ? 1.266 -55.031 -9.57 1 95.75 358 LYS B O 1
ATOM 6730 N N . ALA B 1 359 ? 2.326 -53.531 -10.844 1 96.56 359 ALA B N 1
ATOM 6731 C CA . ALA B 1 359 ? 2.426 -54.438 -11.969 1 96.56 359 ALA B CA 1
ATOM 6732 C C . ALA B 1 359 ? 3.551 -55.469 -11.758 1 96.56 359 ALA B C 1
ATOM 6734 O O . ALA B 1 359 ? 3.703 -56.406 -12.539 1 96.56 359 ALA B O 1
ATOM 6735 N N . LYS B 1 360 ? 4.34 -55.281 -10.742 1 92.38 360 LYS B N 1
ATOM 6736 C CA . LYS B 1 360 ? 5.379 -56.219 -10.312 1 92.38 360 LYS B CA 1
ATOM 6737 C C . LYS B 1 360 ? 6.281 -56.625 -11.484 1 92.38 360 LYS B C 1
ATOM 6739 O O . LYS B 1 360 ? 6.488 -57.812 -11.734 1 92.38 360 LYS B O 1
ATOM 6744 N N . GLY B 1 361 ? 6.719 -55.656 -12.203 1 87.19 361 GLY B N 1
ATOM 6745 C CA . GLY B 1 361 ? 7.691 -55.906 -13.258 1 87.19 361 GLY B CA 1
ATOM 6746 C C . GLY B 1 361 ? 7.07 -55.969 -14.641 1 87.19 361 GLY B C 1
ATOM 6747 O O . GLY B 1 361 ? 7.777 -55.906 -15.648 1 87.19 361 GLY B O 1
ATOM 6748 N N . ASP B 1 362 ? 5.773 -56.188 -14.766 1 95.06 362 ASP B N 1
ATOM 6749 C CA . ASP B 1 362 ? 5.078 -56.156 -16.047 1 95.06 362 ASP B CA 1
ATOM 6750 C C . ASP B 1 362 ? 4.859 -54.719 -16.531 1 95.06 362 ASP B C 1
ATOM 6752 O O . ASP B 1 362 ? 3.766 -54.188 -16.391 1 95.06 362 ASP B O 1
ATOM 6756 N N . VAL B 1 363 ? 5.844 -54.219 -17.234 1 96.88 363 VAL B N 1
ATOM 6757 C CA . VAL B 1 363 ? 5.891 -52.844 -17.625 1 96.88 363 VAL B CA 1
ATOM 6758 C C . VAL B 1 363 ? 4.742 -52.531 -18.578 1 96.88 363 VAL B C 1
ATOM 6760 O O . VAL B 1 363 ? 4.008 -51.562 -18.391 1 96.88 363 VAL B O 1
ATOM 6763 N N . PRO B 1 364 ? 4.488 -53.312 -19.625 1 97.25 364 PRO B N 1
ATOM 6764 C CA . PRO B 1 364 ? 3.373 -53.031 -20.516 1 97.25 364 PRO B CA 1
ATOM 6765 C C . PRO B 1 364 ? 2.035 -52.938 -19.797 1 97.25 364 PRO B C 1
ATOM 6767 O O . PRO B 1 364 ? 1.232 -52.031 -20.078 1 97.25 364 PRO B O 1
ATOM 6770 N N . LEU B 1 365 ? 1.822 -53.812 -18.875 1 97.44 365 LEU B N 1
ATOM 6771 C CA . LEU B 1 365 ? 0.585 -53.812 -18.094 1 97.44 365 LEU B CA 1
ATOM 6772 C C . LEU B 1 365 ? 0.457 -52.5 -17.297 1 97.44 365 LEU B C 1
ATOM 6774 O O . LEU B 1 365 ? -0.605 -51.875 -17.281 1 97.44 365 LEU B O 1
ATOM 6778 N N . ALA B 1 366 ? 1.524 -52.156 -16.641 1 98.31 366 ALA B N 1
ATOM 6779 C CA . ALA B 1 366 ? 1.533 -50.969 -15.805 1 98.31 366 ALA B CA 1
ATOM 6780 C C . ALA B 1 366 ? 1.172 -49.719 -16.609 1 98.31 366 ALA B C 1
ATOM 6782 O O . ALA B 1 366 ? 0.344 -48.906 -16.188 1 98.31 366 ALA B O 1
ATOM 6783 N N . LEU B 1 367 ? 1.79 -49.562 -17.766 1 98.5 367 LEU B N 1
ATOM 6784 C CA . LEU B 1 367 ? 1.614 -48.344 -18.578 1 98.5 367 LEU B CA 1
ATOM 6785 C C . LEU B 1 367 ? 0.207 -48.312 -19.172 1 98.5 367 LEU B C 1
ATOM 6787 O O . LEU B 1 367 ? -0.404 -47.219 -19.219 1 98.5 367 LEU B O 1
ATOM 6791 N N . LYS B 1 368 ? -0.303 -49.406 -19.594 1 98 368 LYS B N 1
ATOM 6792 C CA . LYS B 1 368 ? -1.661 -49.438 -20.125 1 98 368 LYS B CA 1
ATOM 6793 C C . LYS B 1 368 ? -2.688 -49.094 -19.047 1 98 368 LYS B C 1
ATOM 6795 O O . LYS B 1 368 ? -3.645 -48.375 -19.297 1 98 368 LYS B O 1
ATOM 6800 N N . VAL B 1 369 ? -2.514 -49.625 -17.875 1 98.44 369 VAL B N 1
ATOM 6801 C CA . VAL B 1 369 ? -3.447 -49.375 -16.781 1 98.44 369 VAL B CA 1
ATOM 6802 C C . VAL B 1 369 ? -3.367 -47.906 -16.359 1 98.44 369 VAL B C 1
ATOM 6804 O O . VAL B 1 369 ? -4.391 -47.281 -16.109 1 98.44 369 VAL B O 1
ATOM 6807 N N . PHE B 1 370 ? -2.164 -47.406 -16.281 1 98.25 370 PHE B N 1
ATOM 6808 C CA . PHE B 1 370 ? -1.985 -46 -15.961 1 98.25 370 PHE B CA 1
ATOM 6809 C C . PHE B 1 370 ? -2.793 -45.094 -16.906 1 98.25 370 PHE B C 1
ATOM 6811 O O . PHE B 1 370 ? -3.523 -44.219 -16.469 1 98.25 370 PHE B O 1
ATOM 6818 N N . GLU B 1 371 ? -2.578 -45.281 -18.156 1 98.12 371 GLU B N 1
ATOM 6819 C CA . GLU B 1 371 ? -3.279 -44.5 -19.172 1 98.12 371 GLU B CA 1
ATOM 6820 C C . GLU B 1 371 ? -4.793 -44.562 -18.969 1 98.12 371 GLU B C 1
ATOM 6822 O O . GLU B 1 371 ? -5.484 -43.562 -19.078 1 98.12 371 GLU B O 1
ATOM 6827 N N . ARG B 1 372 ? -5.301 -45.688 -18.688 1 97.56 372 ARG B N 1
ATOM 6828 C CA . ARG B 1 372 ? -6.742 -45.875 -18.516 1 97.56 372 ARG B CA 1
ATOM 6829 C C . ARG B 1 372 ? -7.234 -45.156 -17.266 1 97.56 372 ARG B C 1
ATOM 6831 O O . ARG B 1 372 ? -8.383 -44.719 -17.203 1 97.56 372 ARG B O 1
ATOM 6838 N N . ILE B 1 373 ? -6.418 -45.062 -16.281 1 97.88 373 ILE B N 1
ATOM 6839 C CA . ILE B 1 373 ? -6.816 -44.438 -15.031 1 97.88 373 ILE B CA 1
ATOM 6840 C C . ILE B 1 373 ? -6.852 -42.938 -15.188 1 97.88 373 ILE B C 1
ATOM 6842 O O . ILE B 1 373 ? -7.793 -42.281 -14.734 1 97.88 373 ILE B O 1
ATOM 6846 N N . LYS B 1 374 ? -5.879 -42.375 -15.867 1 97.31 374 LYS B N 1
ATOM 6847 C CA . LYS B 1 374 ? -5.66 -40.938 -15.828 1 97.31 374 LYS B CA 1
ATOM 6848 C C . LYS B 1 374 ? -6.262 -40.25 -17.047 1 97.31 374 LYS B C 1
ATOM 6850 O O . LYS B 1 374 ? -6.445 -39.031 -17.062 1 97.31 374 LYS B O 1
ATOM 6855 N N . PHE B 1 375 ? -6.637 -40.969 -18.016 1 95.5 375 PHE B N 1
ATOM 6856 C CA . PHE B 1 375 ? -6.887 -40.438 -19.359 1 95.5 375 PHE B CA 1
ATOM 6857 C C . PHE B 1 375 ? -8 -39.406 -19.344 1 95.5 375 PHE B C 1
ATOM 6859 O O . PHE B 1 375 ? -7.781 -38.25 -19.703 1 95.5 375 PHE B O 1
ATOM 6866 N N . HIS B 1 376 ? -9.188 -39.75 -18.906 1 94 376 HIS B N 1
ATOM 6867 C CA . HIS B 1 376 ? -10.32 -38.844 -18.969 1 94 376 HIS B CA 1
ATOM 6868 C C . HIS B 1 376 ? -10.164 -37.688 -17.984 1 94 376 HIS B C 1
ATOM 6870 O O . HIS B 1 376 ? -10.516 -36.531 -18.297 1 94 376 HIS B O 1
ATOM 6876 N N . ARG B 1 377 ? -9.711 -37.969 -16.828 1 93.94 377 ARG B N 1
ATOM 6877 C CA . ARG B 1 377 ? -9.5 -36.938 -15.82 1 93.94 377 ARG B CA 1
ATOM 6878 C C . ARG B 1 377 ? -8.578 -35.844 -16.359 1 93.94 377 ARG B C 1
ATOM 6880 O O . ARG B 1 377 ? -8.914 -34.656 -16.297 1 93.94 377 ARG B O 1
ATOM 6887 N N . GLN B 1 378 ? -7.461 -36.281 -16.844 1 93 378 GLN B N 1
ATOM 6888 C CA . GLN B 1 378 ? -6.484 -35.344 -17.375 1 93 378 GLN B CA 1
ATOM 6889 C C . GLN B 1 378 ? -7.059 -34.562 -18.547 1 93 378 GLN B C 1
ATOM 6891 O O . GLN B 1 378 ? -6.781 -33.375 -18.719 1 93 378 GLN B O 1
ATOM 6896 N N . HIS B 1 379 ? -7.801 -35.188 -19.328 1 90.69 379 HIS B N 1
ATOM 6897 C CA . HIS B 1 379 ? -8.383 -34.562 -20.516 1 90.69 379 HIS B CA 1
ATOM 6898 C C . HIS B 1 379 ? -9.305 -33.406 -20.125 1 90.69 379 HIS B C 1
ATOM 6900 O O . HIS B 1 379 ? -9.219 -32.312 -20.703 1 90.69 379 HIS B O 1
ATOM 6906 N N . VAL B 1 380 ? -10.148 -33.625 -19.234 1 89.75 380 VAL B N 1
ATOM 6907 C CA . VAL B 1 380 ? -11.109 -32.594 -18.812 1 89.75 380 VAL B CA 1
ATOM 6908 C C . VAL B 1 380 ? -10.367 -31.406 -18.219 1 89.75 380 VAL B C 1
ATOM 6910 O O . VAL B 1 380 ? -10.695 -30.25 -18.547 1 89.75 380 VAL B O 1
ATOM 6913 N N . ILE B 1 381 ? -9.414 -31.672 -17.469 1 90.75 381 ILE B N 1
ATOM 6914 C CA . ILE B 1 381 ? -8.664 -30.594 -16.812 1 90.75 381 ILE B CA 1
ATOM 6915 C C . ILE B 1 381 ? -7.852 -29.828 -17.844 1 90.75 381 ILE B C 1
ATOM 6917 O O . ILE B 1 381 ? -7.793 -28.594 -17.797 1 90.75 381 ILE B O 1
ATOM 6921 N N . HIS B 1 382 ? -7.246 -30.516 -18.719 1 88.88 382 HIS B N 1
ATOM 6922 C CA . HIS B 1 382 ? -6.461 -29.922 -19.797 1 88.88 382 HIS B CA 1
ATOM 6923 C C . HIS B 1 382 ? -7.32 -29 -20.656 1 88.88 382 HIS B C 1
ATOM 6925 O O . HIS B 1 382 ? -6.941 -27.859 -20.938 1 88.88 382 HIS B O 1
ATOM 6931 N N . MET B 1 383 ? -8.469 -29.406 -20.984 1 84.5 383 MET B N 1
ATOM 6932 C CA . MET B 1 383 ? -9.344 -28.641 -21.875 1 84.5 383 MET B CA 1
ATOM 6933 C C . MET B 1 383 ? -9.898 -27.406 -21.156 1 84.5 383 MET B C 1
ATOM 6935 O O . MET B 1 383 ? -10.188 -26.391 -21.797 1 84.5 383 MET B O 1
ATOM 6939 N N . SER B 1 384 ? -10.016 -27.484 -19.953 1 82.88 384 SER B N 1
ATOM 6940 C CA . SER B 1 384 ? -10.508 -26.344 -19.188 1 82.88 384 SER B CA 1
ATOM 6941 C C . SER B 1 384 ? -9.555 -25.156 -19.281 1 82.88 384 SER B C 1
ATOM 6943 O O . SER B 1 384 ? -9.961 -24.016 -19.094 1 82.88 384 SER B O 1
ATOM 6945 N N . SER B 1 385 ? -8.344 -25.406 -19.484 1 79.81 385 SER B N 1
ATOM 6946 C CA . SER B 1 385 ? -7.363 -24.328 -19.578 1 79.81 385 SER B CA 1
ATOM 6947 C C . SER B 1 385 ? -7.684 -23.391 -20.734 1 79.81 385 SER B C 1
ATOM 6949 O O . SER B 1 385 ? -7.527 -22.172 -20.609 1 79.81 385 SER B O 1
ATOM 6951 N N . VAL B 1 386 ? -8.148 -23.938 -21.781 1 73.06 386 VAL B N 1
ATOM 6952 C CA . VAL B 1 386 ? -8.469 -23.156 -22.984 1 73.06 386 VAL B CA 1
ATOM 6953 C C . VAL B 1 386 ? -9.75 -22.359 -22.75 1 73.06 386 VAL B C 1
ATOM 6955 O O . VAL B 1 386 ? -9.82 -21.188 -23.109 1 73.06 386 VAL B O 1
ATOM 6958 N N . SER B 1 387 ? -10.641 -22.984 -22.172 1 71.62 387 SER B N 1
ATOM 6959 C CA . SER B 1 387 ? -11.922 -22.344 -21.922 1 71.62 387 SER B CA 1
ATOM 6960 C C . SER B 1 387 ? -11.766 -21.172 -20.969 1 71.62 387 SER B C 1
ATOM 6962 O O . SER B 1 387 ? -12.352 -20.109 -21.188 1 71.62 387 SER B O 1
ATOM 6964 N N . ASN B 1 388 ? -10.984 -21.422 -20 1 71.25 388 ASN B N 1
ATOM 6965 C CA . ASN B 1 388 ? -10.75 -20.375 -19.016 1 71.25 388 ASN B CA 1
ATOM 6966 C C . ASN B 1 388 ? -10.062 -19.156 -19.625 1 71.25 388 ASN B C 1
ATOM 6968 O O . ASN B 1 388 ? -10.383 -18.016 -19.297 1 71.25 388 ASN B O 1
ATOM 6972 N N . GLN B 1 389 ? -9.164 -19.406 -20.391 1 70.06 389 GLN B N 1
ATOM 6973 C CA . GLN B 1 389 ? -8.438 -18.312 -21.047 1 70.06 389 GLN B CA 1
ATOM 6974 C C . GLN B 1 389 ? -9.383 -17.422 -21.844 1 70.06 389 GLN B C 1
ATOM 6976 O O . GLN B 1 389 ? -9.297 -16.203 -21.781 1 70.06 389 GLN B O 1
ATOM 6981 N N . ASN B 1 390 ? -10.281 -17.969 -22.453 1 67.94 390 ASN B N 1
ATOM 6982 C CA . ASN B 1 390 ? -11.219 -17.234 -23.281 1 67.94 390 ASN B CA 1
ATOM 6983 C C . ASN B 1 390 ? -12.219 -16.438 -22.438 1 67.94 390 ASN B C 1
ATOM 6985 O O . ASN B 1 390 ? -12.578 -15.32 -22.781 1 67.94 390 ASN B O 1
ATOM 6989 N N . GLU B 1 391 ? -12.617 -17.031 -21.406 1 68.75 391 GLU B N 1
ATOM 6990 C CA . GLU B 1 391 ? -13.578 -16.375 -20.516 1 68.75 391 GLU B CA 1
ATOM 6991 C C . GLU B 1 391 ? -13.008 -15.094 -19.922 1 68.75 391 GLU B C 1
ATOM 6993 O O . GLU B 1 391 ? -13.664 -14.055 -19.938 1 68.75 391 GLU B O 1
ATOM 6998 N N . TYR B 1 392 ? -11.891 -15.102 -19.469 1 72.62 392 TYR B N 1
ATOM 6999 C CA . TYR B 1 392 ? -11.281 -13.953 -18.812 1 72.62 392 TYR B CA 1
ATOM 7000 C C . TYR B 1 392 ? -11.07 -12.812 -19.812 1 72.62 392 TYR B C 1
ATOM 7002 O O . TYR B 1 392 ? -11.172 -11.633 -19.438 1 72.62 392 TYR B O 1
ATOM 7010 N N . HIS B 1 393 ? -10.914 -13.102 -21.031 1 74.69 393 HIS B N 1
ATOM 7011 C CA . HIS B 1 393 ? -10.422 -12.102 -21.969 1 74.69 393 HIS B CA 1
ATOM 7012 C C . HIS B 1 393 ? -11.562 -11.516 -22.797 1 74.69 393 HIS B C 1
ATOM 7014 O O . HIS B 1 393 ? -11.391 -10.5 -23.484 1 74.69 393 HIS B O 1
ATOM 7020 N N . GLU B 1 394 ? -12.703 -12.039 -22.641 1 72.44 394 GLU B N 1
ATOM 7021 C CA . GLU B 1 394 ? -13.773 -11.586 -23.531 1 72.44 394 GLU B CA 1
ATOM 7022 C C . GLU B 1 394 ? -14.781 -10.719 -22.781 1 72.44 394 GLU B C 1
ATOM 7024 O O . GLU B 1 394 ? -15.586 -10.016 -23.406 1 72.44 394 GLU B O 1
ATOM 7029 N N . ILE B 1 395 ? -14.727 -10.703 -21.594 1 73.25 395 ILE B N 1
ATOM 7030 C CA . ILE B 1 395 ? -15.695 -9.969 -20.781 1 73.25 395 ILE B CA 1
ATOM 7031 C C . ILE B 1 395 ? -15.07 -8.672 -20.281 1 73.25 395 ILE B C 1
ATOM 7033 O O . ILE B 1 395 ? -13.891 -8.641 -19.922 1 73.25 395 ILE B O 1
ATOM 7037 N N . GLU B 1 396 ? -15.867 -7.66 -20.438 1 80.56 396 GLU B N 1
ATOM 7038 C CA . GLU B 1 396 ? -15.484 -6.441 -19.734 1 80.56 396 GLU B CA 1
ATOM 7039 C C . GLU B 1 396 ? -15.852 -6.516 -18.25 1 80.56 396 GLU B C 1
ATOM 7041 O O . GLU B 1 396 ? -17.016 -6.359 -17.891 1 80.56 396 GLU B O 1
ATOM 7046 N N . TRP B 1 397 ? -14.914 -6.617 -17.469 1 84.62 397 TRP B N 1
ATOM 7047 C CA . TRP B 1 397 ? -15.141 -6.836 -16.047 1 84.62 397 TRP B CA 1
ATOM 7048 C C . TRP B 1 397 ? -15.266 -5.512 -15.305 1 84.62 397 TRP B C 1
ATOM 7050 O O . TRP B 1 397 ? -14.305 -4.75 -15.211 1 84.62 397 TRP B O 1
ATOM 7060 N N . THR B 1 398 ? -16.438 -5.199 -14.891 1 87.5 398 THR B N 1
ATOM 7061 C CA . THR B 1 398 ? -16.703 -4.039 -14.047 1 87.5 398 THR B CA 1
ATOM 7062 C C . THR B 1 398 ? -17.203 -4.473 -12.672 1 87.5 398 THR B C 1
ATOM 7064 O O . THR B 1 398 ? -17.688 -5.594 -12.508 1 87.5 398 THR B O 1
ATOM 7067 N N . PRO B 1 399 ? -16.969 -3.57 -11.695 1 87.81 399 PRO B N 1
ATOM 7068 C CA . PRO B 1 399 ? -17.516 -3.916 -10.375 1 87.81 399 PRO B CA 1
ATOM 7069 C C . PRO B 1 399 ? -19 -4.238 -10.406 1 87.81 399 PRO B C 1
ATOM 7071 O O . PRO B 1 399 ? -19.453 -5.164 -9.727 1 87.81 399 PRO B O 1
ATOM 7074 N N . GLU B 1 400 ? -19.75 -3.574 -11.164 1 87.94 400 GLU B N 1
ATOM 7075 C CA . GLU B 1 400 ? -21.188 -3.812 -11.273 1 87.94 400 GLU B CA 1
ATOM 7076 C C . GLU B 1 400 ? -21.484 -5.18 -11.891 1 87.94 400 GLU B C 1
ATOM 7078 O O . GLU B 1 400 ? -22.359 -5.906 -11.422 1 87.94 400 GLU B O 1
ATOM 7083 N N . PHE B 1 401 ? -20.75 -5.527 -12.891 1 85.5 401 PHE B N 1
ATOM 7084 C CA . PHE B 1 401 ? -20.938 -6.816 -13.555 1 85.5 401 PHE B CA 1
ATOM 7085 C C . PHE B 1 401 ? -20.641 -7.961 -12.594 1 85.5 401 PHE B C 1
ATOM 7087 O O . PHE B 1 401 ? -21.375 -8.945 -12.539 1 85.5 401 PHE B O 1
ATOM 7094 N N . VAL B 1 402 ? -19.625 -7.816 -11.867 1 87.56 402 VAL B N 1
ATOM 7095 C CA . VAL B 1 402 ? -19.188 -8.867 -10.953 1 87.56 402 VAL B CA 1
ATOM 7096 C C . VAL B 1 402 ? -20.188 -8.984 -9.805 1 87.56 402 VAL B C 1
ATOM 7098 O O . VAL B 1 402 ? -20.453 -10.086 -9.305 1 87.56 402 VAL B O 1
ATOM 7101 N N . LYS B 1 403 ? -20.688 -7.859 -9.383 1 86.25 403 LYS B N 1
ATOM 7102 C CA . LYS B 1 403 ? -21.719 -7.891 -8.352 1 86.25 403 LYS B CA 1
ATOM 7103 C C . LYS B 1 403 ? -22.938 -8.68 -8.82 1 86.25 403 LYS B C 1
ATOM 7105 O O . LYS B 1 403 ? -23.578 -9.375 -8.031 1 86.25 403 LYS B O 1
ATOM 7110 N N . GLN B 1 404 ? -23.234 -8.617 -10.055 1 84.25 404 GLN B N 1
ATOM 7111 C CA . GLN B 1 404 ? -24.375 -9.328 -10.641 1 84.25 404 GLN B CA 1
ATOM 7112 C C . GLN B 1 404 ? -24.047 -10.797 -10.875 1 84.25 404 GLN B C 1
ATOM 7114 O O . GLN B 1 404 ? -24.922 -11.656 -10.836 1 84.25 404 GLN B O 1
ATOM 7119 N N . HIS B 1 405 ? -22.781 -11.016 -11.086 1 83.06 405 HIS B N 1
ATOM 7120 C CA . HIS B 1 405 ? -22.312 -12.367 -11.359 1 83.06 405 HIS B CA 1
ATOM 7121 C C . HIS B 1 405 ? -21.125 -12.727 -10.484 1 83.06 405 HIS B C 1
ATOM 7123 O O . HIS B 1 405 ? -20.016 -12.961 -10.992 1 83.06 405 HIS B O 1
ATOM 7129 N N . PRO B 1 406 ? -21.297 -12.961 -9.273 1 78.31 406 PRO B N 1
ATOM 7130 C CA . PRO B 1 406 ? -20.203 -13.078 -8.312 1 78.31 406 PRO B CA 1
ATOM 7131 C C . PRO B 1 406 ? -19.344 -14.312 -8.555 1 78.31 406 PRO B C 1
ATOM 7133 O O . PRO B 1 406 ? -18.172 -14.344 -8.164 1 78.31 406 PRO B O 1
ATOM 7136 N N . ASP B 1 407 ? -19.844 -15.273 -9.227 1 78.38 407 ASP B N 1
ATOM 7137 C CA . ASP B 1 407 ? -19.094 -16.516 -9.367 1 78.38 407 ASP B CA 1
ATOM 7138 C C . ASP B 1 407 ? -18.391 -16.578 -10.719 1 78.38 407 ASP B C 1
ATOM 7140 O O . ASP B 1 407 ? -17.578 -17.484 -10.961 1 78.38 407 ASP B O 1
ATOM 7144 N N . ALA B 1 408 ? -18.578 -15.609 -11.492 1 77.19 408 ALA B N 1
ATOM 7145 C CA . ALA B 1 408 ? -18.078 -15.656 -12.867 1 77.19 408 ALA B CA 1
ATOM 7146 C C . ALA B 1 408 ? -16.562 -15.562 -12.898 1 77.19 408 ALA B C 1
ATOM 7148 O O . ALA B 1 408 ? -15.914 -16.172 -13.75 1 77.19 408 ALA B O 1
ATOM 7149 N N . LEU B 1 409 ? -16.031 -14.883 -11.945 1 81.44 409 LEU B N 1
ATOM 7150 C CA . LEU B 1 409 ? -14.594 -14.617 -11.977 1 81.44 409 LEU B CA 1
ATOM 7151 C C . LEU B 1 409 ? -13.852 -15.578 -11.055 1 81.44 409 LEU B C 1
ATOM 7153 O O . LEU B 1 409 ? -12.617 -15.672 -11.117 1 81.44 409 LEU B O 1
ATOM 7157 N N . LYS B 1 410 ? -14.562 -16.328 -10.352 1 78.81 410 LYS B N 1
ATOM 7158 C CA . LYS B 1 410 ? -13.93 -17.219 -9.375 1 78.81 410 LYS B CA 1
ATOM 7159 C C . LYS B 1 410 ? -13.156 -18.328 -10.07 1 78.81 410 LYS B C 1
ATOM 7161 O O . LYS B 1 410 ? -13.594 -18.859 -11.094 1 78.81 410 LYS B O 1
ATOM 7166 N N . LEU B 1 411 ? -12.023 -18.594 -9.539 1 77.31 411 LEU B N 1
ATOM 7167 C CA . LEU B 1 411 ? -11.266 -19.75 -10.016 1 77.31 411 LEU B CA 1
ATOM 7168 C C . LEU B 1 411 ? -12.031 -21.047 -9.766 1 77.31 411 LEU B C 1
ATOM 7170 O O . LEU B 1 411 ? -12.539 -21.266 -8.664 1 77.31 411 LEU B O 1
ATOM 7174 N N . ARG B 1 412 ? -12.141 -21.844 -10.766 1 80.06 412 ARG B N 1
ATOM 7175 C CA . ARG B 1 412 ? -12.844 -23.109 -10.648 1 80.06 412 ARG B CA 1
ATOM 7176 C C . ARG B 1 412 ? -11.953 -24.172 -10.016 1 80.06 412 ARG B C 1
ATOM 7178 O O . ARG B 1 412 ? -11.039 -24.703 -10.664 1 80.06 412 ARG B O 1
ATOM 7185 N N . ARG B 1 413 ? -12.281 -24.484 -8.836 1 86.19 413 ARG B N 1
ATOM 7186 C CA . ARG B 1 413 ? -11.5 -25.438 -8.062 1 86.19 413 ARG B CA 1
ATOM 7187 C C . ARG B 1 413 ? -12.398 -26.516 -7.449 1 86.19 413 ARG B C 1
ATOM 7189 O O . ARG B 1 413 ? -12.445 -26.672 -6.23 1 86.19 413 ARG B O 1
ATOM 7196 N N . PRO B 1 414 ? -12.891 -27.312 -8.328 1 88.75 414 PRO B N 1
ATOM 7197 C CA . PRO B 1 414 ? -13.797 -28.312 -7.777 1 88.75 414 PRO B CA 1
ATOM 7198 C C . PRO B 1 414 ? -13.086 -29.344 -6.898 1 88.75 414 PRO B C 1
ATOM 7200 O O . PRO B 1 414 ? -11.898 -29.609 -7.102 1 88.75 414 PRO B O 1
ATOM 7203 N N . ASP B 1 415 ? -13.82 -30.031 -6.039 1 90.69 415 ASP B N 1
ATOM 7204 C CA . ASP B 1 415 ? -13.266 -30.953 -5.062 1 90.69 415 ASP B CA 1
ATOM 7205 C C . ASP B 1 415 ? -12.664 -32.188 -5.746 1 90.69 415 ASP B C 1
ATOM 7207 O O . ASP B 1 415 ? -11.672 -32.75 -5.273 1 90.69 415 ASP B O 1
ATOM 7211 N N . TRP B 1 416 ? -13.273 -32.562 -6.758 1 92.69 416 TRP B N 1
ATOM 7212 C CA . TRP B 1 416 ? -12.789 -33.781 -7.402 1 92.69 416 TRP B CA 1
ATOM 7213 C C . TRP B 1 416 ? -11.383 -33.562 -7.965 1 92.69 416 TRP B C 1
ATOM 7215 O O . TRP B 1 416 ? -10.656 -34.531 -8.211 1 92.69 416 TRP B O 1
ATOM 7225 N N . ILE B 1 417 ? -11.039 -32.312 -8.156 1 93.31 417 ILE B N 1
ATOM 7226 C CA . ILE B 1 417 ? -9.68 -32 -8.586 1 93.31 417 ILE B CA 1
ATOM 7227 C C . ILE B 1 417 ? -8.773 -31.844 -7.363 1 93.31 417 ILE B C 1
ATOM 7229 O O . ILE B 1 417 ? -7.773 -32.562 -7.223 1 93.31 417 ILE B O 1
ATOM 7233 N N . LEU B 1 418 ? -9.219 -31 -6.414 1 93.25 418 LEU B N 1
ATOM 7234 C CA . LEU B 1 418 ? -8.352 -30.594 -5.316 1 93.25 418 LEU B CA 1
ATOM 7235 C C . LEU B 1 418 ? -8.195 -31.719 -4.301 1 93.25 418 LEU B C 1
ATOM 7237 O O . LEU B 1 418 ? -7.16 -31.828 -3.637 1 93.25 418 LEU B O 1
ATOM 7241 N N . GLU B 1 419 ? -9.219 -32.438 -4.145 1 93 419 GLU B N 1
ATOM 7242 C CA . GLU B 1 419 ? -9.211 -33.531 -3.17 1 93 419 GLU B CA 1
ATOM 7243 C C . GLU B 1 419 ? -9.047 -34.906 -3.852 1 93 419 GLU B C 1
ATOM 7245 O O . GLU B 1 419 ? -9.836 -35.812 -3.621 1 93 419 GLU B O 1
ATOM 7250 N N . HIS B 1 420 ? -8.062 -34.969 -4.672 1 94.75 420 HIS B N 1
ATOM 7251 C CA . HIS B 1 420 ? -7.773 -36.188 -5.402 1 94.75 420 HIS B CA 1
ATOM 7252 C C . HIS B 1 420 ? -6.406 -36.75 -5.027 1 94.75 420 HIS B C 1
ATOM 7254 O O . HIS B 1 420 ? -5.383 -36.125 -5.258 1 94.75 420 HIS B O 1
ATOM 7260 N N . ASP B 1 421 ? -6.41 -37.906 -4.453 1 95.44 421 ASP B N 1
ATOM 7261 C CA . ASP B 1 421 ? -5.176 -38.656 -4.203 1 95.44 421 ASP B CA 1
ATOM 7262 C C . ASP B 1 421 ? -4.863 -39.625 -5.352 1 95.44 421 ASP B C 1
ATOM 7264 O O . ASP B 1 421 ? -5.438 -40.688 -5.438 1 95.44 421 ASP B O 1
ATOM 7268 N N . ALA B 1 422 ? -3.916 -39.281 -6.164 1 96.38 422 ALA B N 1
ATOM 7269 C CA . ALA B 1 422 ? -3.582 -40.062 -7.367 1 96.38 422 ALA B CA 1
ATOM 7270 C C . ALA B 1 422 ? -3.145 -41.469 -7.016 1 96.38 422 ALA B C 1
ATOM 7272 O O . ALA B 1 422 ? -3.447 -42.406 -7.746 1 96.38 422 ALA B O 1
ATOM 7273 N N . ARG B 1 423 ? -2.473 -41.688 -5.922 1 95.25 423 ARG B N 1
ATOM 7274 C CA . ARG B 1 423 ? -2.021 -43 -5.488 1 95.25 423 ARG B CA 1
ATOM 7275 C C . ARG B 1 423 ? -3.199 -43.875 -5.078 1 95.25 423 ARG B C 1
ATOM 7277 O O . ARG B 1 423 ? -3.281 -45.062 -5.473 1 95.25 423 ARG B O 1
ATOM 7284 N N . ALA B 1 424 ? -3.963 -43.25 -4.293 1 94.5 424 ALA B N 1
ATOM 7285 C CA . ALA B 1 424 ? -5.129 -44 -3.818 1 94.5 424 ALA B CA 1
ATOM 7286 C C . ALA B 1 424 ? -6.039 -44.375 -4.98 1 94.5 424 ALA B C 1
ATOM 7288 O O . ALA B 1 424 ? -6.66 -45.438 -4.957 1 94.5 424 ALA B O 1
ATOM 7289 N N . ASN B 1 425 ? -6.141 -43.469 -5.91 1 96.19 425 ASN B N 1
ATOM 7290 C CA . ASN B 1 425 ? -6.926 -43.781 -7.098 1 96.19 425 ASN B CA 1
ATOM 7291 C C . ASN B 1 425 ? -6.379 -45 -7.836 1 96.19 425 ASN B C 1
ATOM 7293 O O . ASN B 1 425 ? -7.145 -45.844 -8.305 1 96.19 425 ASN B O 1
ATOM 7297 N N . VAL B 1 426 ? -5.059 -45.125 -7.988 1 96.81 426 VAL B N 1
ATOM 7298 C CA . VAL B 1 426 ? -4.422 -46.281 -8.594 1 96.81 426 VAL B CA 1
ATOM 7299 C C . VAL B 1 426 ? -4.707 -47.531 -7.75 1 96.81 426 VAL B C 1
ATOM 7301 O O . VAL B 1 426 ? -5.059 -48.562 -8.281 1 96.81 426 VAL B O 1
ATOM 7304 N N . ASP B 1 427 ? -4.609 -47.406 -6.438 1 94.88 427 ASP B N 1
ATOM 7305 C CA . ASP B 1 427 ? -4.871 -48.531 -5.543 1 94.88 427 ASP B CA 1
ATOM 7306 C C . ASP B 1 427 ? -6.289 -49.062 -5.734 1 94.88 427 ASP B C 1
ATOM 7308 O O . ASP B 1 427 ? -6.512 -50.281 -5.691 1 94.88 427 ASP B O 1
ATOM 7312 N N . GLN B 1 428 ? -7.109 -48.188 -5.906 1 96 428 GLN B N 1
ATOM 7313 C CA . GLN B 1 428 ? -8.523 -48.562 -6 1 96 428 GLN B CA 1
ATOM 7314 C C . GLN B 1 428 ? -8.828 -49.25 -7.328 1 96 428 GLN B C 1
ATOM 7316 O O . GLN B 1 428 ? -9.672 -50.156 -7.383 1 96 428 GLN B O 1
ATOM 7321 N N . HIS B 1 429 ? -8.148 -48.844 -8.406 1 97.62 429 HIS B N 1
ATOM 7322 C CA . HIS B 1 429 ? -8.68 -49.219 -9.711 1 97.62 429 HIS B CA 1
ATOM 7323 C C . HIS B 1 429 ? -7.695 -50.125 -10.461 1 97.62 429 HIS B C 1
ATOM 7325 O O . HIS B 1 429 ? -8.039 -50.719 -11.492 1 97.62 429 HIS B O 1
ATOM 7331 N N . PHE B 1 430 ? -6.512 -50.312 -10 1 97.56 430 PHE B N 1
ATOM 7332 C CA . PHE B 1 430 ? -5.465 -51 -10.75 1 97.56 430 PHE B CA 1
ATOM 7333 C C . PHE B 1 430 ? -5.871 -52.438 -11.07 1 97.56 430 PHE B C 1
ATOM 7335 O O . PHE B 1 430 ? -5.77 -52.875 -12.211 1 97.56 430 PHE B O 1
ATOM 7342 N N . ASN B 1 431 ? -6.406 -53.156 -10.125 1 97.5 431 ASN B N 1
ATOM 7343 C CA . ASN B 1 431 ? -6.609 -54.594 -10.266 1 97.5 431 ASN B CA 1
ATOM 7344 C C . ASN B 1 431 ? -7.66 -54.906 -11.328 1 97.5 431 ASN B C 1
ATOM 7346 O O . ASN B 1 431 ? -7.426 -55.719 -12.211 1 97.5 431 ASN B O 1
ATOM 7350 N N . HIS B 1 432 ? -8.766 -54.25 -11.25 1 97.44 432 HIS B N 1
ATOM 7351 C CA . HIS B 1 432 ? -9.789 -54.594 -12.234 1 97.44 432 HIS B CA 1
ATOM 7352 C C . HIS B 1 432 ? -9.391 -54.125 -13.625 1 97.44 432 HIS B C 1
ATOM 7354 O O . HIS B 1 432 ? -9.719 -54.781 -14.625 1 97.44 432 HIS B O 1
ATOM 7360 N N . LEU B 1 433 ? -8.688 -53.031 -13.719 1 98.06 433 LEU B N 1
ATOM 7361 C CA . LEU B 1 433 ? -8.234 -52.562 -15.023 1 98.06 433 LEU B CA 1
ATOM 7362 C C . LEU B 1 433 ? -7.125 -53.469 -15.562 1 98.06 433 LEU B C 1
ATOM 7364 O O . LEU B 1 433 ? -7.027 -53.656 -16.781 1 98.06 433 LEU B O 1
ATOM 7368 N N . ALA B 1 434 ? -6.27 -53.938 -14.672 1 97.75 434 ALA B N 1
ATOM 7369 C CA . ALA B 1 434 ? -5.262 -54.906 -15.078 1 97.75 434 ALA B CA 1
ATOM 7370 C C . ALA B 1 434 ? -5.914 -56.156 -15.664 1 97.75 434 ALA B C 1
ATOM 7372 O O . ALA B 1 434 ? -5.438 -56.719 -16.656 1 97.75 434 ALA B O 1
ATOM 7373 N N . ASP B 1 435 ? -6.941 -56.625 -15.047 1 97.56 435 ASP B N 1
ATOM 7374 C CA . ASP B 1 435 ? -7.688 -57.75 -15.555 1 97.56 435 ASP B CA 1
ATOM 7375 C C . ASP B 1 435 ? -8.25 -57.469 -16.953 1 97.56 435 ASP B C 1
ATOM 7377 O O . ASP B 1 435 ? -8.242 -58.344 -17.812 1 97.56 435 ASP B O 1
ATOM 7381 N N . ASP B 1 436 ? -8.742 -56.312 -17.078 1 96.75 436 ASP B N 1
ATOM 7382 C CA . ASP B 1 436 ? -9.258 -55.906 -18.391 1 96.75 436 ASP B CA 1
ATOM 7383 C C . ASP B 1 436 ? -8.164 -55.969 -19.453 1 96.75 436 ASP B C 1
ATOM 7385 O O . ASP B 1 436 ? -8.398 -56.438 -20.562 1 96.75 436 ASP B O 1
ATOM 7389 N N . VAL B 1 437 ? -7.023 -55.469 -19.125 1 96.56 437 VAL B N 1
ATOM 7390 C CA . VAL B 1 437 ? -5.906 -55.438 -20.062 1 96.56 437 VAL B CA 1
ATOM 7391 C C . VAL B 1 437 ? -5.465 -56.875 -20.375 1 96.56 437 VAL B C 1
ATOM 7393 O O . VAL B 1 437 ? -5.254 -57.219 -21.547 1 96.56 437 VAL B O 1
ATOM 7396 N N . ARG B 1 438 ? -5.395 -57.75 -19.391 1 95.69 438 ARG B N 1
ATOM 7397 C CA . ARG B 1 438 ? -4.934 -59.125 -19.562 1 95.69 438 ARG B CA 1
ATOM 7398 C C . ARG B 1 438 ? -5.922 -59.906 -20.391 1 95.69 438 ARG B C 1
ATOM 7400 O O . ARG B 1 438 ? -5.516 -60.781 -21.188 1 95.69 438 ARG B O 1
ATOM 7407 N N . SER B 1 439 ? -7.16 -59.594 -20.219 1 95.25 439 SER B N 1
ATOM 7408 C CA . SER B 1 439 ? -8.188 -60.344 -20.922 1 95.25 439 SER B CA 1
ATOM 7409 C C . SER B 1 439 ? -8.383 -59.812 -22.344 1 95.25 439 SER B C 1
ATOM 7411 O O . SER B 1 439 ? -9.102 -60.438 -23.141 1 95.25 439 SER B O 1
ATOM 7413 N N . GLY B 1 440 ? -7.824 -58.75 -22.641 1 93.12 440 GLY B N 1
ATOM 7414 C CA . GLY B 1 440 ? -7.992 -58.156 -23.953 1 93.12 440 GLY B CA 1
ATOM 7415 C C . GLY B 1 440 ? -9.391 -57.625 -24.188 1 93.12 440 GLY B C 1
ATOM 7416 O O . GLY B 1 440 ? -9.93 -57.75 -25.281 1 93.12 440 GLY B O 1
ATOM 7417 N N . LYS B 1 441 ? -9.891 -57.062 -23.141 1 93.56 441 LYS B N 1
ATOM 7418 C CA . LYS B 1 441 ? -11.211 -56.469 -23.281 1 93.56 441 LYS B CA 1
ATOM 7419 C C . LYS B 1 441 ? -11.258 -55.5 -24.453 1 93.56 441 LYS B C 1
ATOM 7421 O O . LYS B 1 441 ? -10.414 -54.594 -24.562 1 93.56 441 LYS B O 1
ATOM 7426 N N . PRO B 1 442 ? -12.203 -55.719 -25.328 1 92.5 442 PRO B N 1
ATOM 7427 C CA . PRO B 1 442 ? -12.242 -54.875 -26.531 1 92.5 442 PRO B CA 1
ATOM 7428 C C . PRO B 1 442 ? -12.805 -53.5 -26.266 1 92.5 442 PRO B C 1
ATOM 7430 O O . PRO B 1 442 ? -13.648 -53.312 -25.375 1 92.5 442 PRO B O 1
ATOM 7433 N N . GLY B 1 443 ? -12.297 -52.531 -27.031 1 91.19 443 GLY B N 1
ATOM 7434 C CA . GLY B 1 443 ? -12.773 -51.156 -26.953 1 91.19 443 GLY B CA 1
ATOM 7435 C C . GLY B 1 443 ? -11.672 -50.125 -27.141 1 91.19 443 GLY B C 1
ATOM 7436 O O . GLY B 1 443 ? -10.484 -50.469 -27.062 1 91.19 443 GLY B O 1
ATOM 7437 N N . SER B 1 444 ? -12.133 -48.969 -27.422 1 90.5 444 SER B N 1
ATOM 7438 C CA . SER B 1 444 ? -11.18 -47.875 -27.516 1 90.5 444 SER B CA 1
ATOM 7439 C C . SER B 1 444 ? -10.766 -47.375 -26.125 1 90.5 444 SER B C 1
ATOM 7441 O O . SER B 1 444 ? -11.406 -47.719 -25.125 1 90.5 444 SER B O 1
ATOM 7443 N N . LEU B 1 445 ? -9.695 -46.719 -26.094 1 91.88 445 LEU B N 1
ATOM 7444 C CA . LEU B 1 445 ? -9.266 -46.125 -24.828 1 91.88 445 LEU B CA 1
ATOM 7445 C C . LEU B 1 445 ? -10.375 -45.281 -24.219 1 91.88 445 LEU B C 1
ATOM 7447 O O . LEU B 1 445 ? -10.539 -45.25 -23 1 91.88 445 LEU B O 1
ATOM 7451 N N . PHE B 1 446 ? -11.188 -44.625 -24.969 1 89.94 446 PHE B N 1
ATOM 7452 C CA . PHE B 1 446 ? -12.289 -43.812 -24.516 1 89.94 446 PHE B CA 1
ATOM 7453 C C . PHE B 1 446 ? -13.344 -44.625 -23.797 1 89.94 446 PHE B C 1
ATOM 7455 O O . PHE B 1 446 ? -13.953 -44.156 -22.844 1 89.94 446 PHE B O 1
ATOM 7462 N N . ASP B 1 447 ? -13.414 -45.844 -24.281 1 91.06 447 ASP B N 1
ATOM 7463 C CA . ASP B 1 447 ? -14.406 -46.719 -23.703 1 91.06 447 ASP B CA 1
ATOM 7464 C C . ASP B 1 447 ? -13.875 -47.406 -22.438 1 91.06 447 ASP B C 1
ATOM 7466 O O . ASP B 1 447 ? -14.633 -47.656 -21.5 1 91.06 447 ASP B O 1
ATOM 7470 N N . LEU B 1 448 ? -12.609 -47.656 -22.469 1 94.12 448 LEU B N 1
ATOM 7471 C CA . LEU B 1 448 ? -12.031 -48.531 -21.484 1 94.12 448 LEU B CA 1
ATOM 7472 C C . LEU B 1 448 ? -11.477 -47.75 -20.297 1 94.12 448 LEU B C 1
ATOM 7474 O O . LEU B 1 448 ? -11.258 -48.312 -19.219 1 94.12 448 LEU B O 1
ATOM 7478 N N . ALA B 1 449 ? -11.234 -46.469 -20.516 1 95.31 449 ALA B N 1
ATOM 7479 C CA . ALA B 1 449 ? -10.641 -45.656 -19.469 1 95.31 449 ALA B CA 1
ATOM 7480 C C . ALA B 1 449 ? -11.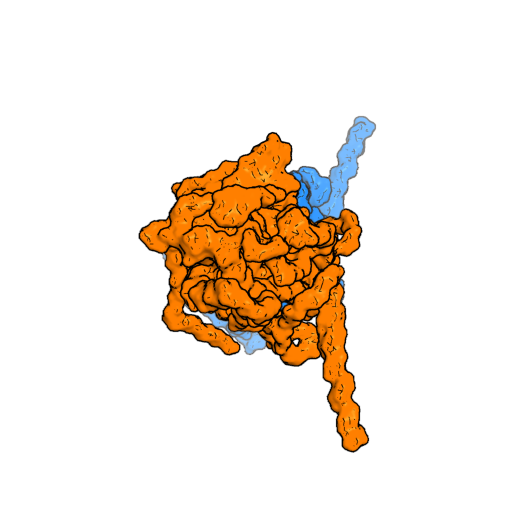68 -45.312 -18.406 1 95.31 449 ALA B C 1
ATOM 7482 O O . ALA B 1 449 ? -12.883 -45.281 -18.688 1 95.31 449 ALA B O 1
ATOM 7483 N N . LEU B 1 450 ? -11.188 -45.031 -17.203 1 95.38 450 LEU B N 1
ATOM 7484 C CA . LEU B 1 450 ? -12.062 -44.531 -16.141 1 95.38 450 LEU B CA 1
ATOM 7485 C C . LEU B 1 450 ? -12.711 -43.219 -16.516 1 95.38 450 LEU B C 1
ATOM 7487 O O . LEU B 1 450 ? -12.078 -42.375 -17.156 1 95.38 450 LEU B O 1
ATOM 7491 N N . PRO B 1 451 ? -13.938 -43 -16.141 1 91.5 451 PRO B N 1
ATOM 7492 C CA . PRO B 1 451 ? -14.531 -41.688 -16.359 1 91.5 451 PRO B CA 1
ATOM 7493 C C . PRO B 1 451 ? -13.812 -40.594 -15.57 1 91.5 451 PRO B C 1
ATOM 7495 O O . PRO B 1 451 ? -13.148 -40.875 -14.57 1 91.5 451 PRO B O 1
ATOM 7498 N N . ALA B 1 452 ? -14.117 -39.469 -16.141 1 89.44 452 ALA B N 1
ATOM 7499 C CA . ALA B 1 452 ? -13.609 -38.344 -15.375 1 89.44 452 ALA B CA 1
ATOM 7500 C C . ALA B 1 452 ? -14.352 -38.219 -14.047 1 89.44 452 ALA B C 1
ATOM 7502 O O . ALA B 1 452 ? -15.5 -38.656 -13.922 1 89.44 452 ALA B O 1
ATOM 7503 N N . GLU B 1 453 ? -13.852 -37.812 -13.008 1 88.5 453 GLU B N 1
ATOM 7504 C CA . GLU B 1 453 ? -14.453 -37.719 -11.688 1 88.5 453 GLU B CA 1
ATOM 7505 C C . GLU B 1 453 ? -15.422 -36.531 -11.617 1 88.5 453 GLU B C 1
ATOM 7507 O O . GLU B 1 453 ? -16.219 -36.438 -10.68 1 88.5 453 GLU B O 1
ATOM 7512 N N . GLY B 1 454 ? -15.391 -35.656 -12.609 1 87.69 454 GLY B N 1
ATOM 7513 C CA . GLY B 1 454 ? -16.281 -34.5 -12.609 1 87.69 454 GLY B CA 1
ATOM 7514 C C . GLY B 1 454 ? -16.156 -33.688 -13.867 1 87.69 454 GLY B C 1
ATOM 7515 O O . GLY B 1 454 ? -15.523 -34.094 -14.844 1 87.69 454 GLY B O 1
ATOM 7516 N N . GLU B 1 455 ? -16.906 -32.594 -13.797 1 84.62 455 GLU B N 1
ATOM 7517 C CA . GLU B 1 455 ? -16.906 -31.594 -14.875 1 84.62 455 GLU B CA 1
ATOM 7518 C C . GLU B 1 455 ? -16.469 -30.219 -14.367 1 84.62 455 GLU B C 1
ATOM 7520 O O . GLU B 1 455 ? -16.562 -29.938 -13.172 1 84.62 455 GLU B O 1
ATOM 7525 N N . ILE B 1 456 ? -15.953 -29.516 -15.273 1 82.69 456 ILE B N 1
ATOM 7526 C CA . ILE B 1 456 ? -15.602 -28.125 -14.961 1 82.69 456 ILE B CA 1
ATOM 7527 C C . ILE B 1 456 ? -16.562 -27.172 -15.656 1 82.69 456 ILE B C 1
ATOM 7529 O O . ILE B 1 456 ? -16.75 -27.25 -16.875 1 82.69 456 ILE B O 1
ATOM 7533 N N . MET B 1 457 ? -17.188 -26.312 -14.805 1 78.56 457 MET B N 1
ATOM 7534 C CA . MET B 1 457 ? -18.172 -25.391 -15.328 1 78.56 457 MET B CA 1
ATOM 7535 C C . MET B 1 457 ? -17.531 -24.094 -15.797 1 78.56 457 MET B C 1
ATOM 7537 O O . MET B 1 457 ? -16.5 -23.672 -15.258 1 78.56 457 MET B O 1
ATOM 7541 N N . GLN B 1 458 ? -18.094 -23.5 -16.797 1 76.06 458 GLN B N 1
ATOM 7542 C CA . GLN B 1 458 ? -17.594 -22.234 -17.328 1 76.06 458 GLN B CA 1
ATOM 7543 C C . GLN B 1 458 ? -18.75 -21.25 -17.562 1 76.06 458 GLN B C 1
ATOM 7545 O O . GLN B 1 458 ? -19.875 -21.656 -17.844 1 76.06 458 GLN B O 1
ATOM 7550 N N . PHE B 1 459 ? -18.359 -20 -17.281 1 74.06 459 PHE B N 1
ATOM 7551 C CA . PHE B 1 459 ? -19.297 -18.922 -17.578 1 74.06 459 PHE B CA 1
ATOM 7552 C C . PHE B 1 459 ? -18.969 -18.25 -18.906 1 74.06 459 PHE B C 1
ATOM 7554 O O . PHE B 1 459 ? -17.797 -17.922 -19.172 1 74.06 459 PHE B O 1
ATOM 7561 N N . ARG B 1 460 ? -19.891 -18.188 -19.844 1 69.44 460 ARG B N 1
ATOM 7562 C CA . ARG B 1 460 ? -19.719 -17.484 -21.109 1 69.44 460 ARG B CA 1
ATOM 7563 C C . ARG B 1 460 ? -20.594 -16.234 -21.172 1 69.44 460 ARG B C 1
ATOM 7565 O O . ARG B 1 460 ? -21.75 -16.266 -20.734 1 69.44 460 ARG B O 1
ATOM 7572 N N . PRO B 1 461 ? -19.859 -15.164 -21.688 1 62.25 461 PRO B N 1
ATOM 7573 C CA . PRO B 1 461 ? -20.688 -13.969 -21.859 1 62.25 461 PRO B CA 1
ATOM 7574 C C . PRO B 1 461 ? -21.938 -14.227 -22.688 1 62.25 461 PRO B C 1
ATOM 7576 O O . PRO B 1 461 ? -21.875 -14.898 -23.719 1 62.25 461 PRO B O 1
ATOM 7579 N N . GLY B 1 462 ? -23.016 -13.797 -22.25 1 61.16 462 GLY B N 1
ATOM 7580 C CA . GLY B 1 462 ? -24.25 -13.969 -22.984 1 61.16 462 GLY B CA 1
ATOM 7581 C C . GLY B 1 462 ? -25.109 -15.102 -22.453 1 61.16 462 GLY B C 1
ATOM 7582 O O . GLY B 1 462 ? -26.297 -15.172 -22.719 1 61.16 462 GLY B O 1
ATOM 7583 N N . ASP B 1 463 ? -24.375 -15.969 -21.766 1 65.81 463 ASP B N 1
ATOM 7584 C CA . ASP B 1 463 ? -25.125 -17.078 -21.172 1 65.81 463 ASP B CA 1
ATOM 7585 C C . ASP B 1 463 ? -25.719 -16.688 -19.828 1 65.81 463 ASP B C 1
ATOM 7587 O O . ASP B 1 463 ? -25.156 -15.844 -19.125 1 65.81 463 ASP B O 1
ATOM 7591 N N . ASP B 1 464 ? -26.938 -17.109 -19.562 1 65 464 ASP B N 1
ATOM 7592 C CA . ASP B 1 464 ? -27.578 -16.828 -18.281 1 65 464 ASP B CA 1
ATOM 7593 C C . ASP B 1 464 ? -27.062 -17.75 -17.188 1 65 464 ASP B C 1
ATOM 7595 O O . ASP B 1 464 ? -27.234 -17.484 -16 1 65 464 ASP B O 1
ATOM 7599 N N . LYS B 1 465 ? -26.688 -18.984 -17.797 1 69 465 LYS B N 1
ATOM 7600 C CA . LYS B 1 465 ? -26.25 -19.984 -16.828 1 69 465 LYS B CA 1
ATOM 7601 C C . LYS B 1 465 ? -24.891 -20.562 -17.219 1 69 465 LYS B C 1
ATOM 7603 O O . LYS B 1 465 ? -24.5 -20.531 -18.391 1 69 465 LYS B O 1
ATOM 7608 N N . GLU B 1 466 ? -24.062 -21.094 -16.234 1 77.38 466 GLU B N 1
ATOM 7609 C CA . GLU B 1 466 ? -22.781 -21.766 -16.453 1 77.38 466 GLU B CA 1
ATOM 7610 C C . GLU B 1 466 ? -22.969 -23.094 -17.188 1 77.38 466 GLU B C 1
ATOM 7612 O O . GLU B 1 466 ? -24 -23.75 -17.031 1 77.38 466 GLU B O 1
ATOM 7617 N N . LYS B 1 467 ? -22.047 -23.406 -18.094 1 77.56 467 LYS B N 1
ATOM 7618 C CA . LYS B 1 467 ? -22.047 -24.672 -18.812 1 77.56 467 LYS B CA 1
ATOM 7619 C C . LYS B 1 467 ? -20.734 -25.422 -18.625 1 77.56 467 LYS B C 1
ATOM 7621 O O . LYS B 1 467 ? -19.703 -24.797 -18.344 1 77.56 467 LYS B O 1
ATOM 7626 N N . ALA B 1 468 ? -20.875 -26.703 -18.719 1 77.38 468 ALA B N 1
ATOM 7627 C CA . ALA B 1 468 ? -19.672 -27.531 -18.625 1 77.38 468 ALA B CA 1
ATOM 7628 C C . ALA B 1 468 ? -18.75 -27.281 -19.812 1 77.38 468 ALA B C 1
ATOM 7630 O O . ALA B 1 468 ? -19.203 -27.125 -20.938 1 77.38 468 ALA B O 1
ATOM 7631 N N . VAL B 1 469 ? -17.484 -27.328 -19.594 1 76.69 469 VAL B N 1
ATOM 7632 C CA . VAL B 1 469 ? -16.453 -27.188 -20.625 1 76.69 469 VAL B CA 1
ATOM 7633 C C . VAL B 1 469 ? -16.609 -28.312 -21.656 1 76.69 469 VAL B C 1
ATOM 7635 O O . VAL B 1 469 ? -16.844 -29.469 -21.297 1 76.69 469 VAL B O 1
ATOM 7638 N N . ASP B 1 470 ? -16.453 -28 -22.906 1 69.44 470 ASP B N 1
ATOM 7639 C CA . ASP B 1 470 ? -16.5 -28.984 -23.984 1 69.44 470 ASP B CA 1
ATOM 7640 C C . ASP B 1 470 ? -15.242 -29.844 -24 1 69.44 470 ASP B C 1
ATOM 7642 O O . ASP B 1 470 ? -14.141 -29.328 -24.219 1 69.44 470 ASP B O 1
ATOM 7646 N N . THR B 1 471 ? -15.406 -31.094 -23.844 1 74.62 471 THR B N 1
ATOM 7647 C CA . THR B 1 471 ? -14.266 -32 -23.734 1 74.62 471 THR B CA 1
ATOM 7648 C C . THR B 1 471 ? -14.195 -32.938 -24.953 1 74.62 471 THR B C 1
ATOM 7650 O O . THR B 1 471 ? -13.656 -34.031 -24.859 1 74.62 471 THR B O 1
ATOM 7653 N N . SER B 1 472 ? -14.859 -32.562 -26.062 1 67.5 472 SER B N 1
ATOM 7654 C CA . SER B 1 472 ? -14.812 -33.406 -27.25 1 67.5 472 SER B CA 1
ATOM 7655 C C . SER B 1 472 ? -13.406 -33.438 -27.844 1 67.5 472 SER B C 1
ATOM 7657 O O . SER B 1 472 ? -12.664 -32.469 -27.781 1 67.5 472 SER B O 1
ATOM 7659 N N . PHE B 1 473 ? -12.781 -34.594 -28.109 1 60.91 473 PHE B N 1
ATOM 7660 C CA . PHE B 1 473 ? -11.438 -34.844 -28.625 1 60.91 473 PHE B CA 1
ATOM 7661 C C . PHE B 1 473 ? -11.297 -34.312 -30.047 1 60.91 473 PHE B C 1
ATOM 7663 O O . PHE B 1 473 ? -10.18 -34.156 -30.547 1 60.91 473 PHE B O 1
ATOM 7670 N N . GLU B 1 474 ? -12.32 -34.125 -30.875 1 51.41 474 GLU B N 1
ATOM 7671 C CA . GLU B 1 474 ? -12.148 -33.844 -32.281 1 51.41 474 GLU B CA 1
ATOM 7672 C C . GLU B 1 474 ? -11.211 -32.656 -32.5 1 51.41 474 GLU B C 1
ATOM 7674 O O . GLU B 1 474 ? -11.086 -32.156 -33.625 1 51.41 474 GLU B O 1
ATOM 7679 N N . MET B 1 475 ? -10.438 -32.312 -31.609 1 48.94 475 MET B N 1
ATOM 7680 C CA . MET B 1 475 ? -9.758 -31.062 -31.844 1 48.94 475 MET B CA 1
ATOM 7681 C C . MET B 1 475 ? -8.391 -31.281 -32.5 1 48.94 475 MET B C 1
ATOM 7683 O O . MET B 1 475 ? -7.508 -30.422 -32.375 1 48.94 475 MET B O 1
ATOM 7687 N N . ASP B 1 476 ? -8.125 -32.125 -33.219 1 45.34 476 ASP B N 1
ATOM 7688 C CA . ASP B 1 476 ? -6.824 -32.219 -33.875 1 45.34 476 ASP B CA 1
ATOM 7689 C C . ASP B 1 476 ? -6.617 -31.078 -34.844 1 45.34 476 ASP B C 1
ATOM 7691 O O . ASP B 1 476 ? -7.48 -30.797 -35.688 1 45.34 476 ASP B O 1
ATOM 7695 N N . GLY B 1 477 ? -5.578 -30.219 -34.781 1 48.91 477 GLY B N 1
ATOM 7696 C CA . GLY B 1 477 ? -5 -29.172 -35.625 1 48.91 477 GLY B CA 1
ATOM 7697 C C . GLY B 1 477 ? -5.641 -27.812 -35.406 1 48.91 477 GLY B C 1
ATOM 7698 O O . GLY B 1 477 ? -5.395 -26.891 -36.156 1 48.91 477 GLY B O 1
ATOM 7699 N N . MET B 1 478 ? -6.617 -27.844 -34.594 1 49.31 478 MET B N 1
ATOM 7700 C CA . MET B 1 478 ? -7.293 -26.562 -34.469 1 49.31 478 MET B CA 1
ATOM 7701 C C . MET B 1 478 ? -6.602 -25.688 -33.406 1 49.31 478 MET B C 1
ATOM 7703 O O . MET B 1 478 ? -6.051 -26.203 -32.438 1 49.31 478 MET B O 1
ATOM 7707 N N . THR B 1 479 ? -6.395 -24.406 -33.781 1 54.09 479 THR B N 1
ATOM 7708 C CA . THR B 1 479 ? -5.934 -23.422 -32.812 1 54.09 479 THR B CA 1
ATOM 7709 C C . THR B 1 479 ? -6.934 -23.266 -31.672 1 54.09 479 THR B C 1
ATOM 7711 O O . THR B 1 479 ? -8.109 -23.609 -31.812 1 54.09 479 THR B O 1
ATOM 7714 N N . PRO B 1 480 ? -6.496 -22.953 -30.531 1 54.56 480 PRO B N 1
ATOM 7715 C CA . PRO B 1 480 ? -7.453 -22.688 -29.453 1 54.56 480 PRO B CA 1
ATOM 7716 C C . PRO B 1 480 ? -8.641 -21.844 -29.906 1 54.56 480 PRO B C 1
ATOM 7718 O O . PRO B 1 480 ? -9.773 -22.078 -29.469 1 54.56 480 PRO B O 1
ATOM 7721 N N . GLU B 1 481 ? -8.32 -20.953 -30.75 1 54.12 481 GLU B N 1
ATOM 7722 C CA . GLU B 1 481 ? -9.398 -20.141 -31.297 1 54.12 481 GLU B CA 1
ATOM 7723 C C . GLU B 1 481 ? -10.367 -20.969 -32.125 1 54.12 481 GLU B C 1
ATOM 7725 O O . GLU B 1 481 ? -11.578 -20.781 -32.062 1 54.12 481 GLU B O 1
ATOM 7730 N N . GLU B 1 482 ? -9.766 -21.812 -32.906 1 51.81 482 GLU B N 1
ATOM 7731 C CA . GLU B 1 482 ? -10.57 -22.672 -33.75 1 51.81 482 GLU B CA 1
ATOM 7732 C C . GLU B 1 482 ? -11.391 -23.672 -32.938 1 51.81 482 GLU B C 1
ATOM 7734 O O . GLU B 1 482 ? -12.531 -23.969 -33.312 1 51.81 482 GLU B O 1
ATOM 7739 N N . VAL B 1 483 ? -10.789 -24.016 -31.938 1 51.56 483 VAL B N 1
ATOM 7740 C CA . VAL B 1 483 ? -11.508 -24.891 -31.031 1 51.56 483 VAL B CA 1
ATOM 7741 C C . VAL B 1 483 ? -12.719 -24.156 -30.453 1 51.56 483 VAL B C 1
ATOM 7743 O O . VAL B 1 483 ? -13.812 -24.719 -30.375 1 51.56 483 VAL B O 1
ATOM 7746 N N . GLN B 1 484 ? -12.508 -22.906 -30.25 1 53.12 484 GLN B N 1
ATOM 7747 C CA . GLN B 1 484 ? -13.555 -22.047 -29.703 1 53.12 484 GLN B CA 1
ATOM 7748 C C . GLN B 1 484 ? -14.688 -21.844 -30.703 1 53.12 484 GLN B C 1
ATOM 7750 O O . GLN B 1 484 ? -15.859 -21.875 -30.344 1 53.12 484 GLN B O 1
ATOM 7755 N N . CYS B 1 485 ? -14.219 -21.484 -31.938 1 47.84 485 CYS B N 1
ATOM 7756 C CA . CYS B 1 485 ? -15.203 -21.281 -33 1 47.84 485 CYS B CA 1
ATOM 7757 C C . CYS B 1 485 ? -16.047 -22.531 -33.188 1 47.84 485 CYS B C 1
ATOM 7759 O O . CYS B 1 485 ? -17.266 -22.438 -33.406 1 47.84 485 CYS B O 1
ATOM 7761 N N . LYS B 1 486 ? -15.508 -23.547 -33.125 1 48.31 486 LYS B N 1
ATOM 7762 C CA . LYS B 1 486 ? -16.25 -24.781 -33.312 1 48.31 486 LYS B CA 1
ATOM 7763 C C . LYS B 1 486 ? -17.125 -25.078 -32.094 1 48.31 486 LYS B C 1
ATOM 7765 O O . LYS B 1 486 ? -18.266 -25.5 -32.219 1 48.31 486 LYS B O 1
ATOM 7770 N N . GLN B 1 487 ? -16.594 -24.766 -30.953 1 48.53 487 GLN B N 1
ATOM 7771 C CA . GLN B 1 487 ? -17.375 -24.953 -29.734 1 48.53 487 GLN B CA 1
ATOM 7772 C C . GLN B 1 487 ? -18.562 -24 -29.703 1 48.53 487 GLN B C 1
ATOM 7774 O O . GLN B 1 487 ? -19.656 -24.359 -29.25 1 48.53 487 GLN B O 1
ATOM 7779 N N . ALA B 1 488 ? -18.328 -22.922 -30.172 1 52.03 488 ALA B N 1
ATOM 7780 C CA . ALA B 1 488 ? -19.406 -21.938 -30.281 1 52.03 488 ALA B CA 1
ATOM 7781 C C . ALA B 1 488 ? -20.422 -22.359 -31.344 1 52.03 488 ALA B C 1
ATOM 7783 O O . ALA B 1 488 ? -21.625 -22.203 -31.172 1 52.03 488 ALA B O 1
ATOM 7784 N N . MET B 1 489 ? -20.125 -22.781 -32.5 1 44.19 489 MET B N 1
ATOM 7785 C CA . MET B 1 489 ? -20.969 -23.234 -33.594 1 44.19 489 MET B CA 1
ATOM 7786 C C . MET B 1 489 ? -21.766 -24.469 -33.219 1 44.19 489 MET B C 1
ATOM 7788 O O . MET B 1 489 ? -22.922 -24.625 -33.594 1 44.19 489 MET B O 1
ATOM 7792 N N . GLU B 1 490 ? -21.125 -25.312 -32.594 1 44.78 490 GLU B N 1
ATOM 7793 C CA . GLU B 1 490 ? -21.828 -26.516 -32.188 1 44.78 490 GLU B CA 1
ATOM 7794 C C . GLU B 1 490 ? -22.875 -26.203 -31.125 1 44.78 490 GLU B C 1
ATOM 7796 O O . GLU B 1 490 ? -23.922 -26.859 -31.062 1 44.78 490 GLU B O 1
ATOM 7801 N N . THR B 1 491 ? -22.641 -25.297 -30.391 1 41.94 491 THR B N 1
ATOM 7802 C CA . THR B 1 491 ? -23.656 -24.875 -29.422 1 41.94 491 THR B CA 1
ATOM 7803 C C . THR B 1 491 ? -24.766 -24.109 -30.125 1 41.94 491 THR B C 1
ATOM 7805 O O . THR B 1 491 ? -25.938 -24.203 -29.734 1 41.94 491 THR B O 1
ATOM 7808 N N . GLN B 1 492 ? -24.531 -23.375 -31.156 1 38.59 492 GLN B N 1
ATOM 7809 C CA . GLN B 1 492 ? -25.594 -22.703 -31.906 1 38.59 492 GLN B CA 1
ATOM 7810 C C . GLN B 1 492 ? -26.391 -23.703 -32.719 1 38.59 492 GLN B C 1
ATOM 7812 O O . GLN B 1 492 ? -27.578 -23.5 -33 1 38.59 492 GLN B O 1
ATOM 7817 N N . GLY B 1 493 ? -25.844 -24.797 -33.281 1 36.88 493 GLY B N 1
ATOM 7818 C CA . GLY B 1 493 ? -26.609 -25.75 -34.062 1 36.88 493 GLY B CA 1
ATOM 7819 C C . GLY B 1 493 ? -27.672 -26.469 -33.25 1 36.88 493 GLY B C 1
ATOM 7820 O O . GLY B 1 493 ? -28.562 -27.109 -33.812 1 36.88 493 GLY B O 1
ATOM 7821 N N . GLY B 1 494 ? -27.594 -26.688 -32.031 1 30.47 494 GLY B N 1
ATOM 7822 C CA . GLY B 1 494 ? -28.672 -27.344 -31.328 1 30.47 494 GLY B CA 1
ATOM 7823 C C . GLY B 1 494 ? -29.938 -26.5 -31.234 1 30.47 494 GLY B C 1
ATOM 7824 O O . GLY B 1 494 ? -30.953 -26.938 -30.719 1 30.47 494 GLY B O 1
ATOM 7825 N N . VAL B 1 495 ? -29.875 -25.219 -31.5 1 36.62 495 VAL B N 1
ATOM 7826 C CA . VAL B 1 495 ? -31.109 -24.484 -31.344 1 36.62 495 VAL B CA 1
ATOM 7827 C C . VAL B 1 495 ? -31.984 -24.641 -32.594 1 36.62 495 VAL B C 1
ATOM 7829 O O . VAL B 1 495 ? -33.188 -24.406 -32.531 1 36.62 495 VAL B O 1
ATOM 7832 N N . ASP B 1 496 ? -31.453 -24.969 -33.688 1 30.91 496 ASP B N 1
ATOM 7833 C CA . ASP B 1 496 ? -32.375 -24.922 -34.812 1 30.91 496 ASP B CA 1
ATOM 7834 C C . ASP B 1 496 ? -33.281 -26.141 -34.844 1 30.91 496 ASP B C 1
ATOM 7836 O O . ASP B 1 496 ? -34.25 -26.188 -35.594 1 30.91 496 ASP B O 1
ATOM 7840 N N . SER B 1 497 ? -32.969 -27.297 -34.219 1 27.53 497 SER B N 1
ATOM 7841 C CA . SER B 1 497 ? -33.844 -28.422 -34.5 1 27.53 497 SER B CA 1
ATOM 7842 C C . SER B 1 497 ? -35.125 -28.328 -33.656 1 27.53 497 SER B C 1
ATOM 7844 O O . SER B 1 497 ? -36.094 -29.062 -33.906 1 27.53 497 SER B O 1
ATOM 7846 N N . GLN B 1 498 ? -35.281 -27.672 -32.625 1 23.7 498 GLN B N 1
ATOM 7847 C CA . GLN B 1 498 ? -36.531 -27.797 -31.875 1 23.7 498 GLN B CA 1
ATOM 7848 C C . GLN B 1 498 ? -37.594 -26.875 -32.438 1 23.7 498 GLN B C 1
ATOM 7850 O O . GLN B 1 498 ? -38.75 -26.906 -32 1 23.7 498 GLN B O 1
ATOM 7855 N N . VAL B 1 499 ? -37.312 -25.891 -33.281 1 28.03 499 VAL B N 1
ATOM 7856 C CA . VAL B 1 499 ? -38.438 -25.062 -33.688 1 28.03 499 VAL B CA 1
ATOM 7857 C C . VAL B 1 499 ? -39.281 -25.812 -34.719 1 28.03 499 VAL B C 1
ATOM 7859 O O . VAL B 1 499 ? -40.375 -25.375 -35.062 1 28.03 499 VAL B O 1
ATOM 7862 N N . ALA B 1 500 ? -38.875 -26.844 -35.312 1 27.39 500 ALA B N 1
ATOM 7863 C CA . ALA B 1 500 ? -39.688 -27.344 -36.406 1 27.39 500 ALA B CA 1
ATOM 7864 C C . ALA B 1 500 ? -40.906 -28.094 -35.906 1 27.39 500 ALA B C 1
ATOM 7866 O O . ALA B 1 500 ? -41.875 -28.328 -36.625 1 27.39 500 ALA B O 1
ATOM 7867 N N . VAL B 1 501 ? -40.875 -28.672 -34.625 1 26.28 501 VAL B N 1
ATOM 7868 C CA . VAL B 1 501 ? -42 -29.594 -34.406 1 26.28 501 VAL B CA 1
ATOM 7869 C C . VAL B 1 501 ? -43.25 -28.812 -34.062 1 26.28 501 VAL B C 1
ATOM 7871 O O . VAL B 1 501 ? -44.344 -29.359 -34.094 1 26.28 501 VAL B O 1
ATOM 7874 N N . MET B 1 502 ? -43.062 -27.547 -33.625 1 25.34 502 MET B N 1
ATOM 7875 C CA . MET B 1 502 ? -44.375 -27.047 -33.219 1 25.34 502 MET B CA 1
ATOM 7876 C C . MET B 1 502 ? -45.188 -26.609 -34.438 1 25.34 502 MET B C 1
ATOM 7878 O O . MET B 1 502 ? -46.281 -26.109 -34.281 1 25.34 502 MET B O 1
ATOM 7882 N N . ALA B 1 503 ? -44.562 -26.375 -35.562 1 27.08 503 ALA B N 1
ATOM 7883 C CA . ALA B 1 503 ? -45.469 -25.906 -36.594 1 27.08 503 ALA B CA 1
ATOM 7884 C C . ALA B 1 503 ? -46.344 -27.047 -37.125 1 27.08 503 ALA B C 1
ATOM 7886 O O . ALA B 1 503 ? -47.281 -26.828 -37.875 1 27.08 503 ALA B O 1
ATOM 7887 N N . SER B 1 504 ? -46 -28.406 -36.75 1 21.44 504 SER B N 1
ATOM 7888 C CA . SER B 1 504 ? -47.125 -29.25 -37.188 1 21.44 504 SER B CA 1
ATOM 7889 C C . SER B 1 504 ? -48.219 -29.328 -36.125 1 21.44 504 SER B C 1
ATOM 7891 O O . SER B 1 504 ? -47.906 -29.328 -34.938 1 21.44 504 SER B O 1
#

Solvent-accessible surface area (backbone atoms only — not comparable to full-atom values): 52725 Å² total; per-residue (Å²): 123,85,76,74,68,70,92,67,78,88,77,55,78,59,65,55,48,86,79,42,40,21,60,67,44,32,39,32,28,33,19,73,44,60,23,24,43,34,26,46,36,41,28,36,38,27,40,26,40,41,37,36,37,18,53,58,73,66,81,57,78,60,50,33,69,42,55,28,42,35,30,24,20,34,58,44,34,27,34,78,86,28,51,54,24,57,57,49,48,72,66,18,56,75,48,55,66,46,36,36,36,25,22,25,66,52,47,61,53,52,70,42,63,58,52,91,41,79,74,33,67,64,19,39,43,33,34,48,37,16,62,55,48,48,53,53,50,53,52,27,46,73,68,62,46,40,74,43,61,51,38,40,75,74,44,76,45,77,45,71,43,84,95,73,59,50,40,30,33,39,34,27,74,86,65,52,69,51,75,24,62,29,35,43,34,20,49,26,77,78,33,61,49,46,36,74,52,54,66,38,78,90,69,82,39,63,45,48,36,25,34,41,32,23,43,49,70,61,46,78,73,55,61,60,33,66,70,41,34,55,45,49,32,57,80,39,34,39,41,35,37,32,38,19,61,51,28,38,34,37,44,36,17,20,73,53,20,34,33,37,29,38,39,36,41,34,63,50,77,76,60,88,77,66,44,72,63,52,52,38,56,74,38,44,45,25,68,50,62,50,47,61,59,68,68,49,56,72,89,38,57,42,79,41,76,42,64,35,53,63,83,61,93,65,51,51,32,87,69,93,70,36,45,46,38,46,33,32,38,39,41,54,29,45,41,78,62,43,64,37,52,57,16,51,10,30,31,44,11,39,26,46,30,48,28,38,29,74,36,46,66,42,48,34,58,14,54,56,38,36,49,27,60,45,46,39,43,51,47,50,53,44,45,40,9,59,54,44,49,51,42,56,27,68,45,84,70,40,51,69,54,34,68,76,37,70,68,66,77,52,80,85,74,53,57,67,58,43,70,33,54,43,52,58,52,44,69,71,45,44,64,67,44,43,50,38,61,75,68,57,62,83,72,51,68,84,69,68,22,43,73,45,82,70,80,54,71,40,58,48,92,90,51,93,60,70,42,67,59,80,68,74,75,88,43,78,90,49,38,59,62,48,47,44,53,48,54,51,48,58,60,56,59,66,59,66,66,66,64,62,64,69,76,106,123,86,76,72,69,70,92,68,78,87,77,55,77,58,66,56,47,86,80,42,38,20,61,68,44,32,39,33,27,33,19,74,44,59,22,24,42,34,26,46,36,41,27,38,37,26,40,26,40,41,38,37,36,18,54,59,72,65,80,57,76,60,50,33,68,42,54,29,42,33,29,24,20,34,56,43,32,26,34,79,86,30,50,54,24,57,56,50,49,73,66,16,55,74,49,54,66,46,36,35,36,24,22,23,67,53,47,60,53,52,68,41,65,56,50,91,40,80,74,32,66,65,19,39,42,33,34,46,35,16,62,54,50,49,54,53,49,50,52,27,44,74,70,62,46,40,75,41,60,52,37,41,74,76,44,75,45,79,45,70,43,83,96,74,62,50,38,30,34,38,33,26,74,87,66,51,68,51,75,25,61,29,36,44,34,20,50,26,78,78,33,60,51,49,36,73,51,55,66,38,80,90,72,83,40,65,46,48,34,26,34,41,34,24,42,49,70,61,47,78,73,55,61,59,32,66,70,41,34,54,45,48,32,58,80,39,34,39,41,36,37,32,37,20,62,50,27,38,33,37,44,36,17,20,72,54,19,35,35,37,30,38,39,37,40,33,64,49,79,79,59,87,78,66,43,76,63,53,53,38,57,75,39,43,44,25,67,49,61,50,48,60,58,68,68,49,57,74,88,37,57,41,80,41,76,42,64,34,52,64,83,62,94,64,51,52,34,89,70,91,68,36,45,45,37,46,33,32,36,38,40,52,30,44,42,76,61,44,64,36,52,56,17,50,10,29,32,46,11,38,26,46,30,49,28,37,28,72,37,46,65,42,49,35,59,14,55,56,38,35,50,26,58,46,45,39,42,50,47,50,54,44,45,40,8,59,54,44,48,51,42,55,28,70,45,84,72,40,51,68,54,33,69,75,37,68,67,65,78,53,81,86,74,55,57,68,57,43,70,33,54,44,52,59,52,42,69,72,45,45,64,67,44,43,50,38,62,74,67,57,63,84,70,51,68,84,69,68,24,42,72,46,83,70,82,54,71,38,58,49,91,89,51,93,61,70,41,68,60,78,68,74,73,86,45,78,89,51,40,60,62,48,47,45,53,48,54,52,49,58,60,56,58,66,60,64,68,66,65,62,62,71,80,105

Secondary structure (DSSP, 8-state):
--PPPPSS--------GGG-S-TT-EEEEE--SHHHHHHHHHHHHTT-EEEEEES-S-SS----EEEE-HHHHHHHHHGGGGHHHHHHHHTB--S--EEEEEETT--EEEEEESSSSGGGGGT-EEEEHHHHHHHHHHHHHHTT-EEEET--EEEEEEES-TTTT-EEEEEETTS-EEEESEEEE---TT-SHHHHTT------EEEEEEEEEEEEEPPHHHHT-GGGGGGG-SS--EEEEEEETTEEEEEEEETTTTEEEEEEEEE----TT--HHHHHHHHT--HHHHHHHHTS-GGG-EEEEEEE-PPPS-SS-SSSS--EEE-GGGTS---GGGS-HHHHHHHHHHHHHHHHHHTTT-HHHHHHHHHHHHHHHHHHHHHHHHHHHHHHHHS---HHHHHH-TTSSS----HHHHT--HHHHHHHHHHHHHHHHHHT--S-HHHHSPPPS---EE--TT-SS-EEPP--STTTT--HHHHHHHHHHHHHHTTTTSSSGGG-/--PPPPSS--------GGG-S-TT-EEEEE--SHHHHHHHHHHHHTT-EEEEEES-S-STT---EEEE-HHHHHHHHHGGGGHHHHHHHHTB--S--EEEEEETT--EEEEEESSSSGGGGGT-EEEEHHHHHHHHHHHHHHTT-EEEET--EEEEEEES-TTTT-EEEEEETTS-EEEESEEEE---TT-SHHHHTT------EEEEEEEEEEEEEPPHHHHT-GGGGGGG-SS--EEEEEEETTEEEEEEEETTTTEEEEEEEEE----TT--HHHHHHHHT--HHHHHHHHTS-GGG-EEEEEEE-PPPS-SS-SSSS--EEE-GGGTS---GGGS-HHHHHHHHHHHHHHHHHHTTT-HHHHHHHHHHHHHHHHHHHHHHHHHHHHHHHHS---HHHHHH-TTSSS----HHHHT--HHHHHHHHHHHHHHHHHHT--S-HHHHSPPPS---EE--TT-SS-EEPP--S--TT--HHHHHHHHHHHHHHTTSSSSSGGG-

pLDDT: mean 86.02, std 15.79, range [21.44, 98.88]

Sequence (1008 aa):
MAENPPTTPLSSVAPDATNSGAIGLRVVIIGSGFCGLTSAIECRLGGMDVVVVETYPTSRTQGDVIDLFANGGMIFESWDGGRIAEKMLQISINRNDTFKFYNAKGEYLMEDAWHKYPHHAQRQYAGHRGEMHEMVSDYAASLGVEFRLGETVVDYVDQGREGIDRQVGVSCASGLQVWGDVVLCCDGPRSLARQKVLQLPDHKVNSGYAIYRAFYTLTPEMRKNIYMSRFCDPERDFTGMWVGKDLHGLIYSWNKGHDLGWVLTHKDDHNIGETLMACLDEGGFCELFKEVVRLTPEENLVDYKLVWRGPLKTWLPKGPYPRMIVLGDAAHCHLPTSAQGASQSVEDGAAVAACLDKAKGDVPLALKVFERIKFHRQHVIHMSSVSNQNEYHEIEWTPEFVKQHPDALKLRRPDWILEHDARANVDQHFNHLADDVRSGKPGSLFDLALPAEGEIMQFRPGDDKEKAVDTSFEMDGMTPEEVQCKQAMETQGGVDSQVAVMASMAENPPTTPLSSVAPDATNSGAIGLRVVIIGSGFCGLTSAIECRLGGMDVVVVETYPTSRTQGDVIDLFANGGMIFESWDGGRIAEKMLQISINRNDTFKFYNAKGEYLMEDAWHKYPHHAQRQYAGHRGEMHEMVSDYAASLGVEFRLGETVVDYVDQGREGIDRQVGVSCASGLQVWGDVVLCCDGPRSLARQKVLQLPDHKVNSGYAIYRAFYTLTPEMRKNIYMSRFCDPERDFTGMWVGKDLHGLIYSWNKGHDLGWVLTHKDDHNIGETLMACLDEGGFCELFKEVVRLTPEENLVDYKLVWRGPLKTWLPKGPYPRMIVLGDAAHCHLPTSAQGASQSVEDGAAVAACLDKAKGDVPLALKVFERIKFHRQHVIHMSSVSNQNEYHEIEWTPEFVKQHPDALKLRRPDWILEHDARANVDQHFNHLADDVRSGKPGSLFDLALPAEGEIMQFRPGDDKEKAVDTSFEMDGMTPEEVQCKQAMETQGGVDSQVAVMAS